Protein 3PPL (pdb70)

Solvent-accessible surface area: 30011 Å² total

Secondary structure (DSSP, 8-state):
----GGGS-HHHHHHHHHHHHHHHHHHHHT---EE----S--HHHHHTTGGGGG-S-TT--B-TTS-BTTSS--SS--HHHHHHHHHHHTS-GGGEEE-SS-TTT--HHHHHHHHH--TT-SS-GGGSS--B--EESS--HHHHHHHHHTT---EE--TTS---HHHHHTTSTTB---B--SS-TTT-----HHHHHHHH---SSTT--EEEE-TTTT-BSSSPPPP---HHHHHHHTT-TTSEEEEEESTTTS-TTSS-EEEE--HHHHHHHHHHHHHH-S---HHHHHHHHHHH-SHHHHHH--HHHHHHHHHHHHHHHHHHHHHGGGT--EE---SBSS-EEEE-STT-HHHHHHHHHHTTEE-PPTTTTSGGG--TTS-EEEE--SSS-HHHHHH--HHHHHHHHHHHHHH-/--GGGS-HHHHHHHHHHHHHHHHHHHHT---EE-------HHHHHTTGGGGG-S-TT--B-TTS-BTTSS--SS--HHHHHHHHHHHTS-GGGEEE-SS-TTT--HHHHHHHHH--TT-SS-GGGSS--B--EESS--HHHHHHHHHTT---EE--TTS---HHHHHTTSTTB---B--SS-TTT-----HHHHHHHH---SSTT--EEEE-TTTT-BSSSPPPP---HHHHHHHTT-TT-EEEEEESTTTS-TTTS-EEEE--HHHHHHHHHHHHHH-S---HHHHHHHHHHH-SHHHHHH--HHHHHHHHHHHHHHHHHHHHHGGGT--EE---SBSS-EEEE-STT-HHHHHHHHHHTTEE-PPTTTTSGGG--TTS-EEEE--SSS-HHHHHH--HHHHHHHHHHHHHH-

Radius of gyration: 30.48 Å; Cα contacts (8 Å, |Δi|>4): 1902; chains: 2; bounding box: 54×56×116 Å

GO terms:
  GO:0004069 L-aspartate:2-oxoglutarate transaminase activity (F, EXP)

Nearest PDB structures (foldseek):
  3ppl-assembly1_A  TM=1.002E+00  e=1.165E-80  Corynebacterium glutamicum ATCC 13032
  3d6k-assembly2_A  TM=9.913E-01  e=3.554E-61  Corynebacterium diphtheriae
  6u7a-assembly3_H  TM=9.908E-01  e=3.780E-56  Mycobacterium tuberculosis
  3ez1-assembly1_A  TM=9.643E-01  e=1.394E-43  Deinococcus geothermalis DSM 11300
  1vp4-assembly1_B  TM=8.020E-01  e=1.362E-18  Thermotoga maritima MSB8

Organism: Corynebacterium glutamicum (strain ATCC 13032 / DSM 20300 / JCM 1318 / BCRC 11384 / CCUG 27702 / LMG 3730 / NBRC 12168 / NCIMB 10025 / NRRL B-2784 / 534) (NCBI:txid196627)

Foldseek 3Di:
DQAFLLRDPPVRLVVLLVVLVVVLVVLQVVVAAAEQADLAFAPLLQVVQVCLVQPPHPPDAAAPVRDRLVDFADAFATPLLLQQVCVLLVHDSVQKGKFFADQLVCLVVLVCQQVANAPQAPGRLVPDPAAAEEAEPLAALSVLVSCVVVVHHYYAYDQQFTDVVVVVVQQDQSYAEEFQAACGVPQLHHHDPVNLLVLLADGNHRRHAYEHEPAFQQFFLDLDGDHNPPSLVSNVVNVNNAHYWYKYWCCSLHNNRGTMIMTGGHPSRVVRSSVVVVVVHRHHNNRSSNSVSSCQVHNVSSNVSNVLSVQQNLLLVLLVVLCCVLPVSNPFKDWHDHRGHFKIKIFGQFPQLQQLQVSLVSSNYHWDHQQSSDNVSDDPRSTITIGGRRYDDSVSSNSSNSSSSSRSSSSSVVSD/DALLPDDPVRLVVLLVVLVVVLVVLLVVVAAAEQADLAFAPLLQVVQPCLVQPPHPPDQAAPVGDRLVDFADAFAGQLLLVQVCVLLVHDSVQKGKFFADPLVCLVVLVCQQVPNAPQAPGRLVPDPAAEEEDEPLAALSVLVSCVVVVHHYYAYDQQFTDVVVVVVQQDQSYAEEFQAACGVPQQHHHDPVNLLVLLADGPHRRHAYEHEPAFQQFFLPLDGDHNDPSLVSNVVNVNNQHYWYKYWCCRLHNPRGTMIMTGGHPSRVVRSSVVVVVVHRHHNNRSSNSVSVCQVHNVSSSVSVVLSVQCNVLLVLLVVLCCVQPPVNPFKDWHDHRGGFKIKMFGHFPQLQQLQVSLVSSNYHWDHQQSSHNVSCDPRSTITIGGRRHDDSVSSNSSNSSSSSRSNSVSVVSD

B-factor: mean 14.53, std 7.53, range [5.89, 56.3]

CATH classification: 3.90.1150.10 (+1 more: 3.40.640.10)

Sequence (830 aa):
SSSVSLLQQDFDAERRIGLFHEDDIKKRRKFDEELKKSSKNLKLDLTRGGKPSSSSEEQLDDFADEELLALPGKGDFKAADGTDVRNYGGLDGIVVDIRQIWADLLGVPVEEQQVLAGDASSLNIFDVISSWSYYIFGNNDSVVQPWSKEEETVKWICPVPGYDRHFSITERRFGFEEISSVPNEEDGPDDDAVEELVKNPQVKGWVVPVFSNPTGFTVTEDDVAKRLSSAEETAAPDFRVVWDNAYAVHTLTDEEFPEVIDIVGLGEEAAGNPNRFWAFTSSTSKITLLAGAGVSFFLTSAENRKWYTGHAGIRGIGPNKVNQLAHARYFGDAEGVRRAVRRKKHAASLAPKFNKVLEEILDSSRLAEYGVAQQWTVPAGGYFISLDDVVPGTASSRVAELAKEEAGIALTTGAGSSSYPLRQQDPEENKNLRRLAPSLLPPVVEELEVADGVATCVLLAAAEHYAVSSLQQDFDAERIGLFHEDIKKRKFDELKKSSKNNLKLDLTRGGKKPSSSEEQLDFADEELLALPGKGDFKAADGTDVRNYGGLDGIVVDIRQIWADLLGVPVEEQVLAGDASSLNIFDVISSWSYYIFGNNDDSVQPWSKEETVKWICPVPGYDRHFSITERRFGFEEISSVPNEEDGPDDAVEELVKNPQVKGWVVPVFSNPTGFTVTEEDVAKRLSAETAAPDFRVVWDNAYAVHTLTDEFPEVIDIVGLGEEAAGNPNRFWAFTSTSKITLAGAGVSFFLTSAENRKWYTGHAGIRGIGPNKVNQQLAHARYFGDAEGVRRAVRRKKHAASLAPKFNKVLEIILDSSRLAEYGVAQWTVPAGGYFISLDVVPGTASSSRVAELAKEEAGIALTTGAGSSSYPLRQDPENKNLRRLAPSLLPPVVEELEEVADDGVATCVLLAAAEHYA

InterPro domains:
  IPR015421 Pyridoxal phosphate-dependent transferase, major domain [G3DSA:3.40.640.10] (68-311)
  IPR015422 Pyridoxal phosphate-dependent transferase, small domain [G3DSA:3.90.1150.10] (25-428)
  IPR015424 Pyridoxal phosphate-dependent transferase [SSF53383] (15-421)
  IPR024551 Aspartate aminotransferase Ic [PF12897] (24-431)

Structure (mmCIF, N/CA/C/O backbone):
data_3PPL
#
_entry.id   3PPL
#
_cell.length_a   97.755
_cell.length_b   54.424
_cell.length_c   176.340
_cell.angle_alpha   90.000
_cell.angle_beta   101.600
_cell.angle_gamma   90.000
#
_symmetry.space_group_name_H-M   'C 1 2 1'
#
loop_
_entity.id
_entity.type
_entity.pdbx_description
1 polymer 'ASPARTATE AMINOTRANSFERASE'
2 non-polymer "PYRIDOXAL-5'-PHOSPHATE"
3 non-polymer 'UNKNOWN LIGAND'
4 non-polymer GLYCEROL
5 water water
#
loop_
_atom_site.group_PDB
_atom_site.id
_atom_site.type_symbol
_atom_site.label_atom_id
_atom_site.label_alt_id
_atom_site.label_comp_id
_atom_site.label_asym_id
_atom_site.label_entity_id
_atom_site.label_seq_id
_atom_site.pdbx_PDB_ins_code
_atom_site.Cartn_x
_atom_site.Cartn_y
_atom_site.Cartn_z
_atom_site.occupancy
_atom_site.B_iso_or_equiv
_atom_site.auth_seq_id
_atom_site.auth_comp_id
_atom_site.auth_asym_id
_atom_site.auth_atom_id
_atom_site.pdbx_PDB_model_num
ATOM 1 N N . SER A 1 3 ? -2.630 10.534 100.196 1.00 32.86 2 SER A N 1
ATOM 2 C CA . SER A 1 3 ? -1.200 10.994 100.258 1.00 31.76 2 SER A CA 1
ATOM 3 C C . SER A 1 3 ? -0.567 11.225 98.900 1.00 29.14 2 SER A C 1
ATOM 4 O O . SER A 1 3 ? -0.006 12.299 98.684 1.00 30.49 2 SER A O 1
ATOM 7 N N A SER A 1 4 ? -0.596 10.235 98.014 0.54 25.70 3 SER A N 1
ATOM 8 N N B SER A 1 4 ? -0.661 10.256 97.981 0.46 27.15 3 SER A N 1
ATOM 9 C CA A SER A 1 4 ? -0.314 10.533 96.620 0.54 23.38 3 SER A CA 1
ATOM 10 C CA B SER A 1 4 ? -0.287 10.489 96.569 0.46 25.75 3 SER A CA 1
ATOM 11 C C A SER A 1 4 ? -1.560 11.227 96.089 0.54 22.13 3 SER A C 1
ATOM 12 C C B SER A 1 4 ? -1.469 11.074 95.779 0.46 23.93 3 SER A C 1
ATOM 13 O O A SER A 1 4 ? -2.695 10.806 96.367 0.54 19.20 3 SER A O 1
ATOM 14 O O B SER A 1 4 ? -2.449 10.381 95.486 0.46 22.90 3 SER A O 1
ATOM 19 N N . VAL A 1 5 ? -1.358 12.346 95.390 1.00 21.87 4 VAL A N 1
ATOM 20 C CA . VAL A 1 5 ? -2.477 13.048 94.735 1.00 20.62 4 VAL A CA 1
ATOM 21 C C . VAL A 1 5 ? -1.996 13.500 93.364 1.00 17.60 4 VAL A C 1
ATOM 22 O O . VAL A 1 5 ? -0.994 14.212 93.265 1.00 18.92 4 VAL A O 1
ATOM 26 N N . SER A 1 6 ? -2.713 13.130 92.315 1.00 17.04 5 SER A N 1
ATOM 27 C CA . SER A 1 6 ? -2.385 13.598 90.993 1.00 16.38 5 SER A CA 1
ATOM 28 C C . SER A 1 6 ? -2.827 15.045 90.793 1.00 13.48 5 SER A C 1
ATOM 29 O O . SER A 1 6 ? -3.705 15.532 91.495 1.00 13.62 5 SER A O 1
ATOM 32 N N A LEU A 1 7 ? -2.349 15.718 89.749 0.51 12.74 6 LEU A N 1
ATOM 33 N N B LEU A 1 7 ? -2.192 15.700 89.848 0.49 13.20 6 LEU A N 1
ATOM 34 C CA A LEU A 1 7 ? -2.770 17.108 89.486 0.51 12.07 6 LEU A CA 1
ATOM 35 C CA B LEU A 1 7 ? -2.442 17.082 89.591 0.49 13.11 6 LEU A CA 1
ATOM 36 C C A LEU A 1 7 ? -4.276 17.274 89.330 0.51 11.22 6 LEU A C 1
ATOM 37 C C B LEU A 1 7 ? -3.951 17.289 89.300 0.49 12.15 6 LEU A C 1
ATOM 38 O O A LEU A 1 7 ? -4.869 18.215 89.859 0.51 11.01 6 LEU A O 1
ATOM 39 O O B LEU A 1 7 ? -4.530 18.279 89.747 0.49 12.19 6 LEU A O 1
ATOM 48 N N A GLN A 1 8 ? -4.895 16.385 88.567 0.51 11.52 7 GLN A N 1
ATOM 49 N N B GLN A 1 8 ? -4.604 16.329 88.635 0.49 12.67 7 GLN A N 1
ATOM 50 C CA A GLN A 1 8 ? -6.327 16.452 88.333 0.51 12.53 7 GLN A CA 1
ATOM 51 C CA B GLN A 1 8 ? -6.051 16.391 88.366 0.49 13.08 7 GLN A CA 1
ATOM 52 C C A GLN A 1 8 ? -7.094 16.355 89.641 0.51 13.17 7 GLN A C 1
ATOM 53 C C B GLN A 1 8 ? -6.901 16.501 89.633 0.49 13.27 7 GLN A C 1
ATOM 54 O O A GLN A 1 8 ? -8.275 16.715 89.682 0.51 14.06 7 GLN A O 1
ATOM 55 O O B GLN A 1 8 ? -7.918 17.187 89.632 0.49 13.75 7 GLN A O 1
ATOM 66 N N . ASP A 1 9 ? -6.454 15.833 90.696 1.00 12.12 8 ASP A N 1
ATOM 67 C CA . ASP A 1 9 ? -7.154 15.736 91.989 1.00 13.31 8 ASP A CA 1
ATOM 68 C C . ASP A 1 9 ? -6.732 16.804 93.001 1.00 12.28 8 ASP A C 1
ATOM 69 O O . ASP A 1 9 ? -7.273 16.835 94.121 1.00 14.04 8 ASP A O 1
ATOM 74 N N . PHE A 1 10 ? -5.826 17.702 92.637 1.00 11.63 9 PHE A N 1
ATOM 75 C CA . PHE A 1 10 ? -5.497 18.833 93.511 1.00 11.17 9 PHE A CA 1
ATOM 76 C C . PHE A 1 10 ? -6.762 19.634 93.744 1.00 10.81 9 PHE A C 1
ATOM 77 O O . PHE A 1 10 ? -7.515 19.943 92.812 1.00 11.91 9 PHE A O 1
ATOM 85 N N . ASP A 1 11 ? -6.970 20.070 94.996 1.00 10.47 10 ASP A N 1
ATOM 86 C CA . ASP A 1 11 ? -8.055 20.958 95.322 1.00 10.98 10 ASP A CA 1
ATOM 87 C C . ASP A 1 11 ? -7.865 22.330 94.644 1.00 10.21 10 ASP A C 1
ATOM 88 O O . ASP A 1 11 ? -6.781 22.657 94.140 1.00 10.51 10 ASP A O 1
ATOM 93 N N . ALA A 1 12 ? -8.921 23.126 94.632 1.00 11.37 11 ALA A N 1
ATOM 94 C CA . ALA A 1 12 ? -8.945 24.355 93.861 1.00 12.03 11 ALA A CA 1
ATOM 95 C C . ALA A 1 12 ? -7.783 25.278 94.258 1.00 11.69 11 ALA A C 1
ATOM 96 O O . ALA A 1 12 ? -7.120 25.861 93.397 1.00 13.41 11 ALA A O 1
ATOM 98 N N . GLU A 1 13 ? -7.528 25.445 95.549 1.00 11.48 12 GLU A N 1
ATOM 99 C CA . GLU A 1 13 ? -6.435 26.307 95.939 1.00 10.53 12 GLU A CA 1
ATOM 100 C C . GLU A 1 13 ? -5.100 25.711 95.574 1.00 9.69 12 GLU A C 1
ATOM 101 O O . GLU A 1 13 ? -4.190 26.429 95.106 1.00 10.71 12 GLU A O 1
ATOM 107 N N . ARG A 1 14 ? -4.921 24.420 95.835 1.00 9.31 13 ARG A N 1
ATOM 108 C CA A ARG A 1 14 ? -3.667 23.746 95.550 0.57 9.34 13 ARG A CA 1
ATOM 109 C CA B ARG A 1 14 ? -3.617 23.782 95.549 0.43 9.80 13 ARG A CA 1
ATOM 110 C C . ARG A 1 14 ? -3.298 23.879 94.062 1.00 8.93 13 ARG A C 1
ATOM 111 O O . ARG A 1 14 ? -2.151 24.117 93.715 1.00 9.69 13 ARG A O 1
ATOM 126 N N . ILE A 1 15 ? -4.264 23.681 93.174 1.00 8.93 14 ILE A N 1
ATOM 127 C CA . ILE A 1 15 ? -3.939 23.802 91.755 1.00 9.27 14 ILE A CA 1
ATOM 128 C C . ILE A 1 15 ? -3.643 25.242 91.349 1.00 9.27 14 ILE A C 1
ATOM 129 O O . ILE A 1 15 ? -2.804 25.487 90.486 1.00 9.65 14 ILE A O 1
ATOM 134 N N . GLY A 1 16 ? -4.301 26.219 91.976 1.00 9.73 15 GLY A N 1
ATOM 135 C CA . GLY A 1 16 ? -3.998 27.613 91.712 1.00 10.22 15 GLY A CA 1
ATOM 136 C C . GLY A 1 16 ? -2.582 27.978 92.132 1.00 9.76 15 GLY A C 1
ATOM 137 O O . GLY A 1 16 ? -1.870 28.675 91.423 1.00 10.38 15 GLY A O 1
ATOM 138 N N . LEU A 1 17 ? -2.173 27.492 93.308 1.00 9.41 16 LEU A N 1
ATOM 139 C CA . LEU A 1 17 ? -0.812 27.730 93.758 1.00 9.57 16 LEU A CA 1
ATOM 140 C C . LEU A 1 17 ? 0.190 27.026 92.840 1.00 9.27 16 LEU A C 1
ATOM 141 O O . LEU A 1 17 ? 1.226 27.578 92.502 1.00 10.18 16 LEU A O 1
ATOM 146 N N . PHE A 1 18 ? -0.115 25.794 92.444 1.00 8.87 17 PHE A N 1
ATOM 147 C CA . PHE A 1 18 ? 0.743 25.098 91.513 1.00 9.13 17 PHE A CA 1
ATOM 148 C C . PHE A 1 18 ? 0.911 25.893 90.214 1.00 9.02 17 PHE A C 1
ATOM 149 O O . PHE A 1 18 ? 1.990 25.995 89.656 1.00 9.19 17 PHE A O 1
ATOM 157 N N . HIS A 1 19 ? -0.197 26.431 89.733 1.00 8.86 18 HIS A N 1
ATOM 158 C CA . HIS A 1 19 ? -0.171 27.249 88.535 1.00 9.15 18 HIS A CA 1
ATOM 159 C C . HIS A 1 19 ? 0.822 28.415 88.698 1.00 8.70 18 HIS A C 1
ATOM 160 O O . HIS A 1 19 ? 1.623 28.680 87.802 1.00 9.46 18 HIS A O 1
ATOM 167 N N . GLU A 1 20 ? 0.765 29.108 89.833 1.00 9.14 19 GLU A N 1
ATOM 168 C CA . GLU A 1 20 ? 1.705 30.202 90.069 1.00 10.38 19 GLU A CA 1
ATOM 169 C C . GLU A 1 20 ? 3.142 29.710 90.099 1.00 10.51 19 GLU A C 1
ATOM 170 O O . GLU A 1 20 ? 4.055 30.359 89.560 1.00 12.03 19 GLU A O 1
ATOM 176 N N A ASP A 1 21 ? 3.386 28.548 90.677 0.51 10.19 20 ASP A N 1
ATOM 177 N N B ASP A 1 21 ? 3.323 28.555 90.738 0.49 11.26 20 ASP A N 1
ATOM 178 C CA A ASP A 1 21 ? 4.741 28.067 90.702 0.51 11.21 20 ASP A CA 1
ATOM 179 C CA B ASP A 1 21 ? 4.602 27.889 90.891 0.49 12.76 20 ASP A CA 1
ATOM 180 C C A ASP A 1 21 ? 5.271 27.687 89.338 0.51 10.41 20 ASP A C 1
ATOM 181 C C B ASP A 1 21 ? 5.231 27.584 89.505 0.49 11.79 20 ASP A C 1
ATOM 182 O O A ASP A 1 21 ? 6.397 28.027 88.933 0.51 11.30 20 ASP A O 1
ATOM 183 O O B ASP A 1 21 ? 6.379 27.949 89.249 0.49 13.38 20 ASP A O 1
ATOM 192 N N . ILE A 1 22 ? 4.468 26.933 88.607 1.00 10.56 21 ILE A N 1
ATOM 193 C CA . ILE A 1 22 ? 4.939 26.495 87.296 1.00 11.11 21 ILE A CA 1
ATOM 194 C C . ILE A 1 22 ? 5.056 27.663 86.321 1.00 11.25 21 ILE A C 1
ATOM 195 O O . ILE A 1 22 ? 5.875 27.630 85.399 1.00 12.80 21 ILE A O 1
ATOM 200 N N . LYS A 1 23 ? 4.267 28.698 86.485 1.00 11.45 22 LYS A N 1
ATOM 201 C CA A LYS A 1 23 ? 4.452 29.915 85.689 0.58 11.48 22 LYS A CA 1
ATOM 202 C CA B LYS A 1 23 ? 4.455 29.886 85.683 0.42 12.40 22 LYS A CA 1
ATOM 203 C C . LYS A 1 23 ? 5.845 30.477 85.881 1.00 11.20 22 LYS A C 1
ATOM 204 O O . LYS A 1 23 ? 6.482 30.910 84.905 1.00 11.84 22 LYS A O 1
ATOM 215 N N . ARG A 1 24 ? 6.342 30.467 87.115 1.00 11.50 23 ARG A N 1
ATOM 216 C CA A ARG A 1 24 ? 7.668 30.990 87.328 0.47 11.05 23 ARG A CA 1
ATOM 217 C CA B ARG A 1 24 ? 7.709 30.942 87.426 0.53 11.49 23 ARG A CA 1
ATOM 218 C C . ARG A 1 24 ? 8.711 30.134 86.585 1.00 10.88 23 ARG A C 1
ATOM 219 O O . ARG A 1 24 ? 9.658 30.655 85.988 1.00 12.23 23 ARG A O 1
ATOM 234 N N . LYS A 1 25 ? 8.531 28.821 86.607 1.00 10.48 24 LYS A N 1
ATOM 235 C CA . LYS A 1 25 ? 9.433 27.922 85.883 1.00 10.03 24 LYS A CA 1
ATOM 236 C C . LYS A 1 25 ? 9.400 28.141 84.379 1.00 9.62 24 LYS A C 1
ATOM 237 O O . LYS A 1 25 ? 10.431 28.142 83.717 1.00 10.36 24 LYS A O 1
ATOM 243 N N . PHE A 1 26 ? 8.211 28.392 83.862 1.00 9.50 25 PHE A N 1
ATOM 244 C CA . PHE A 1 26 ? 8.067 28.713 82.453 1.00 9.65 25 PHE A CA 1
ATOM 245 C C . PHE A 1 26 ? 8.731 30.027 82.071 1.00 10.36 25 PHE A C 1
ATOM 246 O O . PHE A 1 26 ? 9.402 30.161 81.038 1.00 11.55 25 PHE A O 1
ATOM 254 N N . ASP A 1 27 ? 8.616 31.024 82.930 1.00 11.41 26 ASP A N 1
ATOM 255 C CA . ASP A 1 27 ? 9.296 32.290 82.668 1.00 12.16 26 ASP A CA 1
ATOM 256 C C . ASP A 1 27 ? 10.815 32.114 82.687 1.00 12.21 26 ASP A C 1
ATOM 257 O O . ASP A 1 27 ? 11.519 32.698 81.857 1.00 12.77 26 ASP A O 1
ATOM 262 N N . GLU A 1 28 ? 11.333 31.291 83.590 1.00 11.71 27 GLU A N 1
ATOM 263 C CA A GLU A 1 28 ? 12.749 30.958 83.582 0.57 11.47 27 GLU A CA 1
ATOM 264 C CA B GLU A 1 28 ? 12.749 30.960 83.587 0.43 12.64 27 GLU A CA 1
ATOM 265 C C . GLU A 1 28 ? 13.141 30.288 82.267 1.00 11.76 27 GLU A C 1
ATOM 266 O O . GLU A 1 28 ? 14.215 30.540 81.719 1.00 13.01 27 GLU A O 1
ATOM 277 N N . LEU A 1 29 ? 12.292 29.392 81.778 1.00 10.99 28 LEU A N 1
ATOM 278 C CA . LEU A 1 29 ? 12.539 28.707 80.517 1.00 10.80 28 LEU A CA 1
ATOM 279 C C . LEU A 1 29 ? 12.624 29.715 79.373 1.00 10.51 28 LEU A C 1
ATOM 280 O O . LEU A 1 29 ? 13.564 29.664 78.555 1.00 11.14 28 LEU A O 1
ATOM 285 N N A LYS A 1 30 ? 11.634 30.593 79.274 0.52 10.75 29 LYS A N 1
ATOM 286 N N B LYS A 1 30 ? 11.705 30.661 79.311 0.48 11.01 29 LYS A N 1
ATOM 287 C CA A LYS A 1 30 ? 11.600 31.591 78.193 0.52 12.02 29 LYS A CA 1
ATOM 288 C CA B LYS A 1 30 ? 11.790 31.700 78.279 0.48 12.12 29 LYS A CA 1
ATOM 289 C C A LYS A 1 30 ? 12.821 32.494 78.206 0.52 12.32 29 LYS A C 1
ATOM 290 C C B LYS A 1 30 ? 13.093 32.500 78.350 0.48 12.11 29 LYS A C 1
ATOM 291 O O A LYS A 1 30 ? 13.285 32.915 77.146 0.52 12.50 29 LYS A O 1
ATOM 292 O O B LYS A 1 30 ? 13.704 32.825 77.326 0.48 12.42 29 LYS A O 1
ATOM 303 N N A SER A 1 31 ? 13.335 32.767 79.399 0.52 12.64 30 SER A N 1
ATOM 304 N N B SER A 1 31 ? 13.560 32.777 79.551 0.48 12.67 30 SER A N 1
ATOM 305 C CA A SER A 1 31 ? 14.535 33.580 79.587 0.52 14.02 30 SER A CA 1
ATOM 306 C CA B SER A 1 31 ? 14.739 33.619 79.691 0.48 13.75 30 SER A CA 1
ATOM 307 C C A SER A 1 31 ? 15.779 33.003 78.933 0.52 14.61 30 SER A C 1
ATOM 308 C C B SER A 1 31 ? 16.001 32.914 79.189 0.48 14.50 30 SER A C 1
ATOM 309 O O A SER A 1 31 ? 16.649 33.800 78.525 0.52 15.00 30 SER A O 1
ATOM 310 O O B SER A 1 31 ? 17.111 33.478 79.153 0.48 14.43 30 SER A O 1
ATOM 315 N N . LYS A 1 32 ? 15.863 31.658 78.809 1.00 15.02 31 LYS A N 1
ATOM 316 C CA . LYS A 1 32 ? 17.000 30.952 78.207 1.00 15.75 31 LYS A CA 1
ATOM 317 C C . LYS A 1 32 ? 17.131 31.242 76.708 1.00 14.46 31 LYS A C 1
ATOM 318 O O . LYS A 1 32 ? 18.188 30.975 76.134 1.00 16.16 31 LYS A O 1
ATOM 324 N N . ASN A 1 33 ? 16.118 31.804 76.071 1.00 14.15 32 ASN A N 1
ATOM 325 C CA . ASN A 1 33 ? 16.196 32.113 74.627 1.00 14.57 32 ASN A CA 1
ATOM 326 C C . ASN A 1 33 ? 16.668 30.921 73.799 1.00 13.82 32 ASN A C 1
ATOM 327 O O . ASN A 1 33 ? 17.548 31.018 72.948 1.00 15.62 32 ASN A O 1
ATOM 332 N N . LEU A 1 34 ? 16.009 29.772 74.017 1.00 13.34 33 LEU A N 1
ATOM 333 C CA . LEU A 1 34 ? 16.363 28.526 73.340 1.00 13.29 33 LEU A CA 1
ATOM 334 C C . LEU A 1 34 ? 15.982 28.558 71.868 1.00 13.33 33 LEU A C 1
ATOM 335 O O . LEU A 1 34 ? 15.093 29.293 71.443 1.00 14.57 33 LEU A O 1
ATOM 340 N N . LYS A 1 35 ? 16.661 27.710 71.092 1.00 13.72 34 LYS A N 1
ATOM 341 C CA . LYS A 1 35 ? 16.270 27.473 69.705 1.00 14.04 34 LYS A CA 1
ATOM 342 C C . LYS A 1 35 ? 16.550 26.006 69.430 1.00 14.07 34 LYS A C 1
ATOM 343 O O . LYS A 1 35 ? 17.641 25.632 68.978 1.00 16.27 34 LYS A O 1
ATOM 346 N N . LEU A 1 36 ? 15.573 25.181 69.775 1.00 12.16 35 LEU A N 1
ATOM 347 C CA . LEU A 1 36 ? 15.726 23.730 69.744 1.00 11.98 35 LEU A CA 1
ATOM 348 C C . LEU A 1 36 ? 14.563 23.123 68.980 1.00 11.62 35 LEU A C 1
ATOM 349 O O . LEU A 1 36 ? 13.503 23.698 68.877 1.00 12.30 35 LEU A O 1
ATOM 354 N N . ASP A 1 37 ? 14.765 21.907 68.482 1.00 11.78 36 ASP A N 1
ATOM 355 C CA . ASP A 1 37 ? 13.803 21.275 67.560 1.00 12.79 36 ASP A CA 1
ATOM 356 C C . ASP A 1 37 ? 13.726 19.781 67.791 1.00 12.17 36 ASP A C 1
ATOM 357 O O . ASP A 1 37 ? 14.744 19.095 67.628 1.00 12.80 36 ASP A O 1
ATOM 362 N N . LEU A 1 38 ? 12.536 19.307 68.163 1.00 12.03 37 LEU A N 1
ATOM 363 C CA . LEU A 1 38 ? 12.228 17.914 68.448 1.00 12.34 37 LEU A CA 1
ATOM 364 C C . LEU A 1 38 ? 11.316 17.293 67.387 1.00 12.12 37 LEU A C 1
ATOM 365 O O . LEU A 1 38 ? 10.645 16.292 67.673 1.00 13.59 37 LEU A O 1
ATOM 370 N N . THR A 1 39 ? 11.312 17.863 66.190 1.00 12.87 38 THR A N 1
ATOM 371 C CA . THR A 1 39 ? 10.363 17.490 65.156 1.00 13.85 38 THR A CA 1
ATOM 372 C C . THR A 1 39 ? 10.916 16.571 64.093 1.00 13.12 38 THR A C 1
ATOM 373 O O . THR A 1 39 ? 10.142 16.059 63.277 1.00 15.11 38 THR A O 1
ATOM 377 N N . ARG A 1 40 ? 12.225 16.361 64.049 1.00 11.90 39 ARG A N 1
ATOM 378 C CA . ARG A 1 40 ? 12.860 15.812 62.827 1.00 11.91 39 ARG A CA 1
ATOM 379 C C . ARG A 1 40 ? 13.067 14.310 62.957 1.00 11.68 39 ARG A C 1
ATOM 380 O O . ARG A 1 40 ? 13.991 13.833 63.566 1.00 11.14 39 ARG A O 1
ATOM 388 N N A GLY A 1 41 ? 12.172 13.536 62.354 0.50 12.14 40 GLY A N 1
ATOM 389 N N B GLY A 1 41 ? 12.192 13.530 62.333 0.50 12.15 40 GLY A N 1
ATOM 390 C CA A GLY A 1 41 ? 12.275 12.077 62.396 0.50 12.64 40 GLY A CA 1
ATOM 391 C CA B GLY A 1 41 ? 12.278 12.071 62.434 0.50 12.68 40 GLY A CA 1
ATOM 392 C C A GLY A 1 41 ? 13.203 11.568 61.319 0.50 13.11 40 GLY A C 1
ATOM 393 C C B GLY A 1 41 ? 13.236 11.427 61.456 0.50 13.04 40 GLY A C 1
ATOM 394 O O A GLY A 1 41 ? 12.782 10.941 60.329 0.50 15.32 40 GLY A O 1
ATOM 395 O O B GLY A 1 41 ? 12.869 10.505 60.718 0.50 15.95 40 GLY A O 1
ATOM 396 N N . LYS A 1 42 ? 14.475 11.895 61.456 1.00 11.40 41 LYS A N 1
ATOM 397 C CA . LYS A 1 42 ? 15.471 11.500 60.452 1.00 11.51 41 LYS A CA 1
ATOM 398 C C . LYS A 1 42 ? 16.784 11.192 61.130 1.00 9.89 41 LYS A C 1
ATOM 399 O O . LYS A 1 42 ? 17.010 11.620 62.264 1.00 10.02 41 LYS A O 1
ATOM 405 N N . PRO A 1 43 ? 17.652 10.435 60.471 1.00 9.56 42 PRO A N 1
ATOM 406 C CA . PRO A 1 43 ? 18.906 10.095 61.100 1.00 9.91 42 PRO A CA 1
ATOM 407 C C . PRO A 1 43 ? 19.796 11.308 61.332 1.00 9.06 42 PRO A C 1
ATOM 408 O O . PRO A 1 43 ? 19.734 12.279 60.585 1.00 10.20 42 PRO A O 1
ATOM 412 N N . SER A 1 44 ? 20.663 11.204 62.329 1.00 8.69 43 SER A N 1
ATOM 413 C CA . SER A 1 44 ? 21.694 12.220 62.535 1.00 9.70 43 SER A CA 1
ATOM 414 C C . SER A 1 44 ? 22.837 12.053 61.553 1.00 9.36 43 SER A C 1
ATOM 415 O O . SER A 1 44 ? 23.007 11.039 60.904 1.00 9.04 43 SER A O 1
ATOM 418 N N . SER A 1 45 ? 23.681 13.077 61.467 1.00 10.34 44 SER A N 1
ATOM 419 C CA A SER A 1 45 ? 24.914 13.008 60.655 0.38 9.99 44 SER A CA 1
ATOM 420 C CA B SER A 1 45 ? 24.858 12.975 60.611 0.26 11.04 44 SER A CA 1
ATOM 421 C CA C SER A 1 45 ? 24.845 12.972 60.612 0.36 11.24 44 SER A CA 1
ATOM 422 C C . SER A 1 45 ? 25.784 11.855 61.085 1.00 10.11 44 SER A C 1
ATOM 423 O O . SER A 1 45 ? 26.394 11.189 60.259 1.00 10.76 44 SER A O 1
ATOM 430 N N . GLU A 1 46 ? 25.869 11.631 62.387 1.00 10.54 45 GLU A N 1
ATOM 431 C CA A GLU A 1 46 ? 26.720 10.553 62.851 0.50 10.41 45 GLU A CA 1
ATOM 432 C CA B GLU A 1 46 ? 26.639 10.518 62.984 0.50 10.90 45 GLU A CA 1
ATOM 433 C C . GLU A 1 46 ? 26.179 9.198 62.362 1.00 9.61 45 GLU A C 1
ATOM 434 O O . GLU A 1 46 ? 26.970 8.339 61.981 1.00 10.90 45 GLU A O 1
ATOM 445 N N . GLN A 1 47 ? 24.866 9.019 62.300 1.00 8.74 46 GLN A N 1
ATOM 446 C CA . GLN A 1 47 ? 24.311 7.793 61.720 1.00 8.26 46 GLN A CA 1
ATOM 447 C C . GLN A 1 47 ? 24.582 7.710 60.225 1.00 8.05 46 GLN A C 1
ATOM 448 O O . GLN A 1 47 ? 24.890 6.628 59.706 1.00 8.91 46 GLN A O 1
ATOM 454 N N . LEU A 1 48 ? 24.448 8.806 59.504 1.00 7.75 47 LEU A N 1
ATOM 455 C CA . LEU A 1 48 ? 24.674 8.793 58.074 1.00 7.91 47 LEU A CA 1
ATOM 456 C C . LEU A 1 48 ? 26.132 8.499 57.752 1.00 8.42 47 LEU A C 1
ATOM 457 O O . LEU A 1 48 ? 26.433 7.887 56.738 1.00 9.58 47 LEU A O 1
ATOM 462 N N . ASP A 1 49 ? 27.035 8.878 58.649 1.00 9.03 48 ASP A N 1
ATOM 463 C CA A ASP A 1 49 ? 28.492 8.616 58.551 0.51 9.14 48 ASP A CA 1
ATOM 464 C CA B ASP A 1 49 ? 28.427 8.649 58.327 0.49 10.10 48 ASP A CA 1
ATOM 465 C C . ASP A 1 49 ? 28.785 7.134 58.409 1.00 9.27 48 ASP A C 1
ATOM 466 O O . ASP A 1 49 ? 29.775 6.730 57.826 1.00 10.12 48 ASP A O 1
ATOM 475 N N . PHE A 1 50 ? 27.949 6.314 59.021 1.00 9.17 49 PHE A N 1
ATOM 476 C CA . PHE A 1 50 ? 28.212 4.877 58.981 1.00 9.46 49 PHE A CA 1
ATOM 477 C C . PHE A 1 50 ? 28.327 4.351 57.565 1.00 9.39 49 PHE A C 1
ATOM 478 O O . PHE A 1 50 ? 29.128 3.452 57.316 1.00 11.22 49 PHE A O 1
ATOM 486 N N . ALA A 1 51 ? 27.518 4.896 56.658 1.00 8.79 50 ALA A N 1
ATOM 487 C CA . ALA A 1 51 ? 27.435 4.465 55.274 1.00 9.17 50 ALA A CA 1
ATOM 488 C C . ALA A 1 51 ? 28.351 5.274 54.357 1.00 9.63 50 ALA A C 1
ATOM 489 O O . ALA A 1 51 ? 28.152 5.294 53.145 1.00 9.69 50 ALA A O 1
ATOM 491 N N . ASP A 1 52 ? 29.386 5.911 54.881 1.00 9.50 51 ASP A N 1
ATOM 492 C CA . ASP A 1 52 ? 30.290 6.708 54.036 1.00 9.70 51 ASP A CA 1
ATOM 493 C C . ASP A 1 52 ? 30.808 5.893 52.843 1.00 9.91 51 ASP A C 1
ATOM 494 O O . ASP A 1 52 ? 30.902 6.417 51.738 1.00 9.85 51 ASP A O 1
ATOM 499 N N . GLU A 1 53 ? 31.203 4.618 53.050 1.00 10.24 52 GLU A N 1
ATOM 500 C CA A GLU A 1 53 ? 31.704 3.776 51.970 0.55 10.45 52 GLU A CA 1
ATOM 501 C CA B GLU A 1 53 ? 31.738 3.825 51.957 0.45 11.30 52 GLU A CA 1
ATOM 502 C C . GLU A 1 53 ? 30.729 3.636 50.834 1.00 10.19 52 GLU A C 1
ATOM 503 O O . GLU A 1 53 ? 31.120 3.460 49.666 1.00 10.57 52 GLU A O 1
ATOM 514 N N . LEU A 1 54 ? 29.435 3.655 51.144 1.00 10.19 53 LEU A N 1
ATOM 515 C CA . LEU A 1 54 ? 28.441 3.487 50.122 1.00 10.52 53 LEU A CA 1
ATOM 516 C C . LEU A 1 54 ? 28.510 4.585 49.064 1.00 10.04 53 LEU A C 1
ATOM 517 O O . LEU A 1 54 ? 28.150 4.362 47.919 1.00 10.92 53 LEU A O 1
ATOM 522 N N . LEU A 1 55 ? 29.000 5.768 49.429 1.00 9.14 54 LEU A N 1
ATOM 523 C CA . LEU A 1 55 ? 29.173 6.863 48.473 1.00 9.95 54 LEU A CA 1
ATOM 524 C C . LEU A 1 55 ? 30.216 6.540 47.388 1.00 9.58 54 LEU A C 1
ATOM 525 O O . LEU A 1 55 ? 30.274 7.251 46.401 1.00 10.66 54 LEU A O 1
ATOM 530 N N . ALA A 1 56 ? 31.022 5.496 47.598 1.00 9.37 55 ALA A N 1
ATOM 531 C CA . ALA A 1 56 ? 32.038 5.063 46.649 1.00 9.53 55 ALA A CA 1
ATOM 532 C C . ALA A 1 56 ? 31.735 3.683 46.058 1.00 9.30 55 ALA A C 1
ATOM 533 O O . ALA A 1 56 ? 32.582 3.120 45.372 1.00 10.26 55 ALA A O 1
ATOM 535 N N . LEU A 1 57 ? 30.537 3.144 46.283 1.00 9.12 56 LEU A N 1
ATOM 536 C CA . LEU A 1 57 ? 30.178 1.800 45.813 1.00 8.97 56 LEU A CA 1
ATOM 537 C C . LEU A 1 57 ? 29.189 1.909 44.636 1.00 9.12 56 LEU A C 1
ATOM 538 O O . LEU A 1 57 ? 28.430 2.873 44.550 1.00 9.05 56 LEU A O 1
ATOM 543 N N . PRO A 1 58 ? 29.158 0.901 43.735 1.00 9.06 57 PRO A N 1
ATOM 544 C CA . PRO A 1 58 ? 29.886 -0.360 43.804 1.00 10.29 57 PRO A CA 1
ATOM 545 C C . PRO A 1 58 ? 31.348 -0.253 43.441 1.00 11.11 57 PRO A C 1
ATOM 546 O O . PRO A 1 58 ? 32.075 -1.224 43.661 1.00 14.18 57 PRO A O 1
ATOM 550 N N . GLY A 1 59 ? 31.785 0.888 42.914 1.00 11.59 58 GLY A N 1
ATOM 551 C CA . GLY A 1 59 ? 33.185 1.110 42.592 1.00 12.39 58 GLY A CA 1
ATOM 552 C C . GLY A 1 59 ? 33.498 0.866 41.137 1.00 11.75 58 GLY A C 1
ATOM 553 O O . GLY A 1 59 ? 32.806 0.144 40.441 1.00 11.41 58 GLY A O 1
ATOM 554 N N . LYS A 1 60 ? 34.583 1.489 40.697 1.00 12.55 59 LYS A N 1
ATOM 555 C CA . LYS A 1 60 ? 35.045 1.319 39.326 1.00 13.42 59 LYS A CA 1
ATOM 556 C C . LYS A 1 60 ? 35.186 -0.150 38.994 1.00 13.13 59 LYS A C 1
ATOM 557 O O . LYS A 1 60 ? 35.705 -0.941 39.788 1.00 13.93 59 LYS A O 1
ATOM 561 N N . GLY A 1 61 ? 34.702 -0.525 37.826 1.00 13.08 60 GLY A N 1
ATOM 562 C CA . GLY A 1 61 ? 34.871 -1.878 37.349 1.00 13.51 60 GLY A CA 1
ATOM 563 C C . GLY A 1 61 ? 33.999 -2.945 37.959 1.00 12.55 60 GLY A C 1
ATOM 564 O O . GLY A 1 61 ? 34.194 -4.109 37.646 1.00 14.22 60 GLY A O 1
ATOM 565 N N . ASP A 1 62 ? 33.054 -2.574 38.847 1.00 11.79 61 ASP A N 1
ATOM 566 C CA . ASP A 1 62 ? 32.251 -3.555 39.579 1.00 11.48 61 ASP A CA 1
ATOM 567 C C . ASP A 1 62 ? 30.774 -3.335 39.247 1.00 10.52 61 ASP A C 1
ATOM 568 O O . ASP A 1 62 ? 30.092 -2.547 39.896 1.00 11.95 61 ASP A O 1
ATOM 573 N N . PHE A 1 63 ? 30.298 -4.055 38.246 1.00 9.94 62 PHE A N 1
ATOM 574 C CA . PHE A 1 63 ? 28.987 -3.753 37.722 1.00 9.92 62 PHE A CA 1
ATOM 575 C C . PHE A 1 63 ? 28.184 -4.959 37.308 1.00 9.97 62 PHE A C 1
ATOM 576 O O . PHE A 1 63 ? 27.196 -4.821 36.594 1.00 10.92 62 PHE A O 1
ATOM 584 N N . LYS A 1 64 ? 28.564 -6.151 37.778 1.00 10.52 63 LYS A N 1
ATOM 585 C CA . LYS A 1 64 ? 27.798 -7.352 37.504 1.00 11.33 63 LYS A CA 1
ATOM 586 C C . LYS A 1 64 ? 27.039 -7.831 38.732 1.00 11.32 63 LYS A C 1
ATOM 587 O O . LYS A 1 64 ? 27.624 -8.054 39.787 1.00 12.14 63 LYS A O 1
ATOM 593 N N . ALA A 1 65 ? 25.730 -8.006 38.574 1.00 11.05 64 ALA A N 1
ATOM 594 C CA . ALA A 1 65 ? 24.907 -8.670 39.572 1.00 11.79 64 ALA A CA 1
ATOM 595 C C . ALA A 1 65 ? 25.270 -10.163 39.598 1.00 12.25 64 ALA A C 1
ATOM 596 O O . ALA A 1 65 ? 25.977 -10.683 38.719 1.00 13.35 64 ALA A O 1
ATOM 598 N N . ALA A 1 66 ? 24.718 -10.869 40.575 1.00 12.58 65 ALA A N 1
ATOM 599 C CA . ALA A 1 66 ? 25.110 -12.247 40.847 1.00 14.28 65 ALA A CA 1
ATOM 600 C C . ALA A 1 66 ? 24.674 -13.176 39.739 1.00 15.36 65 ALA A C 1
ATOM 601 O O . ALA A 1 66 ? 25.246 -14.262 39.571 1.00 18.44 65 ALA A O 1
ATOM 603 N N . ASP A 1 67 ? 23.662 -12.793 38.977 1.00 14.38 66 ASP A N 1
ATOM 604 C CA . ASP A 1 67 ? 23.178 -13.543 37.828 1.00 15.53 66 ASP A CA 1
ATOM 605 C C . ASP A 1 67 ? 23.825 -13.093 36.508 1.00 15.68 66 ASP A C 1
ATOM 606 O O . ASP A 1 67 ? 23.380 -13.545 35.455 1.00 18.83 66 ASP A O 1
ATOM 611 N N . GLY A 1 68 ? 24.837 -12.221 36.554 1.00 15.57 67 GLY A N 1
ATOM 612 C CA . GLY A 1 68 ? 25.512 -11.742 35.345 1.00 15.21 67 GLY A CA 1
ATOM 613 C C . GLY A 1 68 ? 24.929 -10.455 34.762 1.00 14.97 67 GLY A C 1
ATOM 614 O O . GLY A 1 68 ? 25.467 -9.924 33.780 1.00 16.64 67 GLY A O 1
ATOM 615 N N . THR A 1 69 ? 23.849 -9.911 35.326 1.00 13.39 68 THR A N 1
ATOM 616 C CA . THR A 1 69 ? 23.245 -8.701 34.787 1.00 13.17 68 THR A CA 1
ATOM 617 C C . THR A 1 69 ? 24.247 -7.553 34.865 1.00 11.48 68 THR A C 1
ATOM 618 O O . THR A 1 69 ? 24.801 -7.290 35.932 1.00 11.65 68 THR A O 1
ATOM 622 N N . ASP A 1 70 ? 24.401 -6.821 33.757 1.00 11.02 69 ASP A N 1
ATOM 623 C CA . ASP A 1 70 ? 25.164 -5.558 33.746 1.00 10.45 69 ASP A CA 1
ATOM 624 C C . ASP A 1 70 ? 24.270 -4.482 34.335 1.00 9.20 69 ASP A C 1
ATOM 625 O O . ASP A 1 70 ? 23.303 -4.060 33.709 1.00 9.92 69 ASP A O 1
ATOM 630 N N . VAL A 1 71 ? 24.560 -4.054 35.551 1.00 8.66 70 VAL A N 1
ATOM 631 C CA . VAL A 1 71 ? 23.701 -3.133 36.240 1.00 8.15 70 VAL A CA 1
ATOM 632 C C . VAL A 1 71 ? 23.666 -1.740 35.611 1.00 7.98 70 VAL A C 1
ATOM 633 O O . VAL A 1 71 ? 22.806 -0.936 35.973 1.00 8.53 70 VAL A O 1
ATOM 637 N N . ARG A 1 72 ? 24.611 -1.441 34.708 1.00 8.32 71 ARG A N 1
ATOM 638 C CA . ARG A 1 72 ? 24.735 -0.134 34.103 1.00 7.71 71 ARG A CA 1
ATOM 639 C C . ARG A 1 72 ? 23.779 0.087 32.937 1.00 7.81 71 ARG A C 1
ATOM 640 O O . ARG A 1 72 ? 23.699 1.205 32.439 1.00 7.90 71 ARG A O 1
ATOM 648 N N . ASN A 1 73 ? 23.135 -0.965 32.457 1.00 7.73 72 ASN A N 1
ATOM 649 C CA . ASN A 1 73 ? 22.291 -0.897 31.264 1.00 7.55 72 ASN A CA 1
ATOM 650 C C . ASN A 1 73 ? 20.835 -1.178 31.603 1.00 7.53 72 ASN A C 1
ATOM 651 O O . ASN A 1 73 ? 20.513 -1.650 32.688 1.00 8.55 72 ASN A O 1
ATOM 656 N N . TYR A 1 74 ? 19.975 -0.924 30.636 1.00 7.69 73 TYR A N 1
ATOM 657 C CA . TYR A 1 74 ? 18.548 -0.997 30.832 1.00 8.09 73 TYR A CA 1
ATOM 658 C C . TYR A 1 74 ? 18.063 -2.397 31.082 1.00 8.58 73 TYR A C 1
ATOM 659 O O . TYR A 1 74 ? 18.554 -3.370 30.522 1.00 10.97 73 TYR A O 1
ATOM 668 N N . GLY A 1 75 ? 16.991 -2.474 31.867 1.00 9.73 74 GLY A N 1
ATOM 669 C CA . GLY A 1 75 ? 16.114 -3.632 31.928 1.00 10.83 74 GLY A CA 1
ATOM 670 C C . GLY A 1 75 ? 16.044 -4.254 33.300 1.00 9.56 74 GLY A C 1
ATOM 671 O O . GLY A 1 75 ? 16.947 -4.107 34.117 1.00 10.12 74 GLY A O 1
ATOM 672 N N . GLY A 1 76 ? 14.953 -4.951 33.542 1.00 10.57 75 GLY A N 1
ATOM 673 C CA . GLY A 1 76 ? 14.722 -5.677 34.774 1.00 10.28 75 GLY A CA 1
ATOM 674 C C . GLY A 1 76 ? 13.836 -4.873 35.688 1.00 9.16 75 GLY A C 1
ATOM 675 O O . GLY A 1 76 ? 14.261 -3.853 36.239 1.00 11.44 75 GLY A O 1
ATOM 676 N N . LEU A 1 77 ? 12.598 -5.292 35.850 1.00 8.87 76 LEU A N 1
ATOM 677 C CA . LEU A 1 77 ? 11.623 -4.564 36.654 1.00 8.98 76 LEU A CA 1
ATOM 678 C C . LEU A 1 77 ? 11.628 -4.930 38.124 1.00 9.09 76 LEU A C 1
ATOM 679 O O . LEU A 1 77 ? 11.011 -4.243 38.925 1.00 10.59 76 LEU A O 1
ATOM 684 N N . ASP A 1 78 ? 12.257 -6.046 38.497 1.00 8.95 77 ASP A N 1
ATOM 685 C CA . ASP A 1 78 ? 12.110 -6.644 39.836 1.00 8.77 77 ASP A CA 1
ATOM 686 C C . ASP A 1 78 ? 13.150 -6.190 40.842 1.00 8.28 77 ASP A C 1
ATOM 687 O O . ASP A 1 78 ? 13.008 -6.497 42.039 1.00 9.25 77 ASP A O 1
ATOM 692 N N . GLY A 1 79 ? 14.199 -5.516 40.387 1.00 8.69 78 GLY A N 1
ATOM 693 C CA . GLY A 1 79 ? 15.383 -5.324 41.172 1.00 8.90 78 GLY A CA 1
ATOM 694 C C . GLY A 1 79 ? 16.331 -6.499 41.024 1.00 8.70 78 GLY A C 1
ATOM 695 O O . GLY A 1 79 ? 15.930 -7.568 40.602 1.00 10.95 78 GLY A O 1
ATOM 696 N N . ILE A 1 80 ? 17.607 -6.289 41.344 1.00 8.57 79 ILE A N 1
ATOM 697 C CA . ILE A 1 80 ? 18.602 -7.315 41.151 1.00 8.79 79 ILE A CA 1
ATOM 698 C C . ILE A 1 80 ? 18.579 -8.377 42.237 1.00 8.99 79 ILE A C 1
ATOM 699 O O . ILE A 1 80 ? 18.223 -8.158 43.401 1.00 9.54 79 ILE A O 1
ATOM 704 N N A VAL A 1 81 ? 19.009 -9.588 41.875 0.51 9.76 80 VAL A N 1
ATOM 705 N N B VAL A 1 81 ? 19.033 -9.567 41.837 0.49 10.19 80 VAL A N 1
ATOM 706 C CA A VAL A 1 81 ? 18.938 -10.693 42.813 0.51 10.23 80 VAL A CA 1
ATOM 707 C CA B VAL A 1 81 ? 19.027 -10.714 42.709 0.49 10.94 80 VAL A CA 1
ATOM 708 C C A VAL A 1 81 ? 19.807 -10.453 44.032 0.51 9.80 80 VAL A C 1
ATOM 709 C C B VAL A 1 81 ? 19.795 -10.448 43.985 0.49 10.21 80 VAL A C 1
ATOM 710 O O A VAL A 1 81 ? 19.492 -10.891 45.132 0.51 10.75 80 VAL A O 1
ATOM 711 O O B VAL A 1 81 ? 19.378 -10.844 45.066 0.49 11.51 80 VAL A O 1
ATOM 718 N N . ASP A 1 82 ? 20.926 -9.753 43.883 1.00 10.36 81 ASP A N 1
ATOM 719 C CA . ASP A 1 82 ? 21.839 -9.636 45.038 1.00 10.37 81 ASP A CA 1
ATOM 720 C C . ASP A 1 82 ? 21.128 -9.011 46.239 1.00 9.97 81 ASP A C 1
ATOM 721 O O . ASP A 1 82 ? 21.216 -9.487 47.365 1.00 11.80 81 ASP A O 1
ATOM 726 N N . ILE A 1 83 ? 20.425 -7.900 46.008 1.00 9.33 82 ILE A N 1
ATOM 727 C CA . ILE A 1 83 ? 19.806 -7.171 47.107 1.00 8.58 82 ILE A CA 1
ATOM 728 C C . ILE A 1 83 ? 18.500 -7.848 47.532 1.00 8.87 82 ILE A C 1
ATOM 729 O O . ILE A 1 83 ? 18.154 -7.861 48.716 1.00 9.24 82 ILE A O 1
ATOM 734 N N . ARG A 1 84 ? 17.776 -8.442 46.585 1.00 8.54 83 ARG A N 1
ATOM 735 C CA . ARG A 1 84 ? 16.583 -9.185 46.926 1.00 9.17 83 ARG A CA 1
ATOM 736 C C . ARG A 1 84 ? 16.894 -10.346 47.825 1.00 8.90 83 ARG A C 1
ATOM 737 O O . ARG A 1 84 ? 16.185 -10.595 48.807 1.00 9.75 83 ARG A O 1
ATOM 745 N N . GLN A 1 85 ? 17.978 -11.059 47.550 1.00 9.14 84 GLN A N 1
ATOM 746 C CA . GLN A 1 85 ? 18.340 -12.208 48.372 1.00 9.56 84 GLN A CA 1
ATOM 747 C C . GLN A 1 85 ? 18.788 -11.808 49.759 1.00 9.36 84 GLN A C 1
ATOM 748 O O . GLN A 1 85 ? 18.464 -12.482 50.724 1.00 9.84 84 GLN A O 1
ATOM 754 N N . ILE A 1 86 ? 19.525 -10.710 49.877 1.00 9.03 85 ILE A N 1
ATOM 755 C CA . ILE A 1 86 ? 19.915 -10.252 51.208 1.00 9.63 85 ILE A CA 1
ATOM 756 C C . ILE A 1 86 ? 18.672 -9.960 52.029 1.00 8.72 85 ILE A C 1
ATOM 757 O O . ILE A 1 86 ? 18.580 -10.336 53.191 1.00 9.29 85 ILE A O 1
ATOM 762 N N . TRP A 1 87 ? 17.722 -9.225 51.467 1.00 8.82 86 TRP A N 1
ATOM 763 C CA . TRP A 1 87 ? 16.518 -8.896 52.214 1.00 9.18 86 TRP A CA 1
ATOM 764 C C . TRP A 1 87 ? 15.649 -10.118 52.497 1.00 8.84 86 TRP A C 1
ATOM 765 O O . TRP A 1 87 ? 15.044 -10.209 53.564 1.00 10.04 86 TRP A O 1
ATOM 776 N N . ALA A 1 88 ? 15.585 -11.069 51.564 1.00 9.05 87 ALA A N 1
ATOM 777 C CA . ALA A 1 88 ? 14.871 -12.301 51.815 1.00 10.27 87 ALA A CA 1
ATOM 778 C C . ALA A 1 88 ? 15.473 -13.027 53.021 1.00 10.29 87 ALA A C 1
ATOM 779 O O . ALA A 1 88 ? 14.758 -13.507 53.882 1.00 11.34 87 ALA A O 1
ATOM 781 N N . ASP A 1 89 ? 16.799 -13.107 53.056 1.00 10.14 88 ASP A N 1
ATOM 782 C CA . ASP A 1 89 ? 17.495 -13.753 54.160 1.00 11.78 88 ASP A CA 1
ATOM 783 C C . ASP A 1 89 ? 17.293 -12.988 55.458 1.00 11.67 88 ASP A C 1
ATOM 784 O O . ASP A 1 89 ? 17.067 -13.573 56.510 1.00 13.43 88 ASP A O 1
ATOM 789 N N . LEU A 1 90 ? 17.357 -11.658 55.401 1.00 10.64 89 LEU A N 1
ATOM 790 C CA . LEU A 1 90 ? 17.167 -10.817 56.573 1.00 11.29 89 LEU A CA 1
ATOM 791 C C . LEU A 1 90 ? 15.771 -11.021 57.185 1.00 10.64 89 LEU A C 1
ATOM 792 O O . LEU A 1 90 ? 15.626 -11.100 58.410 1.00 12.92 89 LEU A O 1
ATOM 797 N N . LEU A 1 91 ? 14.755 -11.018 56.337 1.00 10.26 90 LEU A N 1
ATOM 798 C CA . LEU A 1 91 ? 13.376 -11.091 56.764 1.00 10.42 90 LEU A CA 1
ATOM 799 C C . LEU A 1 91 ? 12.860 -12.512 56.942 1.00 11.30 90 LEU A C 1
ATOM 800 O O . LEU A 1 91 ? 11.778 -12.694 57.463 1.00 13.72 90 LEU A O 1
ATOM 805 N N . GLY A 1 92 ? 13.601 -13.506 56.476 1.00 11.04 91 GLY A N 1
ATOM 806 C CA . GLY A 1 92 ? 13.176 -14.882 56.564 1.00 11.90 91 GLY A CA 1
ATOM 807 C C . GLY A 1 92 ? 12.020 -15.251 55.675 1.00 12.27 91 GLY A C 1
ATOM 808 O O . GLY A 1 92 ? 11.160 -16.061 56.060 1.00 14.31 91 GLY A O 1
ATOM 809 N N . VAL A 1 93 ? 11.996 -14.711 54.462 1.00 11.54 92 VAL A N 1
ATOM 810 C CA . VAL A 1 93 ? 10.941 -14.991 53.494 1.00 12.27 92 VAL A CA 1
ATOM 811 C C . VAL A 1 93 ? 11.586 -15.543 52.227 1.00 11.70 92 VAL A C 1
ATOM 812 O O . VAL A 1 93 ? 12.768 -15.310 51.953 1.00 11.83 92 VAL A O 1
ATOM 816 N N . PRO A 1 94 ? 10.804 -16.249 51.389 1.00 12.57 93 PRO A N 1
ATOM 817 C CA . PRO A 1 94 ? 11.346 -16.670 50.103 1.00 12.89 93 PRO A CA 1
ATOM 818 C C . PRO A 1 94 ? 11.713 -15.491 49.206 1.00 11.62 93 PRO A C 1
ATOM 819 O O . PRO A 1 94 ? 10.979 -14.504 49.159 1.00 11.70 93 PRO A O 1
ATOM 823 N N . VAL A 1 95 ? 12.827 -15.586 48.492 1.00 11.32 94 VAL A N 1
ATOM 824 C CA . VAL A 1 95 ? 13.279 -14.484 47.648 1.00 10.73 94 VAL A CA 1
ATOM 825 C C . VAL A 1 95 ? 12.266 -14.105 46.602 1.00 10.57 94 VAL A C 1
ATOM 826 O O . VAL A 1 95 ? 12.179 -12.940 46.211 1.00 10.73 94 VAL A O 1
ATOM 830 N N . GLU A 1 96 ? 11.460 -15.057 46.160 1.00 11.33 95 GLU A N 1
ATOM 831 C CA A GLU A 1 96 ? 10.441 -14.753 45.156 0.53 11.51 95 GLU A CA 1
ATOM 832 C CA B GLU A 1 96 ? 10.441 -14.742 45.143 0.47 11.61 95 GLU A CA 1
ATOM 833 C C . GLU A 1 96 ? 9.427 -13.691 45.622 1.00 11.20 95 GLU A C 1
ATOM 834 O O . GLU A 1 96 ? 8.810 -13.013 44.821 1.00 10.99 95 GLU A O 1
ATOM 845 N N . GLN A 1 97 ? 9.226 -13.564 46.928 1.00 9.97 96 GLN A N 1
ATOM 846 C CA A GLN A 1 97 ? 8.295 -12.615 47.447 0.55 9.71 96 GLN A CA 1
ATOM 847 C CA B GLN A 1 97 ? 8.315 -12.556 47.494 0.45 10.08 96 GLN A CA 1
ATOM 848 C C . GLN A 1 97 ? 8.800 -11.159 47.291 1.00 9.50 96 GLN A C 1
ATOM 849 O O . GLN A 1 97 ? 7.977 -10.243 47.333 1.00 10.18 96 GLN A O 1
ATOM 860 N N . VAL A 1 98 ? 10.112 -10.973 47.119 1.00 8.62 97 VAL A N 1
ATOM 861 C CA . VAL A 1 98 ? 10.740 -9.666 47.236 1.00 8.45 97 VAL A CA 1
ATOM 862 C C . VAL A 1 98 ? 10.969 -8.991 45.902 1.00 8.59 97 VAL A C 1
ATOM 863 O O . VAL A 1 98 ? 11.573 -9.563 44.989 1.00 9.88 97 VAL A O 1
ATOM 867 N N . LEU A 1 99 ? 10.473 -7.764 45.779 1.00 7.77 98 LEU A N 1
ATOM 868 C CA . LEU A 1 99 ? 10.826 -6.821 44.732 1.00 8.00 98 LEU A CA 1
ATOM 869 C C . LEU A 1 99 ? 11.652 -5.705 45.344 1.00 7.44 98 LEU A C 1
ATOM 870 O O . LEU A 1 99 ? 11.337 -5.256 46.453 1.00 9.50 98 LEU A O 1
ATOM 875 N N . ALA A 1 100 ? 12.677 -5.250 44.645 1.00 8.27 99 ALA A N 1
ATOM 876 C CA . ALA A 1 100 ? 13.479 -4.102 45.084 1.00 7.65 99 ALA A CA 1
ATOM 877 C C . ALA A 1 100 ? 13.360 -2.967 44.103 1.00 7.78 99 ALA A C 1
ATOM 878 O O . ALA A 1 100 ? 13.407 -3.185 42.881 1.00 8.20 99 ALA A O 1
ATOM 880 N N . GLY A 1 101 ? 13.124 -1.765 44.629 1.00 8.25 100 GLY A N 1
ATOM 881 C CA . GLY A 1 101 ? 12.843 -0.573 43.856 1.00 8.75 100 GLY A CA 1
ATOM 882 C C . GLY A 1 101 ? 13.913 0.486 43.909 1.00 8.25 100 GLY A C 1
ATOM 883 O O . GLY A 1 101 ? 15.110 0.200 44.013 1.00 9.38 100 GLY A O 1
ATOM 884 N N . ASP A 1 102 ? 13.449 1.719 43.846 1.00 8.40 101 ASP A N 1
ATOM 885 C CA . ASP A 1 102 ? 14.291 2.900 43.959 1.00 8.39 101 ASP A CA 1
ATOM 886 C C . ASP A 1 102 ? 14.402 3.305 45.416 1.00 8.15 101 ASP A C 1
ATOM 887 O O . ASP A 1 102 ? 14.421 2.442 46.278 1.00 10.36 101 ASP A O 1
ATOM 892 N N . ALA A 1 103 ? 14.597 4.577 45.712 1.00 8.50 102 ALA A N 1
ATOM 893 C CA . ALA A 1 103 ? 14.983 5.018 47.053 1.00 9.42 102 ALA A CA 1
ATOM 894 C C . ALA A 1 103 ? 13.820 5.491 47.906 1.00 8.70 102 ALA A C 1
ATOM 895 O O . ALA A 1 103 ? 14.037 6.119 48.954 1.00 10.35 102 ALA A O 1
ATOM 897 N N . SER A 1 104 ? 12.601 5.110 47.579 1.00 8.17 103 SER A N 1
ATOM 898 C CA . SER A 1 104 ? 11.457 5.498 48.356 1.00 8.34 103 SER A CA 1
ATOM 899 C C . SER A 1 104 ? 10.408 4.397 48.403 1.00 7.38 103 SER A C 1
ATOM 900 O O . SER A 1 104 ? 9.785 4.097 47.397 1.00 8.42 103 SER A O 1
ATOM 903 N N . SER A 1 105 ? 10.165 3.832 49.571 1.00 7.71 104 SER A N 1
ATOM 904 C CA . SER A 1 105 ? 9.054 2.914 49.729 1.00 7.42 104 SER A CA 1
ATOM 905 C C . SER A 1 105 ? 7.710 3.649 49.694 1.00 6.94 104 SER A C 1
ATOM 906 O O . SER A 1 105 ? 6.713 3.081 49.194 1.00 7.17 104 SER A O 1
ATOM 909 N N . LEU A 1 106 ? 7.656 4.885 50.194 1.00 6.93 105 LEU A N 1
ATOM 910 C CA . LEU A 1 106 ? 6.421 5.660 50.049 1.00 7.08 105 LEU A CA 1
ATOM 911 C C . LEU A 1 106 ? 5.980 5.768 48.607 1.00 6.48 105 LEU A C 1
ATOM 912 O O . LEU A 1 106 ? 4.787 5.715 48.311 1.00 6.97 105 LEU A O 1
ATOM 917 N N . ASN A 1 107 ? 6.922 5.907 47.680 1.00 6.46 106 ASN A N 1
ATOM 918 C CA . ASN A 1 107 ? 6.568 6.011 46.273 1.00 6.66 106 ASN A CA 1
ATOM 919 C C . ASN A 1 107 ? 5.795 4.782 45.829 1.00 6.70 106 ASN A C 1
ATOM 920 O O . ASN A 1 107 ? 4.867 4.883 45.043 1.00 7.39 106 ASN A O 1
ATOM 925 N N . ILE A 1 108 ? 6.225 3.604 46.258 1.00 6.35 107 ILE A N 1
ATOM 926 C CA . ILE A 1 108 ? 5.577 2.362 45.839 1.00 7.41 107 ILE A CA 1
ATOM 927 C C . ILE A 1 108 ? 4.186 2.230 46.472 1.00 6.64 107 ILE A C 1
ATOM 928 O O . ILE A 1 108 ? 3.232 1.808 45.828 1.00 7.56 107 ILE A O 1
ATOM 941 N N . PHE A 1 110 ? 2.251 4.759 47.342 1.00 7.15 109 PHE A N 1
ATOM 942 C CA . PHE A 1 110 ? 1.439 5.682 46.557 1.00 6.91 109 PHE A CA 1
ATOM 943 C C . PHE A 1 110 ? 1.042 5.054 45.259 1.00 7.40 109 PHE A C 1
ATOM 944 O O . PHE A 1 110 ? -0.124 5.090 44.851 1.00 7.99 109 PHE A O 1
ATOM 952 N N . ASP A 1 111 ? 1.999 4.441 44.566 1.00 6.71 110 ASP A N 1
ATOM 953 C CA . ASP A 1 111 ? 1.714 3.895 43.246 1.00 7.49 110 ASP A CA 1
ATOM 954 C C . ASP A 1 111 ? 0.661 2.788 43.296 1.00 7.65 110 ASP A C 1
ATOM 955 O O . ASP A 1 111 ? -0.232 2.774 42.448 1.00 8.24 110 ASP A O 1
ATOM 960 N N . VAL A 1 112 ? 0.752 1.867 44.240 1.00 7.60 111 VAL A N 1
ATOM 961 C CA . VAL A 1 112 ? -0.213 0.755 44.245 1.00 8.63 111 VAL A CA 1
ATOM 962 C C . VAL A 1 112 ? -1.622 1.257 44.593 1.00 7.34 111 VAL A C 1
ATOM 963 O O . VAL A 1 112 ? -2.612 0.755 44.040 1.00 7.53 111 VAL A O 1
ATOM 967 N N . ILE A 1 113 ? -1.734 2.255 45.455 1.00 6.77 112 ILE A N 1
ATOM 968 C CA . ILE A 1 113 ? -3.018 2.895 45.704 1.00 7.19 112 ILE A CA 1
ATOM 969 C C . ILE A 1 113 ? -3.513 3.630 44.449 1.00 7.32 112 ILE A C 1
ATOM 970 O O . ILE A 1 113 ? -4.669 3.495 44.048 1.00 7.79 112 ILE A O 1
ATOM 975 N N A SER A 1 114 ? -2.629 4.424 43.851 0.51 7.51 113 SER A N 1
ATOM 976 N N B SER A 1 114 ? -2.639 4.427 43.815 0.49 7.58 113 SER A N 1
ATOM 977 C CA A SER A 1 114 ? -2.949 5.158 42.655 0.51 7.21 113 SER A CA 1
ATOM 978 C CA B SER A 1 114 ? -3.025 5.168 42.617 0.49 7.57 113 SER A CA 1
ATOM 979 C C A SER A 1 114 ? -3.466 4.226 41.545 0.51 7.65 113 SER A C 1
ATOM 980 C C B SER A 1 114 ? -3.486 4.219 41.512 0.49 7.82 113 SER A C 1
ATOM 981 O O A SER A 1 114 ? -4.455 4.550 40.861 0.51 8.02 113 SER A O 1
ATOM 982 O O B SER A 1 114 ? -4.453 4.521 40.789 0.49 8.04 113 SER A O 1
ATOM 987 N N . TRP A 1 115 ? -2.780 3.098 41.346 1.00 7.99 114 TRP A N 1
ATOM 988 C CA . TRP A 1 115 ? -3.132 2.191 40.254 1.00 8.66 114 TRP A CA 1
ATOM 989 C C . TRP A 1 115 ? -4.409 1.426 40.573 1.00 8.63 114 TRP A C 1
ATOM 990 O O . TRP A 1 115 ? -5.195 1.100 39.689 1.00 9.64 114 TRP A O 1
ATOM 1001 N N . SER A 1 116 ? -4.636 1.131 41.843 1.00 7.77 115 SER A N 1
ATOM 1002 C CA . SER A 1 116 ? -5.949 0.587 42.225 1.00 7.51 115 SER A CA 1
ATOM 1003 C C . SER A 1 116 ? -7.071 1.555 41.943 1.00 8.47 115 SER A C 1
ATOM 1004 O O . SER A 1 116 ? -8.157 1.168 41.521 1.00 9.22 115 SER A O 1
ATOM 1007 N N A TYR A 1 117 ? -6.791 2.836 42.182 0.57 7.93 116 TYR A N 1
ATOM 1008 N N B TYR A 1 117 ? -6.795 2.826 42.199 0.43 8.31 116 TYR A N 1
ATOM 1009 C CA A TYR A 1 117 ? -7.744 3.898 41.915 0.57 8.21 116 TYR A CA 1
ATOM 1010 C CA B TYR A 1 117 ? -7.735 3.867 41.894 0.43 8.71 116 TYR A CA 1
ATOM 1011 C C A TYR A 1 117 ? -8.029 4.050 40.422 0.57 8.64 116 TYR A C 1
ATOM 1012 C C B TYR A 1 117 ? -8.030 3.945 40.405 0.43 8.77 116 TYR A C 1
ATOM 1013 O O A TYR A 1 117 ? -9.198 4.213 40.031 0.57 9.00 116 TYR A O 1
ATOM 1014 O O B TYR A 1 117 ? -9.197 3.937 40.000 0.43 9.64 116 TYR A O 1
ATOM 1031 N N . ILE A 1 118 ? -6.978 4.030 39.594 1.00 8.90 117 ILE A N 1
ATOM 1032 C CA . ILE A 1 118 ? -7.135 4.210 38.140 1.00 9.17 117 ILE A CA 1
ATOM 1033 C C . ILE A 1 118 ? -7.657 2.986 37.444 1.00 9.83 117 ILE A C 1
ATOM 1034 O O . ILE A 1 118 ? -8.586 3.060 36.631 1.00 11.20 117 ILE A O 1
ATOM 1039 N N . PHE A 1 119 ? -7.015 1.855 37.736 1.00 9.71 118 PHE A N 1
ATOM 1040 C CA . PHE A 1 119 ? -7.163 0.610 36.983 1.00 10.46 118 PHE A CA 1
ATOM 1041 C C . PHE A 1 119 ? -7.894 -0.517 37.705 1.00 10.45 118 PHE A C 1
ATOM 1042 O O . PHE A 1 119 ? -8.310 -1.483 37.057 1.00 12.75 118 PHE A O 1
ATOM 1050 N N . GLY A 1 120 ? -8.029 -0.408 39.023 1.00 9.22 119 GLY A N 1
ATOM 1051 C CA . GLY A 1 120 ? -8.313 -1.519 39.873 1.00 8.95 119 GLY A CA 1
ATOM 1052 C C . GLY A 1 120 ? -7.080 -2.339 40.118 1.00 8.97 119 GLY A C 1
ATOM 1053 O O . GLY A 1 120 ? -6.113 -2.290 39.335 1.00 10.35 119 GLY A O 1
ATOM 1054 N N . ASN A 1 121 ? -7.058 -3.043 41.241 1.00 8.63 120 ASN A N 1
ATOM 1055 C CA . ASN A 1 121 ? -6.030 -4.039 41.439 1.00 8.90 120 ASN A CA 1
ATOM 1056 C C . ASN A 1 121 ? -6.448 -5.379 40.809 1.00 9.35 120 ASN A C 1
ATOM 1057 O O . ASN A 1 121 ? -7.521 -5.449 40.204 1.00 10.03 120 ASN A O 1
ATOM 1062 N N . ASN A 1 122 ? -5.601 -6.384 40.906 1.00 8.96 121 ASN A N 1
ATOM 1063 C CA . ASN A 1 122 ? -5.863 -7.658 40.292 1.00 9.96 121 ASN A CA 1
ATOM 1064 C C . ASN A 1 122 ? -7.105 -8.394 40.776 1.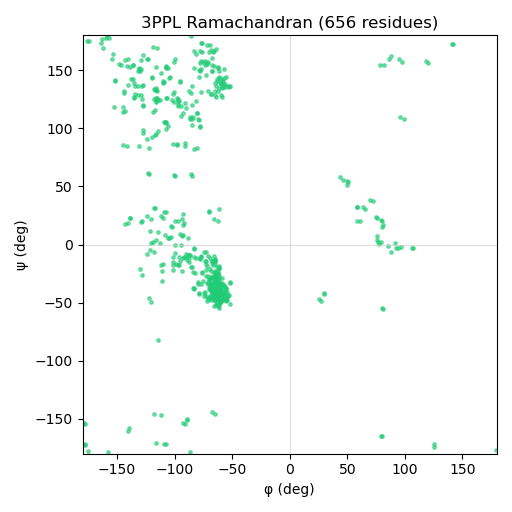00 10.21 121 ASN A C 1
ATOM 1065 O O . ASN A 1 122 ? -7.567 -9.292 40.085 1.00 12.34 121 ASN A O 1
ATOM 1070 N N . ASP A 1 123 ? -7.630 -8.010 41.953 1.00 9.28 122 ASP A N 1
ATOM 1071 C CA . ASP A 1 123 ? -8.841 -8.585 42.475 1.00 10.22 122 ASP A CA 1
ATOM 1072 C C . ASP A 1 123 ? -10.055 -7.670 42.367 1.00 10.28 122 ASP A C 1
ATOM 1073 O O . ASP A 1 123 ? -11.144 -8.019 42.839 1.00 11.67 122 ASP A O 1
ATOM 1078 N N . SER A 1 124 ? -9.914 -6.517 41.728 1.00 9.84 123 SER A N 1
ATOM 1079 C CA . SER A 1 124 ? -10.996 -5.578 41.618 1.00 10.46 123 SER A CA 1
ATOM 1080 C C . SER A 1 124 ? -11.997 -5.993 40.555 1.00 11.11 123 SER A C 1
ATOM 1081 O O . SER A 1 124 ? -11.625 -6.537 39.513 1.00 13.22 123 SER A O 1
ATOM 1084 N N . VAL A 1 125 ? -13.251 -5.622 40.799 1.00 11.79 124 VAL A N 1
ATOM 1085 C CA A VAL A 1 125 ? -14.204 -5.738 39.704 0.51 12.10 124 VAL A CA 1
ATOM 1086 C CA B VAL A 1 125 ? -14.352 -5.637 39.857 0.49 12.42 124 VAL A CA 1
ATOM 1087 C C . VAL A 1 125 ? -14.285 -4.404 38.944 1.00 12.16 124 VAL A C 1
ATOM 1088 O O . VAL A 1 125 ? -14.630 -4.402 37.771 1.00 14.25 124 VAL A O 1
ATOM 1095 N N . GLN A 1 126 ? -13.911 -3.278 39.549 1.00 11.30 125 GLN A N 1
ATOM 1096 C CA . GLN A 1 126 ? -13.812 -2.008 38.848 1.00 11.26 125 GLN A CA 1
ATOM 1097 C C . GLN A 1 126 ? -12.791 -1.142 39.578 1.00 10.65 125 GLN A C 1
ATOM 1098 O O . GLN A 1 126 ? -12.493 -1.382 40.747 1.00 10.78 125 GLN A O 1
ATOM 1104 N N . PRO A 1 127 ? -12.306 -0.078 38.924 1.00 10.70 126 PRO A N 1
ATOM 1105 C CA . PRO A 1 127 ? -11.348 0.824 39.613 1.00 10.41 126 PRO A CA 1
ATOM 1106 C C . PRO A 1 127 ? -11.975 1.473 40.823 1.00 10.25 126 PRO A C 1
ATOM 1107 O O . PRO A 1 127 ? -13.169 1.772 40.853 1.00 10.68 126 PRO A O 1
ATOM 1111 N N . TRP A 1 128 ? -11.137 1.829 41.796 1.00 9.38 127 TRP A N 1
ATOM 1112 C CA . TRP A 1 128 ? -11.666 2.507 42.967 1.00 9.92 127 TRP A CA 1
ATOM 1113 C C . TRP A 1 128 ? -12.234 3.873 42.636 1.00 9.91 127 TRP A C 1
ATOM 1114 O O . TRP A 1 128 ? -13.104 4.367 43.356 1.00 11.22 127 TRP A O 1
ATOM 1125 N N . SER A 1 129 ? -11.782 4.475 41.538 1.00 10.36 128 SER A N 1
ATOM 1126 C CA . SER A 1 129 ? -12.304 5.755 41.120 1.00 11.49 128 SER A CA 1
ATOM 1127 C C . SER A 1 129 ? -13.810 5.719 40.804 1.00 11.92 128 SER A C 1
ATOM 1128 O O . SER A 1 129 ? -14.467 6.754 40.771 1.00 13.53 128 SER A O 1
ATOM 1131 N N . LYS A 1 130 ? -14.347 4.538 40.543 1.00 12.40 129 LYS A N 1
ATOM 1132 C CA . LYS A 1 130 ? -15.753 4.412 40.158 1.00 13.04 129 LYS A CA 1
ATOM 1133 C C . LYS A 1 130 ? -16.674 4.262 41.359 1.00 13.36 129 LYS A C 1
ATOM 1134 O O . LYS A 1 130 ? -17.906 4.289 41.219 1.00 15.06 129 LYS A O 1
ATOM 1140 N N . GLU A 1 131 ? -16.114 4.083 42.549 1.00 12.41 130 GLU A N 1
ATOM 1141 C CA . GLU A 1 131 ? -16.952 3.956 43.735 1.00 12.65 130 GLU A CA 1
ATOM 1142 C C . GLU A 1 131 ? -17.464 5.295 44.212 1.00 13.17 130 GLU A C 1
ATOM 1143 O O . GLU A 1 131 ? -16.783 6.315 44.127 1.00 14.40 130 GLU A O 1
ATOM 1149 N N A GLU A 1 132 ? -18.671 5.293 44.756 0.69 13.78 131 GLU A N 1
ATOM 1150 N N B GLU A 1 132 ? -18.671 5.305 44.762 0.31 13.60 131 GLU A N 1
ATOM 1151 C CA A GLU A 1 132 ? -19.199 6.517 45.321 0.69 14.64 131 GLU A CA 1
ATOM 1152 C CA B GLU A 1 132 ? -19.217 6.544 45.302 0.31 13.96 131 GLU A CA 1
ATOM 1153 C C A GLU A 1 132 ? -18.358 7.010 46.490 0.69 13.95 131 GLU A C 1
ATOM 1154 C C B GLU A 1 132 ? -18.480 7.017 46.562 0.31 13.65 131 GLU A C 1
ATOM 1155 O O A GLU A 1 132 ? -18.064 8.205 46.587 0.69 15.45 131 GLU A O 1
ATOM 1156 O O B GLU A 1 132 ? -18.398 8.218 46.813 0.31 13.98 131 GLU A O 1
ATOM 1161 N N . THR A 1 133 ? -17.980 6.072 47.358 1.00 13.25 132 THR A N 1
ATOM 1162 C CA . THR A 1 133 ? -17.223 6.362 48.562 1.00 14.41 132 THR A CA 1
ATOM 1163 C C . THR A 1 133 ? -16.182 5.263 48.712 1.00 12.41 132 THR A C 1
ATOM 1164 O O . THR A 1 133 ? -16.497 4.089 48.539 1.00 13.10 132 THR A O 1
ATOM 1168 N N . VAL A 1 134 ? -14.957 5.656 49.040 1.00 11.56 133 VAL A N 1
ATOM 1169 C CA . VAL A 1 134 ? -13.901 4.735 49.423 1.00 10.01 133 VAL A CA 1
ATOM 1170 C C . VAL A 1 134 ? -13.519 5.093 50.854 1.00 9.11 133 VAL A C 1
ATOM 1171 O O . VAL A 1 134 ? -13.193 6.240 51.135 1.00 11.02 133 VAL A O 1
ATOM 1175 N N . LYS A 1 135 ? -13.580 4.104 51.728 1.00 9.07 134 LYS A N 1
ATOM 1176 C CA . LYS A 1 135 ? -13.139 4.228 53.109 1.00 8.93 134 LYS A CA 1
ATOM 1177 C C . LYS A 1 135 ? -11.836 3.479 53.333 1.00 8.82 134 LYS A C 1
ATOM 1178 O O . LYS A 1 135 ? -11.530 2.524 52.637 1.00 8.98 134 LYS A O 1
ATOM 1184 N N . TRP A 1 136 ? -11.068 3.951 54.318 1.00 8.24 135 TRP A N 1
ATOM 1185 C CA . TRP A 1 136 ? -9.739 3.416 54.561 1.00 8.01 135 TRP A CA 1
ATOM 1186 C C . TRP A 1 136 ? -9.500 3.421 56.069 1.00 7.57 135 TRP A C 1
ATOM 1187 O O . TRP A 1 136 ? -9.707 4.452 56.703 1.00 9.53 135 TRP A O 1
ATOM 1198 N N . ILE A 1 137 ? -9.059 2.304 56.646 1.00 7.48 136 ILE A N 1
ATOM 1199 C CA . ILE A 1 137 ? -8.881 2.209 58.083 1.00 8.02 136 ILE A CA 1
ATOM 1200 C C . ILE A 1 137 ? -7.494 2.700 58.489 1.00 8.18 136 ILE A C 1
ATOM 1201 O O . ILE A 1 137 ? -6.486 2.320 57.909 1.00 8.21 136 ILE A O 1
ATOM 1206 N N . CYS A 1 138 ? -7.487 3.553 59.502 1.00 7.98 137 CYS A N 1
ATOM 1207 C CA . CYS A 1 138 ? -6.293 4.246 59.952 1.00 8.46 137 CYS A CA 1
ATOM 1208 C C . CYS A 1 138 ? -6.088 4.052 61.449 1.00 7.63 137 CYS A C 1
ATOM 1209 O O . CYS A 1 138 ? -6.672 4.763 62.262 1.00 9.07 137 CYS A O 1
ATOM 1212 N N . PRO A 1 139 ? -5.225 3.117 61.825 1.00 8.23 138 PRO A N 1
ATOM 1213 C CA . PRO A 1 139 ? -4.847 2.997 63.237 1.00 8.74 138 PRO A CA 1
ATOM 1214 C C . PRO A 1 139 ? -4.122 4.255 63.704 1.00 8.30 138 PRO A C 1
ATOM 1215 O O . PRO A 1 139 ? -3.218 4.733 63.023 1.00 8.68 138 PRO A O 1
ATOM 1219 N N . VAL A 1 140 ? -4.480 4.740 64.895 1.00 8.18 139 VAL A N 1
ATOM 1220 C CA . VAL A 1 140 ? -3.932 5.982 65.423 1.00 8.53 139 VAL A CA 1
ATOM 1221 C C . VAL A 1 140 ? -3.455 5.802 66.847 1.00 8.26 139 VAL A C 1
ATOM 1222 O O . VAL A 1 140 ? -4.031 5.001 67.610 1.00 9.04 139 VAL A O 1
ATOM 1226 N N . PRO A 1 141 ? -2.454 6.600 67.258 1.00 8.45 140 PRO A N 1
ATOM 1227 C CA . PRO A 1 141 ? -1.628 7.469 66.418 1.00 8.87 140 PRO A CA 1
ATOM 1228 C C . PRO A 1 141 ? -0.860 6.697 65.359 1.00 7.93 140 PRO A C 1
ATOM 1229 O O . PRO A 1 141 ? -0.432 5.558 65.603 1.00 8.96 140 PRO A O 1
ATOM 1233 N N . GLY A 1 142 ? -0.731 7.319 64.184 1.00 7.81 141 GLY A N 1
ATOM 1234 C CA . GLY A 1 142 ? -0.024 6.751 63.073 1.00 8.35 141 GLY A CA 1
ATOM 1235 C C . GLY A 1 142 ? 0.812 7.737 62.320 1.00 7.74 141 GLY A C 1
ATOM 1236 O O . GLY A 1 142 ? 1.167 8.784 62.854 1.00 8.89 141 GLY A O 1
ATOM 1237 N N . TYR A 1 143 ? 1.111 7.414 61.078 1.00 7.90 142 TYR A N 1
ATOM 1238 C CA . TYR A 1 143 ? 2.090 8.142 60.272 1.00 8.33 142 TYR A CA 1
ATOM 1239 C C . TYR A 1 143 ? 1.439 9.162 59.355 1.00 7.52 142 TYR A C 1
ATOM 1240 O O . TYR A 1 143 ? 0.673 8.793 58.471 1.00 7.67 142 TYR A O 1
ATOM 1249 N N . ASP A 1 144 ? 1.779 10.429 59.520 1.00 7.82 143 ASP A N 1
ATOM 1250 C CA . ASP A 1 144 ? 1.185 11.478 58.744 1.00 8.21 143 ASP A CA 1
ATOM 1251 C C . ASP A 1 144 ? 1.293 11.287 57.231 1.00 6.95 143 ASP A C 1
ATOM 1252 O O . ASP A 1 144 ? 0.363 11.610 56.511 1.00 8.03 143 ASP A O 1
ATOM 1257 N N . ARG A 1 145 ? 2.430 10.778 56.751 1.00 7.37 144 ARG A N 1
ATOM 1258 C CA . ARG A 1 145 ? 2.606 10.642 55.309 1.00 7.58 144 ARG A CA 1
ATOM 1259 C C . ARG A 1 145 ? 1.733 9.539 54.722 1.00 7.70 144 ARG A C 1
ATOM 1260 O O . ARG A 1 145 ? 1.370 9.635 53.557 1.00 8.90 144 ARG A O 1
ATOM 1268 N N . HIS A 1 146 ? 1.386 8.524 55.512 1.00 7.21 145 HIS A N 1
ATOM 1269 C CA . HIS A 1 146 ? 0.348 7.567 55.094 1.00 6.96 145 HIS A CA 1
ATOM 1270 C C . HIS A 1 146 ? -0.969 8.293 54.908 1.00 6.90 145 HIS A C 1
ATOM 1271 O O . HIS A 1 146 ? -1.622 8.226 53.862 1.00 7.37 145 HIS A O 1
ATOM 1278 N N . PHE A 1 147 ? -1.377 8.995 55.955 1.00 7.10 146 PHE A N 1
ATOM 1279 C CA . PHE A 1 147 ? -2.669 9.632 55.942 1.00 6.98 146 PHE A CA 1
ATOM 1280 C C . PHE A 1 147 ? -2.796 10.679 54.839 1.00 7.41 146 PHE A C 1
ATOM 1281 O O . PHE A 1 147 ? -3.866 10.839 54.249 1.00 8.45 146 PHE A O 1
ATOM 1289 N N . SER A 1 148 ? -1.688 11.352 54.532 1.00 7.58 147 SER A N 1
ATOM 1290 C CA . SER A 1 148 ? -1.694 12.335 53.469 1.00 7.80 147 SER A CA 1
ATOM 1291 C C . SER A 1 148 ? -1.968 11.723 52.090 1.00 7.13 147 SER A C 1
ATOM 1292 O O . SER A 1 148 ? -2.580 12.350 51.248 1.00 8.29 147 SER A O 1
ATOM 1295 N N . ILE A 1 149 ? -1.542 10.493 51.849 1.00 7.37 148 ILE A N 1
ATOM 1296 C CA . ILE A 1 149 ? -1.804 9.800 50.592 1.00 6.97 148 ILE A CA 1
ATOM 1297 C C . ILE A 1 149 ? -3.304 9.550 50.464 1.00 7.27 148 ILE A C 1
ATOM 1298 O O . ILE A 1 149 ? -3.932 9.903 49.467 1.00 8.04 148 ILE A O 1
ATOM 1303 N N . THR A 1 150 ? -3.906 8.942 51.472 1.00 7.67 149 THR A N 1
ATOM 1304 C CA . THR A 1 150 ? -5.332 8.620 51.410 1.00 8.09 149 THR A CA 1
ATOM 1305 C C . THR A 1 150 ? -6.208 9.885 51.462 1.00 7.67 149 THR A C 1
ATOM 1306 O O . THR A 1 150 ? -7.246 9.927 50.798 1.00 9.31 149 THR A O 1
ATOM 1310 N N . GLU A 1 151 ? -5.737 10.939 52.115 1.00 7.91 150 GLU A N 1
ATOM 1311 C CA . GLU A 1 151 ? -6.392 12.230 52.068 1.00 8.60 150 GLU A CA 1
ATOM 1312 C C . GLU A 1 151 ? -6.395 12.792 50.661 1.00 8.44 150 GLU A C 1
ATOM 1313 O O . GLU A 1 151 ? -7.426 13.269 50.172 1.00 9.38 150 GLU A O 1
ATOM 1319 N N A ARG A 1 152 ? -5.259 12.764 49.978 0.38 8.58 151 ARG A N 1
ATOM 1320 N N B ARG A 1 152 ? -5.256 12.734 50.004 0.62 8.49 151 ARG A N 1
ATOM 1321 C CA A ARG A 1 152 ? -5.199 13.342 48.624 0.38 8.28 151 ARG A CA 1
ATOM 1322 C CA B ARG A 1 152 ? -5.123 13.272 48.652 0.62 8.25 151 ARG A CA 1
ATOM 1323 C C A ARG A 1 152 ? -6.098 12.596 47.643 0.38 8.75 151 ARG A C 1
ATOM 1324 C C B ARG A 1 152 ? -6.069 12.590 47.665 0.62 8.77 151 ARG A C 1
ATOM 1325 O O A ARG A 1 152 ? -6.657 13.198 46.721 0.38 9.16 151 ARG A O 1
ATOM 1326 O O B ARG A 1 152 ? -6.635 13.237 46.772 0.62 9.64 151 ARG A O 1
ATOM 1341 N N . PHE A 1 153 ? -6.252 11.297 47.851 1.00 8.71 152 PHE A N 1
ATOM 1342 C CA . PHE A 1 153 ? -7.137 10.503 47.014 1.00 9.45 152 PHE A CA 1
ATOM 1343 C C . PHE A 1 153 ? -8.601 10.643 47.403 1.00 10.02 152 PHE A C 1
ATOM 1344 O O . PHE A 1 153 ? -9.449 10.057 46.759 1.00 12.05 152 PHE A O 1
ATOM 1352 N N . GLY A 1 154 ? -8.903 11.405 48.453 1.00 9.88 153 GLY A N 1
ATOM 1353 C CA . GLY A 1 154 ? -10.297 11.646 48.838 1.00 10.51 153 GLY A CA 1
ATOM 1354 C C . GLY A 1 154 ? -10.959 10.486 49.534 1.00 9.57 153 GLY A C 1
ATOM 1355 O O . GLY A 1 154 ? -12.179 10.391 49.584 1.00 11.92 153 GLY A O 1
ATOM 1356 N N . PHE A 1 155 ? -10.180 9.604 50.128 1.00 8.90 154 PHE A N 1
ATOM 1357 C CA . PHE A 1 155 ? -10.755 8.477 50.856 1.00 9.33 154 PHE A CA 1
ATOM 1358 C C . PHE A 1 155 ? -11.217 8.957 52.243 1.00 9.57 154 PHE A C 1
ATOM 1359 O O . PHE A 1 155 ? -10.558 9.774 52.864 1.00 12.00 154 PHE A O 1
ATOM 1367 N N A GLU A 1 156 ? -12.351 8.446 52.688 0.52 8.92 155 GLU A N 1
ATOM 1368 N N B GLU A 1 156 ? -12.339 8.431 52.704 0.48 9.36 155 GLU A N 1
ATOM 1369 C CA A GLU A 1 156 ? -12.822 8.694 54.026 0.52 9.55 155 GLU A CA 1
ATOM 1370 C CA B GLU A 1 156 ? -12.824 8.730 54.030 0.48 10.19 155 GLU A CA 1
ATOM 1371 C C A GLU A 1 156 ? -12.029 7.828 54.982 0.52 9.36 155 GLU A C 1
ATOM 1372 C C B GLU A 1 156 ? -12.126 7.848 55.054 0.48 9.47 155 GLU A C 1
ATOM 1373 O O A GLU A 1 156 ? -12.057 6.598 54.870 0.52 10.04 155 GLU A O 1
ATOM 1374 O O B GLU A 1 156 ? -12.353 6.634 55.092 0.48 9.42 155 GLU A O 1
ATOM 1393 N N . ILE A 1 158 ? -11.191 6.217 58.477 1.00 9.30 157 ILE A N 1
ATOM 1394 C CA . ILE A 1 158 ? -11.890 5.772 59.687 1.00 10.07 157 ILE A CA 1
ATOM 1395 C C . ILE A 1 158 ? -10.825 5.312 60.660 1.00 9.71 157 ILE A C 1
ATOM 1396 O O . ILE A 1 158 ? -10.067 4.395 60.376 1.00 10.11 157 ILE A O 1
ATOM 1401 N N A SER A 1 159 ? -10.757 5.990 61.797 0.72 10.25 158 SER A N 1
ATOM 1402 N N B SER A 1 159 ? -10.728 5.977 61.805 0.28 10.58 158 SER A N 1
ATOM 1403 C CA A SER A 1 159 ? -9.710 5.671 62.774 0.72 10.93 158 SER A CA 1
ATOM 1404 C CA B SER A 1 159 ? -9.654 5.648 62.745 0.28 11.14 158 SER A CA 1
ATOM 1405 C C A SER A 1 159 ? -10.075 4.481 63.657 0.72 9.71 158 SER A C 1
ATOM 1406 C C B SER A 1 159 ? -10.045 4.556 63.725 0.28 10.38 158 SER A C 1
ATOM 1407 O O A SER A 1 159 ? -11.250 4.237 63.954 0.72 11.86 158 SER A O 1
ATOM 1408 O O B SER A 1 159 ? -11.188 4.495 64.183 0.28 10.97 158 SER A O 1
ATOM 1413 N N . VAL A 1 160 ? -9.063 3.732 64.079 1.00 9.96 159 VAL A N 1
ATOM 1414 C CA . VAL A 1 160 ? -9.173 2.744 65.123 1.00 9.88 159 VAL A CA 1
ATOM 1415 C C . VAL A 1 160 ? -7.964 2.909 66.034 1.00 9.32 159 VAL A C 1
ATOM 1416 O O . VAL A 1 160 ? -6.930 3.402 65.586 1.00 9.42 159 VAL A O 1
ATOM 1420 N N . PRO A 1 161 ? -8.054 2.474 67.274 1.00 9.86 160 PRO A N 1
ATOM 1421 C CA . PRO A 1 161 ? -6.863 2.561 68.115 1.00 10.56 160 PRO A CA 1
ATOM 1422 C C . PRO A 1 161 ? -5.731 1.640 67.685 1.00 10.30 160 PRO A C 1
ATOM 1423 O O . PRO A 1 161 ? -5.967 0.496 67.337 1.00 11.43 160 PRO A O 1
ATOM 1435 N N . ASN A 1 163 ? -3.149 -0.344 69.457 1.00 12.38 162 ASN A N 1
ATOM 1436 C CA . ASN A 1 163 ? -2.874 -0.862 70.780 1.00 12.07 162 ASN A CA 1
ATOM 1437 C C . ASN A 1 163 ? -1.513 -1.551 70.831 1.00 10.95 162 ASN A C 1
ATOM 1438 O O . ASN A 1 163 ? -0.849 -1.698 69.803 1.00 11.36 162 ASN A O 1
ATOM 1443 N N . GLU A 1 164 ? -1.096 -1.978 72.022 1.00 11.71 163 GLU A N 1
ATOM 1444 C CA A GLU A 1 164 ? 0.229 -2.541 72.239 0.51 12.73 163 GLU A CA 1
ATOM 1445 C CA B GLU A 1 164 ? 0.249 -2.495 72.193 0.49 12.91 163 GLU A CA 1
ATOM 1446 C C . GLU A 1 164 ? 0.540 -3.738 71.351 1.00 12.82 163 GLU A C 1
ATOM 1447 O O . GLU A 1 164 ? 1.692 -3.974 71.017 1.00 14.37 163 GLU A O 1
ATOM 1458 N N . ASP A 1 165 ? -0.501 -4.489 70.991 1.00 11.65 164 ASP A N 1
ATOM 1459 C CA . ASP A 1 165 ? -0.364 -5.684 70.175 1.00 11.89 164 ASP A CA 1
ATOM 1460 C C . ASP A 1 165 ? -0.778 -5.465 68.717 1.00 10.80 164 ASP A C 1
ATOM 1461 O O . ASP A 1 165 ? -0.826 -6.405 67.941 1.00 11.12 164 ASP A O 1
ATOM 1466 N N . GLY A 1 166 ? -1.073 -4.226 68.331 1.00 10.86 165 GLY A N 1
ATOM 1467 C CA . GLY A 1 166 ? -1.509 -3.938 66.991 1.00 11.86 165 GLY A CA 1
ATOM 1468 C C . GLY A 1 166 ? -2.837 -3.202 66.973 1.00 10.77 165 GLY A C 1
ATOM 1469 O O . GLY A 1 166 ? -3.384 -2.821 68.008 1.00 11.47 165 GLY A O 1
ATOM 1470 N N . PRO A 1 167 ? -3.396 -2.995 65.789 1.00 10.49 166 PRO A N 1
ATOM 1471 C CA . PRO A 1 167 ? -4.703 -2.327 65.685 1.00 11.32 166 PRO A CA 1
ATOM 1472 C C . PRO A 1 167 ? -5.768 -3.090 66.472 1.00 11.19 166 PRO A C 1
ATOM 1473 O O . PRO A 1 167 ? -5.693 -4.299 66.605 1.00 11.78 166 PRO A O 1
ATOM 1477 N N A ASP A 1 168 ? -6.781 -2.359 66.941 0.70 11.10 167 ASP A N 1
ATOM 1478 N N B ASP A 1 168 ? -6.771 -2.365 66.931 0.30 11.54 167 ASP A N 1
ATOM 1479 C CA A ASP A 1 168 ? -7.953 -2.940 67.622 0.70 11.25 167 ASP A CA 1
ATOM 1480 C CA B ASP A 1 168 ? -7.881 -2.976 67.615 0.30 11.82 167 ASP A CA 1
ATOM 1481 C C A ASP A 1 168 ? -8.701 -3.849 66.638 0.70 11.22 167 ASP A C 1
ATOM 1482 C C B ASP A 1 168 ? -8.681 -3.845 66.647 0.30 11.57 167 ASP A C 1
ATOM 1483 O O A ASP A 1 168 ? -9.415 -3.357 65.776 0.70 11.14 167 ASP A O 1
ATOM 1484 O O B ASP A 1 168 ? -9.405 -3.327 65.800 0.30 11.47 167 ASP A O 1
ATOM 1501 N N . ASP A 1 170 ? -11.155 -6.086 67.068 1.00 12.15 169 ASP A N 1
ATOM 1502 C CA . ASP A 1 170 ? -12.631 -6.103 67.138 1.00 13.28 169 ASP A CA 1
ATOM 1503 C C . ASP A 1 170 ? -13.168 -4.970 66.259 1.00 12.62 169 ASP A C 1
ATOM 1504 O O . ASP A 1 170 ? -14.137 -5.156 65.490 1.00 13.66 169 ASP A O 1
ATOM 1509 N N . ALA A 1 171 ? -12.560 -3.771 66.345 1.00 12.21 170 ALA A N 1
ATOM 1510 C CA . ALA A 1 171 ? -13.019 -2.660 65.565 1.00 11.80 170 ALA A CA 1
ATOM 1511 C C . ALA A 1 171 ? -12.759 -2.895 64.069 1.00 11.38 170 ALA A C 1
ATOM 1512 O O . ALA A 1 171 ? -13.637 -2.634 63.249 1.00 12.37 170 ALA A O 1
ATOM 1514 N N . VAL A 1 172 ? -11.566 -3.351 63.718 1.00 10.79 171 VAL A N 1
ATOM 1515 C CA . VAL A 1 172 ? -11.224 -3.559 62.311 1.00 10.09 171 VAL A CA 1
ATOM 1516 C C . VAL A 1 172 ? -12.161 -4.596 61.696 1.00 11.04 171 VAL A C 1
ATOM 1517 O O . VAL A 1 172 ? -12.660 -4.388 60.590 1.00 11.38 171 VAL A O 1
ATOM 1521 N N . GLU A 1 173 ? -12.365 -5.724 62.382 1.00 10.49 172 GLU A N 1
ATOM 1522 C CA . GLU A 1 173 ? -13.199 -6.813 61.843 1.00 10.77 172 GLU A CA 1
ATOM 1523 C C . GLU A 1 173 ? -14.609 -6.321 61.592 1.00 11.00 172 GLU A C 1
ATOM 1524 O O . GLU A 1 173 ? -15.269 -6.789 60.659 1.00 12.56 172 GLU A O 1
ATOM 1530 N N . GLU A 1 174 ? -15.119 -5.419 62.413 1.00 11.64 173 GLU A N 1
ATOM 1531 C CA . GLU A 1 174 ? -16.441 -4.857 62.177 1.00 11.76 173 GLU A CA 1
ATOM 1532 C C . GLU A 1 174 ? -16.430 -3.915 60.971 1.00 10.99 173 GLU A C 1
ATOM 1533 O O . GLU A 1 174 ? -17.305 -3.972 60.105 1.00 12.18 173 GLU A O 1
ATOM 1539 N N . LEU A 1 175 ? -15.429 -3.031 60.917 1.00 10.87 174 LEU A N 1
ATOM 1540 C CA . LEU A 1 175 ? -15.402 -2.054 59.851 1.00 10.91 174 LEU A CA 1
ATOM 1541 C C . LEU A 1 175 ? -15.328 -2.664 58.460 1.00 10.85 174 LEU A C 1
ATOM 1542 O O . LEU A 1 175 ? -15.921 -2.133 57.513 1.00 11.18 174 LEU A O 1
ATOM 1547 N N . VAL A 1 176 ? -14.567 -3.726 58.302 1.00 10.50 175 VAL A N 1
ATOM 1548 C CA . VAL A 1 176 ? -14.334 -4.291 56.980 1.00 10.94 175 VAL A CA 1
ATOM 1549 C C . VAL A 1 176 ? -15.570 -5.006 56.434 1.00 10.85 175 VAL A C 1
ATOM 1550 O O . VAL A 1 176 ? -15.564 -5.404 55.273 1.00 11.17 175 VAL A O 1
ATOM 1554 N N . LYS A 1 177 ? -16.613 -5.148 57.230 1.00 10.89 176 LYS A N 1
ATOM 1555 C CA . LYS A 1 177 ? -17.894 -5.704 56.774 1.00 11.38 176 LYS A CA 1
ATOM 1556 C C . LYS A 1 177 ? -18.622 -4.780 55.808 1.00 10.91 176 LYS A C 1
ATOM 1557 O O . LYS A 1 177 ? -19.610 -5.187 55.189 1.00 11.21 176 LYS A O 1
ATOM 1563 N N . ASN A 1 178 ? -18.168 -3.553 55.693 1.00 10.59 177 ASN A N 1
ATOM 1564 C CA . ASN A 1 178 ? -18.722 -2.553 54.803 1.00 10.18 177 ASN A CA 1
ATOM 1565 C C . ASN A 1 178 ? -17.923 -2.573 53.502 1.00 10.24 177 ASN A C 1
ATOM 1566 O O . ASN A 1 178 ? -16.718 -2.308 53.509 1.00 10.60 177 ASN A O 1
ATOM 1571 N N . PRO A 1 179 ? -18.564 -2.866 52.338 1.00 10.31 178 PRO A N 1
ATOM 1572 C CA . PRO A 1 179 ? -17.807 -2.942 51.090 1.00 11.10 178 PRO A CA 1
ATOM 1573 C C . PRO A 1 179 ? -17.178 -1.619 50.645 1.00 10.71 178 PRO A C 1
ATOM 1574 O O . PRO A 1 179 ? -16.327 -1.630 49.763 1.00 11.52 178 PRO A O 1
ATOM 1578 N N . GLN A 1 180 ? -17.549 -0.480 51.241 1.00 10.55 179 GLN A N 1
ATOM 1579 C CA . GLN A 1 180 ? -16.851 0.763 50.955 1.00 10.48 179 GLN A CA 1
ATOM 1580 C C . GLN A 1 180 ? -15.401 0.736 51.421 1.00 9.15 179 GLN A C 1
ATOM 1581 O O . GLN A 1 180 ? -14.600 1.506 50.916 1.00 9.61 179 GLN A O 1
ATOM 1587 N N . VAL A 1 181 ? -15.091 -0.083 52.409 1.00 9.17 180 VAL A N 1
ATOM 1588 C CA . VAL A 1 181 ? -13.757 -0.090 52.996 1.00 8.91 180 VAL A CA 1
ATOM 1589 C C . VAL A 1 181 ? -12.795 -0.892 52.122 1.00 9.40 180 VAL A C 1
ATOM 1590 O O . VAL A 1 181 ? -12.941 -2.111 51.986 1.00 9.72 180 VAL A O 1
ATOM 1594 N N . LYS A 1 182 ? -11.807 -0.213 51.519 1.00 8.20 181 LYS A N 1
ATOM 1595 C CA . LYS A 1 182 ? -10.896 -0.811 50.566 1.00 7.96 181 LYS A CA 1
ATOM 1596 C C . LYS A 1 182 ? -9.566 -1.211 51.119 1.00 8.28 181 LYS A C 1
ATOM 1597 O O . LYS A 1 182 ? -8.837 -1.949 50.482 1.00 8.97 181 LYS A O 1
ATOM 1603 N N . GLY A 1 183 ? -9.203 -0.700 52.277 1.00 8.17 182 GLY A N 1
ATOM 1604 C CA . GLY A 1 183 ? -7.884 -1.007 52.778 1.00 8.41 182 GLY A CA 1
ATOM 1605 C C . GLY A 1 183 ? -7.607 -0.397 54.117 1.00 7.77 182 GLY A C 1
ATOM 1606 O O . GLY A 1 183 ? -8.491 0.190 54.767 1.00 8.12 182 GLY A O 1
ATOM 1623 N N . TRP A 1 185 ? -3.933 1.057 56.638 1.00 7.54 184 TRP A N 1
ATOM 1624 C CA . TRP A 1 185 ? -2.514 1.259 56.919 1.00 7.09 184 TRP A CA 1
ATOM 1625 C C . TRP A 1 185 ? -2.133 0.535 58.210 1.00 7.92 184 TRP A C 1
ATOM 1626 O O . TRP A 1 185 ? -2.905 0.539 59.169 1.00 10.39 184 TRP A O 1
ATOM 1637 N N . VAL A 1 186 ? -0.942 -0.032 58.254 1.00 7.36 185 VAL A N 1
ATOM 1638 C CA . VAL A 1 186 ? -0.363 -0.428 59.538 1.00 7.97 185 VAL A CA 1
ATOM 1639 C C . VAL A 1 186 ? 1.163 -0.381 59.440 1.00 8.91 185 VAL A C 1
ATOM 1640 O O . VAL A 1 186 ? 1.738 -0.741 58.415 1.00 8.88 185 VAL A O 1
ATOM 1644 N N . VAL A 1 187 ? 1.799 0.085 60.518 1.00 7.98 186 VAL A N 1
ATOM 1645 C CA . VAL A 1 187 ? 3.246 -0.009 60.693 1.00 7.94 186 VAL A CA 1
ATOM 1646 C C . VAL A 1 187 ? 3.398 -1.082 61.782 1.00 8.34 186 VAL A C 1
ATOM 1647 O O . VAL A 1 187 ? 3.093 -0.803 62.960 1.00 9.23 186 VAL A O 1
ATOM 1651 N N . PRO A 1 188 ? 3.817 -2.305 61.413 1.00 7.67 187 PRO A N 1
ATOM 1652 C CA . PRO A 1 188 ? 3.617 -3.453 62.290 1.00 7.99 187 PRO A CA 1
ATOM 1653 C C . PRO A 1 188 ? 4.694 -3.718 63.317 1.00 7.84 187 PRO A C 1
ATOM 1654 O O . PRO A 1 188 ? 4.499 -4.627 64.150 1.00 8.49 187 PRO A O 1
ATOM 1658 N N . VAL A 1 189 ? 5.796 -3.016 63.230 1.00 7.81 188 VAL A N 1
ATOM 1659 C CA . VAL A 1 189 ? 6.916 -3.224 64.167 1.00 8.05 188 VAL A CA 1
ATOM 1660 C C . VAL A 1 189 ? 7.406 -1.870 64.592 1.00 7.71 188 VAL A C 1
ATOM 1661 O O . VAL A 1 189 ? 7.697 -1.029 63.735 1.00 8.01 188 VAL A O 1
ATOM 1665 N N . PHE A 1 190 ? 7.500 -1.618 65.886 1.00 8.07 189 PHE A N 1
ATOM 1666 C CA . PHE A 1 190 ? 7.974 -0.315 66.387 1.00 8.35 189 PHE A CA 1
ATOM 1667 C C . PHE A 1 190 ? 7.212 0.810 65.710 1.00 8.75 189 PHE A C 1
ATOM 1668 O O . PHE A 1 190 ? 7.776 1.742 65.127 1.00 9.08 189 PHE A O 1
ATOM 1676 N N . SER A 1 191 ? 5.893 0.732 65.777 1.00 8.62 190 SER A N 1
ATOM 1677 C CA . SER A 1 191 ? 5.033 1.516 64.947 1.00 9.82 190 SER A CA 1
ATOM 1678 C C . SER A 1 191 ? 5.286 3.001 65.097 1.00 8.75 190 SER A C 1
ATOM 1679 O O . SER A 1 191 ? 5.586 3.511 66.167 1.00 9.52 190 SER A O 1
ATOM 1682 N N . ASN A 1 192 ? 5.180 3.720 63.990 1.00 9.65 191 ASN A N 1
ATOM 1683 C CA . ASN A 1 192 ? 5.349 5.163 64.002 1.00 9.15 191 ASN A CA 1
ATOM 1684 C C . ASN A 1 192 ? 4.019 5.805 64.400 1.00 9.64 191 ASN A C 1
ATOM 1685 O O . ASN A 1 192 ? 3.084 5.778 63.600 1.00 10.84 191 ASN A O 1
ATOM 1690 N N . PRO A 1 193 ? 3.895 6.414 65.609 1.00 8.94 192 PRO A N 1
ATOM 1691 C CA . PRO A 1 193 ? 4.921 6.727 66.596 1.00 9.12 192 PRO A CA 1
ATOM 1692 C C . PRO A 1 193 ? 4.851 5.967 67.918 1.00 8.84 192 PRO A C 1
ATOM 1693 O O . PRO A 1 193 ? 5.643 6.276 68.814 1.00 9.98 192 PRO A O 1
ATOM 1697 N N . THR A 1 194 ? 3.887 5.063 68.085 1.00 8.66 193 THR A N 1
ATOM 1698 C CA . THR A 1 194 ? 3.675 4.400 69.369 1.00 9.31 193 THR A CA 1
ATOM 1699 C C . THR A 1 194 ? 4.751 3.427 69.796 1.00 8.86 193 THR A C 1
ATOM 1700 O O . THR A 1 194 ? 4.816 3.098 70.975 1.00 10.08 193 THR A O 1
ATOM 1704 N N . GLY A 1 195 ? 5.543 2.922 68.864 1.00 8.58 194 GLY A N 1
ATOM 1705 C CA . GLY A 1 195 ? 6.505 1.892 69.149 1.00 8.53 194 GLY A CA 1
ATOM 1706 C C . GLY A 1 195 ? 5.918 0.505 69.278 1.00 7.93 194 GLY A C 1
ATOM 1707 O O . GLY A 1 195 ? 6.632 -0.442 69.545 1.00 9.55 194 GLY A O 1
ATOM 1708 N N . PHE A 1 196 ? 4.611 0.379 69.112 1.00 8.15 195 PHE A N 1
ATOM 1709 C CA . PHE A 1 196 ? 3.926 -0.893 69.302 1.00 8.51 195 PHE A CA 1
ATOM 1710 C C . PHE A 1 196 ? 4.190 -1.871 68.164 1.00 8.83 195 PHE A C 1
ATOM 1711 O O . PHE A 1 196 ? 4.510 -1.462 67.039 1.00 9.52 195 PHE A O 1
ATOM 1719 N N . THR A 1 197 ? 4.010 -3.158 68.432 1.00 9.68 196 THR A N 1
ATOM 1720 C CA . THR A 1 197 ? 4.339 -4.191 67.490 1.00 9.53 196 THR A CA 1
ATOM 1721 C C . THR A 1 197 ? 3.218 -5.210 67.402 1.00 9.97 196 THR A C 1
ATOM 1722 O O . THR A 1 197 ? 2.735 -5.710 68.431 1.00 11.44 196 THR A O 1
ATOM 1726 N N . VAL A 1 198 ? 2.795 -5.498 66.181 1.00 9.33 197 VAL A N 1
ATOM 1727 C CA . VAL A 1 198 ? 1.738 -6.482 65.931 1.00 9.77 197 VAL A CA 1
ATOM 1728 C C . VAL A 1 198 ? 2.197 -7.865 66.350 1.00 9.13 197 VAL A C 1
ATOM 1729 O O . VAL A 1 198 ? 3.276 -8.344 65.968 1.00 10.22 197 VAL A O 1
ATOM 1733 N N . THR A 1 199 ? 1.371 -8.519 67.153 1.00 10.68 198 THR A N 1
ATOM 1734 C CA . THR A 1 199 ? 1.674 -9.868 67.610 1.00 10.66 198 THR A CA 1
ATOM 1735 C C . THR A 1 199 ? 1.251 -10.879 66.542 1.00 11.00 198 THR A C 1
ATOM 1736 O O . THR A 1 199 ? 0.458 -10.598 65.636 1.00 11.45 198 THR A O 1
ATOM 1740 N N . GLU A 1 200 ? 1.716 -12.113 66.709 1.00 11.93 199 GLU A N 1
ATOM 1741 C CA . GLU A 1 200 ? 1.287 -13.218 65.832 1.00 12.67 199 GLU A CA 1
ATOM 1742 C C . GLU A 1 200 ? -0.219 -13.368 65.866 1.00 12.86 199 GLU A C 1
ATOM 1743 O O . GLU A 1 200 ? -0.807 -13.560 64.812 1.00 13.29 199 GLU A O 1
ATOM 1746 N N . ASP A 1 201 ? -0.849 -13.269 67.025 1.00 13.10 200 ASP A N 1
ATOM 1747 C CA A ASP A 1 201 ? -2.290 -13.441 67.097 0.50 13.54 200 ASP A CA 1
ATOM 1748 C CA B ASP A 1 201 ? -2.292 -13.430 67.101 0.50 14.70 200 ASP A CA 1
ATOM 1749 C C . ASP A 1 201 ? -3.012 -12.370 66.279 1.00 12.88 200 ASP A C 1
ATOM 1750 O O . ASP A 1 201 ? -3.972 -12.673 65.542 1.00 13.25 200 ASP A O 1
ATOM 1759 N N . VAL A 1 202 ? -2.580 -11.110 66.392 1.00 12.44 201 VAL A N 1
ATOM 1760 C CA . VAL A 1 202 ? -3.220 -10.040 65.616 1.00 11.11 201 VAL A CA 1
ATOM 1761 C C . VAL A 1 202 ? -2.959 -10.220 64.109 1.00 10.36 201 VAL A C 1
ATOM 1762 O O . VAL A 1 202 ? -3.872 -10.058 63.301 1.00 10.99 201 VAL A O 1
ATOM 1766 N N . ALA A 1 203 ? -1.741 -10.606 63.739 1.00 10.00 202 ALA A N 1
ATOM 1767 C CA . ALA A 1 203 ? -1.406 -10.879 62.349 1.00 10.17 202 ALA A CA 1
ATOM 1768 C C . ALA A 1 203 ? -2.310 -11.961 61.777 1.00 10.22 202 ALA A C 1
ATOM 1769 O O . ALA A 1 203 ? -2.778 -11.863 60.647 1.00 10.51 202 ALA A O 1
ATOM 1771 N N . LYS A 1 204 ? -2.537 -13.009 62.564 1.00 11.34 203 LYS A N 1
ATOM 1772 C CA . LYS A 1 204 ? -3.407 -14.093 62.105 1.00 11.78 203 LYS A CA 1
ATOM 1773 C C . LYS A 1 204 ? -4.831 -13.598 61.950 1.00 11.03 203 LYS A C 1
ATOM 1774 O O . LYS A 1 204 ? -5.516 -13.998 61.001 1.00 12.44 203 LYS A O 1
ATOM 1780 N N . ARG A 1 205 ? -5.303 -12.734 62.848 1.00 11.57 204 ARG A N 1
ATOM 1781 C CA . ARG A 1 205 ? -6.647 -12.156 62.651 1.00 11.25 204 ARG A CA 1
ATOM 1782 C C . ARG A 1 205 ? -6.755 -11.316 61.378 1.00 10.47 204 ARG A C 1
ATOM 1783 O O . ARG A 1 205 ? -7.716 -11.420 60.619 1.00 11.61 204 ARG A O 1
ATOM 1791 N N . LEU A 1 206 ? -5.722 -10.512 61.106 1.00 11.13 205 LEU A N 1
ATOM 1792 C CA . LEU A 1 206 ? -5.699 -9.697 59.886 1.00 11.19 205 LEU A CA 1
ATOM 1793 C C . LEU A 1 206 ? -5.701 -10.578 58.653 1.00 10.91 205 LEU A C 1
ATOM 1794 O O . LEU A 1 206 ? -6.305 -10.221 57.634 1.00 11.52 205 LEU A O 1
ATOM 1799 N N A SER A 1 207 ? -5.015 -11.723 58.740 0.71 10.46 206 SER A N 1
ATOM 1800 N N B SER A 1 207 ? -5.013 -11.719 58.740 0.29 11.63 206 SER A N 1
ATOM 1801 C CA A SER A 1 207 ? -4.882 -12.632 57.613 0.71 11.39 206 SER A CA 1
ATOM 1802 C CA B SER A 1 207 ? -4.863 -12.624 57.607 0.29 12.37 206 SER A CA 1
ATOM 1803 C C A SER A 1 207 ? -6.168 -13.397 57.334 0.71 11.68 206 SER A C 1
ATOM 1804 C C B SER A 1 207 ? -6.071 -13.537 57.381 0.29 12.29 206 SER A C 1
ATOM 1805 O O A SER A 1 207 ? -6.458 -13.690 56.169 0.71 12.64 206 SER A O 1
ATOM 1806 O O B SER A 1 207 ? -6.195 -14.103 56.292 0.29 11.95 206 SER A O 1
ATOM 1811 N N . ALA A 1 208 ? -6.929 -13.702 58.399 1.00 12.08 207 ALA A N 1
ATOM 1812 C CA . ALA A 1 208 ? -8.078 -14.620 58.322 1.00 13.25 207 ALA A CA 1
ATOM 1813 C C . ALA A 1 208 ? -9.392 -13.895 58.237 1.00 13.04 207 ALA A C 1
ATOM 1814 O O . ALA A 1 208 ? -10.413 -14.512 57.886 1.00 14.90 207 ALA A O 1
ATOM 1824 N N A GLU A 1 210 ? -12.685 -11.893 57.116 0.50 11.88 209 GLU A N 1
ATOM 1825 N N B GLU A 1 210 ? -12.699 -11.900 57.163 0.50 12.37 209 GLU A N 1
ATOM 1826 C CA A GLU A 1 210 ? -13.339 -11.817 55.833 0.50 11.75 209 GLU A CA 1
ATOM 1827 C CA B GLU A 1 210 ? -13.504 -11.75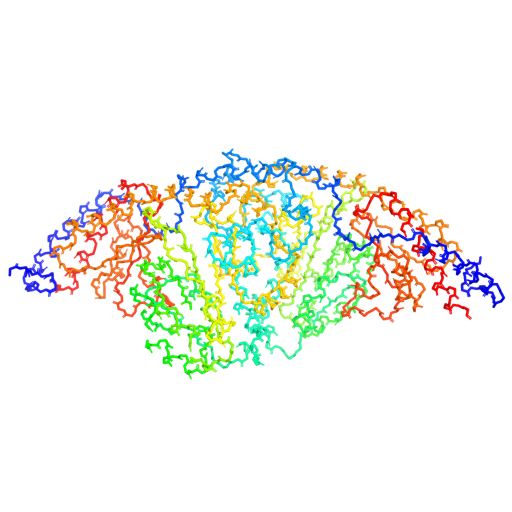0 55.958 0.50 12.50 209 GLU A CA 1
ATOM 1828 C C A GLU A 1 210 ? -13.796 -10.368 55.636 0.50 11.94 209 GLU A C 1
ATOM 1829 C C B GLU A 1 210 ? -13.665 -10.278 55.710 0.50 12.19 209 GLU A C 1
ATOM 1830 O O A GLU A 1 210 ? -14.335 -9.724 56.539 0.50 13.55 209 GLU A O 1
ATOM 1831 O O B GLU A 1 210 ? -13.910 -9.536 56.672 0.50 12.28 209 GLU A O 1
ATOM 1842 N N . THR A 1 211 ? -13.507 -9.833 54.458 1.00 11.34 210 THR A N 1
ATOM 1843 C CA . THR A 1 211 ? -13.743 -8.441 54.117 1.00 11.51 210 THR A CA 1
ATOM 1844 C C . THR A 1 211 ? -14.831 -8.359 53.070 1.00 11.11 210 THR A C 1
ATOM 1845 O O . THR A 1 211 ? -14.913 -9.206 52.167 1.00 13.59 210 THR A O 1
ATOM 1849 N N . ALA A 1 212 ? -15.638 -7.317 53.146 1.00 10.15 211 ALA A N 1
ATOM 1850 C CA . ALA A 1 212 ? -16.698 -7.064 52.176 1.00 9.83 211 ALA A CA 1
ATOM 1851 C C . ALA A 1 212 ? -16.157 -6.691 50.803 1.00 10.39 211 ALA A C 1
ATOM 1852 O O . ALA A 1 212 ? -16.710 -7.121 49.778 1.00 10.78 211 ALA A O 1
ATOM 1854 N N . ALA A 1 213 ? -15.092 -5.890 50.745 1.00 9.43 212 ALA A N 1
ATOM 1855 C CA . ALA A 1 213 ? -14.516 -5.540 49.456 1.00 9.08 212 ALA A CA 1
ATOM 1856 C C . ALA A 1 213 ? -13.715 -6.745 48.995 1.00 9.61 212 ALA A C 1
ATOM 1857 O O . ALA A 1 213 ? -12.822 -7.218 49.692 1.00 11.49 212 ALA A O 1
ATOM 1859 N N . PRO A 1 214 ? -13.903 -7.176 47.738 1.00 9.87 213 PRO A N 1
ATOM 1860 C CA . PRO A 1 214 ? -13.171 -8.341 47.224 1.00 10.57 213 PRO A CA 1
ATOM 1861 C C . PRO A 1 214 ? -11.693 -8.046 46.944 1.00 9.89 213 PRO A C 1
ATOM 1862 O O . PRO A 1 214 ? -10.915 -8.987 46.776 1.00 11.51 213 PRO A O 1
ATOM 1866 N N . ASP A 1 215 ? -11.354 -6.765 46.915 1.00 8.35 214 ASP A N 1
ATOM 1867 C CA . ASP A 1 215 ? -10.062 -6.283 46.511 1.00 8.29 214 ASP A CA 1
ATOM 1868 C C . ASP A 1 215 ? -9.386 -5.498 47.649 1.00 8.64 214 ASP A C 1
ATOM 1869 O O . ASP A 1 215 ? -8.470 -4.706 47.399 1.00 9.13 214 ASP A O 1
ATOM 1874 N N . PHE A 1 216 ? -9.812 -5.759 48.881 1.00 8.39 215 PHE A N 1
ATOM 1875 C CA . PHE A 1 216 ? -9.248 -5.131 50.073 1.00 8.19 215 PHE A CA 1
ATOM 1876 C C . PHE A 1 216 ? -7.755 -5.383 50.182 1.00 8.05 215 PHE A C 1
ATOM 1877 O O . PHE A 1 216 ? -7.303 -6.479 49.919 1.00 8.88 215 PHE A O 1
ATOM 1885 N N . ARG A 1 217 ? -7.019 -4.355 50.618 1.00 8.07 216 ARG A N 1
ATOM 1886 C CA . ARG A 1 217 ? -5.583 -4.494 50.812 1.00 8.41 216 ARG A CA 1
ATOM 1887 C C . ARG A 1 217 ? -5.162 -3.900 52.143 1.00 8.13 216 ARG A C 1
ATOM 1888 O O . ARG A 1 217 ? -5.558 -2.810 52.519 1.00 9.02 216 ARG A O 1
ATOM 1896 N N . VAL A 1 218 ? -4.301 -4.641 52.821 1.00 8.37 217 VAL A N 1
ATOM 1897 C CA . VAL A 1 218 ? -3.577 -4.121 53.979 1.00 8.14 217 VAL A CA 1
ATOM 1898 C C . VAL A 1 218 ? -2.206 -3.658 53.513 1.00 7.82 217 VAL A C 1
ATOM 1899 O O . VAL A 1 218 ? -1.439 -4.447 52.948 1.00 8.77 217 VAL A O 1
ATOM 1903 N N . VAL A 1 219 ? -1.890 -2.389 53.766 1.00 7.74 218 VAL A N 1
ATOM 1904 C CA . VAL A 1 219 ? -0.522 -1.908 53.595 1.00 7.96 218 VAL A CA 1
ATOM 1905 C C . VAL A 1 219 ? 0.219 -2.188 54.913 1.00 7.13 218 VAL A C 1
ATOM 1906 O O . VAL A 1 219 ? -0.061 -1.594 55.951 1.00 9.29 218 VAL A O 1
ATOM 1910 N N . TRP A 1 220 ? 1.142 -3.146 54.850 1.00 7.30 219 TRP A N 1
ATOM 1911 C CA . TRP A 1 220 ? 1.961 -3.584 55.978 1.00 6.87 219 TRP A CA 1
ATOM 1912 C C . TRP A 1 220 ? 3.323 -2.917 55.786 1.00 7.05 219 TRP A C 1
ATOM 1913 O O . TRP A 1 220 ? 4.223 -3.470 55.125 1.00 7.62 219 TRP A O 1
ATOM 1924 N N . ASP A 1 221 ? 3.438 -1.693 56.290 1.00 6.83 220 ASP A N 1
ATOM 1925 C CA . ASP A 1 221 ? 4.626 -0.873 56.063 1.00 7.14 220 ASP A CA 1
ATOM 1926 C C . ASP A 1 221 ? 5.602 -1.116 57.179 1.00 6.80 220 ASP A C 1
ATOM 1927 O O . ASP A 1 221 ? 5.594 -0.414 58.190 1.00 7.07 220 ASP A O 1
ATOM 1932 N N . ASN A 1 222 ? 6.428 -2.127 56.990 1.00 7.47 221 ASN A N 1
ATOM 1933 C CA . ASN A 1 222 ? 7.399 -2.541 58.011 1.00 6.98 221 ASN A CA 1
ATOM 1934 C C . ASN A 1 222 ? 8.683 -1.741 57.904 1.00 7.53 221 ASN A C 1
ATOM 1935 O O . ASN A 1 222 ? 9.764 -2.266 57.720 1.00 7.77 221 ASN A O 1
ATOM 1940 N N . ALA A 1 223 ? 8.527 -0.429 58.078 1.00 7.72 222 ALA A N 1
ATOM 1941 C CA . ALA A 1 223 ? 9.592 0.544 57.951 1.00 7.81 222 ALA A CA 1
ATOM 1942 C C . ALA A 1 223 ? 10.653 0.355 59.006 1.00 7.45 222 ALA A C 1
ATOM 1943 O O . ALA A 1 223 ? 11.811 0.754 58.805 1.00 9.77 222 ALA A O 1
ATOM 1945 N N . TYR A 1 224 ? 10.328 -0.275 60.127 1.00 7.35 223 TYR A N 1
ATOM 1946 C CA . TYR A 1 224 ? 11.252 -0.406 61.254 1.00 7.45 223 TYR A CA 1
ATOM 1947 C C . TYR A 1 224 ? 11.566 -1.887 61.549 1.00 7.82 223 TYR A C 1
ATOM 1948 O O . TYR A 1 224 ? 11.885 -2.253 62.671 1.00 8.33 223 TYR A O 1
ATOM 1957 N N . ALA A 1 225 ? 11.555 -2.720 60.490 1.00 7.46 224 ALA A N 1
ATOM 1958 C CA . ALA A 1 225 ? 11.673 -4.157 60.566 1.00 8.29 224 ALA A CA 1
ATOM 1959 C C . ALA A 1 225 ? 12.837 -4.685 61.360 1.00 7.97 224 ALA A C 1
ATOM 1960 O O . ALA A 1 225 ? 12.736 -5.781 61.888 1.00 9.60 224 ALA A O 1
ATOM 1962 N N . VAL A 1 226 ? 13.968 -3.980 61.354 1.00 8.36 225 VAL A N 1
ATOM 1963 C CA . VAL A 1 226 ? 15.183 -4.405 62.051 1.00 8.22 225 VAL A CA 1
ATOM 1964 C C . VAL A 1 226 ? 15.742 -3.296 62.955 1.00 8.35 225 VAL A C 1
ATOM 1965 O O . VAL A 1 226 ? 16.909 -3.338 63.348 1.00 9.00 225 VAL A O 1
ATOM 1969 N N . HIS A 1 227 ? 14.886 -2.339 63.306 1.00 7.86 226 HIS A N 1
ATOM 1970 C CA . HIS A 1 227 ? 15.376 -1.039 63.797 1.00 7.58 226 HIS A CA 1
ATOM 1971 C C . HIS A 1 227 ? 15.295 -0.974 65.317 1.00 7.63 226 HIS A C 1
ATOM 1972 O O . HIS A 1 227 ? 14.665 -0.122 65.943 1.00 8.31 226 HIS A O 1
ATOM 1979 N N . THR A 1 228 ? 15.998 -1.906 65.929 1.00 8.36 227 THR A N 1
ATOM 1980 C CA . THR A 1 228 ? 16.026 -2.089 67.365 1.00 8.77 227 THR A CA 1
ATOM 1981 C C . THR A 1 228 ? 16.901 -1.057 68.062 1.00 8.58 227 THR A C 1
ATOM 1982 O O . THR A 1 228 ? 17.896 -0.600 67.525 1.00 9.64 227 THR A O 1
ATOM 1986 N N . LEU A 1 229 ? 16.545 -0.756 69.305 1.00 8.59 228 LEU A N 1
ATOM 1987 C CA . LEU A 1 229 ? 17.409 -0.003 70.203 1.00 8.74 228 LEU A CA 1
ATOM 1988 C C . LEU A 1 229 ? 18.306 -0.891 71.058 1.00 9.40 228 LEU A C 1
ATOM 1989 O O . LEU A 1 229 ? 19.186 -0.389 71.759 1.00 10.20 228 LEU A O 1
ATOM 1994 N N . THR A 1 230 ? 18.040 -2.185 71.053 1.00 9.57 229 THR A N 1
ATOM 1995 C CA . THR A 1 230 ? 18.691 -3.150 71.933 1.00 10.35 229 THR A CA 1
ATOM 1996 C C . THR A 1 230 ? 19.511 -4.149 71.109 1.00 11.11 229 THR A C 1
ATOM 1997 O O . THR A 1 230 ? 19.708 -3.967 69.926 1.00 13.86 229 THR A O 1
ATOM 2001 N N . ASP A 1 231 ? 20.004 -5.202 71.741 1.00 10.61 230 ASP A N 1
ATOM 2002 C CA . ASP A 1 231 ? 20.678 -6.271 71.021 1.00 12.48 230 ASP A CA 1
ATOM 2003 C C . ASP A 1 231 ? 19.722 -7.247 70.394 1.00 13.13 230 ASP A C 1
ATOM 2004 O O . ASP A 1 231 ? 20.162 -8.124 69.620 1.00 16.03 230 ASP A O 1
ATOM 2009 N N A GLU A 1 232 ? 18.445 -7.174 70.708 0.50 12.84 231 GLU A N 1
ATOM 2010 N N B GLU A 1 232 ? 18.448 -7.181 70.767 0.50 13.00 231 GLU A N 1
ATOM 2011 C CA A GLU A 1 232 ? 17.498 -8.142 70.196 0.50 13.44 231 GLU A CA 1
ATOM 2012 C CA B GLU A 1 232 ? 17.396 -8.075 70.287 0.50 13.58 231 GLU A CA 1
ATOM 2013 C C A GLU A 1 232 ? 16.675 -7.577 69.045 0.50 12.61 231 GLU A C 1
ATOM 2014 C C B GLU A 1 232 ? 16.826 -7.505 68.981 0.50 12.56 231 GLU A C 1
ATOM 2015 O O A GLU A 1 232 ? 16.038 -6.495 69.148 0.50 12.57 231 GLU A O 1
ATOM 2016 O O B GLU A 1 232 ? 16.555 -6.296 68.894 0.50 13.00 231 GLU A O 1
ATOM 2021 N N . PHE A 1 233 ? 16.648 -8.353 67.975 1.00 12.14 232 PHE A N 1
ATOM 2022 C CA . PHE A 1 233 ? 15.909 -7.975 66.765 1.00 11.81 232 PHE A CA 1
ATOM 2023 C C . PHE A 1 233 ? 14.497 -8.491 66.873 1.00 12.29 232 PHE A C 1
ATOM 2024 O O . PHE A 1 233 ? 14.263 -9.612 67.359 1.00 14.44 232 PHE A O 1
ATOM 2032 N N . PRO A 1 234 ? 13.527 -7.696 66.432 1.00 11.80 233 PRO A N 1
ATOM 2033 C CA . PRO A 1 234 ? 12.136 -8.120 66.577 1.00 12.42 233 PRO A CA 1
ATOM 2034 C C . PRO A 1 234 ? 11.810 -9.250 65.609 1.00 12.49 233 PRO A C 1
ATOM 2035 O O . PRO A 1 234 ? 12.411 -9.399 64.558 1.00 12.05 233 PRO A O 1
ATOM 2039 N N . GLU A 1 235 ? 10.808 -10.035 65.938 1.00 13.77 234 GLU A N 1
ATOM 2040 C CA . GLU A 1 235 ? 10.308 -11.036 65.031 1.00 13.60 234 GLU A CA 1
ATOM 2041 C C . GLU A 1 235 ? 9.843 -10.388 63.719 1.00 13.02 234 GLU A C 1
ATOM 2042 O O . GLU A 1 235 ? 9.280 -9.285 63.695 1.00 13.88 234 GLU A O 1
ATOM 2044 N N . VAL A 1 236 ? 10.118 -11.091 62.634 1.00 11.59 235 VAL A N 1
ATOM 2045 C CA . VAL A 1 236 ? 9.617 -10.729 61.331 1.00 11.23 235 VAL A CA 1
ATOM 2046 C C . VAL A 1 236 ? 8.529 -11.739 60.978 1.00 10.72 235 VAL A C 1
ATOM 2047 O O . VAL A 1 236 ? 8.807 -12.861 60.544 1.00 12.53 235 VAL A O 1
ATOM 2051 N N . ILE A 1 237 ? 7.281 -11.361 61.177 1.00 10.41 236 ILE A N 1
ATOM 2052 C CA . ILE A 1 237 ? 6.148 -12.207 60.776 1.00 10.87 236 ILE A CA 1
ATOM 2053 C C . ILE A 1 237 ? 6.138 -12.238 59.255 1.00 10.61 236 ILE A C 1
ATOM 2054 O O . ILE A 1 237 ? 6.192 -11.174 58.619 1.00 10.70 236 ILE A O 1
ATOM 2059 N N . ASP A 1 238 ? 6.075 -13.426 58.653 1.00 11.24 237 ASP A N 1
ATOM 2060 C CA . ASP A 1 238 ? 5.944 -13.545 57.199 1.00 11.14 237 ASP A CA 1
ATOM 2061 C C . ASP A 1 238 ? 4.474 -13.335 56.880 1.00 10.39 237 ASP A C 1
ATOM 2062 O O . ASP A 1 238 ? 3.693 -14.283 56.744 1.00 10.59 237 ASP A O 1
ATOM 2067 N N . ILE A 1 239 ? 4.072 -12.063 56.779 1.00 10.37 238 ILE A N 1
ATOM 2068 C CA . ILE A 1 239 ? 2.674 -11.742 56.675 1.00 10.02 238 ILE A CA 1
ATOM 2069 C C . ILE A 1 239 ? 2.081 -12.201 55.335 1.00 9.54 238 ILE A C 1
ATOM 2070 O O . ILE A 1 239 ? 0.927 -12.624 55.272 1.00 10.41 238 ILE A O 1
ATOM 2075 N N . VAL A 1 240 ? 2.872 -12.110 54.270 1.00 9.49 239 VAL A N 1
ATOM 2076 C CA . VAL A 1 240 ? 2.404 -12.567 52.956 1.00 10.37 239 VAL A CA 1
ATOM 2077 C C . VAL A 1 240 ? 2.106 -14.064 53.033 1.00 10.82 239 VAL A C 1
ATOM 2078 O O . VAL A 1 240 ? 1.052 -14.535 52.575 1.00 12.27 239 VAL A O 1
ATOM 2082 N N . GLY A 1 241 ? 3.001 -14.808 53.681 1.00 11.13 240 GLY A N 1
ATOM 2083 C CA . GLY A 1 241 ? 2.795 -16.244 53.914 1.00 11.77 240 GLY A CA 1
ATOM 2084 C C . GLY A 1 241 ? 1.588 -16.541 54.783 1.00 11.91 240 GLY A C 1
ATOM 2085 O O . GLY A 1 241 ? 0.876 -17.516 54.518 1.00 12.92 240 GLY A O 1
ATOM 2086 N N . LEU A 1 242 ? 1.315 -15.722 55.800 1.00 11.60 241 LEU A N 1
ATOM 2087 C CA . LEU A 1 242 ? 0.128 -15.910 56.628 1.00 11.78 241 LEU A CA 1
ATOM 2088 C C . LEU A 1 242 ? -1.150 -15.662 55.832 1.00 11.70 241 LEU A C 1
ATOM 2089 O O . LEU A 1 242 ? -2.147 -16.394 55.965 1.00 12.91 241 LEU A O 1
ATOM 2094 N N . GLY A 1 243 ? -1.134 -14.673 54.941 1.00 11.87 242 GLY A N 1
ATOM 2095 C CA . GLY A 1 243 ? -2.287 -14.476 54.072 1.00 11.05 242 GLY A CA 1
ATOM 2096 C C . GLY A 1 243 ? -2.549 -15.683 53.190 1.00 11.93 242 GLY A C 1
ATOM 2097 O O . GLY A 1 243 ? -3.681 -16.132 53.020 1.00 12.84 242 GLY A O 1
ATOM 2098 N N . GLU A 1 244 ? -1.480 -16.183 52.589 1.00 12.33 243 GLU A N 1
ATOM 2099 C CA A GLU A 1 244 ? -1.565 -17.360 51.719 0.53 13.94 243 GLU A CA 1
ATOM 2100 C CA B GLU A 1 244 ? -1.576 -17.370 51.748 0.47 14.91 243 GLU A CA 1
ATOM 2101 C C . GLU A 1 244 ? -2.137 -18.547 52.532 1.00 15.30 243 GLU A C 1
ATOM 2102 O O . GLU A 1 244 ? -3.081 -19.237 52.079 1.00 17.41 243 GLU A O 1
ATOM 2113 N N . ALA A 1 245 ? -1.619 -18.782 53.737 1.00 15.17 244 ALA A N 1
ATOM 2114 C CA . ALA A 1 245 ? -2.069 -19.929 54.559 1.00 16.10 244 ALA A CA 1
ATOM 2115 C C . ALA A 1 245 ? -3.557 -19.802 54.905 1.00 16.88 244 ALA A C 1
ATOM 2116 O O . ALA A 1 245 ? -4.249 -20.809 55.049 1.00 20.20 244 ALA A O 1
ATOM 2118 N N . ALA A 1 246 ? -4.044 -18.578 55.084 1.00 16.60 245 ALA A N 1
ATOM 2119 C CA . ALA A 1 246 ? -5.429 -18.331 55.440 1.00 16.72 245 ALA A CA 1
ATOM 2120 C C . ALA A 1 246 ? -6.388 -18.329 54.247 1.00 16.75 245 ALA A C 1
ATOM 2121 O O . ALA A 1 246 ? -7.617 -18.175 54.413 1.00 19.71 245 ALA A O 1
ATOM 2123 N N . GLY A 1 247 ? -5.866 -18.490 53.036 1.00 16.37 246 GLY A N 1
ATOM 2124 C CA . GLY A 1 247 ? -6.684 -18.404 51.853 1.00 16.08 246 GLY A CA 1
ATOM 2125 C C . GLY A 1 247 ? -7.011 -17.018 51.351 1.00 14.88 246 GLY A C 1
ATOM 2126 O O . GLY A 1 247 ? -7.941 -16.842 50.535 1.00 15.55 246 GLY A O 1
ATOM 2127 N N . ASN A 1 248 ? -6.255 -16.023 51.852 1.00 13.64 247 ASN A N 1
ATOM 2128 C CA . ASN A 1 248 ? -6.332 -14.624 51.394 1.00 12.35 247 ASN A CA 1
ATOM 2129 C C . ASN A 1 248 ? -4.947 -14.183 50.906 1.00 12.12 247 ASN A C 1
ATOM 2130 O O . ASN A 1 248 ? -4.348 -13.254 51.440 1.00 11.86 247 ASN A O 1
ATOM 2135 N N . PRO A 1 249 ? -4.433 -14.876 49.873 1.00 11.86 248 PRO A N 1
ATOM 2136 C CA . PRO A 1 249 ? -3.052 -14.658 49.491 1.00 11.57 248 PRO A CA 1
ATOM 2137 C C . PRO A 1 249 ? -2.718 -13.265 49.041 1.00 10.21 248 PRO A C 1
ATOM 2138 O O . PRO A 1 249 ? -1.567 -12.840 49.199 1.00 11.08 248 PRO A O 1
ATOM 2142 N N . ASN A 1 250 ? -3.669 -12.559 48.469 1.00 9.36 249 ASN A N 1
ATOM 2143 C CA . ASN A 1 250 ? -3.370 -11.249 47.906 1.00 9.87 249 ASN A CA 1
ATOM 2144 C C . ASN A 1 250 ? -3.651 -10.093 48.840 1.00 9.52 249 ASN A C 1
ATOM 2145 O O . ASN A 1 250 ? -3.559 -8.934 48.455 1.00 9.82 249 ASN A O 1
ATOM 2150 N N . ARG A 1 251 ? -3.952 -10.373 50.104 1.00 9.51 250 ARG A N 1
ATOM 2151 C CA . ARG A 1 251 ? -4.392 -9.326 51.016 1.00 10.45 250 ARG A CA 1
ATOM 2152 C C . ARG A 1 251 ? -3.315 -8.291 51.329 1.00 9.76 250 ARG A C 1
ATOM 2153 O O . ARG A 1 251 ? -3.641 -7.121 51.502 1.00 10.82 250 ARG A O 1
ATOM 2161 N N . PHE A 1 252 ? -2.076 -8.732 51.495 1.00 8.65 251 PHE A N 1
ATOM 2162 C CA . PHE A 1 252 ? -1.033 -7.858 52.020 1.00 8.47 251 PHE A CA 1
ATOM 2163 C C . PHE A 1 252 ? -0.117 -7.292 50.944 1.00 8.46 251 PHE A C 1
ATOM 2164 O O . PHE A 1 252 ? 0.442 -8.042 50.127 1.00 9.30 251 PHE A O 1
ATOM 2172 N N . TRP A 1 253 ? 0.069 -5.980 51.013 1.00 7.47 252 TRP A N 1
ATOM 2173 C CA . TRP A 1 253 ? 1.110 -5.270 50.313 1.00 6.77 252 TRP A CA 1
ATOM 2174 C C . TRP A 1 253 ? 2.111 -4.853 51.399 1.00 6.63 252 TRP A C 1
ATOM 2175 O O . TRP A 1 253 ? 1.808 -3.974 52.189 1.00 7.59 252 TRP A O 1
ATOM 2186 N N . ALA A 1 254 ? 3.249 -5.532 51.463 1.00 7.07 253 ALA A N 1
ATOM 2187 C CA . ALA A 1 254 ? 4.229 -5.297 52.526 1.00 6.77 253 ALA A CA 1
ATOM 2188 C C . ALA A 1 254 ? 5.409 -4.502 51.972 1.00 7.48 253 ALA A C 1
ATOM 2189 O O . ALA A 1 254 ? 5.812 -4.664 50.815 1.00 7.38 253 ALA A O 1
ATOM 2191 N N . PHE A 1 255 ? 5.937 -3.614 52.794 1.00 6.64 254 PHE A N 1
ATOM 2192 C CA . PHE A 1 255 ? 7.009 -2.733 52.358 1.00 7.02 254 PHE A CA 1
ATOM 2193 C C . PHE A 1 255 ? 8.093 -2.641 53.427 1.00 6.81 254 PHE A C 1
ATOM 2194 O O . PHE A 1 255 ? 7.829 -2.824 54.628 1.00 7.81 254 PHE A O 1
ATOM 2202 N N . THR A 1 256 ? 9.293 -2.331 52.984 1.00 7.19 255 THR A N 1
ATOM 2203 C CA . THR A 1 256 ? 10.332 -1.843 53.877 1.00 7.86 255 THR A CA 1
ATOM 2204 C C . THR A 1 256 ? 11.356 -1.069 53.070 1.00 6.97 255 THR A C 1
ATOM 2205 O O . THR A 1 256 ? 11.200 -0.914 51.863 1.00 7.71 255 THR A O 1
ATOM 2209 N N . SER A 1 257 ? 12.406 -0.574 53.698 1.00 7.47 256 SER A N 1
ATOM 2210 C CA A SER A 1 257 ? 13.424 0.166 52.973 0.53 7.85 256 SER A CA 1
ATOM 2211 C CA B SER A 1 257 ? 13.307 0.348 53.086 0.47 7.74 256 SER A CA 1
ATOM 2212 C C . SER A 1 257 ? 14.659 0.322 53.797 1.00 7.46 256 SER A C 1
ATOM 2213 O O . SER A 1 257 ? 14.722 -0.055 54.988 1.00 8.82 256 SER A O 1
ATOM 2218 N N . THR A 1 258 ? 15.685 0.839 53.143 1.00 7.30 257 THR A N 1
ATOM 2219 C CA . THR A 1 258 ? 16.949 1.111 53.836 1.00 7.57 257 THR A CA 1
ATOM 2220 C C . THR A 1 258 ? 17.141 2.596 54.162 1.00 7.41 257 THR A C 1
ATOM 2221 O O . THR A 1 258 ? 18.240 3.014 54.519 1.00 7.31 257 THR A O 1
ATOM 2225 N N . SER A 1 259 ? 16.081 3.410 54.093 1.00 7.30 258 SER A N 1
ATOM 2226 C CA . SER A 1 259 ? 16.265 4.839 54.333 1.00 8.12 258 SER A CA 1
ATOM 2227 C C . SER A 1 259 ? 16.835 5.162 55.716 1.00 7.83 258 SER A C 1
ATOM 2228 O O . SER A 1 259 ? 17.569 6.150 55.847 1.00 10.18 258 SER A O 1
ATOM 2231 N N . LYS A 1 260 ? 16.507 4.372 56.719 1.00 7.53 259 LYS A N 1
ATOM 2232 C CA . LYS A 1 260 ? 16.998 4.568 58.086 1.00 8.09 259 LYS A CA 1
ATOM 2233 C C . LYS A 1 260 ? 17.993 3.449 58.419 1.00 8.61 259 LYS A C 1
ATOM 2234 O O . LYS A 1 260 ? 18.195 3.089 59.578 1.00 11.23 259 LYS A O 1
ATOM 2240 N N . ILE A 1 261 ? 18.630 2.938 57.396 1.00 7.86 260 ILE A N 1
ATOM 2241 C CA . ILE A 1 261 ? 19.724 1.976 57.499 1.00 8.11 260 ILE A CA 1
ATOM 2242 C C . ILE A 1 261 ? 20.993 2.510 56.865 1.00 7.56 260 ILE A C 1
ATOM 2243 O O . ILE A 1 261 ? 22.061 2.398 57.438 1.00 8.65 260 ILE A O 1
ATOM 2248 N N . THR A 1 262 ? 20.873 3.020 55.638 1.00 8.04 261 THR A N 1
ATOM 2249 C CA . THR A 1 262 ? 21.990 3.598 54.871 1.00 7.67 261 THR A CA 1
ATOM 2250 C C . THR A 1 262 ? 21.870 5.112 54.780 1.00 8.05 261 THR A C 1
ATOM 2251 O O . THR A 1 262 ? 22.404 5.817 55.615 1.00 9.93 261 THR A O 1
ATOM 2255 N N A LEU A 1 263 ? 21.136 5.572 53.784 0.66 7.19 262 LEU A N 1
ATOM 2256 N N B LEU A 1 263 ? 21.222 5.615 53.738 0.34 7.80 262 LEU A N 1
ATOM 2257 C CA A LEU A 1 263 ? 21.045 6.972 53.384 0.66 7.89 262 LEU A CA 1
ATOM 2258 C CA B LEU A 1 263 ? 21.106 7.058 53.523 0.34 7.96 262 LEU A CA 1
ATOM 2259 C C A LEU A 1 263 ? 19.555 7.292 53.272 0.66 7.51 262 LEU A C 1
ATOM 2260 C C B LEU A 1 263 ? 19.649 7.397 53.185 0.34 7.50 262 LEU A C 1
ATOM 2261 O O A LEU A 1 263 ? 18.798 6.518 52.639 0.66 8.18 262 LEU A O 1
ATOM 2262 O O B LEU A 1 263 ? 19.052 6.815 52.271 0.34 8.12 262 LEU A O 1
ATOM 2271 N N . ALA A 1 264 ? 19.098 8.347 53.927 1.00 7.34 263 ALA A N 1
ATOM 2272 C CA . ALA A 1 264 ? 17.668 8.678 53.952 1.00 6.91 263 ALA A CA 1
ATOM 2273 C C . ALA A 1 264 ? 17.337 9.480 52.699 1.00 7.26 263 ALA A C 1
ATOM 2274 O O . ALA A 1 264 ? 17.681 10.676 52.575 1.00 8.21 263 ALA A O 1
ATOM 2276 N N . GLY A 1 265 ? 16.720 8.807 51.722 1.00 7.27 264 GLY A N 1
ATOM 2277 C CA . GLY A 1 265 ? 16.412 9.345 50.420 1.00 7.87 264 GLY A CA 1
ATOM 2278 C C . GLY A 1 265 ? 17.273 8.829 49.288 1.00 6.88 264 GLY A C 1
ATOM 2279 O O . GLY A 1 265 ? 17.062 9.221 48.119 1.00 8.05 264 GLY A O 1
ATOM 2280 N N . ALA A 1 266 ? 18.254 7.981 49.608 1.00 6.94 265 ALA A N 1
ATOM 2281 C CA . ALA A 1 266 ? 19.169 7.448 48.594 1.00 7.65 265 ALA A CA 1
ATOM 2282 C C . ALA A 1 266 ? 19.441 5.973 48.845 1.00 6.95 265 ALA A C 1
ATOM 2283 O O . ALA A 1 266 ? 20.456 5.419 48.404 1.00 8.21 265 ALA A O 1
ATOM 2285 N N . GLY A 1 267 ? 18.529 5.320 49.554 1.00 7.19 266 GLY A N 1
ATOM 2286 C CA . GLY A 1 267 ? 18.581 3.890 49.856 1.00 7.44 266 GLY A CA 1
ATOM 2287 C C . GLY A 1 267 ? 17.873 3.052 48.811 1.00 7.09 266 GLY A C 1
ATOM 2288 O O . GLY A 1 267 ? 17.747 3.459 47.669 1.00 7.41 266 GLY A O 1
ATOM 2289 N N . VAL A 1 268 ? 17.425 1.887 49.246 1.00 7.31 267 VAL A N 1
ATOM 2290 C CA . VAL A 1 268 ? 16.688 0.937 48.390 1.00 6.75 267 VAL A CA 1
ATOM 2291 C C . VAL A 1 268 ? 15.386 0.578 49.109 1.00 6.28 267 VAL A C 1
ATOM 2292 O O . VAL A 1 268 ? 15.380 0.342 50.329 1.00 7.68 267 VAL A O 1
ATOM 2296 N N . SER A 1 269 ? 14.298 0.537 48.352 1.00 7.09 268 SER A N 1
ATOM 2297 C CA . SER A 1 269 ? 12.992 0.134 48.820 1.00 6.78 268 SER A CA 1
ATOM 2298 C C . SER A 1 269 ? 12.685 -1.291 48.437 1.00 7.54 268 SER A C 1
ATOM 2299 O O . SER A 1 269 ? 13.219 -1.832 47.462 1.00 7.58 268 SER A O 1
ATOM 2302 N N . PHE A 1 270 ? 11.725 -1.881 49.172 1.00 6.60 269 PHE A N 1
ATOM 2303 C CA . PHE A 1 270 ? 11.294 -3.240 48.930 1.00 7.10 269 PHE A CA 1
ATOM 2304 C C . PHE A 1 270 ? 9.783 -3.316 49.025 1.00 6.67 269 PHE A C 1
ATOM 2305 O O . PHE A 1 270 ? 9.143 -2.711 49.869 1.00 8.06 269 PHE A O 1
ATOM 2313 N N . PHE A 1 271 ? 9.220 -4.131 48.150 1.00 7.34 270 PHE A N 1
ATOM 2314 C CA . PHE A 1 271 ? 7.796 -4.453 48.096 1.00 6.94 270 PHE A CA 1
ATOM 2315 C C . PHE A 1 271 ? 7.720 -5.977 48.113 1.00 7.60 270 PHE A C 1
ATOM 2316 O O . PHE A 1 271 ? 8.281 -6.641 47.238 1.00 7.98 270 PHE A O 1
ATOM 2324 N N . LEU A 1 272 ? 7.044 -6.517 49.127 1.00 7.37 271 LEU A N 1
ATOM 2325 C CA . LEU A 1 272 ? 6.873 -7.954 49.319 1.00 7.83 271 LEU A CA 1
ATOM 2326 C C . LEU A 1 272 ? 5.381 -8.253 49.201 1.00 7.44 271 LEU A C 1
ATOM 2327 O O . LEU A 1 272 ? 4.555 -7.659 49.896 1.00 8.38 271 LEU A O 1
ATOM 2332 N N . THR A 1 273 ? 5.009 -9.144 48.282 1.00 7.76 272 THR A N 1
ATOM 2333 C CA . THR A 1 273 ? 3.596 -9.428 48.112 1.00 8.33 272 THR A CA 1
ATOM 2334 C C . THR A 1 273 ? 3.449 -10.742 47.333 1.00 8.10 272 THR A C 1
ATOM 2335 O O . THR A 1 273 ? 4.459 -11.339 46.927 1.00 9.31 272 THR A O 1
ATOM 2339 N N . SER A 1 274 ? 2.221 -11.182 47.156 1.00 8.49 273 SER A N 1
ATOM 2340 C CA . SER A 1 274 ? 1.952 -12.480 46.528 1.00 8.92 273 SER A CA 1
ATOM 2341 C C . SER A 1 274 ? 2.273 -12.487 45.046 1.00 9.05 273 SER A C 1
ATOM 2342 O O . SER A 1 274 ? 2.455 -11.437 44.416 1.00 8.86 273 SER A O 1
ATOM 2345 N N . ALA A 1 275 ? 2.347 -13.682 44.477 1.00 9.55 274 ALA A N 1
ATOM 2346 C CA . ALA A 1 275 ? 2.659 -13.803 43.062 1.00 10.23 274 ALA A CA 1
ATOM 2347 C C . ALA A 1 275 ? 1.688 -13.029 42.164 1.00 9.64 274 ALA A C 1
ATOM 2348 O O . ALA A 1 275 ? 2.111 -12.329 41.217 1.00 10.05 274 ALA A O 1
ATOM 2350 N N . GLU A 1 276 ? 0.391 -13.145 42.423 1.00 9.67 275 GLU A N 1
ATOM 2351 C CA . GLU A 1 276 ? -0.544 -12.426 41.587 1.00 10.00 275 GLU A CA 1
ATOM 2352 C C . GLU A 1 276 ? -0.416 -10.921 41.741 1.00 9.30 275 GLU A C 1
ATOM 2353 O O . GLU A 1 276 ? -0.519 -10.173 40.771 1.00 9.85 275 GLU A O 1
ATOM 2359 N N . ASN A 1 277 ? -0.152 -10.446 42.964 1.00 8.83 276 ASN A N 1
ATOM 2360 C CA . ASN A 1 277 ? 0.026 -9.030 43.170 1.00 8.36 276 ASN A CA 1
ATOM 2361 C C . ASN A 1 277 ? 1.327 -8.540 42.507 1.00 8.54 276 ASN A C 1
ATOM 2362 O O . ASN A 1 277 ? 1.360 -7.418 42.013 1.00 8.52 276 ASN A O 1
ATOM 2367 N N . ARG A 1 278 ? 2.380 -9.346 42.562 1.00 8.42 277 ARG A N 1
ATOM 2368 C CA . ARG A 1 278 ? 3.651 -8.966 41.933 1.00 8.93 277 ARG A CA 1
ATOM 2369 C C . ARG A 1 278 ? 3.487 -8.821 40.431 1.00 9.23 277 ARG A C 1
ATOM 2370 O O . ARG A 1 278 ? 4.024 -7.905 39.818 1.00 9.85 277 ARG A O 1
ATOM 2378 N N . LYS A 1 279 ? 2.748 -9.745 39.812 1.00 9.71 278 LYS A N 1
ATOM 2379 C CA . LYS A 1 279 ? 2.531 -9.697 38.395 1.00 9.83 278 LYS A CA 1
ATOM 2380 C C . LYS A 1 279 ? 1.739 -8.444 37.996 1.00 9.37 278 LYS A C 1
ATOM 2381 O O . LYS A 1 279 ? 2.035 -7.767 37.021 1.00 9.60 278 LYS A O 1
ATOM 2385 N N . TRP A 1 280 ? 0.719 -8.132 38.788 1.00 8.92 279 TRP A N 1
ATOM 2386 C CA . TRP A 1 280 ? -0.059 -6.928 38.572 1.00 8.30 279 TRP A CA 1
ATOM 2387 C C . TRP A 1 280 ? 0.830 -5.674 38.672 1.00 8.21 279 TRP A C 1
ATOM 2388 O O . TRP A 1 280 ? 0.788 -4.786 37.823 1.00 8.38 279 TRP A O 1
ATOM 2399 N N . TYR A 1 281 ? 1.637 -5.614 39.746 1.00 7.84 280 TYR A N 1
ATOM 2400 C CA . TYR A 1 281 ? 2.491 -4.461 39.965 1.00 8.39 280 TYR A CA 1
ATOM 2401 C C . TYR A 1 281 ? 3.485 -4.305 38.817 1.00 7.94 280 TYR A C 1
ATOM 2402 O O . TYR A 1 281 ? 3.638 -3.202 38.290 1.00 8.79 280 TYR A O 1
ATOM 2411 N N . THR A 1 282 ? 4.221 -5.365 38.479 1.00 9.06 281 THR A N 1
ATOM 2412 C CA . THR A 1 282 ? 5.242 -5.224 37.449 1.00 10.36 281 THR A CA 1
ATOM 2413 C C . THR A 1 282 ? 4.631 -4.960 36.066 1.00 9.75 281 THR A C 1
ATOM 2414 O O . THR A 1 282 ? 5.245 -4.285 35.252 1.00 10.72 281 THR A O 1
ATOM 2418 N N . GLY A 1 283 ? 3.425 -5.437 35.828 1.00 9.85 282 GLY A N 1
ATOM 2419 C CA . GLY A 1 283 ? 2.768 -5.126 34.572 1.00 10.20 282 GLY A CA 1
ATOM 2420 C C . GLY A 1 283 ? 2.548 -3.626 34.425 1.00 9.56 282 GLY A C 1
ATOM 2421 O O . GLY A 1 283 ? 2.774 -3.028 33.388 1.00 13.31 282 GLY A O 1
ATOM 2422 N N . HIS A 1 284 ? 2.115 -2.953 35.487 1.00 8.97 283 HIS A N 1
ATOM 2423 C CA . HIS A 1 284 ? 1.952 -1.509 35.475 1.00 9.05 283 HIS A CA 1
ATOM 2424 C C . HIS A 1 284 ? 3.270 -0.782 35.549 1.00 8.40 283 HIS A C 1
ATOM 2425 O O . HIS A 1 284 ? 3.464 0.225 34.854 1.00 9.20 283 HIS A O 1
ATOM 2432 N N . ALA A 1 285 ? 4.179 -1.261 36.378 1.00 8.38 284 ALA A N 1
ATOM 2433 C CA . ALA A 1 285 ? 5.468 -0.601 36.546 1.00 8.77 284 ALA A CA 1
ATOM 2434 C C . ALA A 1 285 ? 6.249 -0.576 35.227 1.00 8.31 284 ALA A C 1
ATOM 2435 O O . ALA A 1 285 ? 7.006 0.354 34.958 1.00 9.09 284 ALA A O 1
ATOM 2437 N N . GLY A 1 286 ? 6.080 -1.602 34.403 1.00 9.04 285 GLY A N 1
ATOM 2438 C CA . GLY A 1 286 ? 6.741 -1.692 33.110 1.00 8.52 285 GLY A CA 1
ATOM 2439 C C . GLY A 1 286 ? 6.198 -0.764 32.062 1.00 9.24 285 GLY A C 1
ATOM 2440 O O . GLY A 1 286 ? 6.853 -0.538 31.058 1.00 10.74 285 GLY A O 1
ATOM 2441 N N . ILE A 1 287 ? 5.012 -0.231 32.282 1.00 8.82 286 ILE A N 1
ATOM 2442 C CA . ILE A 1 287 ? 4.500 0.870 31.464 1.00 9.63 286 ILE A CA 1
ATOM 2443 C C . ILE A 1 287 ? 5.034 2.201 31.971 1.00 8.04 286 ILE A C 1
ATOM 2444 O O . ILE A 1 287 ? 5.356 3.103 31.205 1.00 9.08 286 ILE A O 1
ATOM 2449 N N . ARG A 1 288 ? 5.159 2.342 33.300 1.00 7.56 287 ARG A N 1
ATOM 2450 C CA . ARG A 1 288 ? 5.673 3.562 33.905 1.00 7.38 287 ARG A CA 1
ATOM 2451 C C . ARG A 1 288 ? 7.176 3.799 33.595 1.00 7.04 287 ARG A C 1
ATOM 2452 O O . ARG A 1 288 ? 7.601 4.944 33.533 1.00 8.12 287 ARG A O 1
ATOM 2460 N N . GLY A 1 289 ? 7.930 2.726 33.372 1.00 7.92 288 GLY A N 1
ATOM 2461 C CA . GLY A 1 289 ? 9.321 2.903 32.952 1.00 8.44 288 GLY A CA 1
ATOM 2462 C C . GLY A 1 289 ? 10.009 1.592 32.697 1.00 8.11 288 GLY A C 1
ATOM 2463 O O . GLY A 1 289 ? 9.379 0.541 32.678 1.00 9.94 288 GLY A O 1
ATOM 2464 N N . ILE A 1 290 ? 11.316 1.686 32.471 1.00 8.29 289 ILE A N 1
ATOM 2465 C CA . ILE A 1 290 ? 12.114 0.565 32.079 1.00 9.06 289 ILE A CA 1
ATOM 2466 C C . ILE A 1 290 ? 12.597 -0.265 33.273 1.00 9.22 289 ILE A C 1
ATOM 2467 O O . ILE A 1 290 ? 12.961 -1.414 33.109 1.00 10.71 289 ILE A O 1
ATOM 2472 N N . GLY A 1 291 ? 12.587 0.301 34.474 1.00 8.12 290 GLY A N 1
ATOM 2473 C CA . GLY A 1 291 ? 12.886 -0.410 35.697 1.00 8.15 290 GLY A CA 1
ATOM 2474 C C . GLY A 1 291 ? 13.702 0.456 36.649 1.00 8.41 290 GLY A C 1
ATOM 2475 O O . GLY A 1 291 ? 14.139 1.554 36.323 1.00 8.45 290 GLY A O 1
ATOM 2476 N N . PRO A 1 292 ? 13.904 -0.047 37.871 1.00 8.11 291 PRO A N 1
ATOM 2477 C CA . PRO A 1 292 ? 14.575 0.697 38.937 1.00 8.25 291 PRO A CA 1
ATOM 2478 C C . PRO A 1 292 ? 16.095 0.765 38.760 1.00 7.59 291 PRO A C 1
ATOM 2479 O O . PRO A 1 292 ? 16.671 0.120 37.871 1.00 8.54 291 PRO A O 1
ATOM 2483 N N . ASN A 1 293 ? 16.719 1.544 39.625 1.00 7.42 292 ASN A N 1
ATOM 2484 C CA . ASN A 1 293 ? 18.149 1.792 39.588 1.00 7.24 292 ASN A CA 1
ATOM 2485 C C . ASN A 1 293 ? 18.937 0.613 40.162 1.00 7.29 292 ASN A C 1
ATOM 2486 O O . ASN A 1 293 ? 19.004 0.390 41.379 1.00 8.20 292 ASN A O 1
ATOM 2491 N N . LYS A 1 294 ? 19.501 -0.193 39.269 1.00 7.12 293 LYS A N 1
ATOM 2492 C CA . LYS A 1 294 ? 20.214 -1.411 39.654 1.00 7.37 293 LYS A CA 1
ATOM 2493 C C . LYS A 1 294 ? 21.607 -1.120 40.230 1.00 7.24 293 LYS A C 1
ATOM 2494 O O . LYS A 1 294 ? 22.157 -1.932 40.949 1.00 7.69 293 LYS A O 1
ATOM 2500 N N . VAL A 1 295 ? 22.178 0.027 39.859 1.00 7.12 294 VAL A N 1
ATOM 2501 C CA . VAL A 1 295 ? 23.509 0.401 40.343 1.00 7.68 294 VAL A CA 1
ATOM 2502 C C . VAL A 1 295 ? 23.463 0.648 41.843 1.00 7.81 294 VAL A C 1
ATOM 2503 O O . VAL A 1 295 ? 24.313 0.125 42.585 1.00 7.87 294 VAL A O 1
ATOM 2507 N N . ASN A 1 296 ? 22.459 1.393 42.314 1.00 7.42 295 ASN A N 1
ATOM 2508 C CA . ASN A 1 296 ? 22.364 1.635 43.744 1.00 7.36 295 ASN A CA 1
ATOM 2509 C C . ASN A 1 296 ? 22.040 0.348 44.491 1.00 7.22 295 ASN A C 1
ATOM 2510 O O . ASN A 1 296 ? 22.448 0.165 45.641 1.00 7.63 295 ASN A O 1
ATOM 2515 N N . GLN A 1 297 ? 21.268 -0.536 43.876 1.00 7.22 296 GLN A N 1
ATOM 2516 C CA . GLN A 1 297 ? 21.029 -1.839 44.487 1.00 6.81 296 GLN A CA 1
ATOM 2517 C C . GLN A 1 297 ? 22.306 -2.636 44.636 1.00 7.14 296 GLN A C 1
ATOM 2518 O O . GLN A 1 297 ? 22.533 -3.232 45.677 1.00 7.80 296 GLN A O 1
ATOM 2524 N N . LEU A 1 298 ? 23.155 -2.628 43.613 1.00 7.21 297 LEU A N 1
ATOM 2525 C CA . LEU A 1 298 ? 24.433 -3.334 43.712 1.00 7.99 297 LEU A CA 1
ATOM 2526 C C . LEU A 1 298 ? 25.336 -2.679 44.756 1.00 7.59 297 LEU A C 1
ATOM 2527 O O . LEU A 1 298 ? 26.014 -3.366 45.516 1.00 8.04 297 LEU A O 1
ATOM 2532 N N . ALA A 1 299 ? 25.338 -1.365 44.807 1.00 7.87 298 ALA A N 1
ATOM 2533 C CA . ALA A 1 299 ? 26.112 -0.650 45.819 1.00 7.92 298 ALA A CA 1
ATOM 2534 C C . ALA A 1 299 ? 25.721 -1.117 47.227 1.00 7.42 298 ALA A C 1
ATOM 2535 O O . ALA A 1 299 ? 26.570 -1.374 48.062 1.00 8.20 298 ALA A O 1
ATOM 2537 N N . HIS A 1 300 ? 24.414 -1.197 47.466 1.00 7.44 299 HIS A N 1
ATOM 2538 C CA . HIS A 1 300 ? 23.914 -1.649 48.751 1.00 7.07 299 HIS A CA 1
ATOM 2539 C C . HIS A 1 300 ? 24.285 -3.088 49.046 1.00 7.50 299 HIS A C 1
ATOM 2540 O O . HIS A 1 300 ? 24.670 -3.429 50.166 1.00 8.70 299 HIS A O 1
ATOM 2547 N N . ALA A 1 301 ? 24.180 -3.963 48.045 1.00 7.84 300 ALA A N 1
ATOM 2548 C CA . ALA A 1 301 ? 24.570 -5.358 48.243 1.00 8.59 300 ALA A CA 1
ATOM 2549 C C . ALA A 1 301 ? 26.037 -5.454 48.605 1.00 8.95 300 ALA A C 1
ATOM 2550 O O . ALA A 1 301 ? 26.404 -6.242 49.490 1.00 10.31 300 ALA A O 1
ATOM 2552 N N . ARG A 1 302 ? 26.885 -4.665 47.950 1.00 8.74 301 ARG A N 1
ATOM 2553 C CA . ARG A 1 302 ? 28.322 -4.664 48.282 1.00 9.33 301 ARG A CA 1
ATOM 2554 C C . ARG A 1 302 ? 28.589 -4.117 49.671 1.00 9.66 301 ARG A C 1
ATOM 2555 O O . ARG A 1 302 ? 29.440 -4.634 50.407 1.00 11.44 301 ARG A O 1
ATOM 2563 N N . TYR A 1 303 ? 27.862 -3.084 50.052 1.00 8.76 302 TYR A N 1
ATOM 2564 C CA . TYR A 1 303 ? 28.029 -2.488 51.372 1.00 8.83 302 TYR A CA 1
ATOM 2565 C C . TYR A 1 303 ? 27.702 -3.453 52.473 1.00 9.71 302 TYR A C 1
ATOM 2566 O O . TYR A 1 303 ? 28.450 -3.585 53.436 1.00 11.25 302 TYR A O 1
ATOM 2575 N N . PHE A 1 304 ? 26.569 -4.138 52.367 1.00 9.46 303 PHE A N 1
ATOM 2576 C CA . PHE A 1 304 ? 26.145 -5.074 53.413 1.00 10.14 303 PHE A CA 1
ATOM 2577 C C . PHE A 1 304 ? 26.846 -6.415 53.358 1.00 11.23 303 PHE A C 1
ATOM 2578 O O . PHE A 1 304 ? 27.093 -7.002 54.413 1.00 11.43 303 PHE A O 1
ATOM 2586 N N . GLY A 1 305 ? 27.011 -6.945 52.154 1.00 11.23 304 GLY A N 1
ATOM 2587 C CA . GLY A 1 305 ? 27.521 -8.301 51.965 1.00 12.28 304 GLY A CA 1
ATOM 2588 C C . GLY A 1 305 ? 26.479 -9.374 52.137 1.00 12.26 304 GLY A C 1
ATOM 2589 O O . GLY A 1 305 ? 26.270 -10.192 51.255 1.00 15.04 304 GLY A O 1
ATOM 2590 N N . ASP A 1 306 ? 25.812 -9.379 53.276 1.00 12.22 305 ASP A N 1
ATOM 2591 C CA . ASP A 1 306 ? 24.841 -10.398 53.636 1.00 11.88 305 ASP A CA 1
ATOM 2592 C C . ASP A 1 306 ? 23.932 -9.843 54.727 1.00 11.08 305 ASP A C 1
ATOM 2593 O O . ASP A 1 306 ? 24.098 -8.712 55.198 1.00 11.15 305 ASP A O 1
ATOM 2598 N N . ALA A 1 307 ? 22.958 -10.630 55.133 1.00 11.35 306 ALA A N 1
ATOM 2599 C CA . ALA A 1 307 ? 22.024 -10.212 56.151 1.00 11.49 306 ALA A CA 1
ATOM 2600 C C . ALA A 1 307 ? 22.699 -9.896 57.502 1.00 11.67 306 ALA A C 1
ATOM 2601 O O . ALA A 1 307 ? 22.310 -8.931 58.167 1.00 11.92 306 ALA A O 1
ATOM 2603 N N . GLU A 1 308 ? 23.712 -10.670 57.887 1.00 12.22 307 GLU A N 1
ATOM 2604 C CA . GLU A 1 308 ? 24.448 -10.316 59.096 1.00 12.90 307 GLU A CA 1
ATOM 2605 C C . GLU A 1 308 ? 25.071 -8.932 58.998 1.00 12.17 307 GLU A C 1
ATOM 2606 O O . GLU A 1 308 ? 25.142 -8.225 59.990 1.00 11.89 307 GLU A O 1
ATOM 2612 N N . GLY A 1 309 ? 25.511 -8.555 57.808 1.00 11.22 308 GLY A N 1
ATOM 2613 C CA . GLY A 1 309 ? 26.049 -7.221 57.600 1.00 11.37 308 GLY A CA 1
ATOM 2614 C C . GLY A 1 309 ? 25.021 -6.137 57.836 1.00 10.57 308 GLY A C 1
ATOM 2615 O O . GLY A 1 309 ? 25.352 -5.071 58.345 1.00 11.01 308 GLY A O 1
ATOM 2616 N N . VAL A 1 310 ? 23.767 -6.406 57.471 1.00 9.40 309 VAL A N 1
ATOM 2617 C CA . VAL A 1 310 ? 22.706 -5.469 57.785 1.00 8.62 309 VAL A CA 1
ATOM 2618 C C . VAL A 1 310 ? 22.540 -5.359 59.311 1.00 8.99 309 VAL A C 1
ATOM 2619 O O . VAL A 1 310 ? 22.432 -4.270 59.856 1.00 8.91 309 VAL A O 1
ATOM 2623 N N A ARG A 1 311 ? 22.470 -6.496 60.000 0.50 9.58 310 ARG A N 1
ATOM 2624 N N B ARG A 1 311 ? 22.487 -6.505 59.991 0.50 9.57 310 ARG A N 1
ATOM 2625 C CA A ARG A 1 311 ? 22.289 -6.446 61.441 0.50 9.84 310 ARG A CA 1
ATOM 2626 C CA B ARG A 1 311 ? 22.344 -6.507 61.439 0.50 9.73 310 ARG A CA 1
ATOM 2627 C C A ARG A 1 311 ? 23.471 -5.751 62.145 0.50 9.77 310 ARG A C 1
ATOM 2628 C C B ARG A 1 311 ? 23.469 -5.730 62.118 0.50 9.74 310 ARG A C 1
ATOM 2629 O O A ARG A 1 311 ? 23.263 -5.053 63.138 0.50 10.15 310 ARG A O 1
ATOM 2630 O O B ARG A 1 311 ? 23.227 -4.971 63.059 0.50 10.33 310 ARG A O 1
ATOM 2645 N N . ALA A 1 312 ? 24.698 -5.909 61.634 1.00 10.05 311 ALA A N 1
ATOM 2646 C CA . ALA A 1 312 ? 25.846 -5.178 62.183 1.00 10.53 311 ALA A CA 1
ATOM 2647 C C . ALA A 1 312 ? 25.658 -3.656 62.054 1.00 10.06 311 ALA A C 1
ATOM 2648 O O . ALA A 1 312 ? 25.931 -2.898 62.996 1.00 10.45 311 ALA A O 1
ATOM 2650 N N . VAL A 1 313 ? 25.143 -3.194 60.918 1.00 9.54 312 VAL A N 1
ATOM 2651 C CA . VAL A 1 313 ? 24.794 -1.792 60.757 1.00 8.69 312 VAL A CA 1
ATOM 2652 C C . VAL A 1 313 ? 23.726 -1.382 61.761 1.00 8.50 312 VAL A C 1
ATOM 2653 O O . VAL A 1 313 ? 23.821 -0.308 62.370 1.00 8.99 312 VAL A O 1
ATOM 2665 N N . ARG A 1 315 ? 23.172 -2.490 64.699 1.00 8.83 314 ARG A N 1
ATOM 2666 C CA A ARG A 1 315 ? 23.800 -2.367 66.014 0.51 9.58 314 ARG A CA 1
ATOM 2667 C CA B ARG A 1 315 ? 23.707 -2.335 66.038 0.49 9.79 314 ARG A CA 1
ATOM 2668 C C . ARG A 1 315 ? 24.456 -1.006 66.181 1.00 9.24 314 ARG A C 1
ATOM 2669 O O . ARG A 1 315 ? 24.446 -0.427 67.254 1.00 9.84 314 ARG A O 1
ATOM 2684 N N A LYS A 1 316 ? 25.025 -0.484 65.117 0.47 9.35 315 LYS A N 1
ATOM 2685 N N B LYS A 1 316 ? 25.056 -0.519 65.108 0.53 9.13 315 LYS A N 1
ATOM 2686 C CA A LYS A 1 316 ? 25.623 0.843 65.176 0.47 9.58 315 LYS A CA 1
ATOM 2687 C CA B LYS A 1 316 ? 25.635 0.831 65.102 0.53 9.02 315 LYS A CA 1
ATOM 2688 C C A LYS A 1 316 ? 24.578 1.946 65.329 0.47 8.72 315 LYS A C 1
ATOM 2689 C C B LYS A 1 316 ? 24.576 1.913 65.338 0.53 8.50 315 LYS A C 1
ATOM 2690 O O A LYS A 1 316 ? 24.743 2.872 66.107 0.47 8.70 315 LYS A O 1
ATOM 2691 O O B LYS A 1 316 ? 24.728 2.782 66.178 0.53 8.63 315 LYS A O 1
ATOM 2702 N N . HIS A 1 317 ? 23.469 1.816 64.611 1.00 7.99 316 HIS A N 1
ATOM 2703 C CA . HIS A 1 317 ? 22.373 2.757 64.817 1.00 7.95 316 HIS A CA 1
ATOM 2704 C C . HIS A 1 317 ? 21.814 2.686 66.241 1.00 7.47 316 HIS A C 1
ATOM 2705 O O . HIS A 1 317 ? 21.529 3.711 66.836 1.00 8.41 316 HIS A O 1
ATOM 2712 N N . ALA A 1 318 ? 21.647 1.477 66.767 1.00 8.12 317 ALA A N 1
ATOM 2713 C CA . ALA A 1 318 ? 21.141 1.315 68.117 1.00 8.42 317 ALA A CA 1
ATOM 2714 C C . ALA A 1 318 ? 22.039 2.039 69.102 1.00 8.71 317 ALA A C 1
ATOM 2715 O O . ALA A 1 318 ? 21.549 2.716 70.015 1.00 9.81 317 ALA A O 1
ATOM 2717 N N . ALA A 1 319 ? 23.361 1.894 68.971 1.00 9.03 318 ALA A N 1
ATOM 2718 C CA . ALA A 1 319 ? 24.296 2.526 69.904 1.00 9.71 318 ALA A CA 1
ATOM 2719 C C . ALA A 1 319 ? 24.219 4.040 69.794 1.00 9.51 318 ALA A C 1
ATOM 2720 O O . ALA A 1 319 ? 24.408 4.743 70.804 1.00 10.30 318 ALA A O 1
ATOM 2722 N N . SER A 1 320 ? 23.946 4.573 68.611 1.00 8.67 319 SER A N 1
ATOM 2723 C CA . SER A 1 320 ? 23.813 6.000 68.435 1.00 8.71 319 SER A CA 1
ATOM 2724 C C . SER A 1 320 ? 22.507 6.525 69.037 1.00 8.43 319 SER A C 1
ATOM 2725 O O . SER A 1 320 ? 22.471 7.590 69.678 1.00 9.70 319 SER A O 1
ATOM 2728 N N . LEU A 1 321 ? 21.419 5.826 68.791 1.00 8.11 320 LEU A N 1
ATOM 2729 C CA . LEU A 1 321 ? 20.098 6.281 69.184 1.00 8.34 320 LEU A CA 1
ATOM 2730 C C . LEU A 1 321 ? 19.770 6.036 70.653 1.00 8.32 320 LEU A C 1
ATOM 2731 O O . LEU A 1 321 ? 19.055 6.830 71.268 1.00 8.84 320 LEU A O 1
ATOM 2736 N N . ALA A 1 322 ? 20.290 4.959 71.230 1.00 8.63 321 ALA A N 1
ATOM 2737 C CA . ALA A 1 322 ? 19.914 4.562 72.578 1.00 9.43 321 ALA A CA 1
ATOM 2738 C C . ALA A 1 322 ? 20.048 5.707 73.602 1.00 9.35 321 ALA A C 1
ATOM 2739 O O . ALA A 1 322 ? 19.113 5.948 74.352 1.00 8.95 321 ALA A O 1
ATOM 2741 N N . PRO A 1 323 ? 21.205 6.379 73.662 1.00 9.57 322 PRO A N 1
ATOM 2742 C CA . PRO A 1 323 ? 21.348 7.407 74.675 1.00 10.02 322 PRO A CA 1
ATOM 2743 C C . PRO A 1 323 ? 20.385 8.584 74.499 1.00 9.23 322 PRO A C 1
ATOM 2744 O O . PRO A 1 323 ? 20.053 9.280 75.466 1.00 9.38 322 PRO A O 1
ATOM 2748 N N . LYS A 1 324 ? 19.954 8.822 73.272 1.00 9.10 323 LYS A N 1
ATOM 2749 C CA . LYS A 1 324 ? 19.018 9.882 72.995 1.00 8.45 323 LYS A CA 1
ATOM 2750 C C . LYS A 1 324 ? 17.620 9.537 73.522 1.00 8.31 323 LYS A C 1
ATOM 2751 O O . LYS A 1 324 ? 16.984 10.357 74.197 1.00 8.65 323 LYS A O 1
ATOM 2757 N N . PHE A 1 325 ? 17.152 8.331 73.200 1.00 7.95 324 PHE A N 1
ATOM 2758 C CA . PHE A 1 325 ? 15.891 7.868 73.781 1.00 8.15 324 PHE A CA 1
ATOM 2759 C C . PHE A 1 325 ? 15.988 7.862 75.297 1.00 8.47 324 PHE A C 1
ATOM 2760 O O . PHE A 1 325 ? 15.046 8.273 75.988 1.00 8.34 324 PHE A O 1
ATOM 2768 N N . ASN A 1 326 ? 17.108 7.402 75.831 1.00 8.36 325 ASN A N 1
ATOM 2769 C CA . ASN A 1 326 ? 17.225 7.299 77.259 1.00 8.36 325 ASN A CA 1
ATOM 2770 C C . ASN A 1 326 ? 17.099 8.655 77.911 1.00 8.61 325 ASN A C 1
ATOM 2771 O O . ASN A 1 326 ? 16.464 8.788 78.958 1.00 9.39 325 ASN A O 1
ATOM 2776 N N . LYS A 1 327 ? 17.706 9.688 77.333 1.00 8.80 326 LYS A N 1
ATOM 2777 C CA . LYS A 1 327 ? 17.655 10.995 77.934 1.00 9.11 326 LYS A CA 1
ATOM 2778 C C . LYS A 1 327 ? 16.224 11.519 77.954 1.00 9.14 326 LYS A C 1
ATOM 2779 O O . LYS A 1 327 ? 15.769 12.070 78.963 1.00 10.10 326 LYS A O 1
ATOM 2785 N N . VAL A 1 328 ? 15.514 11.355 76.857 1.00 8.65 327 VAL A N 1
ATOM 2786 C CA . VAL A 1 328 ? 14.132 11.835 76.788 1.00 9.19 327 VAL A CA 1
ATOM 2787 C C . VAL A 1 328 ? 13.303 11.144 77.880 1.00 8.60 327 VAL A C 1
ATOM 2788 O O . VAL A 1 328 ? 12.544 11.779 78.601 1.00 8.86 327 VAL A O 1
ATOM 2792 N N . LEU A 1 329 ? 13.423 9.818 77.953 1.00 8.25 328 LEU A N 1
ATOM 2793 C CA . LEU A 1 329 ? 12.665 9.053 78.927 1.00 8.71 328 LEU A CA 1
ATOM 2794 C C . LEU A 1 329 ? 13.006 9.420 80.357 1.00 9.36 328 LEU A C 1
ATOM 2795 O O . LEU A 1 329 ? 12.114 9.520 81.213 1.00 10.38 328 LEU A O 1
ATOM 2800 N N A GLU A 1 330 ? 14.262 9.688 80.622 0.52 9.27 329 GLU A N 1
ATOM 2801 N N B GLU A 1 330 ? 14.309 9.636 80.609 0.48 9.90 329 GLU A N 1
ATOM 2802 C CA A GLU A 1 330 ? 14.632 9.979 81.969 0.52 9.59 329 GLU A CA 1
ATOM 2803 C CA B GLU A 1 330 ? 14.828 10.083 81.914 0.48 10.69 329 GLU A CA 1
ATOM 2804 C C A GLU A 1 330 ? 14.167 11.373 82.416 0.52 9.76 329 GLU A C 1
ATOM 2805 C C B GLU A 1 330 ? 14.115 11.336 82.373 0.48 10.23 329 GLU A C 1
ATOM 2806 O O A GLU A 1 330 ? 13.855 11.589 83.592 0.52 9.74 329 GLU A O 1
ATOM 2807 O O B GLU A 1 330 ? 13.583 11.410 83.488 0.48 10.05 329 GLU A O 1
ATOM 2818 N N . ILE A 1 331 ? 14.122 12.335 81.501 1.00 9.88 330 ILE A N 1
ATOM 2819 C CA . ILE A 1 331 ? 13.611 13.655 81.847 1.00 10.06 330 ILE A CA 1
ATOM 2820 C C . ILE A 1 331 ? 12.085 13.625 82.005 1.00 10.00 330 ILE A C 1
ATOM 2821 O O . ILE A 1 331 ? 11.536 14.247 82.915 1.00 10.90 330 ILE A O 1
ATOM 2826 N N . LEU A 1 332 ? 11.384 12.911 81.129 1.00 9.43 331 LEU A N 1
ATOM 2827 C CA . LEU A 1 332 ? 9.935 12.761 81.301 1.00 9.92 331 LEU A CA 1
ATOM 2828 C C . LEU A 1 332 ? 9.631 12.189 82.691 1.00 10.35 331 LEU A C 1
ATOM 2829 O O . LEU A 1 332 ? 8.776 12.671 83.419 1.00 11.09 331 LEU A O 1
ATOM 2834 N N . ASP A 1 333 ? 10.332 11.128 83.055 1.00 9.92 332 ASP A N 1
ATOM 2835 C CA . ASP A 1 333 ? 10.105 10.523 84.349 1.00 10.28 332 ASP A CA 1
ATOM 2836 C C . ASP A 1 333 ? 10.433 11.509 85.491 1.00 10.87 332 ASP A C 1
ATOM 2837 O O . ASP A 1 333 ? 9.639 11.710 86.395 1.00 12.10 332 ASP A O 1
ATOM 2842 N N A SER A 1 334 ? 11.624 12.078 85.455 0.49 10.71 333 SER A N 1
ATOM 2843 N N B SER A 1 334 ? 11.596 12.127 85.452 0.51 10.99 333 SER A N 1
ATOM 2844 C CA A SER A 1 334 ? 12.082 12.979 86.506 0.49 10.92 333 SER A CA 1
ATOM 2845 C CA B SER A 1 334 ? 12.016 12.937 86.589 0.51 11.36 333 SER A CA 1
ATOM 2846 C C A SER A 1 334 ? 11.062 14.091 86.739 0.49 10.43 333 SER A C 1
ATOM 2847 C C B SER A 1 334 ? 11.209 14.217 86.743 0.51 11.11 333 SER A C 1
ATOM 2848 O O A SER A 1 334 ? 10.637 14.360 87.876 0.49 10.74 333 SER A O 1
ATOM 2849 O O B SER A 1 334 ? 11.121 14.762 87.849 0.51 11.90 333 SER A O 1
ATOM 2854 N N . ARG A 1 335 ? 10.633 14.737 85.665 1.00 9.99 334 ARG A N 1
ATOM 2855 C CA . ARG A 1 335 ? 9.836 15.943 85.781 1.00 9.94 334 ARG A CA 1
ATOM 2856 C C . ARG A 1 335 ? 8.345 15.680 85.940 1.00 10.24 334 ARG A C 1
ATOM 2857 O O . ARG A 1 335 ? 7.634 16.482 86.556 1.00 12.16 334 ARG A O 1
ATOM 2865 N N . LEU A 1 336 ? 7.833 14.617 85.315 1.00 10.01 335 LEU A N 1
ATOM 2866 C CA . LEU A 1 336 ? 6.385 14.429 85.224 1.00 10.08 335 LEU A CA 1
ATOM 2867 C C . LEU A 1 336 ? 5.792 13.284 86.021 1.00 11.22 335 LEU A C 1
ATOM 2868 O O . LEU A 1 336 ? 4.588 13.326 86.312 1.00 11.47 335 LEU A O 1
ATOM 2873 N N . ALA A 1 337 ? 6.562 12.266 86.364 1.00 12.24 336 ALA A N 1
ATOM 2874 C CA . ALA A 1 337 ? 5.964 11.047 86.895 1.00 13.55 336 ALA A CA 1
ATOM 2875 C C . ALA A 1 337 ? 5.103 11.322 88.121 1.00 14.06 336 ALA A C 1
ATOM 2876 O O . ALA A 1 337 ? 4.020 10.747 88.253 1.00 17.23 336 ALA A O 1
ATOM 2878 N N . GLU A 1 338 ? 5.575 12.176 89.006 1.00 14.46 337 GLU A N 1
ATOM 2879 C CA . GLU A 1 338 ? 4.899 12.425 90.271 1.00 16.68 337 GLU A CA 1
ATOM 2880 C C . GLU A 1 338 ? 3.499 13.042 90.146 1.00 15.18 337 GLU A C 1
ATOM 2881 O O . GLU A 1 338 ? 2.702 13.008 91.095 1.00 16.59 337 GLU A O 1
ATOM 2887 N N . TYR A 1 339 ? 3.208 13.638 88.990 1.00 13.61 338 TYR A N 1
ATOM 2888 C CA . TYR A 1 339 ? 2.011 14.448 88.802 1.00 12.77 338 TYR A CA 1
ATOM 2889 C C . TYR A 1 339 ? 0.834 13.727 88.164 1.00 12.85 338 TYR A C 1
ATOM 2890 O O . TYR A 1 339 ? -0.297 14.223 88.185 1.00 13.13 338 TYR A O 1
ATOM 2899 N N . GLY A 1 340 ? 1.072 12.596 87.516 1.00 13.70 339 GLY A N 1
ATOM 2900 C CA . GLY A 1 340 ? -0.027 11.895 86.883 1.00 14.25 339 GLY A CA 1
ATOM 2901 C C . GLY A 1 340 ? -0.709 12.632 85.767 1.00 15.06 339 GLY A C 1
ATOM 2902 O O . GLY A 1 340 ? -1.920 12.503 85.593 1.00 19.17 339 GLY A O 1
ATOM 2903 N N . VAL A 1 341 ? 0.037 13.439 85.039 1.00 12.87 340 VAL A N 1
ATOM 2904 C CA . VAL A 1 341 ? -0.494 14.289 83.968 1.00 13.68 340 VAL A CA 1
ATOM 2905 C C . VAL A 1 341 ? -0.252 13.731 82.587 1.00 11.59 340 VAL A C 1
ATOM 2906 O O . VAL A 1 341 ? -0.891 14.172 81.652 1.00 13.85 340 VAL A O 1
ATOM 2910 N N . ALA A 1 342 ? 0.729 12.849 82.429 1.00 9.58 341 ALA A N 1
ATOM 2911 C CA . ALA A 1 342 ? 1.125 12.394 81.130 1.00 10.43 341 ALA A CA 1
ATOM 2912 C C . ALA A 1 342 ? 1.450 10.944 81.128 1.00 10.08 341 ALA A C 1
ATOM 2913 O O . ALA A 1 342 ? 1.789 10.352 82.152 1.00 11.46 341 ALA A O 1
ATOM 2915 N N . GLN A 1 343 ? 1.287 10.351 79.964 1.00 9.47 342 GLN A N 1
ATOM 2916 C CA A GLN A 1 343 ? 1.675 8.953 79.740 0.59 9.88 342 GLN A CA 1
ATOM 2917 C CA B GLN A 1 343 ? 1.702 8.960 79.746 0.41 10.88 342 GLN A CA 1
ATOM 2918 C C . GLN A 1 343 ? 2.541 8.941 78.481 1.00 10.10 342 GLN A C 1
ATOM 2919 O O . GLN A 1 343 ? 2.237 9.634 77.521 1.00 13.97 342 GLN A O 1
ATOM 2930 N N . TRP A 1 344 ? 3.600 8.158 78.459 1.00 9.38 343 TRP A N 1
ATOM 2931 C CA . TRP A 1 344 ? 4.450 8.080 77.300 1.00 9.36 343 TRP A CA 1
ATOM 2932 C C . TRP A 1 344 ? 4.853 6.644 77.055 1.00 9.26 343 TRP A C 1
ATOM 2933 O O . TRP A 1 344 ? 4.916 5.836 77.987 1.00 10.34 343 TRP A O 1
ATOM 2944 N N . THR A 1 345 ? 5.126 6.347 75.794 1.00 8.54 344 THR A N 1
ATOM 2945 C CA . THR A 1 345 ? 5.629 5.025 75.402 1.00 8.61 344 THR A CA 1
ATOM 2946 C C . THR A 1 345 ? 7.093 4.871 75.817 1.00 8.68 344 THR A C 1
ATOM 2947 O O . THR A 1 345 ? 7.831 5.856 75.971 1.00 9.57 344 THR A O 1
ATOM 2951 N N . VAL A 1 346 ? 7.479 3.608 76.009 1.00 8.38 345 VAL A N 1
ATOM 2952 C CA . VAL A 1 346 ? 8.866 3.218 76.266 1.00 8.10 345 VAL A CA 1
ATOM 2953 C C . VAL A 1 346 ? 9.178 2.238 75.138 1.00 8.34 345 VAL A C 1
ATOM 2954 O O . VAL A 1 346 ? 9.013 1.027 75.283 1.00 9.95 345 VAL A O 1
ATOM 2958 N N . PRO A 1 347 ? 9.540 2.740 73.955 1.00 8.91 346 PRO A N 1
ATOM 2959 C CA . PRO A 1 347 ? 9.729 1.888 72.813 1.00 8.92 346 PRO A CA 1
ATOM 2960 C C . PRO A 1 347 ? 11.035 1.114 72.895 1.00 9.16 346 PRO A C 1
ATOM 2961 O O . PRO A 1 347 ? 11.989 1.566 73.519 1.00 11.28 346 PRO A O 1
ATOM 2965 N N . ALA A 1 348 ? 11.099 -0.004 72.182 1.00 9.93 347 ALA A N 1
ATOM 2966 C CA . ALA A 1 348 ? 12.287 -0.825 72.101 1.00 10.81 347 ALA A CA 1
ATOM 2967 C C . ALA A 1 348 ? 12.970 -0.743 70.741 1.00 9.45 347 ALA A C 1
ATOM 2968 O O . ALA A 1 348 ? 13.924 -1.476 70.496 1.00 9.24 347 ALA A O 1
ATOM 2970 N N . GLY A 1 349 ? 12.512 0.162 69.901 1.00 8.24 348 GLY A N 1
ATOM 2971 C CA . GLY A 1 349 ? 12.986 0.319 68.566 1.00 7.52 348 GLY A CA 1
ATOM 2972 C C . GLY A 1 349 ? 12.203 1.438 67.909 1.00 7.66 348 GLY A C 1
ATOM 2973 O O . GLY A 1 349 ? 11.339 2.056 68.536 1.00 8.36 348 GLY A O 1
ATOM 2974 N N . GLY A 1 350 ? 12.473 1.679 66.643 1.00 7.93 349 GLY A N 1
ATOM 2975 C CA . GLY A 1 350 ? 11.843 2.758 65.931 1.00 7.69 349 GLY A CA 1
ATOM 2976 C C . GLY A 1 350 ? 12.467 4.106 66.228 1.00 7.71 349 GLY A C 1
ATOM 2977 O O . GLY A 1 350 ? 13.574 4.211 66.721 1.00 8.64 349 GLY A O 1
ATOM 2978 N N . TYR A 1 351 ? 11.735 5.151 65.857 1.00 7.75 350 TYR A N 1
ATOM 2979 C CA . TYR A 1 351 ? 12.284 6.491 65.797 1.00 7.66 350 TYR A CA 1
ATOM 2980 C C . TYR A 1 351 ? 11.584 7.511 66.703 1.00 7.36 350 TYR A C 1
ATOM 2981 O O . TYR A 1 351 ? 11.979 8.685 66.699 1.00 8.60 350 TYR A O 1
ATOM 2990 N N . PHE A 1 352 ? 10.569 7.102 67.472 1.00 7.30 351 PHE A N 1
ATOM 2991 C CA . PHE A 1 352 ? 9.735 8.082 68.183 1.00 7.73 351 PHE A CA 1
ATOM 2992 C C . PHE A 1 352 ? 9.362 7.634 69.572 1.00 7.80 351 PHE A C 1
ATOM 2993 O O . PHE A 1 352 ? 9.364 6.439 69.888 1.00 7.78 351 PHE A O 1
ATOM 3001 N N . ILE A 1 353 ? 8.995 8.623 70.383 1.00 8.25 352 ILE A N 1
ATOM 3002 C CA . ILE A 1 353 ? 8.265 8.428 71.647 1.00 8.52 352 ILE A CA 1
ATOM 3003 C C . ILE A 1 353 ? 6.937 9.140 71.499 1.00 9.15 352 ILE A C 1
ATOM 3004 O O . ILE A 1 353 ? 6.903 10.263 70.997 1.00 10.74 352 ILE A O 1
ATOM 3009 N N . SER A 1 354 ? 5.857 8.474 71.885 1.00 8.50 353 SER A N 1
ATOM 3010 C CA . SER A 1 354 ? 4.526 9.041 71.831 1.00 8.42 353 SER A CA 1
ATOM 3011 C C . SER A 1 354 ? 4.098 9.474 73.223 1.00 8.60 353 SER A C 1
ATOM 3012 O O . SER A 1 354 ? 4.147 8.694 74.152 1.00 10.04 353 SER A O 1
ATOM 3015 N N . LEU A 1 355 ? 3.739 10.747 73.350 1.00 9.14 354 LEU A N 1
ATOM 3016 C CA . LEU A 1 355 ? 3.432 11.383 74.608 1.00 9.14 354 LEU A CA 1
ATOM 3017 C C . LEU A 1 355 ? 1.970 11.815 74.627 1.00 9.56 354 LEU A C 1
ATOM 3018 O O . LEU A 1 355 ? 1.549 12.593 73.784 1.00 11.27 354 LEU A O 1
ATOM 3023 N N . ASP A 1 356 ? 1.213 11.335 75.600 1.00 9.01 355 ASP A N 1
ATOM 3024 C CA A ASP A 1 356 ? -0.172 11.777 75.825 0.51 9.38 355 ASP A CA 1
ATOM 3025 C CA B ASP A 1 356 ? -0.151 11.802 75.809 0.49 9.40 355 ASP A CA 1
ATOM 3026 C C . ASP A 1 356 ? -0.183 12.688 77.046 1.00 8.93 355 ASP A C 1
ATOM 3027 O O . ASP A 1 356 ? 0.278 12.293 78.133 1.00 10.88 355 ASP A O 1
ATOM 3036 N N . VAL A 1 357 ? -0.711 13.894 76.880 1.00 8.99 356 VAL A N 1
ATOM 3037 C CA . VAL A 1 357 ? -0.789 14.874 77.943 1.00 9.21 356 VAL A CA 1
ATOM 3038 C C . VAL A 1 357 ? -2.252 15.014 78.362 1.00 8.87 356 VAL A C 1
ATOM 3039 O O . VAL A 1 357 ? -3.109 14.229 77.968 1.00 10.14 356 VAL A O 1
ATOM 3043 N N . VAL A 1 358 ? -2.561 15.991 79.205 1.00 9.31 357 VAL A N 1
ATOM 3044 C CA . VAL A 1 358 ? -3.970 16.135 79.641 1.00 9.67 357 VAL A CA 1
ATOM 3045 C C . VAL A 1 358 ? -4.842 16.364 78.410 1.00 9.30 357 VAL A C 1
ATOM 3046 O O . VAL A 1 358 ? -4.561 17.249 77.611 1.00 9.25 357 VAL A O 1
ATOM 3050 N N . PRO A 1 359 ? -5.930 15.577 78.259 1.00 9.99 358 PRO A N 1
ATOM 3051 C CA . PRO A 1 359 ? -6.778 15.818 77.099 1.00 10.08 358 PRO A CA 1
ATOM 3052 C C . PRO A 1 359 ? -7.319 17.214 77.072 1.00 10.82 358 PRO A C 1
ATOM 3053 O O . PRO A 1 359 ? -7.757 17.754 78.101 1.00 12.10 358 PRO A O 1
ATOM 3057 N N . GLY A 1 360 ? -7.258 17.828 75.905 1.00 10.03 359 GLY A N 1
ATOM 3058 C CA . GLY A 1 360 ? -7.640 19.216 75.734 1.00 10.61 359 GLY A CA 1
ATOM 3059 C C . GLY A 1 360 ? -6.467 20.171 75.781 1.00 11.09 359 GLY A C 1
ATOM 3060 O O . GLY A 1 360 ? -6.669 21.368 75.589 1.00 13.06 359 GLY A O 1
ATOM 3061 N N . THR A 1 361 ? -5.242 19.671 76.008 1.00 9.69 360 THR A N 1
ATOM 3062 C CA . THR A 1 361 ? -4.094 20.543 76.202 1.00 9.67 360 THR A CA 1
ATOM 3063 C C . THR A 1 361 ? -2.948 20.350 75.219 1.00 8.61 360 THR A C 1
ATOM 3064 O O . THR A 1 361 ? -2.008 21.119 75.284 1.00 9.68 360 THR A O 1
ATOM 3068 N N . ALA A 1 362 ? -2.986 19.363 74.304 1.00 9.48 361 ALA A N 1
ATOM 3069 C CA . ALA A 1 362 ? -1.803 19.120 73.470 1.00 8.62 361 ALA A CA 1
ATOM 3070 C C . ALA A 1 362 ? -1.438 20.329 72.619 1.00 8.71 361 ALA A C 1
ATOM 3071 O O . ALA A 1 362 ? -0.265 20.696 72.520 1.00 9.52 361 ALA A O 1
ATOM 3073 N N A SER A 1 363 ? -2.440 20.941 71.995 0.47 9.93 362 SER A N 1
ATOM 3074 N N B SER A 1 363 ? -2.421 20.969 71.993 0.53 9.42 362 SER A N 1
ATOM 3075 C CA A SER A 1 363 ? -2.227 22.142 71.215 0.47 10.60 362 SER A CA 1
ATOM 3076 C CA B SER A 1 363 ? -2.117 22.138 71.188 0.53 9.71 362 SER A CA 1
ATOM 3077 C C A SER A 1 363 ? -1.555 23.233 72.054 0.47 10.13 362 SER A C 1
ATOM 3078 C C B SER A 1 363 ? -1.552 23.273 72.047 0.53 9.63 362 SER A C 1
ATOM 3079 O O A SER A 1 363 ? -0.603 23.893 71.615 0.47 11.05 362 SER A O 1
ATOM 3080 O O B SER A 1 363 ? -0.676 24.027 71.605 0.53 10.54 362 SER A O 1
ATOM 3085 N N . ARG A 1 364 ? -2.019 23.395 73.290 1.00 9.80 363 ARG A N 1
ATOM 3086 C CA . ARG A 1 364 ? -1.482 24.414 74.184 1.00 9.32 363 ARG A CA 1
ATOM 3087 C C . ARG A 1 364 ? -0.037 24.109 74.567 1.00 9.26 363 ARG A C 1
ATOM 3088 O O . ARG A 1 364 ? 0.814 24.992 74.622 1.00 10.00 363 ARG A O 1
ATOM 3096 N N . VAL A 1 365 ? 0.271 22.831 74.820 1.00 8.90 364 VAL A N 1
ATOM 3097 C CA . VAL A 1 365 ? 1.658 22.468 75.118 1.00 8.77 364 VAL A CA 1
ATOM 3098 C C . VAL A 1 365 ? 2.571 22.849 73.951 1.00 8.85 364 VAL A C 1
ATOM 3099 O O . VAL A 1 365 ? 3.635 23.413 74.154 1.00 9.71 364 VAL A O 1
ATOM 3103 N N . ALA A 1 366 ? 2.167 22.528 72.715 1.00 9.41 365 ALA A N 1
ATOM 3104 C CA . ALA A 1 366 ? 2.962 22.867 71.542 1.00 10.23 365 ALA A CA 1
ATOM 3105 C C . ALA A 1 366 ? 3.146 24.376 71.383 1.00 10.72 365 ALA A C 1
ATOM 3106 O O . ALA A 1 366 ? 4.216 24.859 71.021 1.00 10.97 365 ALA A O 1
ATOM 3108 N N . GLU A 1 367 ? 2.093 25.126 71.692 1.00 10.38 366 GLU A N 1
ATOM 3109 C CA . GLU A 1 367 ? 2.145 26.595 71.616 1.00 10.84 366 GLU A CA 1
ATOM 3110 C C . GLU A 1 367 ? 3.084 27.175 72.664 1.00 9.82 366 GLU A C 1
ATOM 3111 O O . GLU A 1 367 ? 3.903 28.068 72.371 1.00 11.14 366 GLU A O 1
ATOM 3117 N N . LEU A 1 368 ? 3.004 26.685 73.901 1.00 9.67 367 LEU A N 1
ATOM 3118 C CA . LEU A 1 368 ? 3.916 27.113 74.958 1.00 10.00 367 LEU A CA 1
ATOM 3119 C C . LEU A 1 368 ? 5.363 26.779 74.612 1.00 9.90 367 LEU A C 1
ATOM 3120 O O . LEU A 1 368 ? 6.279 27.584 74.790 1.00 10.53 367 LEU A O 1
ATOM 3125 N N . ALA A 1 369 ? 5.590 25.574 74.087 1.00 9.95 368 ALA A N 1
ATOM 3126 C CA . ALA A 1 369 ? 6.944 25.167 73.721 1.00 9.89 368 ALA A CA 1
ATOM 3127 C C . ALA A 1 369 ? 7.497 26.121 72.656 1.00 10.78 368 ALA A C 1
ATOM 3128 O O . ALA A 1 369 ? 8.633 26.579 72.756 1.00 10.90 368 ALA A O 1
ATOM 3130 N N . LYS A 1 370 ? 6.670 26.475 71.671 1.00 10.57 369 LYS A N 1
ATOM 3131 C CA . LYS A 1 370 ? 7.085 27.430 70.631 1.00 12.10 369 LYS A CA 1
ATOM 3132 C C . LYS A 1 370 ? 7.469 28.774 71.212 1.00 12.59 369 LYS A C 1
ATOM 3133 O O . LYS A 1 370 ? 8.492 29.376 70.840 1.00 13.09 369 LYS A O 1
ATOM 3139 N N A GLU A 1 371 ? 6.669 29.244 72.157 0.48 12.62 370 GLU A N 1
ATOM 3140 N N B GLU A 1 371 ? 6.665 29.254 72.150 0.52 12.49 370 GLU A N 1
ATOM 3141 C CA A GLU A 1 371 ? 6.948 30.521 72.839 0.48 13.54 370 GLU A CA 1
ATOM 3142 C CA B GLU A 1 371 ? 6.988 30.529 72.822 0.52 13.37 370 GLU A CA 1
ATOM 3143 C C A GLU A 1 371 ? 8.269 30.488 73.604 0.48 13.30 370 GLU A C 1
ATOM 3144 C C B GLU A 1 371 ? 8.354 30.456 73.463 0.52 13.13 370 GLU A C 1
ATOM 3145 O O A GLU A 1 371 ? 8.886 31.539 73.849 0.48 14.42 370 GLU A O 1
ATOM 3146 O O B GLU A 1 371 ? 9.114 31.432 73.423 0.52 14.44 370 GLU A O 1
ATOM 3157 N N . ALA A 1 372 ? 8.684 29.287 74.012 1.00 12.42 371 ALA A N 1
ATOM 3158 C CA . ALA A 1 372 ? 9.974 29.041 74.664 1.00 12.95 371 ALA A CA 1
ATOM 3159 C C . ALA A 1 372 ? 11.090 28.576 73.732 1.00 12.18 371 ALA A C 1
ATOM 3160 O O . ALA A 1 372 ? 12.159 28.216 74.201 1.00 13.08 371 ALA A O 1
ATOM 3162 N N . GLY A 1 373 ? 10.867 28.622 72.424 1.00 11.41 372 GLY A N 1
ATOM 3163 C CA . GLY A 1 373 ? 11.915 28.334 71.456 1.00 11.32 372 GLY A CA 1
ATOM 3164 C C . GLY A 1 373 ? 12.177 26.864 71.210 1.00 11.14 372 GLY A C 1
ATOM 3165 O O . GLY A 1 373 ? 13.226 26.521 70.694 1.00 13.01 372 GLY A O 1
ATOM 3166 N N . ILE A 1 374 ? 11.193 26.026 71.542 1.00 10.40 373 ILE A N 1
ATOM 3167 C CA . ILE A 1 374 ? 11.285 24.584 71.348 1.00 10.55 373 ILE A CA 1
ATOM 3168 C C . ILE A 1 374 ? 10.211 24.139 70.361 1.00 10.47 373 ILE A C 1
ATOM 3169 O O . ILE A 1 374 ? 9.030 24.277 70.629 1.00 11.49 373 ILE A O 1
ATOM 3174 N N . ALA A 1 375 ? 10.636 23.622 69.212 1.00 10.89 374 ALA A N 1
ATOM 3175 C CA . ALA A 1 375 ? 9.721 23.178 68.177 1.00 11.37 374 ALA A CA 1
ATOM 3176 C C . ALA A 1 375 ? 9.270 21.750 68.462 1.00 11.23 374 ALA A C 1
ATOM 3177 O O . ALA A 1 375 ? 10.102 20.831 68.547 1.00 12.12 374 ALA A O 1
ATOM 3179 N N . LEU A 1 376 ? 7.964 21.577 68.629 1.00 11.65 375 LEU A N 1
ATOM 3180 C CA . LEU A 1 376 ? 7.278 20.306 68.743 1.00 12.64 375 LEU A CA 1
ATOM 3181 C C . LEU A 1 376 ? 6.426 20.117 67.523 1.00 14.14 375 LEU A C 1
ATOM 3182 O O . LEU A 1 376 ? 5.863 21.055 66.966 1.00 15.47 375 LEU A O 1
ATOM 3187 N N . THR A 1 377 ? 6.289 18.867 67.140 1.00 15.60 376 THR A N 1
ATOM 3188 C CA A THR A 1 377 ? 5.372 18.509 66.074 0.50 16.22 376 THR A CA 1
ATOM 3189 C CA B THR A 1 377 ? 5.350 18.481 66.085 0.50 17.60 376 THR A CA 1
ATOM 3190 C C . THR A 1 377 ? 3.960 18.920 66.529 1.00 17.22 376 THR A C 1
ATOM 3191 O O . THR A 1 377 ? 3.615 18.823 67.691 1.00 18.28 376 THR A O 1
ATOM 3198 N N . GLY A 1 378 ? 3.169 19.447 65.617 1.00 19.25 377 GLY A N 1
ATOM 3199 C CA . GLY A 1 378 ? 1.854 19.958 66.012 1.00 19.81 377 GLY A CA 1
ATOM 3200 C C . GLY A 1 378 ? 0.912 18.895 66.577 1.00 18.30 377 GLY A C 1
ATOM 3201 O O . GLY A 1 378 ? 0.981 17.726 66.173 1.00 17.32 377 GLY A O 1
ATOM 3202 N N . ALA A 1 379 ? -0.001 19.305 67.443 1.00 17.56 378 ALA A N 1
ATOM 3203 C CA . ALA A 1 379 ? -1.069 18.455 67.944 1.00 17.27 378 ALA A CA 1
ATOM 3204 C C . ALA A 1 379 ? -1.896 18.000 66.738 1.00 15.22 378 ALA A C 1
ATOM 3205 O O . ALA A 1 379 ? -2.122 18.735 65.813 1.00 17.01 378 ALA A O 1
ATOM 3207 N N . GLY A 1 380 ? -2.263 16.735 66.746 1.00 15.34 379 GLY A N 1
ATOM 3208 C CA . GLY A 1 380 ? -3.015 16.129 65.692 1.00 13.77 379 GLY A CA 1
ATOM 3209 C C . GLY A 1 380 ? -2.192 15.567 64.568 1.00 10.69 379 GLY A C 1
ATOM 3210 O O . GLY A 1 380 ? -2.728 14.886 63.720 1.00 11.75 379 GLY A O 1
ATOM 3211 N N . SER A 1 381 ? -0.883 15.792 64.571 1.00 10.77 380 SER A N 1
ATOM 3212 C CA A SER A 1 381 ? -0.077 15.388 63.427 0.70 12.34 380 SER A CA 1
ATOM 3213 C CA B SER A 1 381 ? -0.044 15.384 63.442 0.30 12.30 380 SER A CA 1
ATOM 3214 C C . SER A 1 381 ? -0.084 13.883 63.149 1.00 11.69 380 SER A C 1
ATOM 3215 O O . SER A 1 381 ? 0.137 13.465 62.003 1.00 13.20 380 SER A O 1
ATOM 3220 N N . SER A 1 382 ? -0.316 13.063 64.158 1.00 9.56 381 SER A N 1
ATOM 3221 C CA . SER A 1 382 ? -0.355 11.620 63.995 1.00 10.06 381 SER A CA 1
ATOM 3222 C C . SER A 1 382 ? -1.749 11.058 63.700 1.00 9.05 381 SER A C 1
ATOM 3223 O O . SER A 1 382 ? -1.989 9.863 63.866 1.00 10.02 381 SER A O 1
ATOM 3226 N N . TYR A 1 383 ? -2.676 11.909 63.246 1.00 8.64 382 TYR A N 1
ATOM 3227 C CA . TYR A 1 383 ? -4.065 11.525 63.042 1.00 8.75 382 TYR A CA 1
ATOM 3228 C C . TYR A 1 383 ? -4.538 11.961 61.665 1.00 8.97 382 TYR A C 1
ATOM 3229 O O . TYR A 1 383 ? -4.093 12.970 61.127 1.00 9.16 382 TYR A O 1
ATOM 3238 N N . PRO A 1 384 ? -5.495 11.219 61.092 1.00 8.99 383 PRO A N 1
ATOM 3239 C CA . PRO A 1 384 ? -6.064 11.640 59.826 1.00 9.44 383 PRO A CA 1
ATOM 3240 C C . PRO A 1 384 ? -6.591 13.066 59.877 1.00 9.98 383 PRO A C 1
ATOM 3241 O O . PRO A 1 384 ? -7.264 13.446 60.833 1.00 10.27 383 PRO A O 1
ATOM 3245 N N . LEU A 1 385 ? -6.289 13.815 58.828 1.00 9.43 384 LEU A N 1
ATOM 3246 C CA . LEU A 1 385 ? -6.693 15.212 58.702 1.00 10.48 384 LEU A CA 1
ATOM 3247 C C . LEU A 1 385 ? -6.187 16.072 59.825 1.00 10.83 384 LEU A C 1
ATOM 3248 O O . LEU A 1 385 ? -6.674 17.169 60.058 1.00 12.46 384 LEU A O 1
ATOM 3253 N N . ARG A 1 386 ? -5.154 15.594 60.492 1.00 11.00 385 ARG A N 1
ATOM 3254 C CA . ARG A 1 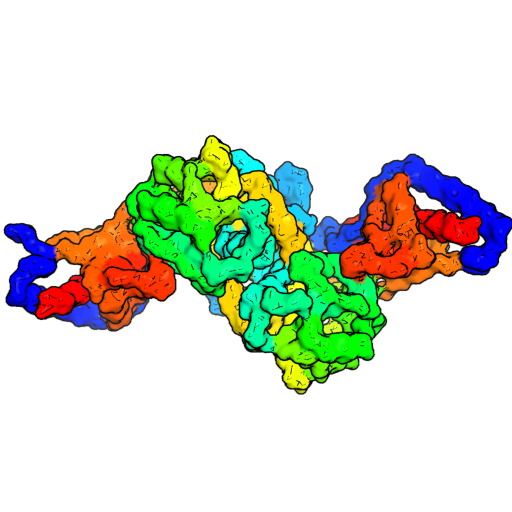386 ? -4.527 16.301 61.608 1.00 12.35 385 ARG A CA 1
ATOM 3255 C C . ARG A 1 386 ? -5.512 16.581 62.743 1.00 12.46 385 ARG A C 1
ATOM 3256 O O . ARG A 1 386 ? -5.367 17.600 63.464 1.00 14.04 385 ARG A O 1
ATOM 3264 N N . GLN A 1 387 ? -6.467 15.683 62.929 1.00 12.34 386 GLN A N 1
ATOM 3265 C CA A GLN A 1 387 ? -7.561 15.809 63.914 0.50 13.46 386 GLN A CA 1
ATOM 3266 C CA B GLN A 1 387 ? -7.476 15.853 63.960 0.50 13.34 386 GLN A CA 1
ATOM 3267 C C . GLN A 1 387 ? -7.436 14.745 64.998 1.00 12.81 386 GLN A C 1
ATOM 3268 O O . GLN A 1 387 ? -7.855 13.637 64.790 1.00 12.96 386 GLN A O 1
ATOM 3279 N N . ASP A 1 388 ? -6.877 15.090 66.148 1.00 12.02 387 ASP A N 1
ATOM 3280 C CA . ASP A 1 388 ? -6.900 14.190 67.319 1.00 11.28 387 ASP A CA 1
ATOM 3281 C C . ASP A 1 388 ? -8.136 14.602 68.109 1.00 11.45 387 ASP A C 1
ATOM 3282 O O . ASP A 1 388 ? -8.152 15.692 68.700 1.00 11.84 387 ASP A O 1
ATOM 3287 N N . PRO A 1 389 ? -9.141 13.740 68.201 1.00 12.23 388 PRO A N 1
ATOM 3288 C CA . PRO A 1 389 ? -10.399 14.175 68.839 1.00 14.13 388 PRO A CA 1
ATOM 3289 C C . PRO A 1 389 ? -10.266 14.433 70.323 1.00 13.60 388 PRO A C 1
ATOM 3290 O O . PRO A 1 389 ? -11.152 15.049 70.913 1.00 16.42 388 PRO A O 1
ATOM 3294 N N . GLU A 1 390 ? -9.204 13.963 70.961 1.00 12.46 389 GLU A N 1
ATOM 3295 C CA A GLU A 1 390 ? -8.966 14.194 72.392 0.51 12.27 389 GLU A CA 1
ATOM 3296 C CA B GLU A 1 390 ? -8.975 14.198 72.394 0.49 12.71 389 GLU A CA 1
ATOM 3297 C C . GLU A 1 390 ? -7.949 15.317 72.651 1.00 12.13 389 GLU A C 1
ATOM 3298 O O . GLU A 1 390 ? -7.727 15.687 73.797 1.00 12.41 389 GLU A O 1
ATOM 3309 N N . ASN A 1 391 ? -7.295 15.833 71.604 1.00 11.25 390 ASN A N 1
ATOM 3310 C CA . ASN A 1 391 ? -6.261 16.884 71.735 1.00 10.53 390 ASN A CA 1
ATOM 3311 C C . ASN A 1 391 ? -5.337 16.552 72.901 1.00 9.56 390 ASN A C 1
ATOM 3312 O O . ASN A 1 391 ? -5.162 17.340 73.838 1.00 9.68 390 ASN A O 1
ATOM 3317 N N . LYS A 1 392 ? -4.731 15.372 72.797 1.00 9.40 391 LYS A N 1
ATOM 3318 C CA . LYS A 1 392 ? -3.886 14.851 73.856 1.00 9.61 391 LYS A CA 1
ATOM 3319 C C . LYS A 1 392 ? -2.497 14.410 73.390 1.00 9.21 391 LYS A C 1
ATOM 3320 O O . LYS A 1 392 ? -1.594 14.314 74.213 1.00 10.07 391 LYS A O 1
ATOM 3326 N N . ASN A 1 393 ? -2.329 14.033 72.138 1.00 9.00 392 ASN A N 1
ATOM 3327 C CA . ASN A 1 393 ? -1.130 13.348 71.713 1.00 9.50 392 ASN A CA 1
ATOM 3328 C C . ASN A 1 393 ? -0.088 14.274 71.122 1.00 9.25 392 ASN A C 1
ATOM 3329 O O . ASN A 1 393 ? -0.405 15.178 70.349 1.00 10.22 392 ASN A O 1
ATOM 3334 N N . LEU A 1 394 ? 1.175 14.015 71.442 1.00 8.92 393 LEU A N 1
ATOM 3335 C CA . LEU A 1 394 ? 2.341 14.670 70.879 1.00 9.63 393 LEU A CA 1
ATOM 3336 C C . LEU A 1 394 ? 3.418 13.636 70.540 1.00 10.17 393 LEU A C 1
ATOM 3337 O O . LEU A 1 394 ? 3.558 12.650 71.184 1.00 14.27 393 LEU A O 1
ATOM 3342 N N . ARG A 1 395 ? 4.056 13.821 69.409 1.00 11.94 394 ARG A N 1
ATOM 3343 C CA A ARG A 1 395 ? 5.141 12.967 68.936 0.55 12.07 394 ARG A CA 1
ATOM 3344 C CA B ARG A 1 395 ? 5.135 12.970 68.924 0.45 12.19 394 ARG A CA 1
ATOM 3345 C C . ARG A 1 395 ? 6.477 13.603 69.290 1.00 11.92 394 ARG A C 1
ATOM 3346 O O . ARG A 1 395 ? 6.659 14.820 69.118 1.00 15.72 394 ARG A O 1
ATOM 3361 N N . LEU A 1 396 ? 7.410 12.811 69.805 1.00 10.07 395 LEU A N 1
ATOM 3362 C CA . LEU A 1 396 ? 8.767 13.248 70.102 1.00 10.47 395 LEU A CA 1
ATOM 3363 C C . LEU A 1 396 ? 9.747 12.469 69.230 1.00 9.43 395 LEU A C 1
ATOM 3364 O O . LEU A 1 396 ? 9.652 11.250 69.164 1.00 10.66 395 LEU A O 1
ATOM 3369 N N . ALA A 1 397 ? 10.689 13.191 68.618 1.00 9.24 396 ALA A N 1
ATOM 3370 C CA . ALA A 1 397 ? 11.658 12.606 67.671 1.00 9.40 396 ALA A CA 1
ATOM 3371 C C . ALA A 1 397 ? 13.081 12.760 68.258 1.00 9.88 396 ALA A C 1
ATOM 3372 O O . ALA A 1 397 ? 13.665 13.822 68.123 1.00 10.60 396 ALA A O 1
ATOM 3374 N N . PRO A 1 398 ? 13.620 11.744 68.956 1.00 9.11 397 PRO A N 1
ATOM 3375 C CA . PRO A 1 398 ? 14.936 11.904 69.616 1.00 10.07 397 PRO A CA 1
ATOM 3376 C C . PRO A 1 398 ? 16.152 11.809 68.707 1.00 9.47 397 PRO A C 1
ATOM 3377 O O . PRO A 1 398 ? 17.256 12.070 69.153 1.00 10.15 397 PRO A O 1
ATOM 3381 N N . SER A 1 399 ? 15.989 11.351 67.453 1.00 8.84 398 SER A N 1
ATOM 3382 C CA . SER A 1 399 ? 17.141 10.862 66.703 1.00 9.53 398 SER A CA 1
ATOM 3383 C C . SER A 1 399 ? 18.179 11.857 66.302 1.00 9.84 398 SER A C 1
ATOM 3384 O O . SER A 1 399 ? 19.359 11.492 66.256 1.00 10.82 398 SER A O 1
ATOM 3387 N N A LEU A 1 400 ? 17.806 13.080 65.987 0.57 9.90 399 LEU A N 1
ATOM 3388 N N B LEU A 1 400 ? 17.758 13.076 65.977 0.43 10.70 399 LEU A N 1
ATOM 3389 C CA A LEU A 1 400 ? 18.788 13.945 65.355 0.57 10.63 399 LEU A CA 1
ATOM 3390 C CA B LEU A 1 400 ? 18.631 14.028 65.287 0.43 11.63 399 LEU A CA 1
ATOM 3391 C C A LEU A 1 400 ? 19.661 14.703 66.368 0.57 10.60 399 LEU A C 1
ATOM 3392 C C B LEU A 1 400 ? 19.576 14.806 66.240 0.43 11.39 399 LEU A C 1
ATOM 3393 O O A LEU A 1 400 ? 20.903 14.610 66.288 0.57 10.79 399 LEU A O 1
ATOM 3394 O O B LEU A 1 400 ? 20.787 14.819 65.983 0.43 12.24 399 LEU A O 1
ATOM 3403 N N . PRO A 1 401 ? 19.071 15.451 67.333 1.00 10.99 400 PRO A N 1
ATOM 3404 C CA . PRO A 1 401 ? 19.903 16.319 68.152 1.00 11.66 400 PRO A CA 1
ATOM 3405 C C . PRO A 1 401 ? 20.864 15.573 69.035 1.00 11.74 400 PRO A C 1
ATOM 3406 O O . PRO A 1 401 ? 20.669 14.411 69.349 1.00 12.32 400 PRO A O 1
ATOM 3410 N N . PRO A 1 402 ? 21.921 16.259 69.489 1.00 12.99 401 PRO A N 1
ATOM 3411 C CA . PRO A 1 402 ? 22.764 15.687 70.526 1.00 12.70 401 PRO A CA 1
ATOM 3412 C C . PRO A 1 402 ? 22.053 15.582 71.878 1.00 11.77 401 PRO A C 1
ATOM 3413 O O . PRO A 1 402 ? 21.082 16.303 72.143 1.00 12.81 401 PRO A O 1
ATOM 3417 N N A VAL A 1 403 ? 22.527 14.676 72.714 0.51 12.25 402 VAL A N 1
ATOM 3418 N N B VAL A 1 403 ? 22.548 14.694 72.726 0.49 12.41 402 VAL A N 1
ATOM 3419 C CA A VAL A 1 403 ? 21.914 14.409 74.004 0.51 12.74 402 VAL A CA 1
ATOM 3420 C CA B VAL A 1 403 ? 21.939 14.411 74.016 0.49 12.89 402 VAL A CA 1
ATOM 3421 C C A VAL A 1 403 ? 21.766 15.684 74.834 0.51 12.94 402 VAL A C 1
ATOM 3422 C C B VAL A 1 403 ? 21.811 15.648 74.904 0.49 13.26 402 VAL A C 1
ATOM 3423 O O A VAL A 1 403 ? 20.727 15.900 75.449 0.51 12.90 402 VAL A O 1
ATOM 3424 O O B VAL A 1 403 ? 20.857 15.784 75.671 0.49 13.80 402 VAL A O 1
ATOM 3431 N N . GLU A 1 404 ? 22.752 16.579 74.789 1.00 13.42 403 GLU A N 1
ATOM 3432 C CA . GLU A 1 404 ? 22.681 17.802 75.599 1.00 14.75 403 GLU A CA 1
ATOM 3433 C C . GLU A 1 404 ? 21.504 18.670 75.178 1.00 13.05 403 GLU A C 1
ATOM 3434 O O . GLU A 1 404 ? 20.848 19.294 76.032 1.00 15.33 403 GLU A O 1
ATOM 3440 N N . GLU A 1 405 ? 21.236 18.759 73.879 1.00 12.45 404 GLU A N 1
ATOM 3441 C CA . GLU A 1 405 ? 20.059 19.509 73.399 1.00 12.32 404 GLU A CA 1
ATOM 3442 C C . GLU A 1 405 ? 18.783 18.821 73.817 1.00 11.46 404 GLU A C 1
ATOM 3443 O O . GLU A 1 405 ? 17.821 19.487 74.189 1.00 12.09 404 GLU A O 1
ATOM 3449 N N . LEU A 1 406 ? 18.743 17.492 73.744 1.00 10.73 405 LEU A N 1
ATOM 3450 C CA . LEU A 1 406 ? 17.545 16.772 74.140 1.00 10.56 405 LEU A CA 1
ATOM 3451 C C . LEU A 1 406 ? 17.236 17.016 75.608 1.00 10.13 405 LEU A C 1
ATOM 3452 O O . LEU A 1 406 ? 16.072 17.140 75.993 1.00 11.36 405 LEU A O 1
ATOM 3457 N N . GLU A 1 407 ? 18.265 17.063 76.442 1.00 10.86 406 GLU A N 1
ATOM 3458 C CA . GLU A 1 407 ? 18.023 17.309 77.853 1.00 11.49 406 GLU A CA 1
ATOM 3459 C C . GLU A 1 407 ? 17.348 18.657 78.100 1.00 11.13 406 GLU A C 1
ATOM 3460 O O . GLU A 1 407 ? 16.330 18.758 78.803 1.00 12.31 406 GLU A O 1
ATOM 3466 N N . VAL A 1 408 ? 17.922 19.702 77.518 1.00 11.24 407 VAL A N 1
ATOM 3467 C CA . VAL A 1 408 ? 17.372 21.029 77.699 1.00 11.75 407 VAL A CA 1
ATOM 3468 C C . VAL A 1 408 ? 15.973 21.152 77.098 1.00 10.64 407 VAL A C 1
ATOM 3469 O O . VAL A 1 408 ? 15.054 21.717 77.712 1.00 10.93 407 VAL A O 1
ATOM 3473 N N . ALA A 1 409 ? 15.808 20.600 75.907 1.00 10.44 408 ALA A N 1
ATOM 3474 C CA . ALA A 1 409 ? 14.517 20.696 75.234 1.00 10.15 408 ALA A CA 1
ATOM 3475 C C . ALA A 1 409 ? 13.436 19.936 76.002 1.00 10.12 408 ALA A C 1
ATOM 3476 O O . ALA A 1 409 ? 12.316 20.419 76.167 1.00 10.55 408 ALA A O 1
ATOM 3491 N N . ASP A 1 411 ? 13.373 19.069 79.181 1.00 10.24 410 ASP A N 1
ATOM 3492 C CA . ASP A 1 411 ? 13.084 19.747 80.429 1.00 10.61 410 ASP A CA 1
ATOM 3493 C C . ASP A 1 411 ? 12.072 20.877 80.174 1.00 10.30 410 ASP A C 1
ATOM 3494 O O . ASP A 1 411 ? 11.128 21.068 80.934 1.00 10.65 410 ASP A O 1
ATOM 3499 N N . GLY A 1 412 ? 12.282 21.605 79.081 1.00 10.69 411 GLY A N 1
ATOM 3500 C CA . GLY A 1 412 ? 11.362 22.655 78.705 1.00 10.00 411 GLY A CA 1
ATOM 3501 C C . GLY A 1 412 ? 9.991 22.127 78.379 1.00 9.80 411 GLY A C 1
ATOM 3502 O O . GLY A 1 412 ? 8.981 22.667 78.808 1.00 10.48 411 GLY A O 1
ATOM 3503 N N . VAL A 1 413 ? 9.935 21.070 77.573 1.00 9.69 412 VAL A N 1
ATOM 3504 C CA . VAL A 1 413 ? 8.649 20.457 77.225 1.00 10.04 412 VAL A CA 1
ATOM 3505 C C . VAL A 1 413 ? 7.900 20.028 78.484 1.00 9.22 412 VAL A C 1
ATOM 3506 O O . VAL A 1 413 ? 6.690 20.240 78.592 1.00 9.15 412 VAL A O 1
ATOM 3510 N N . ALA A 1 414 ? 8.597 19.436 79.439 1.00 8.86 413 ALA A N 1
ATOM 3511 C CA . ALA A 1 414 ? 7.969 19.003 80.675 1.00 8.94 413 ALA A CA 1
ATOM 3512 C C . ALA A 1 414 ? 7.321 20.186 81.406 1.00 8.47 413 ALA A C 1
ATOM 3513 O O . ALA A 1 414 ? 6.181 20.092 81.892 1.00 8.89 413 ALA A O 1
ATOM 3515 N N . THR A 1 415 ? 8.019 21.328 81.447 1.00 8.90 414 THR A N 1
ATOM 3516 C CA . THR A 1 415 ? 7.448 22.522 82.067 1.00 9.12 414 THR A CA 1
ATOM 3517 C C . THR A 1 415 ? 6.184 22.954 81.314 1.00 8.97 414 THR A C 1
ATOM 3518 O O . THR A 1 415 ? 5.196 23.332 81.937 1.00 9.76 414 THR A O 1
ATOM 3522 N N . CYS A 1 416 ? 6.200 22.885 79.980 1.00 8.86 415 CYS A N 1
ATOM 3523 C CA . CYS A 1 416 ? 5.038 23.259 79.187 1.00 8.98 415 CYS A CA 1
ATOM 3524 C C . CYS A 1 416 ? 3.851 22.325 79.439 1.00 8.45 415 CYS A C 1
ATOM 3525 O O . CYS A 1 416 ? 2.705 22.757 79.484 1.00 9.17 415 CYS A O 1
ATOM 3528 N N . VAL A 1 417 ? 4.137 21.027 79.571 1.00 8.35 416 VAL A N 1
ATOM 3529 C CA . VAL A 1 417 ? 3.076 20.071 79.888 1.00 7.69 416 VAL A CA 1
ATOM 3530 C C . VAL A 1 417 ? 2.403 20.433 81.199 1.00 8.06 416 VAL A C 1
ATOM 3531 O O . VAL A 1 417 ? 1.166 20.422 81.307 1.00 8.65 416 VAL A O 1
ATOM 3535 N N . LEU A 1 418 ? 3.217 20.721 82.221 1.00 8.10 417 LEU A N 1
ATOM 3536 C CA . LEU A 1 418 ? 2.695 21.039 83.527 1.00 8.65 417 LEU A CA 1
ATOM 3537 C C . LEU A 1 418 ? 1.960 22.387 83.556 1.00 8.27 417 LEU A C 1
ATOM 3538 O O . LEU A 1 418 ? 0.920 22.506 84.220 1.00 8.84 417 LEU A O 1
ATOM 3543 N N . LEU A 1 419 ? 2.437 23.379 82.822 1.00 8.34 418 LEU A N 1
ATOM 3544 C CA . LEU A 1 419 ? 1.751 24.664 82.798 1.00 8.81 418 LEU A CA 1
ATOM 3545 C C . LEU A 1 419 ? 0.417 24.524 82.083 1.00 8.63 418 LEU A C 1
ATOM 3546 O O . LEU A 1 419 ? -0.606 25.029 82.558 1.00 9.33 418 LEU A O 1
ATOM 3551 N N . ALA A 1 420 ? 0.412 23.828 80.948 1.00 8.62 419 ALA A N 1
ATOM 3552 C CA . ALA A 1 420 ? -0.857 23.621 80.268 1.00 8.77 419 ALA A CA 1
ATOM 3553 C C . ALA A 1 420 ? -1.845 22.859 81.122 1.00 8.63 419 ALA A C 1
ATOM 3554 O O . ALA A 1 420 ? -3.059 23.138 81.104 1.00 8.99 419 ALA A O 1
ATOM 3556 N N . ALA A 1 421 ? -1.372 21.834 81.821 1.00 8.13 420 ALA A N 1
ATOM 3557 C CA . ALA A 1 421 ? -2.233 21.107 82.730 1.00 8.99 420 ALA A CA 1
ATOM 3558 C C . ALA A 1 421 ? -2.783 21.984 83.853 1.00 8.91 420 ALA A C 1
ATOM 3559 O O . ALA A 1 421 ? -3.972 21.903 84.183 1.00 9.51 420 ALA A O 1
ATOM 3561 N N . ALA A 1 422 ? -1.939 22.844 84.436 1.00 9.23 421 ALA A N 1
ATOM 3562 C CA . ALA A 1 422 ? -2.358 23.742 85.510 1.00 9.94 421 ALA A CA 1
ATOM 3563 C C . ALA A 1 422 ? -3.402 24.704 85.012 1.00 10.75 421 ALA A C 1
ATOM 3564 O O . ALA A 1 422 ? -4.415 24.920 85.683 1.00 11.08 421 ALA A O 1
ATOM 3566 N N . GLU A 1 423 ? -3.223 25.244 83.816 1.00 10.02 422 GLU A N 1
ATOM 3567 C CA . GLU A 1 423 ? -4.232 26.124 83.227 1.00 10.60 422 GLU A CA 1
ATOM 3568 C C . GLU A 1 423 ? -5.565 25.419 83.073 1.00 10.71 422 GLU A C 1
ATOM 3569 O O . GLU A 1 423 ? -6.622 25.952 83.343 1.00 12.84 422 GLU A O 1
ATOM 3575 N N . HIS A 1 424 ? -5.496 24.188 82.595 1.00 10.76 423 HIS A N 1
ATOM 3576 C CA . HIS A 1 424 ? -6.685 23.382 82.348 1.00 10.56 423 HIS A CA 1
ATOM 3577 C C . HIS A 1 424 ? -7.468 23.122 83.632 1.00 10.95 423 HIS A C 1
ATOM 3578 O O . HIS A 1 424 ? -8.682 23.263 83.664 1.00 12.46 423 HIS A O 1
ATOM 3585 N N . TYR A 1 425 ? -6.769 22.724 84.683 1.00 10.04 424 TYR A N 1
ATOM 3586 C CA . TYR A 1 425 ? -7.410 22.342 85.926 1.00 11.19 424 TYR A CA 1
ATOM 3587 C C . TYR A 1 425 ? -7.770 23.522 86.843 1.00 11.69 424 TYR A C 1
ATOM 3588 O O . TYR A 1 425 ? -8.640 23.386 87.683 1.00 14.08 424 TYR A O 1
ATOM 3597 N N . ALA A 1 426 ? -7.080 24.637 86.709 1.00 13.01 425 ALA A N 1
ATOM 3598 C CA . ALA A 1 426 ? -7.334 25.791 87.532 1.00 15.13 425 ALA A CA 1
ATOM 3599 C C . ALA A 1 426 ? -8.461 26.586 86.912 1.00 18.87 425 ALA A C 1
ATOM 3600 O O . ALA A 1 426 ? -9.069 27.366 87.678 1.00 24.60 425 ALA A O 1
ATOM 3602 N N . VAL B 1 5 ? 17.397 -0.808 -13.341 1.00 30.28 4 VAL B N 1
ATOM 3603 C CA . VAL B 1 5 ? 15.919 -1.015 -13.324 1.00 28.63 4 VAL B CA 1
ATOM 3604 C C . VAL B 1 5 ? 15.521 -1.396 -11.890 1.00 26.10 4 VAL B C 1
ATOM 3605 O O . VAL B 1 5 ? 16.184 -2.206 -11.230 1.00 26.50 4 VAL B O 1
ATOM 3609 N N A SER B 1 6 ? 14.436 -0.800 -11.398 0.50 24.25 5 SER B N 1
ATOM 3610 N N B SER B 1 6 ? 14.444 -0.798 -11.386 0.50 24.37 5 SER B N 1
ATOM 3611 C CA A SER B 1 6 ? 13.964 -1.138 -10.067 0.50 22.32 5 SER B CA 1
ATOM 3612 C CA B SER B 1 6 ? 14.002 -1.145 -10.045 0.50 22.54 5 SER B CA 1
ATOM 3613 C C A SER B 1 6 ? 13.360 -2.530 -10.074 0.50 20.51 5 SER B C 1
ATOM 3614 C C B SER B 1 6 ? 13.331 -2.506 -10.058 0.50 20.63 5 SER B C 1
ATOM 3615 O O A SER B 1 6 ? 12.869 -3.003 -11.100 0.50 18.99 5 SER B O 1
ATOM 3616 O O B SER B 1 6 ? 12.771 -2.935 -11.070 0.50 19.21 5 SER B O 1
ATOM 3621 N N . LEU B 1 7 ? 13.383 -3.194 -8.929 1.00 18.77 6 LEU B N 1
ATOM 3622 C CA . LEU B 1 7 ? 12.787 -4.507 -8.822 1.00 17.88 6 LEU B CA 1
ATOM 3623 C C . LEU B 1 7 ? 11.306 -4.545 -9.225 1.00 18.01 6 LEU B C 1
ATOM 3624 O O . LEU B 1 7 ? 10.840 -5.476 -9.885 1.00 17.79 6 LEU B O 1
ATOM 3629 N N A GLN B 1 8 ? 10.552 -3.522 -8.840 0.52 17.20 7 GLN B N 1
ATOM 3630 N N B GLN B 1 8 ? 10.580 -3.498 -8.838 0.48 17.63 7 GLN B N 1
ATOM 3631 C CA A GLN B 1 8 ? 9.137 -3.442 -9.174 0.52 17.96 7 GLN B CA 1
ATOM 3632 C CA B GLN B 1 8 ? 9.177 -3.360 -9.164 0.48 18.51 7 GLN B CA 1
ATOM 3633 C C A GLN B 1 8 ? 8.884 -3.320 -10.684 0.52 18.26 7 GLN B C 1
ATOM 3634 C C B GLN B 1 8 ? 8.945 -3.480 -10.673 0.48 18.48 7 GLN B C 1
ATOM 3635 O O A GLN B 1 8 ? 7.741 -3.423 -11.124 0.52 19.31 7 GLN B O 1
ATOM 3636 O O B GLN B 1 8 ? 7.916 -4.013 -11.101 0.48 19.65 7 GLN B O 1
ATOM 3647 N N . ASP B 1 9 ? 9.923 -3.024 -11.455 1.00 17.91 8 ASP B N 1
ATOM 3648 C CA . ASP B 1 9 ? 9.783 -2.931 -12.914 1.00 19.24 8 ASP B CA 1
ATOM 3649 C C . ASP B 1 9 ? 10.343 -4.151 -13.629 1.00 19.06 8 ASP B C 1
ATOM 3650 O O . ASP B 1 9 ? 10.249 -4.225 -14.850 1.00 20.13 8 ASP B O 1
ATOM 3655 N N . PHE B 1 10 ? 10.875 -5.138 -12.909 1.00 18.13 9 PHE B N 1
ATOM 3656 C CA . PHE B 1 10 ? 11.302 -6.393 -13.545 1.00 18.56 9 PHE B CA 1
ATOM 3657 C C . PHE B 1 10 ? 10.064 -7.094 -14.119 1.00 19.46 9 PHE B C 1
ATOM 3658 O O . PHE B 1 10 ? 9.002 -7.165 -13.494 1.00 20.69 9 PHE B O 1
ATOM 3666 N N . ASP B 1 11 ? 10.194 -7.662 -15.325 1.00 20.64 10 ASP B N 1
ATOM 3667 C CA . ASP B 1 11 ? 9.086 -8.507 -15.838 1.00 20.79 10 ASP B CA 1
ATOM 3668 C C . ASP B 1 11 ? 8.946 -9.863 -15.131 1.00 20.28 10 ASP B C 1
ATOM 3669 O O . ASP B 1 11 ? 9.777 -10.194 -14.285 1.00 19.05 10 ASP B O 1
ATOM 3674 N N . ALA B 1 12 ? 7.877 -10.599 -15.410 1.00 19.95 11 ALA B N 1
ATOM 3675 C CA . ALA B 1 12 ? 7.574 -11.826 -14.700 1.00 19.78 11 ALA B CA 1
ATOM 3676 C C . ALA B 1 12 ? 8.756 -12.779 -14.741 1.00 19.55 11 ALA B C 1
ATOM 3677 O O . ALA B 1 12 ? 9.095 -13.406 -13.737 1.00 18.82 11 ALA B O 1
ATOM 3679 N N . GLU B 1 13 ? 9.368 -12.919 -15.908 1.00 19.11 12 GLU B N 1
ATOM 3680 C CA . GLU B 1 13 ? 10.467 -13.870 -16.022 1.00 17.90 12 GLU B CA 1
ATOM 3681 C C . GLU B 1 13 ? 11.660 -13.447 -15.163 1.00 16.49 12 GLU B C 1
ATOM 3682 O O . GLU B 1 13 ? 12.212 -14.264 -14.427 1.00 15.96 12 GLU B O 1
ATOM 3688 N N . ARG B 1 14 ? 12.032 -12.181 -15.255 1.00 15.39 13 ARG B N 1
ATOM 3689 C CA . ARG B 1 14 ? 13.175 -11.650 -14.538 1.00 15.06 13 ARG B CA 1
ATOM 3690 C C . ARG B 1 14 ? 12.962 -11.647 -13.032 1.00 13.64 13 ARG B C 1
ATOM 3691 O O . ARG B 1 14 ? 13.870 -12.006 -12.272 1.00 13.29 13 ARG B O 1
ATOM 3699 N N . ILE B 1 15 ? 11.766 -11.288 -12.563 1.00 13.53 14 ILE B N 1
ATOM 3700 C CA . ILE B 1 15 ? 11.502 -11.371 -11.144 1.00 13.39 14 ILE B CA 1
ATOM 3701 C C . ILE B 1 15 ? 11.518 -12.803 -10.647 1.00 12.75 14 ILE B C 1
ATOM 3702 O O . ILE B 1 15 ? 11.949 -13.053 -9.543 1.00 13.12 14 ILE B O 1
ATOM 3707 N N . GLY B 1 16 ? 11.090 -13.763 -11.477 1.00 12.69 15 GLY B N 1
ATOM 3708 C CA . GLY B 1 16 ? 11.142 -15.155 -11.092 1.00 13.40 15 GLY B CA 1
ATOM 3709 C C . GLY B 1 16 ? 12.568 -15.602 -10.874 1.00 12.37 15 GLY B C 1
ATOM 3710 O O . GLY B 1 16 ? 12.898 -16.293 -9.901 1.00 12.67 15 GLY B O 1
ATOM 3711 N N . LEU B 1 17 ? 13.449 -15.233 -11.809 1.00 11.64 16 LEU B N 1
ATOM 3712 C CA . LEU B 1 17 ? 14.865 -15.606 -11.657 1.00 11.28 16 LEU B CA 1
ATOM 3713 C C . LEU B 1 17 ? 15.437 -15.000 -10.385 1.00 10.99 16 LEU B C 1
ATOM 3714 O O . LEU B 1 17 ? 16.161 -15.656 -9.641 1.00 10.86 16 LEU B O 1
ATOM 3719 N N . PHE B 1 18 ? 15.123 -13.727 -10.162 1.00 10.46 17 PHE B N 1
ATOM 3720 C CA . PHE B 1 18 ? 15.600 -13.000 -8.998 1.00 10.49 17 PHE B CA 1
ATOM 3721 C C . PHE B 1 18 ? 15.119 -13.707 -7.726 1.00 10.12 17 PHE B C 1
ATOM 3722 O O . PHE B 1 18 ? 15.873 -13.904 -6.759 1.00 10.93 17 PHE B O 1
ATOM 3730 N N . HIS B 1 19 ? 13.839 -14.068 -7.712 1.00 10.62 18 HIS B N 1
ATOM 3731 C CA . HIS B 1 19 ? 13.235 -14.757 -6.574 1.00 11.24 18 HIS B CA 1
ATOM 3732 C C . HIS B 1 19 ? 13.945 -16.059 -6.257 1.00 11.51 18 HIS B C 1
ATOM 3733 O O . HIS B 1 19 ? 14.254 -16.324 -5.117 1.00 11.74 18 HIS B O 1
ATOM 3740 N N . GLU B 1 20 ? 14.218 -16.866 -7.278 1.00 11.44 19 GLU B N 1
ATOM 3741 C CA . GLU B 1 20 ? 14.935 -18.108 -7.038 1.00 12.04 19 GLU B CA 1
ATOM 3742 C C . GLU B 1 20 ? 16.321 -17.881 -6.428 1.00 11.38 19 GLU B C 1
ATOM 3743 O O . GLU B 1 20 ? 16.726 -18.600 -5.504 1.00 12.25 19 GLU B O 1
ATOM 3749 N N . ASP B 1 21 ? 17.047 -16.903 -6.953 1.00 10.67 20 ASP B N 1
ATOM 3750 C CA . ASP B 1 21 ? 18.374 -16.637 -6.468 1.00 10.90 20 ASP B CA 1
ATOM 3751 C C . ASP B 1 21 ? 18.379 -16.122 -5.026 1.00 10.85 20 ASP B C 1
ATOM 3752 O O . ASP B 1 21 ? 19.147 -16.591 -4.187 1.00 11.18 20 ASP B O 1
ATOM 3757 N N . ILE B 1 22 ? 17.495 -15.174 -4.726 1.00 9.67 21 ILE B N 1
ATOM 3758 C CA . ILE B 1 22 ? 17.453 -14.599 -3.391 1.00 10.56 21 ILE B CA 1
ATOM 3759 C C . ILE B 1 22 ? 16.917 -15.595 -2.374 1.00 10.14 21 ILE B C 1
ATOM 3760 O O . ILE B 1 22 ? 17.330 -15.572 -1.215 1.00 10.96 21 ILE B O 1
ATOM 3765 N N . LYS B 1 23 ? 16.033 -16.487 -2.794 1.00 11.15 22 LYS B N 1
ATOM 3766 C CA A LYS B 1 23 ? 15.598 -17.519 -1.903 0.53 10.96 22 LYS B CA 1
ATOM 3767 C CA B LYS B 1 23 ? 15.573 -17.607 -1.951 0.47 11.46 22 LYS B CA 1
ATOM 3768 C C . LYS B 1 23 ? 16.748 -18.465 -1.519 1.00 10.45 22 LYS B C 1
ATOM 3769 O O . LYS B 1 23 ? 16.889 -18.834 -0.342 1.00 11.41 22 LYS B O 1
ATOM 3780 N N . ARG B 1 24 ? 17.604 -18.794 -2.473 1.00 10.83 23 ARG B N 1
ATOM 3781 C CA . ARG B 1 24 ? 18.767 -19.596 -2.153 1.00 10.63 23 ARG B CA 1
ATOM 3782 C C . ARG B 1 24 ? 19.674 -18.855 -1.178 1.00 10.02 23 ARG B C 1
ATOM 3783 O O . ARG B 1 24 ? 20.176 -19.439 -0.210 1.00 11.03 23 ARG B O 1
ATOM 3791 N N . LYS B 1 25 ? 19.884 -17.567 -1.404 1.00 10.51 24 LYS B N 1
ATOM 3792 C CA . LYS B 1 25 ? 20.689 -16.787 -0.483 1.00 10.80 24 LYS B CA 1
ATOM 3793 C C . LYS B 1 25 ? 20.092 -16.707 0.919 1.00 10.74 24 LYS B C 1
ATOM 3794 O O . LYS B 1 25 ? 20.827 -16.754 1.912 1.00 11.37 24 LYS B O 1
ATOM 3800 N N . PHE B 1 26 ? 18.771 -16.644 1.017 1.00 10.61 25 PHE B N 1
ATOM 3801 C CA . PHE B 1 26 ? 18.130 -16.685 2.315 1.00 10.66 25 PHE B CA 1
ATOM 3802 C C . PHE B 1 26 ? 18.342 -18.022 3.001 1.00 10.45 25 PHE B C 1
ATOM 3803 O O . PHE B 1 26 ? 18.619 -18.080 4.197 1.00 11.15 25 PHE B O 1
ATOM 3811 N N . ASP B 1 27 ? 18.218 -19.112 2.258 1.00 11.38 26 ASP B N 1
ATOM 3812 C CA . ASP B 1 27 ? 18.496 -20.413 2.836 1.00 11.73 26 ASP B CA 1
ATOM 3813 C C . ASP B 1 27 ? 19.920 -20.514 3.342 1.00 11.43 26 ASP B C 1
ATOM 3814 O O . ASP B 1 27 ? 20.197 -21.074 4.415 1.00 12.57 26 ASP B O 1
ATOM 3819 N N . GLU B 1 28 ? 20.868 -19.968 2.599 1.00 11.46 27 GLU B N 1
ATOM 3820 C CA . GLU B 1 28 ? 22.271 -19.943 3.017 1.00 11.82 27 GLU B CA 1
ATOM 3821 C C . GLU B 1 28 ? 22.443 -19.100 4.283 1.00 12.17 27 GLU B C 1
ATOM 3822 O O . GLU B 1 28 ? 23.182 -19.473 5.200 1.00 13.61 27 GLU B O 1
ATOM 3828 N N . LEU B 1 29 ? 21.732 -17.982 4.366 1.00 11.31 28 LEU B N 1
ATOM 3829 C CA . LEU B 1 29 ? 21.733 -17.158 5.570 1.00 11.42 28 LEU B CA 1
ATOM 3830 C C . LEU B 1 29 ? 21.227 -17.945 6.786 1.00 11.85 28 LEU B C 1
ATOM 3831 O O . LEU B 1 29 ? 21.846 -17.927 7.845 1.00 12.57 28 LEU B O 1
ATOM 3836 N N A LYS B 1 30 ? 20.059 -18.562 6.620 0.51 11.85 29 LYS B N 1
ATOM 3837 N N B LYS B 1 30 ? 20.142 -18.692 6.643 0.49 11.32 29 LYS B N 1
ATOM 3838 C CA A LYS B 1 30 ? 19.392 -19.339 7.684 0.51 12.95 29 LYS B CA 1
ATOM 3839 C CA B LYS B 1 30 ? 19.677 -19.548 7.765 0.49 11.54 29 LYS B CA 1
ATOM 3840 C C A LYS B 1 30 ? 20.278 -20.477 8.163 0.51 13.24 29 LYS B C 1
ATOM 3841 C C B LYS B 1 30 ? 20.755 -20.544 8.201 0.49 12.59 29 LYS B C 1
ATOM 3842 O O A LYS B 1 30 ? 20.216 -20.823 9.345 0.51 13.25 29 LYS B O 1
ATOM 3843 O O B LYS B 1 30 ? 20.966 -20.785 9.403 0.49 12.23 29 LYS B O 1
ATOM 3854 N N A SER B 1 31 ? 21.100 -21.050 7.270 0.51 13.99 30 SER B N 1
ATOM 3855 N N B SER B 1 31 ? 21.454 -21.129 7.227 0.49 13.22 30 SER B N 1
ATOM 3856 C CA A SER B 1 31 ? 22.091 -22.085 7.654 0.51 15.33 30 SER B CA 1
ATOM 3857 C CA B SER B 1 31 ? 22.438 -22.176 7.532 0.49 14.87 30 SER B CA 1
ATOM 3858 C C A SER B 1 31 ? 23.267 -21.657 8.532 0.51 16.35 30 SER B C 1
ATOM 3859 C C B SER B 1 31 ? 23.567 -21.662 8.366 0.49 16.10 30 SER B C 1
ATOM 3860 O O A SER B 1 31 ? 23.831 -22.537 9.216 0.51 16.15 30 SER B O 1
ATOM 3861 O O B SER B 1 31 ? 24.420 -22.431 8.827 0.49 16.60 30 SER B O 1
ATOM 3866 N N . LYS B 1 32 ? 23.628 -20.357 8.525 1.00 16.96 31 LYS B N 1
ATOM 3867 C CA . LYS B 1 32 ? 24.690 -19.779 9.354 1.00 18.39 31 LYS B CA 1
ATOM 3868 C C . LYS B 1 32 ? 24.354 -19.849 10.852 1.00 18.29 31 LYS B C 1
ATOM 3869 O O . LYS B 1 32 ? 25.236 -19.592 11.660 1.00 20.57 31 LYS B O 1
ATOM 3875 N N . ASN B 1 33 ? 23.106 -20.153 11.204 1.00 17.23 32 ASN B N 1
ATOM 3876 C CA A ASN B 1 33 ? 22.678 -20.247 12.608 0.53 17.91 32 ASN B CA 1
ATOM 3877 C CA B ASN B 1 33 ? 22.680 -20.260 12.619 0.47 18.35 32 ASN B CA 1
ATOM 3878 C C . ASN B 1 33 ? 23.066 -19.025 13.438 1.00 17.88 32 ASN B C 1
ATOM 3879 O O . ASN B 1 33 ? 23.623 -19.109 14.540 1.00 19.05 32 ASN B O 1
ATOM 3888 N N . LEU B 1 34 ? 22.754 -17.861 12.892 1.00 16.23 33 LEU B N 1
ATOM 3889 C CA . LEU B 1 34 ? 23.023 -16.600 13.560 1.00 15.52 33 LEU B CA 1
ATOM 3890 C C . LEU B 1 34 ? 22.175 -16.399 14.804 1.00 15.69 33 LEU B C 1
ATOM 3891 O O . LEU B 1 34 ? 21.080 -16.953 14.951 1.00 15.19 33 LEU B O 1
ATOM 3896 N N . LYS B 1 35 ? 22.708 -15.583 15.712 1.00 15.96 34 LYS B N 1
ATOM 3897 C CA . LYS B 1 35 ? 21.937 -15.114 16.871 1.00 16.52 34 LYS B CA 1
ATOM 3898 C C . LYS B 1 35 ? 22.319 -13.664 17.111 1.00 16.40 34 LYS B C 1
ATOM 3899 O O . LYS B 1 35 ? 23.215 -13.349 17.911 1.00 18.81 34 LYS B O 1
ATOM 3902 N N . LEU B 1 36 ? 21.637 -12.787 16.380 1.00 14.26 35 LEU B N 1
ATOM 3903 C CA . LEU B 1 36 ? 21.948 -11.377 16.366 1.00 13.90 35 LEU B CA 1
ATOM 3904 C C . LEU B 1 36 ? 20.682 -10.600 16.657 1.00 14.05 35 LEU B C 1
ATOM 3905 O O . LEU B 1 36 ? 19.590 -11.093 16.501 1.00 14.19 35 LEU B O 1
ATOM 3910 N N . ASP B 1 37 ? 20.849 -9.325 17.017 1.00 14.57 36 ASP B N 1
ATOM 3911 C CA . ASP B 1 37 ? 19.734 -8.529 17.555 1.00 15.76 36 ASP B CA 1
ATOM 3912 C C . ASP B 1 37 ? 19.971 -7.060 17.243 1.00 15.51 36 ASP B C 1
ATOM 3913 O O . ASP B 1 37 ? 20.976 -6.472 17.644 1.00 15.90 36 ASP B O 1
ATOM 3918 N N . LEU B 1 38 ? 19.056 -6.496 16.470 1.00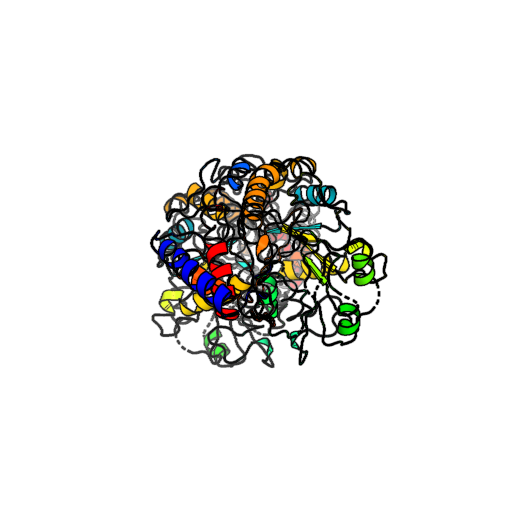 14.78 37 LEU B N 1
ATOM 3919 C CA . LEU B 1 38 ? 19.063 -5.083 16.052 1.00 14.89 37 LEU B CA 1
ATOM 3920 C C . LEU B 1 38 ? 17.921 -4.305 16.688 1.00 16.12 37 LEU B C 1
ATOM 3921 O O . LEU B 1 38 ? 17.485 -3.287 16.144 1.00 16.62 37 LEU B O 1
ATOM 3926 N N . THR B 1 39 ? 17.421 -4.766 17.831 1.00 15.89 38 THR B N 1
ATOM 3927 C CA . THR B 1 39 ? 16.239 -4.189 18.435 1.00 17.75 38 THR B CA 1
ATOM 3928 C C . THR B 1 39 ? 16.514 -3.265 19.573 1.00 17.67 38 THR B C 1
ATOM 3929 O O . THR B 1 39 ? 15.631 -2.543 19.951 1.00 19.51 38 THR B O 1
ATOM 3933 N N . ARG B 1 40 ? 17.717 -3.337 20.138 1.00 16.38 39 ARG B N 1
ATOM 3934 C CA . ARG B 1 40 ? 17.988 -2.738 21.466 1.00 17.29 39 ARG B CA 1
ATOM 3935 C C . ARG B 1 40 ? 18.487 -1.295 21.372 1.00 14.31 39 ARG B C 1
ATOM 3936 O O . ARG B 1 40 ? 19.624 -1.108 21.087 1.00 15.71 39 ARG B O 1
ATOM 3944 N N A GLY B 1 41 ? 17.645 -0.321 21.694 0.50 15.63 40 GLY B N 1
ATOM 3945 N N B GLY B 1 41 ? 17.687 -0.272 21.656 0.50 15.61 40 GLY B N 1
ATOM 3946 C CA A GLY B 1 41 ? 18.080 1.057 21.828 0.50 14.93 40 GLY B CA 1
ATOM 3947 C CA B GLY B 1 41 ? 18.179 1.113 21.528 0.50 14.94 40 GLY B CA 1
ATOM 3948 C C A GLY B 1 41 ? 18.705 1.248 23.200 0.50 13.85 40 GLY B C 1
ATOM 3949 C C B GLY B 1 41 ? 18.898 1.600 22.778 0.50 13.95 40 GLY B C 1
ATOM 3950 O O A GLY B 1 41 ? 18.129 1.920 24.079 0.50 15.30 40 GLY B O 1
ATOM 3951 O O B GLY B 1 41 ? 18.546 2.607 23.364 0.50 16.12 40 GLY B O 1
ATOM 3952 N N A LYS B 1 42 ? 19.868 0.620 23.358 0.50 11.97 41 LYS B N 1
ATOM 3953 N N B LYS B 1 42 ? 19.882 0.848 23.209 0.50 12.42 41 LYS B N 1
ATOM 3954 C CA A LYS B 1 42 ? 20.688 0.638 24.576 0.50 10.97 41 LYS B CA 1
ATOM 3955 C CA B LYS B 1 42 ? 20.547 1.153 24.460 0.50 11.64 41 LYS B CA 1
ATOM 3956 C C A LYS B 1 42 ? 22.099 1.112 24.216 0.50 9.63 41 LYS B C 1
ATOM 3957 C C B LYS B 1 42 ? 22.037 1.207 24.209 0.50 9.97 41 LYS B C 1
ATOM 3958 O O A LYS B 1 42 ? 22.621 0.734 23.160 0.50 9.80 41 LYS B O 1
ATOM 3959 O O B LYS B 1 42 ? 22.540 0.654 23.217 0.50 10.30 41 LYS B O 1
ATOM 3970 N N . PRO B 1 43 ? 22.759 1.880 25.104 1.00 9.51 42 PRO B N 1
ATOM 3971 C CA . PRO B 1 43 ? 24.184 2.063 24.890 1.00 9.73 42 PRO B CA 1
ATOM 3972 C C . PRO B 1 43 ? 24.945 0.736 24.919 1.00 9.89 42 PRO B C 1
ATOM 3973 O O . PRO B 1 43 ? 24.544 -0.202 25.604 1.00 10.27 42 PRO B O 1
ATOM 3977 N N . SER B 1 44 ? 26.074 0.679 24.217 1.00 9.92 43 SER B N 1
ATOM 3978 C CA . SER B 1 44 ? 26.935 -0.474 24.290 1.00 10.09 43 SER B CA 1
ATOM 3979 C C . SER B 1 44 ? 27.742 -0.483 25.599 1.00 9.77 43 SER B C 1
ATOM 3980 O O . SER B 1 44 ? 27.878 0.536 26.288 1.00 9.87 43 SER B O 1
ATOM 3983 N N . SER B 1 45 ? 28.333 -1.625 25.908 1.00 11.42 44 SER B N 1
ATOM 3984 C CA A SER B 1 45 ? 29.244 -1.713 27.043 0.55 11.28 44 SER B CA 1
ATOM 3985 C CA B SER B 1 45 ? 29.216 -1.707 27.046 0.45 12.09 44 SER B CA 1
ATOM 3986 C C . SER B 1 45 ? 30.409 -0.741 26.921 1.00 10.97 44 SER B C 1
ATOM 3987 O O . SER B 1 45 ? 30.837 -0.147 27.890 1.00 11.27 44 SER B O 1
ATOM 3992 N N . GLU B 1 46 ? 30.908 -0.560 25.706 1.00 11.16 45 GLU B N 1
ATOM 3993 C CA A GLU B 1 46 ? 32.001 0.351 25.532 0.50 11.63 45 GLU B CA 1
ATOM 3994 C CA B GLU B 1 46 ? 31.979 0.412 25.388 0.50 11.80 45 GLU B CA 1
ATOM 3995 C C . GLU B 1 46 ? 31.562 1.807 25.854 1.00 10.96 45 GLU B C 1
ATOM 3996 O O . GLU B 1 46 ? 32.331 2.588 26.444 1.00 11.30 45 GLU B O 1
ATOM 4007 N N . GLN B 1 47 ? 30.336 2.183 25.530 1.00 9.61 46 GLN B N 1
ATOM 4008 C CA . GLN B 1 47 ? 29.819 3.493 25.935 1.00 9.09 46 GLN B CA 1
ATOM 4009 C C . GLN B 1 47 ? 29.664 3.578 27.450 1.00 8.54 46 GLN B C 1
ATOM 4010 O O . GLN B 1 47 ? 29.951 4.589 28.056 1.00 9.16 46 GLN B O 1
ATOM 4016 N N . LEU B 1 48 ? 29.126 2.538 28.068 1.00 8.66 47 LEU B N 1
ATOM 4017 C CA . LEU B 1 48 ? 28.943 2.525 29.511 1.00 8.92 47 LEU B CA 1
ATOM 4018 C C . LEU B 1 48 ? 30.263 2.602 30.259 1.00 8.75 47 LEU B C 1
ATOM 4019 O O . LEU B 1 48 ? 30.343 3.190 31.344 1.00 9.58 47 LEU B O 1
ATOM 4024 N N . ASP B 1 49 ? 31.330 2.081 29.657 1.00 9.55 48 ASP B N 1
ATOM 4025 C CA . ASP B 1 49 ? 32.674 2.153 30.269 1.00 9.97 48 ASP B CA 1
ATOM 4026 C C . ASP B 1 49 ? 33.126 3.594 30.436 1.00 9.28 48 ASP B C 1
ATOM 4027 O O . ASP B 1 49 ? 33.951 3.869 31.312 1.00 10.98 48 ASP B O 1
ATOM 4032 N N . PHE B 1 50 ? 32.629 4.525 29.604 1.00 9.39 49 PHE B N 1
ATOM 4033 C CA . PHE B 1 50 ? 33.054 5.906 29.735 1.00 10.29 49 PHE B CA 1
ATOM 4034 C C . PHE B 1 50 ? 32.794 6.417 31.152 1.00 10.24 49 PHE B C 1
ATOM 4035 O O . PHE B 1 50 ? 33.577 7.215 31.648 1.00 11.52 49 PHE B O 1
ATOM 4043 N N . ALA B 1 51 ? 31.670 6.016 31.750 1.00 9.75 50 ALA B N 1
ATOM 4044 C CA . ALA B 1 51 ? 31.245 6.456 33.052 1.00 10.44 50 ALA B CA 1
ATOM 4045 C C . ALA B 1 51 ? 31.693 5.570 34.181 1.00 10.35 50 ALA B C 1
ATOM 4046 O O . ALA B 1 51 ? 31.111 5.620 35.275 1.00 11.28 50 ALA B O 1
ATOM 4048 N N . ASP B 1 52 ? 32.797 4.847 34.021 1.00 11.04 51 ASP B N 1
ATOM 4049 C CA . ASP B 1 52 ? 33.263 3.966 35.082 1.00 12.11 51 ASP B CA 1
ATOM 4050 C C . ASP B 1 52 ? 33.474 4.717 36.406 1.00 11.49 51 ASP B C 1
ATOM 4051 O O . ASP B 1 52 ? 33.163 4.224 37.478 1.00 12.02 51 ASP B O 1
ATOM 4056 N N . GLU B 1 53 ? 34.034 5.918 36.341 1.00 12.11 52 GLU B N 1
ATOM 4057 C CA A GLU B 1 53 ? 34.276 6.746 37.532 0.55 12.33 52 GLU B CA 1
ATOM 4058 C CA B GLU B 1 53 ? 34.305 6.635 37.584 0.45 12.87 52 GLU B CA 1
ATOM 4059 C C . GLU B 1 53 ? 33.018 6.975 38.343 1.00 11.48 52 GLU B C 1
ATOM 4060 O O . GLU B 1 53 ? 33.047 7.122 39.570 1.00 11.53 52 GLU B O 1
ATOM 4071 N N . LEU B 1 54 ? 31.890 7.096 37.647 1.00 11.14 53 LEU B N 1
ATOM 4072 C CA . LEU B 1 54 ? 30.635 7.401 38.282 1.00 11.58 53 LEU B CA 1
ATOM 4073 C C . LEU B 1 54 ? 30.208 6.329 39.271 1.00 10.91 53 LEU B C 1
ATOM 4074 O O . LEU B 1 54 ? 29.509 6.626 40.249 1.00 11.85 53 LEU B O 1
ATOM 4079 N N . LEU B 1 55 ? 30.669 5.089 39.077 1.00 9.82 54 LEU B N 1
ATOM 4080 C CA . LEU B 1 55 ? 30.415 4.017 40.006 1.00 10.17 54 LEU B CA 1
ATOM 4081 C C . LEU B 1 55 ? 31.074 4.204 41.369 1.00 9.59 54 LEU B C 1
ATOM 4082 O O . LEU B 1 55 ? 30.723 3.506 42.323 1.00 11.39 54 LEU B O 1
ATOM 4087 N N . ALA B 1 56 ? 31.952 5.198 41.490 1.00 9.43 55 ALA B N 1
ATOM 4088 C CA . ALA B 1 56 ? 32.638 5.508 42.734 1.00 9.77 55 ALA B CA 1
ATOM 4089 C C . ALA B 1 56 ? 32.382 6.920 43.211 1.00 9.86 55 ALA B C 1
ATOM 4090 O O . ALA B 1 56 ? 33.036 7.389 44.139 1.00 11.10 55 ALA B O 1
ATOM 4092 N N . LEU B 1 57 ? 31.415 7.615 42.611 1.00 9.47 56 LEU B N 1
ATOM 4093 C CA . LEU B 1 57 ? 31.108 8.980 42.971 1.00 8.98 56 LEU B CA 1
ATOM 4094 C C . LEU B 1 57 ? 29.778 9.032 43.747 1.00 9.15 56 LEU B C 1
ATOM 4095 O O . LEU B 1 57 ? 28.896 8.192 43.558 1.00 9.73 56 LEU B O 1
ATOM 4100 N N . PRO B 1 58 ? 29.627 10.040 44.623 1.00 9.38 57 PRO B N 1
ATOM 4101 C CA . PRO B 1 58 ? 30.554 11.143 44.838 1.00 10.19 57 PRO B CA 1
ATOM 4102 C C . PRO B 1 58 ? 31.796 10.828 45.656 1.00 11.26 57 PRO B C 1
ATOM 4103 O O . PRO B 1 58 ? 32.728 11.645 45.717 1.00 13.37 57 PRO B O 1
ATOM 4107 N N . GLY B 1 59 ? 31.815 9.674 46.266 1.00 10.59 58 GLY B N 1
ATOM 4108 C CA . GLY B 1 59 ? 32.953 9.241 47.030 1.00 11.48 58 GLY B CA 1
ATOM 4109 C C . GLY B 1 59 ? 32.837 9.544 48.506 1.00 9.35 58 GLY B C 1
ATOM 4110 O O . GLY B 1 59 ? 32.082 10.430 48.925 1.00 9.67 58 GLY B O 1
ATOM 4111 N N . LYS B 1 60 ? 33.626 8.824 49.321 1.00 9.58 59 LYS B N 1
ATOM 4112 C CA . LYS B 1 60 ? 33.653 9.051 50.740 1.00 10.09 59 LYS B CA 1
ATOM 4113 C C . LYS B 1 60 ? 33.887 10.499 51.051 1.00 9.92 59 LYS B C 1
ATOM 4114 O O . LYS B 1 60 ? 34.749 11.160 50.453 1.00 10.60 59 LYS B O 1
ATOM 4120 N N . GLY B 1 61 ? 33.136 11.023 51.999 1.00 9.73 60 GLY B N 1
ATOM 4121 C CA . GLY B 1 61 ? 33.344 12.363 52.485 1.00 9.77 60 GLY B CA 1
ATOM 4122 C C . GLY B 1 61 ? 32.870 13.487 51.597 1.00 9.02 60 GLY B C 1
ATOM 4123 O O . GLY B 1 61 ? 33.096 14.642 51.955 1.00 10.77 60 GLY B O 1
ATOM 4124 N N . ASP B 1 62 ? 32.164 13.198 50.501 1.00 8.70 61 ASP B N 1
ATOM 4125 C CA . ASP B 1 62 ? 31.751 14.239 49.543 1.00 8.76 61 ASP B CA 1
ATOM 4126 C C . ASP B 1 62 ? 30.230 14.168 49.401 1.00 8.62 61 ASP B C 1
ATOM 4127 O O . ASP B 1 62 ? 29.716 13.430 48.578 1.00 10.46 61 ASP B O 1
ATOM 4132 N N . PHE B 1 63 ? 29.527 14.932 50.237 1.00 8.01 62 PHE B N 1
ATOM 4133 C CA . PHE B 1 63 ? 28.094 14.807 50.365 1.00 7.98 62 PHE B CA 1
ATOM 4134 C C . PHE B 1 63 ? 27.362 16.135 50.504 1.00 8.08 62 PHE B C 1
ATOM 4135 O O . PHE B 1 63 ? 26.194 16.150 50.899 1.00 9.09 62 PHE B O 1
ATOM 4143 N N . LYS B 1 64 ? 28.006 17.242 50.117 1.00 8.31 63 LYS B N 1
ATOM 4144 C CA . LYS B 1 64 ? 27.334 18.538 50.167 1.00 8.10 63 LYS B CA 1
ATOM 4145 C C . LYS B 1 64 ? 27.083 19.118 48.799 1.00 7.86 63 LYS B C 1
ATOM 4146 O O . LYS B 1 64 ? 27.985 19.277 48.003 1.00 9.28 63 LYS B O 1
ATOM 4152 N N . ALA B 1 65 ? 25.822 19.420 48.530 1.00 8.67 64 ALA B N 1
ATOM 4153 C CA . ALA B 1 65 ? 25.448 20.192 47.363 1.00 9.05 64 ALA B CA 1
ATOM 4154 C C . ALA B 1 65 ? 25.966 21.636 47.550 1.00 9.43 64 ALA B C 1
ATOM 4155 O O . ALA B 1 65 ? 26.376 22.047 48.647 1.00 9.99 64 ALA B O 1
ATOM 4157 N N . ALA B 1 66 ? 25.938 22.401 46.468 1.00 10.29 65 ALA B N 1
ATOM 4158 C CA . ALA B 1 66 ? 26.595 23.683 46.414 1.00 10.81 65 ALA B CA 1
ATOM 4159 C C . ALA B 1 66 ? 26.005 24.681 47.399 1.00 11.00 65 ALA B C 1
ATOM 4160 O O . ALA B 1 66 ? 26.703 25.594 47.848 1.00 13.17 65 ALA B O 1
ATOM 4162 N N . ASP B 1 67 ? 24.725 24.512 47.722 1.00 10.50 66 ASP B N 1
ATOM 4163 C CA . ASP B 1 67 ? 24.013 25.323 48.676 1.00 11.33 66 ASP B CA 1
ATOM 4164 C C . ASP B 1 67 ? 24.108 24.846 50.106 1.00 11.81 66 ASP B C 1
ATOM 4165 O O . ASP B 1 67 ? 23.479 25.422 50.996 1.00 14.30 66 ASP B O 1
ATOM 4170 N N . GLY B 1 68 ? 24.904 23.823 50.349 1.00 10.61 67 GLY B N 1
ATOM 4171 C CA . GLY B 1 68 ? 25.048 23.261 51.665 1.00 10.66 67 GLY B CA 1
ATOM 4172 C C . GLY B 1 68 ? 24.134 22.123 52.019 1.00 10.64 67 GLY B C 1
ATOM 4173 O O . GLY B 1 68 ? 24.254 21.574 53.109 1.00 11.25 67 GLY B O 1
ATOM 4174 N N . THR B 1 69 ? 23.272 21.686 51.110 1.00 9.89 68 THR B N 1
ATOM 4175 C CA . THR B 1 69 ? 22.393 20.556 51.415 1.00 9.40 68 THR B CA 1
ATOM 4176 C C . THR B 1 69 ? 23.217 19.286 51.620 1.00 8.40 68 THR B C 1
ATOM 4177 O O . THR B 1 69 ? 24.040 18.920 50.789 1.00 9.27 68 THR B O 1
ATOM 4181 N N . ASP B 1 70 ? 22.923 18.576 52.701 1.00 8.74 69 ASP B N 1
ATOM 4182 C CA . ASP B 1 70 ? 23.482 17.255 52.946 1.00 8.22 69 ASP B CA 1
ATOM 4183 C C . ASP B 1 70 ? 22.689 16.264 52.115 1.00 7.46 69 ASP B C 1
ATOM 4184 O O . ASP B 1 70 ? 21.518 15.961 52.397 1.00 8.12 69 ASP B O 1
ATOM 4189 N N . VAL B 1 71 ? 23.300 15.746 51.060 1.00 7.16 70 VAL B N 1
ATOM 4190 C CA . VAL B 1 71 ? 22.583 14.897 50.135 1.00 6.79 70 VAL B CA 1
ATOM 4191 C C . VAL B 1 71 ? 22.228 13.534 50.705 1.00 7.26 70 VAL B C 1
ATOM 4192 O O . VAL B 1 71 ? 21.432 12.822 50.087 1.00 7.86 70 VAL B O 1
ATOM 4196 N N . ARG B 1 72 ? 22.763 13.183 51.860 1.00 7.12 71 ARG B N 1
ATOM 4197 C CA . ARG B 1 72 ? 22.544 11.893 52.461 1.00 6.86 71 ARG B CA 1
ATOM 4198 C C . ARG B 1 72 ? 21.240 11.799 53.248 1.00 6.77 71 ARG B C 1
ATOM 4199 O O . ARG B 1 72 ? 20.895 10.687 53.689 1.00 7.54 71 ARG B O 1
ATOM 4207 N N . ASN B 1 73 ? 20.577 12.929 53.482 1.00 7.07 72 ASN B N 1
ATOM 4208 C CA . ASN B 1 73 ? 19.419 12.971 54.359 1.00 7.00 72 ASN B CA 1
ATOM 4209 C C . ASN B 1 73 ? 18.195 13.410 53.614 1.00 7.04 72 ASN B C 1
ATOM 4210 O O . ASN B 1 73 ? 18.278 13.864 52.471 1.00 7.79 72 ASN B O 1
ATOM 4215 N N . TYR B 1 74 ? 17.038 13.284 54.257 1.00 7.04 73 TYR B N 1
ATOM 4216 C CA . TYR B 1 74 ? 15.762 13.514 53.629 1.00 7.86 73 TYR B CA 1
ATOM 4217 C C . TYR B 1 74 ? 15.524 14.933 53.261 1.00 9.13 73 TYR B C 1
ATOM 4218 O O . TYR B 1 74 ? 15.943 15.874 53.963 1.00 11.01 73 TYR B O 1
ATOM 4227 N N . GLY B 1 75 ? 14.756 15.099 52.180 1.00 8.79 74 GLY B N 1
ATOM 4228 C CA . GLY B 1 75 ? 14.095 16.338 51.870 1.00 10.55 74 GLY B CA 1
ATOM 4229 C C . GLY B 1 75 ? 14.545 16.945 50.557 1.00 8.77 74 GLY B C 1
ATOM 4230 O O . GLY B 1 75 ? 15.668 16.729 50.091 1.00 10.10 74 GLY B O 1
ATOM 4231 N N . GLY B 1 76 ? 13.693 17.796 50.007 1.00 9.25 75 GLY B N 1
ATOM 4232 C CA . GLY B 1 76 ? 13.917 18.517 48.772 1.00 10.14 75 GLY B CA 1
ATOM 4233 C C . GLY B 1 76 ? 13.295 17.795 47.610 1.00 8.79 75 GLY B C 1
ATOM 4234 O O . GLY B 1 76 ? 13.747 16.724 47.220 1.00 10.87 75 GLY B O 1
ATOM 4235 N N . LEU B 1 77 ? 12.250 18.361 47.073 1.00 8.43 76 LEU B N 1
ATOM 4236 C CA . LEU B 1 77 ? 11.498 17.769 45.985 1.00 8.99 76 LEU B CA 1
ATOM 4237 C C . LEU B 1 77 ? 11.988 18.119 44.600 1.00 9.20 76 LEU B C 1
ATOM 4238 O O . LEU B 1 77 ? 11.581 17.472 43.659 1.00 10.28 76 LEU B O 1
ATOM 4243 N N . ASP B 1 78 ? 12.866 19.122 44.469 1.00 8.37 77 ASP B N 1
ATOM 4244 C CA . ASP B 1 78 ? 13.217 19.697 43.185 1.00 9.11 77 ASP B CA 1
ATOM 4245 C C . ASP B 1 78 ? 14.485 19.151 42.556 1.00 8.17 77 ASP B C 1
ATOM 4246 O O . ASP B 1 78 ? 14.736 19.419 41.396 1.00 9.06 77 ASP B O 1
ATOM 4251 N N . GLY B 1 79 ? 15.241 18.377 43.331 1.00 8.59 78 GLY B N 1
ATOM 4252 C CA . GLY B 1 79 ? 16.590 18.014 42.948 1.00 8.86 78 GLY B CA 1
ATOM 4253 C C . GLY B 1 79 ? 17.579 19.062 43.421 1.00 8.91 78 GLY B C 1
ATOM 4254 O O . GLY B 1 79 ? 17.202 20.206 43.733 1.00 10.54 78 GLY B O 1
ATOM 4255 N N . ILE B 1 80 ? 18.852 18.697 43.461 1.00 7.77 79 ILE B N 1
ATOM 4256 C CA . ILE B 1 80 ? 19.857 19.603 43.997 1.00 8.29 79 ILE B CA 1
ATOM 4257 C C . ILE B 1 80 ? 20.267 20.632 42.970 1.00 8.24 79 ILE B C 1
ATOM 4258 O O . ILE B 1 80 ? 20.235 20.442 41.751 1.00 8.85 79 ILE B O 1
ATOM 4263 N N A VAL B 1 81 ? 20.714 21.760 43.512 0.47 9.20 80 VAL B N 1
ATOM 4264 N N B VAL B 1 81 ? 20.711 21.778 43.481 0.53 8.95 80 VAL B N 1
ATOM 4265 C CA A VAL B 1 81 ? 21.119 22.899 42.711 0.47 9.75 80 VAL B CA 1
ATOM 4266 C CA B VAL B 1 81 ? 21.060 22.900 42.608 0.53 9.22 80 VAL B CA 1
ATOM 4267 C C A VAL B 1 81 ? 22.190 22.516 41.697 0.47 9.78 80 VAL B C 1
ATOM 4268 C C B VAL B 1 81 ? 22.225 22.542 41.678 0.53 9.52 80 VAL B C 1
ATOM 4269 O O A VAL B 1 81 ? 22.123 22.929 40.543 0.47 10.58 80 VAL B O 1
ATOM 4270 O O B VAL B 1 81 ? 22.277 23.011 40.551 0.53 10.24 80 VAL B O 1
ATOM 4277 N N . ASP B 1 82 ? 23.147 21.684 42.098 1.00 9.40 81 ASP B N 1
ATOM 4278 C CA . ASP B 1 82 ? 24.322 21.470 41.264 1.00 10.35 81 ASP B CA 1
ATOM 4279 C C . ASP B 1 82 ? 23.929 20.880 39.918 1.00 9.96 81 ASP B C 1
ATOM 4280 O O . ASP B 1 82 ? 24.381 21.344 38.846 1.00 11.58 81 ASP B O 1
ATOM 4285 N N . ILE B 1 83 ? 23.087 19.848 39.927 1.00 8.69 82 ILE B N 1
ATOM 4286 C CA . ILE B 1 83 ? 22.750 19.177 38.681 1.00 8.37 82 ILE B CA 1
ATOM 4287 C C . ILE B 1 83 ? 21.734 19.999 37.884 1.00 7.93 82 ILE B C 1
ATOM 4288 O O . ILE B 1 83 ? 21.767 20.011 36.664 1.00 9.03 82 ILE B O 1
ATOM 4293 N N . ARG B 1 84 ? 20.849 20.687 38.588 1.00 8.61 83 ARG B N 1
ATOM 4294 C CA . ARG B 1 84 ? 19.887 21.552 37.906 1.00 8.63 83 ARG B CA 1
ATOM 4295 C C . ARG B 1 84 ? 20.601 22.659 37.130 1.00 9.39 83 ARG B C 1
ATOM 4296 O O . ARG B 1 84 ? 20.236 22.965 36.000 1.00 9.44 83 ARG B O 1
ATOM 4304 N N . GLN B 1 85 ? 21.603 23.259 37.759 1.00 9.06 84 GLN B N 1
ATOM 4305 C CA . GLN B 1 85 ? 22.355 24.332 37.139 1.00 9.36 84 GLN B CA 1
ATOM 4306 C C . GLN B 1 85 ? 23.168 23.851 35.930 1.00 9.47 84 GLN B C 1
ATOM 4307 O O . GLN B 1 85 ? 23.225 24.551 34.915 1.00 9.89 84 GLN B O 1
ATOM 4313 N N . ILE B 1 86 ? 23.776 22.675 36.014 1.00 9.21 85 ILE B N 1
ATOM 4314 C CA . ILE B 1 86 ? 24.494 22.149 34.867 1.00 9.13 85 ILE B CA 1
ATOM 4315 C C . ILE B 1 86 ? 23.525 21.976 33.687 1.00 8.86 85 ILE B C 1
ATOM 4316 O O . ILE B 1 86 ? 23.848 22.368 32.569 1.00 9.84 85 ILE B O 1
ATOM 4321 N N . TRP B 1 87 ? 22.340 21.396 33.932 1.00 9.07 86 TRP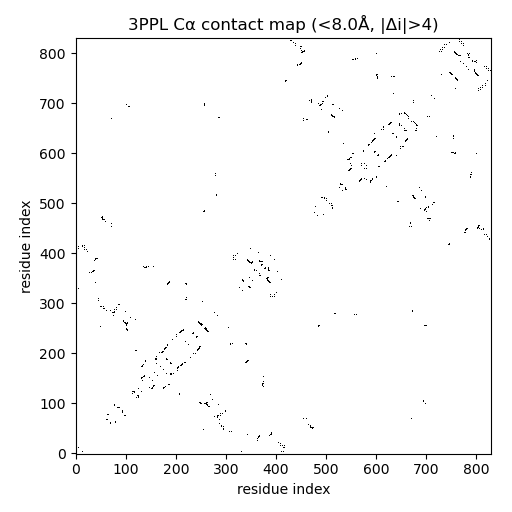 B N 1
ATOM 4322 C CA . TRP B 1 87 ? 21.410 21.162 32.817 1.00 9.21 86 TRP B CA 1
ATOM 4323 C C . TRP B 1 87 ? 20.840 22.473 32.298 1.00 9.24 86 TRP B C 1
ATOM 4324 O O . TRP B 1 87 ? 20.632 22.598 31.094 1.00 10.10 86 TRP B O 1
ATOM 4335 N N . ALA B 1 88 ? 20.601 23.432 33.181 1.00 9.70 87 ALA B N 1
ATOM 4336 C CA . ALA B 1 88 ? 20.146 24.756 32.736 1.00 10.58 87 ALA B CA 1
ATOM 4337 C C . ALA B 1 88 ? 21.171 25.381 31.800 1.00 10.96 87 ALA B C 1
ATOM 4338 O O . ALA B 1 88 ? 20.836 25.936 30.733 1.00 11.97 87 ALA B O 1
ATOM 4340 N N . ASP B 1 89 ? 22.425 25.295 32.181 1.00 10.98 88 ASP B N 1
ATOM 4341 C CA . ASP B 1 89 ? 23.512 25.825 31.348 1.00 12.17 88 ASP B CA 1
ATOM 4342 C C . ASP B 1 89 ? 23.616 25.076 30.035 1.00 12.13 88 ASP B C 1
ATOM 4343 O O . ASP B 1 89 ? 23.773 25.685 28.970 1.00 13.84 88 ASP B O 1
ATOM 4348 N N . LEU B 1 90 ? 23.509 23.758 30.084 1.00 10.78 89 LEU B N 1
ATOM 4349 C CA . LEU B 1 90 ? 23.628 22.907 28.887 1.00 10.94 89 LEU B CA 1
ATOM 4350 C C . LEU B 1 90 ? 22.533 23.232 27.893 1.00 11.37 89 LEU B C 1
ATOM 4351 O O . LEU B 1 90 ? 22.764 23.303 26.675 1.00 13.33 89 LEU B O 1
ATOM 4356 N N . LEU B 1 91 ? 21.305 23.399 28.388 1.00 10.94 90 LEU B N 1
ATOM 4357 C CA . LEU B 1 91 ? 20.140 23.621 27.545 1.00 11.57 90 LEU B CA 1
ATOM 4358 C C . LEU B 1 91 ? 19.866 25.096 27.254 1.00 12.77 90 LEU B C 1
ATOM 4359 O O . LEU B 1 91 ? 18.993 25.390 26.428 1.00 14.60 90 LEU B O 1
ATOM 4364 N N . GLY B 1 92 ? 20.550 26.011 27.939 1.00 12.41 91 GLY B N 1
ATOM 4365 C CA . GLY B 1 92 ? 20.341 27.420 27.702 1.00 12.54 91 GLY B CA 1
ATOM 4366 C C . GLY B 1 92 ? 19.019 27.944 28.235 1.00 12.85 91 GLY B C 1
ATOM 4367 O O . GLY B 1 92 ? 18.426 28.836 27.624 1.00 14.98 91 GLY B O 1
ATOM 4368 N N . VAL B 1 93 ? 18.583 27.446 29.394 1.00 12.65 92 VAL B N 1
ATOM 4369 C CA . VAL B 1 93 ? 17.334 27.878 30.008 1.00 12.90 92 VAL B CA 1
ATOM 4370 C C . VAL B 1 93 ? 17.595 28.371 31.416 1.00 11.95 92 VAL B C 1
ATOM 4371 O O . VAL B 1 93 ? 18.598 27.996 32.038 1.00 12.16 92 VAL B O 1
ATOM 4375 N N . PRO B 1 94 ? 16.678 29.180 31.976 1.00 12.57 93 PRO B N 1
ATOM 4376 C CA . PRO B 1 94 ? 16.855 29.559 33.358 1.00 12.62 93 PRO B CA 1
ATOM 4377 C C . PRO B 1 94 ? 16.792 28.349 34.290 1.00 11.23 93 PRO B C 1
ATOM 4378 O O . PRO B 1 94 ? 15.937 27.474 34.122 1.00 12.18 93 PRO B O 1
ATOM 4382 N N . VAL B 1 95 ? 17.611 28.344 35.329 1.00 11.65 94 VAL B N 1
ATOM 4383 C CA . VAL B 1 95 ? 17.671 27.214 36.234 1.00 11.19 94 VAL B CA 1
ATOM 4384 C C . VAL B 1 95 ? 16.326 26.964 36.934 1.00 10.70 94 VAL B C 1
ATOM 4385 O O . VAL B 1 95 ? 15.982 25.822 37.259 1.00 10.71 94 VAL B O 1
ATOM 4389 N N A GLU B 1 96 ? 15.574 28.037 37.142 0.51 11.10 95 GLU B N 1
ATOM 4390 N N B GLU B 1 96 ? 15.551 28.014 37.202 0.49 10.91 95 GLU B N 1
ATOM 4391 C CA A GLU B 1 96 ? 14.252 27.945 37.742 0.51 11.44 95 GLU B CA 1
ATOM 4392 C CA B GLU B 1 96 ? 14.242 27.788 37.831 0.49 11.10 95 GLU B CA 1
ATOM 4393 C C A GLU B 1 96 ? 13.306 26.980 36.986 0.51 10.73 95 GLU B C 1
ATOM 4394 C C B GLU B 1 96 ? 13.318 26.873 36.998 0.49 10.53 95 GLU B C 1
ATOM 4395 O O A GLU B 1 96 ? 12.388 26.434 37.573 0.51 10.97 95 GLU B O 1
ATOM 4396 O O B GLU B 1 96 ? 12.424 26.239 37.544 0.49 10.45 95 GLU B O 1
ATOM 4407 N N . GLN B 1 97 ? 13.515 26.798 35.687 1.00 10.34 96 GLN B N 1
ATOM 4408 C CA . GLN B 1 97 ? 12.715 25.903 34.868 1.00 10.94 96 GLN B CA 1
ATOM 4409 C C . GLN B 1 97 ? 12.915 24.427 35.172 1.00 9.82 96 GLN B C 1
ATOM 4410 O O . GLN B 1 97 ? 12.052 23.616 34.866 1.00 10.67 96 GLN B O 1
ATOM 4416 N N . VAL B 1 98 ? 14.088 24.094 35.732 1.00 8.51 97 VAL B N 1
ATOM 4417 C CA . VAL B 1 98 ? 14.579 22.728 35.802 1.00 8.59 97 VAL B CA 1
ATOM 4418 C C . VAL B 1 98 ? 14.296 22.054 37.130 1.00 8.35 97 VAL B C 1
ATOM 4419 O O . VAL B 1 98 ? 14.631 22.596 38.180 1.00 9.65 97 VAL B O 1
ATOM 4423 N N . LEU B 1 99 ? 13.642 20.906 37.069 1.00 7.94 98 LEU B N 1
ATOM 4424 C CA . LEU B 1 99 ? 13.517 19.947 38.168 1.00 8.28 98 LEU B CA 1
ATOM 4425 C C . LEU B 1 99 ? 14.350 18.712 37.800 1.00 8.41 98 LEU B C 1
ATOM 4426 O O . LEU B 1 99 ? 14.361 18.311 36.637 1.00 9.24 98 LEU B O 1
ATOM 4431 N N . ALA B 1 100 ? 15.067 18.141 38.780 1.00 7.76 99 ALA B N 1
ATOM 4432 C CA . ALA B 1 100 ? 15.837 16.926 38.580 1.00 7.37 99 ALA B CA 1
ATOM 4433 C C . ALA B 1 100 ? 15.256 15.844 39.464 1.00 8.00 99 ALA B C 1
ATOM 4434 O O . ALA B 1 100 ? 15.001 16.069 40.644 1.00 7.99 99 ALA B O 1
ATOM 4436 N N . GLY B 1 101 ? 15.084 14.653 38.892 1.00 8.07 100 GLY B N 1
ATOM 4437 C CA . GLY B 1 101 ? 14.427 13.540 39.540 1.00 8.26 100 GLY B CA 1
ATOM 4438 C C . GLY B 1 101 ? 15.308 12.348 39.741 1.00 7.72 100 GLY B C 1
ATOM 4439 O O . GLY B 1 101 ? 16.504 12.493 40.026 1.00 8.67 100 GLY B O 1
ATOM 4440 N N . ASP B 1 102 ? 14.704 11.171 39.639 1.00 8.05 101 ASP B N 1
ATOM 4441 C CA . ASP B 1 102 ? 15.403 9.891 39.761 1.00 7.79 101 ASP B CA 1
ATOM 4442 C C . ASP B 1 102 ? 15.919 9.438 38.421 1.00 8.83 101 ASP B C 1
ATOM 4443 O O . ASP B 1 102 ? 16.322 10.307 37.637 1.00 10.72 101 ASP B O 1
ATOM 4448 N N . ALA B 1 103 ? 16.038 8.141 38.138 1.00 8.18 102 ALA B N 1
ATOM 4449 C CA . ALA B 1 103 ? 16.789 7.672 36.970 1.00 8.46 102 ALA B CA 1
ATOM 4450 C C . ALA B 1 103 ? 15.906 7.333 35.811 1.00 8.55 102 ALA B C 1
ATOM 4451 O O . ALA B 1 103 ? 16.345 6.639 34.891 1.00 10.44 102 ALA B O 1
ATOM 4453 N N . SER B 1 104 ? 14.675 7.835 35.767 1.00 8.10 103 SER B N 1
ATOM 4454 C CA . SER B 1 104 ? 13.770 7.620 34.649 1.00 7.99 103 SER B CA 1
ATOM 4455 C C . SER B 1 104 ? 12.901 8.809 34.319 1.00 8.43 103 SER B C 1
ATOM 4456 O O . SER B 1 104 ? 12.033 9.205 35.097 1.00 8.76 103 SER B O 1
ATOM 4459 N N . SER B 1 105 ? 13.110 9.367 33.143 1.00 8.00 104 SER B N 1
ATOM 4460 C CA . SER B 1 105 ? 12.196 10.397 32.657 1.00 8.23 104 SER B CA 1
ATOM 4461 C C . SER B 1 105 ? 10.854 9.827 32.267 1.00 7.51 104 SER B C 1
ATOM 4462 O O . SER B 1 105 ? 9.822 10.502 32.425 1.00 7.39 104 SER B O 1
ATOM 4465 N N . LEU B 1 106 ? 10.806 8.600 31.756 1.00 7.35 105 LEU B N 1
ATOM 4466 C CA . LEU B 1 106 ? 9.511 7.965 31.479 1.00 7.41 105 LEU B CA 1
ATOM 4467 C C . LEU B 1 106 ? 8.634 7.966 32.720 1.00 7.00 105 LEU B C 1
ATOM 4468 O O . LEU B 1 106 ? 7.411 8.157 32.629 1.00 7.32 105 LEU B O 1
ATOM 4473 N N . ASN B 1 107 ? 9.225 7.699 33.875 1.00 6.65 106 ASN B N 1
ATOM 4474 C CA . ASN B 1 107 ? 8.442 7.643 35.095 1.00 7.24 106 ASN B CA 1
ATOM 4475 C C . ASN B 1 107 ? 7.718 8.994 35.323 1.00 6.73 106 ASN B C 1
ATOM 4476 O O . ASN B 1 107 ? 6.589 9.005 35.785 1.00 7.19 106 ASN B O 1
ATOM 4481 N N . ILE B 1 108 ? 8.404 10.107 35.058 1.00 6.98 107 ILE B N 1
ATOM 4482 C CA . ILE B 1 108 ? 7.802 11.410 35.274 1.00 7.15 107 ILE B CA 1
ATOM 4483 C C . ILE B 1 108 ? 6.700 11.677 34.268 1.00 7.43 107 ILE B C 1
ATOM 4484 O O . ILE B 1 108 ? 5.653 12.211 34.623 1.00 8.12 107 ILE B O 1
ATOM 4497 N N . PHE B 1 110 ? 4.840 9.398 32.762 1.00 7.16 109 PHE B N 1
ATOM 4498 C CA . PHE B 1 110 ? 3.740 8.584 33.242 1.00 7.22 109 PHE B CA 1
ATOM 4499 C C . PHE B 1 110 ? 3.022 9.293 34.384 1.00 7.51 109 PHE B C 1
ATOM 4500 O O . PHE B 1 110 ? 1.795 9.381 34.410 1.00 8.29 109 PHE B O 1
ATOM 4508 N N . ASP B 1 111 ? 3.784 9.776 35.355 1.00 7.27 110 ASP B N 1
ATOM 4509 C CA . ASP B 1 111 ? 3.179 10.386 36.522 1.00 7.93 110 ASP B CA 1
ATOM 4510 C C . ASP B 1 111 ? 2.332 11.585 36.201 1.00 7.76 110 ASP B C 1
ATOM 4511 O O . ASP B 1 111 ? 1.218 11.709 36.713 1.00 8.33 110 ASP B O 1
ATOM 4516 N N . VAL B 1 112 ? 2.824 12.484 35.360 1.00 7.96 111 VAL B N 1
ATOM 4517 C CA . VAL B 1 112 ? 2.035 13.687 35.091 1.00 8.25 111 VAL B CA 1
ATOM 4518 C C . VAL B 1 112 ? 0.753 13.357 34.306 1.00 7.71 111 VAL B C 1
ATOM 4519 O O . VAL B 1 112 ? -0.282 14.006 34.527 1.00 8.14 111 VAL B O 1
ATOM 4523 N N . ILE B 1 113 ? 0.808 12.384 33.404 1.00 7.01 112 ILE B N 1
ATOM 4524 C CA . ILE B 1 113 ? -0.385 11.913 32.747 1.00 7.60 112 ILE B CA 1
ATOM 4525 C C . ILE B 1 113 ? -1.345 11.271 33.768 1.00 7.52 112 ILE B C 1
ATOM 4526 O O . ILE B 1 113 ? -2.544 11.566 33.784 1.00 8.17 112 ILE B O 1
ATOM 4531 N N A SER B 1 114 ? -0.794 10.408 34.595 0.48 7.97 113 SER B N 1
ATOM 4532 N N B SER B 1 114 ? -0.826 10.406 34.627 0.52 7.52 113 SER B N 1
ATOM 4533 C CA A SER B 1 114 ? -1.549 9.730 35.626 0.48 8.10 113 SER B CA 1
ATOM 4534 C CA B SER B 1 114 ? -1.669 9.723 35.624 0.52 7.21 113 SER B CA 1
ATOM 4535 C C A SER B 1 114 ? -2.296 10.725 36.516 0.48 7.69 113 SER B C 1
ATOM 4536 C C B SER B 1 114 ? -2.332 10.731 36.557 0.52 7.16 113 SER B C 1
ATOM 4537 O O A SER B 1 114 ? -3.477 10.549 36.826 0.48 8.56 113 SER B O 1
ATOM 4538 O O B SER B 1 114 ? -3.483 10.555 36.972 0.52 7.85 113 SER B O 1
ATOM 4543 N N . TRP B 1 115 ? -1.596 11.773 36.930 1.00 7.52 114 TRP B N 1
ATOM 4544 C CA . TRP B 1 115 ? -2.152 12.740 37.858 1.00 8.06 114 TRP B CA 1
ATOM 4545 C C . TRP B 1 115 ? -3.150 13.656 37.175 1.00 8.00 114 TRP B C 1
ATOM 4546 O O . TRP B 1 115 ? -4.149 14.058 37.783 1.00 9.83 114 TRP B O 1
ATOM 4557 N N . SER B 1 116 ? -2.942 13.945 35.902 1.00 8.42 115 SER B N 1
ATOM 4558 C CA . SER B 1 116 ? -3.984 14.622 35.148 1.00 8.53 115 SER B CA 1
ATOM 4559 C C . SER B 1 116 ? -5.248 13.788 35.037 1.00 8.66 115 SER B C 1
ATOM 4560 O O . SER B 1 116 ? -6.368 14.308 35.095 1.00 9.43 115 SER B O 1
ATOM 4563 N N A TYR B 1 117 ? -5.075 12.472 34.902 0.57 8.65 116 TYR B N 1
ATOM 4564 N N B TYR B 1 117 ? -5.065 12.473 34.879 0.43 8.92 116 TYR B N 1
ATOM 4565 C CA A TYR B 1 117 ? -6.210 11.563 34.821 0.57 8.58 116 TYR B CA 1
ATOM 4566 C CA B TYR B 1 117 ? -6.185 11.545 34.836 0.43 9.06 116 TYR B CA 1
ATOM 4567 C C A TYR B 1 117 ? -6.948 11.461 36.160 0.57 8.81 116 TYR B C 1
ATOM 4568 C C B TYR B 1 117 ? -6.937 11.513 36.162 0.43 9.00 116 TYR B C 1
ATOM 4569 O O A TYR B 1 117 ? -8.188 11.470 36.187 0.57 9.64 116 TYR B O 1
ATOM 4570 O O B TYR B 1 117 ? -8.167 11.621 36.181 0.43 9.71 116 TYR B O 1
ATOM 4587 N N . ILE B 1 118 ? -6.201 11.367 37.263 1.00 8.63 117 ILE B N 1
ATOM 4588 C CA . ILE B 1 118 ? -6.815 11.209 38.590 1.00 9.29 117 ILE B CA 1
ATOM 4589 C C . ILE B 1 118 ? -7.378 12.525 39.137 1.00 9.75 117 ILE B C 1
ATOM 4590 O O . ILE B 1 118 ? -8.524 12.583 39.613 1.00 10.92 117 ILE B O 1
ATOM 4595 N N . PHE B 1 119 ? -6.560 13.573 39.065 1.00 9.68 118 PHE B N 1
ATOM 4596 C CA . PHE B 1 119 ? -6.806 14.828 39.781 1.00 10.59 118 PHE B CA 1
ATOM 4597 C C . PHE B 1 119 ? -7.136 15.995 38.882 1.00 10.19 118 PHE B C 1
ATOM 4598 O O . PHE B 1 119 ? -7.628 17.018 39.375 1.00 12.98 118 PHE B O 1
ATOM 4606 N N . GLY B 1 120 ? -6.836 15.891 37.597 1.00 9.50 119 GLY B N 1
ATOM 4607 C CA . GLY B 1 120 ? -6.717 17.049 36.724 1.00 9.39 119 GLY B CA 1
ATOM 4608 C C . GLY B 1 120 ? -5.356 17.682 36.883 1.00 8.83 119 GLY B C 1
ATOM 4609 O O . GLY B 1 120 ? -4.700 17.514 37.926 1.00 10.18 119 GLY B O 1
ATOM 4610 N N . ASN B 1 121 ? -4.895 18.379 35.840 1.00 8.99 120 ASN B N 1
ATOM 4611 C CA . ASN B 1 121 ? -3.739 19.225 36.003 1.00 9.22 120 ASN B CA 1
ATOM 4612 C C . ASN B 1 121 ? -4.170 20.599 36.506 1.00 9.66 120 ASN B C 1
ATOM 4613 O O . ASN B 1 121 ? -5.358 20.849 36.749 1.00 10.20 120 ASN B O 1
ATOM 4618 N N . ASN B 1 122 ? -3.234 21.506 36.684 1.00 9.61 121 ASN B N 1
ATOM 4619 C CA . ASN B 1 122 ? -3.520 22.803 37.260 1.00 9.98 121 ASN B CA 1
ATOM 4620 C C . ASN B 1 122 ? -4.432 23.667 36.394 1.00 11.04 121 ASN B C 1
ATOM 4621 O O . ASN B 1 122 ? -4.945 24.663 36.903 1.00 12.75 121 ASN B O 1
ATOM 4626 N N . ASP B 1 123 ? -4.639 23.316 35.124 1.00 10.15 122 ASP B N 1
ATOM 4627 C CA A ASP B 1 123 ? -5.586 24.059 34.289 0.52 10.81 122 ASP B CA 1
ATOM 4628 C CA B ASP B 1 123 ? -5.553 24.030 34.217 0.48 11.40 122 ASP B CA 1
ATOM 4629 C C . ASP B 1 123 ? -6.853 23.277 33.969 1.00 11.15 122 ASP B C 1
ATOM 4630 O O . ASP B 1 123 ? -7.679 23.735 33.206 1.00 12.52 122 ASP B O 1
ATOM 4639 N N . SER B 1 124 ? -7.064 22.115 34.587 1.00 10.73 123 SER B N 1
ATOM 4640 C CA . SER B 1 124 ? -8.250 21.312 34.345 1.00 10.81 123 SER B CA 1
ATOM 4641 C C . SER B 1 124 ? -9.446 21.847 35.097 1.00 11.70 123 SER B C 1
ATOM 4642 O O . SER B 1 124 ? -9.330 22.354 36.202 1.00 13.42 123 SER B O 1
ATOM 4645 N N . VAL B 1 125 ? -10.615 21.624 34.514 1.00 12.16 124 VAL B N 1
ATOM 4646 C CA . VAL B 1 125 ? -11.903 21.800 35.220 1.00 13.23 124 VAL B CA 1
ATOM 4647 C C . VAL B 1 125 ? -12.392 20.506 35.824 1.00 12.82 124 VAL B C 1
ATOM 4648 O O . VAL B 1 125 ? -13.181 20.517 36.783 1.00 15.34 124 VAL B O 1
ATOM 4652 N N . GLN B 1 126 ? -11.936 19.370 35.309 1.00 11.77 125 GLN B N 1
ATOM 4653 C CA . GLN B 1 126 ? -12.246 18.080 35.927 1.00 11.65 125 GLN B CA 1
ATOM 4654 C C . GLN B 1 126 ? -11.127 17.116 35.531 1.00 11.40 125 GLN B C 1
ATOM 4655 O O . GLN B 1 126 ? -10.454 17.309 34.520 1.00 11.15 125 GLN B O 1
ATOM 4661 N N . PRO B 1 127 ? -10.978 16.042 36.295 1.00 10.77 126 PRO B N 1
ATOM 4662 C CA . PRO B 1 127 ? -9.971 15.026 35.947 1.00 10.55 126 PRO B CA 1
ATOM 4663 C C . PRO B 1 127 ? -10.239 14.391 34.607 1.00 10.11 126 PRO B C 1
ATOM 4664 O O . PRO B 1 127 ? -11.396 14.260 34.202 1.00 11.05 126 PRO B O 1
ATOM 4668 N N . TRP B 1 128 ? -9.177 13.991 33.925 1.00 9.67 127 TRP B N 1
ATOM 4669 C CA . TRP B 1 128 ? -9.383 13.348 32.636 1.00 9.95 127 TRP B CA 1
ATOM 4670 C C . TRP B 1 128 ? -10.171 12.032 32.760 1.00 10.82 127 TRP B C 1
ATOM 4671 O O . TRP B 1 128 ? -10.806 11.599 31.788 1.00 11.61 127 TRP B O 1
ATOM 4682 N N . SER B 1 129 ? -10.167 11.406 33.934 1.00 10.93 128 SER B N 1
ATOM 4683 C CA . SER B 1 129 ? -10.950 10.191 34.157 1.00 11.91 128 SER B CA 1
ATOM 4684 C C . SER B 1 129 ? -12.446 10.427 33.989 1.00 12.76 128 SER B C 1
ATOM 4685 O O . SER B 1 129 ? -13.192 9.489 33.794 1.00 14.30 128 SER B O 1
ATOM 4688 N N . LYS B 1 130 ? -12.876 11.690 34.079 1.00 12.33 129 LYS B N 1
ATOM 4689 C CA . LYS B 1 130 ? -14.313 12.002 33.994 1.00 13.66 129 LYS B CA 1
ATOM 4690 C C . LYS B 1 130 ? -14.763 12.175 32.565 1.00 14.20 129 LYS B C 1
ATOM 4691 O O . LYS B 1 130 ? -15.965 12.276 32.318 1.00 16.92 129 LYS B O 1
ATOM 4695 N N . GLU B 1 131 ? -13.849 12.224 31.613 1.00 13.46 130 GLU B N 1
ATOM 4696 C CA . GLU B 1 131 ? -14.211 12.384 30.210 1.00 14.61 130 GLU B CA 1
ATOM 4697 C C . GLU B 1 131 ? -14.680 11.073 29.620 1.00 15.38 130 GLU B C 1
ATOM 4698 O O . GLU B 1 131 ? -14.141 10.001 29.918 1.00 17.16 130 GLU B O 1
ATOM 4704 N N . GLU B 1 132 ? -15.668 11.151 28.727 1.00 17.03 131 GLU B N 1
ATOM 4705 C CA . GLU B 1 132 ? -16.124 9.948 28.055 1.00 17.80 131 GLU B CA 1
ATOM 4706 C C . GLU B 1 132 ? -15.016 9.388 27.167 1.00 16.80 131 GLU B C 1
ATOM 4707 O O . GLU B 1 132 ? -14.812 8.180 27.124 1.00 18.43 131 GLU B O 1
ATOM 4710 N N . THR B 1 133 ? -14.311 10.283 26.489 1.00 16.26 132 THR B N 1
ATOM 4711 C CA . THR B 1 133 ? -13.208 9.894 25.610 1.00 16.59 132 THR B CA 1
ATOM 4712 C C . THR B 1 133 ? -12.085 10.914 25.784 1.00 14.40 132 THR B C 1
ATOM 4713 O O . THR B 1 133 ? -12.332 12.132 25.829 1.00 14.68 132 THR B O 1
ATOM 4717 N N . VAL B 1 134 ? -10.847 10.417 25.865 1.00 12.84 133 VAL B N 1
ATOM 4718 C CA . VAL B 1 134 ? -9.657 11.261 25.819 1.00 11.74 133 VAL B CA 1
ATOM 4719 C C . VAL B 1 134 ? -8.895 10.881 24.562 1.00 11.46 133 VAL B C 1
ATOM 4720 O O . VAL B 1 134 ? -8.622 9.697 24.347 1.00 12.79 133 VAL B O 1
ATOM 4724 N N . LYS B 1 135 ? -8.594 11.863 23.724 1.00 10.80 134 LYS B N 1
ATOM 4725 C CA . LYS B 1 135 ? -7.783 11.674 22.535 1.00 11.33 134 LYS B CA 1
ATOM 4726 C C . LYS B 1 135 ? -6.390 12.270 22.748 1.00 10.37 134 LYS B C 1
ATOM 4727 O O . LYS B 1 135 ? -6.192 13.197 23.522 1.00 11.45 134 LYS B O 1
ATOM 4733 N N . TRP B 1 136 ? -5.416 11.698 22.048 1.00 10.76 135 TRP B N 1
ATOM 4734 C CA . TRP B 1 136 ? -4.042 12.081 22.183 1.00 9.90 135 TRP B CA 1
ATOM 4735 C C . TRP B 1 136 ? -3.363 11.999 20.828 1.00 10.00 135 TRP B C 1
ATOM 4736 O O . TRP B 1 136 ? -3.472 10.983 20.136 1.00 11.84 135 TRP B O 1
ATOM 4747 N N . ILE B 1 137 ? -2.631 13.027 20.461 1.00 9.61 136 ILE B N 1
ATOM 4748 C CA . ILE B 1 137 ? -1.960 13.118 19.168 1.00 10.31 136 ILE B CA 1
ATOM 4749 C C . ILE B 1 137 ? -0.596 12.430 19.213 1.00 10.61 136 ILE B C 1
ATOM 4750 O O . ILE B 1 137 ? 0.223 12.710 20.075 1.00 10.61 136 ILE B O 1
ATOM 4755 N N . CYS B 1 138 ? -0.388 11.571 18.215 1.00 10.21 137 CYS B N 1
ATOM 4756 C CA . CYS B 1 138 ? 0.788 10.713 18.141 1.00 10.58 137 CYS B CA 1
ATOM 4757 C C . CYS B 1 138 ? 1.486 10.861 16.776 1.00 10.62 137 CYS B C 1
ATOM 4758 O O . CYS B 1 138 ? 1.104 10.206 15.789 1.00 11.72 137 CYS B O 1
ATOM 4761 N N . PRO B 1 139 ? 2.517 11.703 16.698 1.00 10.40 138 PRO B N 1
ATOM 4762 C CA . PRO B 1 139 ? 3.343 11.747 15.486 1.00 10.57 138 PRO B CA 1
ATOM 4763 C C . PRO B 1 139 ? 4.024 10.395 15.230 1.00 10.05 138 PRO B C 1
ATOM 4764 O O . PRO B 1 139 ? 4.550 9.811 16.151 1.00 10.62 138 PRO B O 1
ATOM 4768 N N . VAL B 1 140 ? 3.983 9.924 13.978 1.00 10.30 139 VAL B N 1
ATOM 4769 C CA . VAL B 1 140 ? 4.500 8.616 13.609 1.00 11.28 139 VAL B CA 1
ATOM 4770 C C . VAL B 1 140 ? 5.427 8.705 12.406 1.00 11.75 139 VAL B C 1
ATOM 4771 O O . VAL B 1 140 ? 5.245 9.584 11.543 1.00 12.19 139 VAL B O 1
ATOM 4775 N N . PRO B 1 141 ? 6.423 7.812 12.327 1.00 11.93 140 PRO B N 1
ATOM 4776 C CA . PRO B 1 141 ? 6.833 6.825 13.329 1.00 12.12 140 PRO B CA 1
ATOM 4777 C C . PRO B 1 141 ? 7.284 7.523 14.615 1.00 10.91 140 PRO B C 1
ATOM 4778 O O . PRO B 1 141 ? 7.905 8.579 14.561 1.00 11.03 140 PRO B O 1
ATOM 4782 N N . GLY B 1 142 ? 6.983 6.907 15.743 1.00 10.49 141 GLY B N 1
ATOM 4783 C CA . GLY B 1 142 ? 7.328 7.412 17.052 1.00 9.79 141 GLY B CA 1
ATOM 4784 C C . GLY B 1 142 ? 7.776 6.318 17.985 1.00 9.07 141 GLY B C 1
ATOM 4785 O O . GLY B 1 142 ? 8.187 5.256 17.560 1.00 10.79 141 GLY B O 1
ATOM 4786 N N . TYR B 1 143 ? 7.710 6.628 19.277 1.00 9.93 142 TYR B N 1
ATOM 4787 C CA . TYR B 1 143 ? 8.281 5.785 20.327 1.00 9.74 142 TYR B CA 1
ATOM 4788 C C . TYR B 1 143 ? 7.254 4.880 20.976 1.00 9.39 142 TYR B C 1
ATOM 4789 O O . TYR B 1 143 ? 6.280 5.362 21.585 1.00 9.01 142 TYR B O 1
ATOM 4798 N N . ASP B 1 144 ? 7.488 3.570 20.896 1.00 9.69 143 ASP B N 1
ATOM 4799 C CA . ASP B 1 144 ? 6.552 2.622 21.433 1.00 9.51 143 ASP B CA 1
ATOM 4800 C C . ASP B 1 144 ? 6.235 2.798 22.919 1.00 8.98 143 ASP B C 1
ATOM 4801 O O . ASP B 1 144 ? 5.088 2.616 23.316 1.00 9.88 143 ASP B O 1
ATOM 4806 N N . ARG B 1 145 ? 7.208 3.191 23.734 1.00 8.89 144 ARG B N 1
ATOM 4807 C CA . ARG B 1 145 ? 6.931 3.348 25.146 1.00 8.68 144 ARG B CA 1
ATOM 4808 C C . ARG B 1 145 ? 6.082 4.566 25.465 1.00 8.63 144 ARG B C 1
ATOM 4809 O O . ARG B 1 145 ? 5.360 4.548 26.457 1.00 9.95 144 ARG B O 1
ATOM 4817 N N . HIS B 1 146 ? 6.129 5.607 24.629 1.00 8.23 145 HIS B N 1
ATOM 4818 C CA . HIS B 1 146 ? 5.139 6.644 24.747 1.00 8.19 145 HIS B CA 1
ATOM 4819 C C . HIS B 1 146 ? 3.740 6.102 24.484 1.00 8.47 145 HIS B C 1
ATOM 4820 O O . HIS B 1 146 ? 2.801 6.296 25.260 1.00 8.59 145 HIS B O 1
ATOM 4827 N N . PHE B 1 147 ? 3.596 5.439 23.348 1.00 8.57 146 PHE B N 1
ATOM 4828 C CA . PHE B 1 147 ? 2.284 4.987 22.962 1.00 9.15 146 PHE B CA 1
ATOM 4829 C C . PHE B 1 147 ? 1.718 3.962 23.943 1.00 8.95 146 PHE B C 1
ATOM 4830 O O . PHE B 1 147 ? 0.490 3.943 24.161 1.00 10.17 146 PHE B O 1
ATOM 4838 N N . SER B 1 148 ? 2.577 3.169 24.565 1.00 8.68 147 SER B N 1
ATOM 4839 C CA . SER B 1 148 ? 2.133 2.219 25.540 1.00 9.48 147 SER B CA 1
ATOM 4840 C C . SER B 1 148 ? 1.502 2.888 26.768 1.00 8.89 147 SER B C 1
ATOM 4841 O O . SER B 1 148 ? 0.612 2.331 27.396 1.00 9.34 147 SER B O 1
ATOM 4844 N N . ILE B 1 149 ? 2.005 4.042 27.166 1.00 8.13 148 ILE B N 1
ATOM 4845 C CA . ILE B 1 149 ? 1.443 4.791 28.277 1.00 8.27 148 ILE B CA 1
ATOM 4846 C C . ILE B 1 149 ? 0.023 5.252 27.952 1.00 8.82 148 ILE B C 1
ATOM 4847 O O . ILE B 1 149 ? -0.914 4.990 28.709 1.00 9.69 148 ILE B O 1
ATOM 4852 N N . THR B 1 150 ? -0.149 5.910 26.819 1.00 9.30 149 THR B N 1
ATOM 4853 C CA . THR B 1 150 ? -1.482 6.406 26.479 1.00 9.70 149 THR B CA 1
ATOM 4854 C C . THR B 1 150 ? -2.428 5.254 26.141 1.00 9.63 149 THR B C 1
ATOM 4855 O O . THR B 1 150 ? -3.623 5.355 26.440 1.00 11.36 149 THR B O 1
ATOM 4859 N N . GLU B 1 151 ? -1.921 4.142 25.601 1.00 9.46 150 GLU B N 1
ATOM 4860 C CA . GLU B 1 151 ? -2.728 2.928 25.411 1.00 10.30 150 GLU B CA 1
ATOM 4861 C C . GLU B 1 151 ? -3.247 2.383 26.760 1.00 10.17 150 GLU B C 1
ATOM 4862 O O . GLU B 1 151 ? -4.410 2.040 26.908 1.00 10.59 150 GLU B O 1
ATOM 4868 N N A ARG B 1 152 ? -2.356 2.325 27.740 0.54 9.91 151 ARG B N 1
ATOM 4869 N N B ARG B 1 152 ? -2.377 2.292 27.760 0.46 10.32 151 ARG B N 1
ATOM 4870 C CA A ARG B 1 152 ? -2.689 1.808 29.061 0.54 9.96 151 ARG B CA 1
ATOM 4871 C CA B ARG B 1 152 ? -2.802 1.737 29.047 0.46 10.59 151 ARG B CA 1
ATOM 4872 C C A ARG B 1 152 ? -3.804 2.610 29.723 0.54 9.60 151 ARG B C 1
ATOM 4873 C C B ARG B 1 152 ? -3.849 2.610 29.728 0.46 10.05 151 ARG B C 1
ATOM 4874 O O A ARG B 1 152 ? -4.675 2.045 30.373 0.54 10.89 151 ARG B O 1
ATOM 4875 O O B ARG B 1 152 ? -4.726 2.093 30.409 0.46 11.16 151 ARG B O 1
ATOM 4890 N N . PHE B 1 153 ? -3.774 3.927 29.528 1.00 9.75 152 PHE B N 1
ATOM 4891 C CA . PHE B 1 153 ? -4.796 4.821 30.059 1.00 10.35 152 PHE B CA 1
ATOM 4892 C C . PHE B 1 153 ? -6.069 4.847 29.219 1.00 11.42 152 PHE B C 1
ATOM 4893 O O . PHE B 1 153 ? -7.010 5.559 29.583 1.00 13.52 152 PHE B O 1
ATOM 4901 N N . GLY B 1 154 ? -6.107 4.107 28.114 1.00 11.07 153 GLY B N 1
ATOM 4902 C CA . GLY B 1 154 ? -7.307 4.010 27.302 1.00 11.92 153 GLY B CA 1
ATOM 4903 C C . GLY B 1 154 ? -7.577 5.229 26.472 1.00 11.20 153 GLY B C 1
ATOM 4904 O O . GLY B 1 154 ? -8.713 5.472 26.065 1.00 14.33 153 GLY B O 1
ATOM 4905 N N . PHE B 1 155 ? -6.554 6.004 26.169 1.00 10.71 154 PHE B N 1
ATOM 4906 C CA . PHE B 1 155 ? -6.745 7.168 25.313 1.00 11.41 154 PHE B CA 1
ATOM 4907 C C . PHE B 1 155 ? -6.794 6.734 23.859 1.00 12.03 154 PHE B C 1
ATOM 4908 O O . PHE B 1 155 ? -6.081 5.814 23.437 1.00 14.21 154 PHE B O 1
ATOM 4916 N N A GLU B 1 156 ? -7.659 7.387 23.097 0.52 11.34 155 GLU B N 1
ATOM 4917 N N B GLU B 1 156 ? -7.647 7.396 23.085 0.48 11.68 155 GLU B N 1
ATOM 4918 C CA A GLU B 1 156 ? -7.730 7.155 21.660 0.52 11.90 155 GLU B CA 1
ATOM 4919 C CA B GLU B 1 156 ? -7.738 7.133 21.647 0.48 12.27 155 GLU B CA 1
ATOM 4920 C C A GLU B 1 156 ? -6.580 7.926 21.033 0.52 11.45 155 GLU B C 1
ATOM 4921 C C B GLU B 1 156 ? -6.656 7.924 20.925 0.48 11.55 155 GLU B C 1
ATOM 4922 O O A GLU B 1 156 ? -6.469 9.143 21.166 0.52 12.35 155 GLU B O 1
ATOM 4923 O O B GLU B 1 156 ? -6.708 9.152 20.830 0.48 11.30 155 GLU B O 1
ATOM 4942 N N . ILE B 1 158 ? -4.501 9.382 17.965 1.00 11.79 157 ILE B N 1
ATOM 4943 C CA . ILE B 1 158 ? -4.715 9.873 16.602 1.00 13.06 157 ILE B CA 1
ATOM 4944 C C . ILE B 1 158 ? -3.353 10.156 16.019 1.00 13.31 157 ILE B C 1
ATOM 4945 O O . ILE B 1 158 ? -2.625 11.007 16.518 1.00 13.17 157 ILE B O 1
ATOM 4950 N N A SER B 1 159 ? -2.998 9.447 14.962 0.53 12.99 158 SER B N 1
ATOM 4951 N N B SER B 1 159 ? -2.980 9.435 14.968 0.47 13.56 158 SER B N 1
ATOM 4952 C CA A SER B 1 159 ? -1.708 9.619 14.346 0.53 13.28 158 SER B CA 1
ATOM 4953 C CA B SER B 1 159 ? -1.670 9.604 14.366 0.47 14.26 158 SER B CA 1
ATOM 4954 C C A SER B 1 159 ? -1.652 10.853 13.443 0.53 12.99 158 SER B C 1
ATOM 4955 C C B SER B 1 159 ? -1.615 10.767 13.390 0.47 13.58 158 SER B C 1
ATOM 4956 O O A SER B 1 159 ? -2.658 11.268 12.835 0.53 14.41 158 SER B O 1
ATOM 4957 O O B SER B 1 159 ? -2.578 11.011 12.639 0.47 14.51 158 SER B O 1
ATOM 4962 N N . VAL B 1 160 ? -0.466 11.444 13.384 1.00 12.97 159 VAL B N 1
ATOM 4963 C CA . VAL B 1 160 ? -0.132 12.450 12.384 1.00 13.47 159 VAL B CA 1
ATOM 4964 C C . VAL B 1 160 ? 1.275 12.148 11.889 1.00 13.09 159 VAL B C 1
ATOM 4965 O O . VAL B 1 160 ? 2.060 11.548 12.605 1.00 13.00 159 VAL B O 1
ATOM 4969 N N . PRO B 1 161 ? 1.623 12.558 10.664 1.00 13.55 160 PRO B N 1
ATOM 4970 C CA . PRO B 1 161 ? 3.001 12.345 10.223 1.00 14.17 160 PRO B CA 1
ATOM 4971 C C . PRO B 1 161 ? 4.023 13.123 11.024 1.00 14.14 160 PRO B C 1
ATOM 4972 O O . PRO B 1 161 ? 3.795 14.290 11.332 1.00 15.23 160 PRO B O 1
ATOM 4984 N N . ASN B 1 163 ? 7.216 14.739 10.210 1.00 15.49 162 ASN B N 1
ATOM 4985 C CA . ASN B 1 163 ? 7.982 15.200 9.048 1.00 15.40 162 ASN B CA 1
ATOM 4986 C C . ASN B 1 163 ? 9.368 15.684 9.429 1.00 15.01 162 ASN B C 1
ATOM 4987 O O . ASN B 1 163 ? 9.679 15.771 10.620 1.00 14.66 162 ASN B O 1
ATOM 4992 N N . GLU B 1 164 ? 10.190 16.040 8.427 1.00 14.92 163 GLU B N 1
ATOM 4993 C CA A GLU B 1 164 ? 11.570 16.398 8.668 0.50 15.83 163 GLU B CA 1
ATOM 4994 C CA B GLU B 1 164 ? 11.581 16.416 8.656 0.50 15.84 163 GLU B CA 1
ATOM 4995 C C . GLU B 1 164 ? 11.705 17.617 9.589 1.00 15.99 163 GLU B C 1
ATOM 4996 O O . GLU B 1 164 ? 12.713 17.784 10.248 1.00 17.59 163 GLU B O 1
ATOM 5007 N N . ASP B 1 165 ? 10.680 18.467 9.624 1.00 14.29 164 ASP B N 1
ATOM 5008 C CA . ASP B 1 165 ? 10.715 19.674 10.457 1.00 14.76 164 ASP B CA 1
ATOM 5009 C C . ASP B 1 165 ? 9.840 19.550 11.717 1.00 13.97 164 ASP B C 1
ATOM 5010 O O . ASP B 1 165 ? 9.681 20.530 12.446 1.00 13.99 164 ASP B O 1
ATOM 5015 N N . GLY B 1 166 ? 9.279 18.368 11.943 1.00 14.00 165 GLY B N 1
ATOM 5016 C CA . GLY B 1 166 ? 8.414 18.111 13.104 1.00 14.16 165 GLY B CA 1
ATOM 5017 C C . GLY B 1 166 ? 7.064 17.555 12.686 1.00 14.13 165 GLY B C 1
ATOM 5018 O O . GLY B 1 166 ? 6.836 17.239 11.515 1.00 14.51 165 GLY B O 1
ATOM 5019 N N . PRO B 1 167 ? 6.135 17.442 13.638 1.00 13.88 166 PRO B N 1
ATOM 5020 C CA . PRO B 1 167 ? 4.782 16.963 13.325 1.00 14.18 166 PRO B CA 1
ATOM 5021 C C . PRO B 1 167 ? 4.118 17.824 12.260 1.00 14.97 166 PRO B C 1
ATOM 5022 O O . PRO B 1 167 ? 4.420 19.014 12.161 1.00 15.89 166 PRO B O 1
ATOM 5026 N N . ASP B 1 168 ? 3.229 17.217 11.489 1.00 14.75 167 ASP B N 1
ATOM 5027 C CA . ASP B 1 168 ? 2.414 17.931 10.484 1.00 16.01 167 ASP B CA 1
ATOM 5028 C C . ASP B 1 168 ? 1.498 18.926 11.203 1.00 15.33 167 ASP B C 1
ATOM 5029 O O . ASP B 1 168 ? 0.509 18.534 11.835 1.00 16.16 167 ASP B O 1
ATOM 5042 N N . ASP B 1 170 ? -0.419 21.454 10.115 1.00 16.92 169 ASP B N 1
ATOM 5043 C CA . ASP B 1 170 ? -1.770 21.649 9.616 1.00 17.81 169 ASP B CA 1
ATOM 5044 C C . ASP B 1 170 ? -2.701 20.615 10.236 1.00 18.16 169 ASP B C 1
ATOM 5045 O O . ASP B 1 170 ? -3.826 20.937 10.653 1.00 18.72 169 ASP B O 1
ATOM 5050 N N . ALA B 1 171 ? -2.240 19.375 10.336 1.00 16.67 170 ALA B N 1
ATOM 5051 C CA . ALA B 1 171 ? -3.046 18.303 10.909 1.00 16.91 170 ALA B CA 1
ATOM 5052 C C . ALA B 1 171 ? -3.226 18.516 12.417 1.00 16.67 170 ALA B C 1
ATOM 5053 O O . ALA B 1 171 ? -4.336 18.407 12.928 1.00 16.95 170 ALA B O 1
ATOM 5055 N N . VAL B 1 172 ? -2.139 18.837 13.117 1.00 15.30 171 VAL B N 1
ATOM 5056 C CA . VAL B 1 172 ? -2.214 19.078 14.555 1.00 14.80 171 VAL B CA 1
ATOM 5057 C C . VAL B 1 172 ? -3.155 20.231 14.893 1.00 14.90 171 VAL B C 1
ATOM 5058 O O . VAL B 1 172 ? -3.994 20.119 15.788 1.00 15.25 171 VAL B O 1
ATOM 5062 N N . GLU B 1 173 ? -3.024 21.341 14.185 1.00 14.92 172 GLU B N 1
ATOM 5063 C CA . GLU B 1 173 ? -3.834 22.511 14.503 1.00 15.60 172 GLU B CA 1
ATOM 5064 C C . GLU B 1 173 ? -5.320 22.257 14.272 1.00 16.03 172 GLU B C 1
ATOM 5065 O O . GLU B 1 173 ? -6.166 22.811 14.989 1.00 16.71 172 GLU B O 1
ATOM 5071 N N . GLU B 1 174 ? -5.658 21.390 13.326 1.00 16.61 173 GLU B N 1
ATOM 5072 C CA . GLU B 1 174 ? -7.027 20.979 13.163 1.00 17.51 173 GLU B CA 1
ATOM 5073 C C . GLU B 1 174 ? -7.502 20.066 14.294 1.00 17.29 173 GLU B C 1
ATOM 5074 O O . GLU B 1 174 ? -8.591 20.245 14.828 1.00 17.09 173 GLU B O 1
ATOM 5080 N N . LEU B 1 175 ? -6.708 19.070 14.633 1.00 16.24 174 LEU B N 1
ATOM 5081 C CA . LEU B 1 175 ? -7.100 18.113 15.663 1.00 15.60 174 LEU B CA 1
ATOM 5082 C C . LEU B 1 175 ? -7.362 18.727 17.030 1.00 15.06 174 LEU B C 1
ATOM 5083 O O . LEU B 1 175 ? -8.313 18.319 17.717 1.00 16.13 174 LEU B O 1
ATOM 5088 N N . VAL B 1 176 ? -6.560 19.718 17.405 1.00 14.09 175 VAL B N 1
ATOM 5089 C CA . VAL B 1 176 ? -6.679 20.295 18.749 1.00 14.84 175 VAL B CA 1
ATOM 5090 C C . VAL B 1 176 ? -7.913 21.186 18.889 1.00 15.03 175 VAL B C 1
ATOM 5091 O O . VAL B 1 176 ? -8.248 21.579 20.005 1.00 15.69 175 VAL B O 1
ATOM 5095 N N . LYS B 1 177 ? -8.632 21.434 17.780 1.00 15.89 176 LYS B N 1
ATOM 5096 C CA . LYS B 1 177 ? -9.950 22.082 17.877 1.00 16.21 176 LYS B CA 1
ATOM 5097 C C . LYS B 1 177 ? -11.005 21.225 18.555 1.00 16.49 176 LYS B C 1
ATOM 5098 O O . LYS B 1 177 ? -12.095 21.713 18.887 1.00 17.51 176 LYS B O 1
ATOM 5104 N N . ASN B 1 178 ? -10.727 19.936 18.705 1.00 16.29 177 ASN B N 1
ATOM 5105 C CA . ASN B 1 178 ? -11.612 19.002 19.380 1.00 16.13 177 ASN B CA 1
ATOM 5106 C C . ASN B 1 178 ? -11.235 18.992 20.873 1.00 15.69 177 ASN B C 1
ATOM 5107 O O . ASN B 1 178 ? -10.113 18.608 21.210 1.00 14.32 177 ASN B O 1
ATOM 5112 N N . PRO B 1 179 ? -12.142 19.396 21.780 1.00 15.52 178 PRO B N 1
ATOM 5113 C CA . PRO B 1 179 ? -11.815 19.419 23.200 1.00 15.54 178 PRO B CA 1
ATOM 5114 C C . PRO B 1 179 ? -11.549 18.058 23.805 1.00 14.76 178 PRO B C 1
ATOM 5115 O O . PRO B 1 179 ? -11.005 18.008 24.918 1.00 15.19 178 PRO B O 1
ATOM 5119 N N . GLN B 1 180 ? -11.882 16.965 23.125 1.00 14.28 179 GLN B N 1
ATOM 5120 C CA . GLN B 1 180 ? -11.494 15.642 23.590 1.00 14.07 179 GLN B CA 1
ATOM 5121 C C . GLN B 1 180 ? -9.985 15.455 23.563 1.00 11.65 179 GLN B C 1
ATOM 5122 O O . GLN B 1 180 ? -9.492 14.570 24.263 1.00 12.14 179 GLN B O 1
ATOM 5128 N N . VAL B 1 181 ? -9.289 16.207 22.724 1.00 11.85 180 VAL B N 1
ATOM 5129 C CA . VAL B 1 181 ? -7.851 16.041 22.557 1.00 11.32 180 VAL B CA 1
ATOM 5130 C C . VAL B 1 181 ? -7.137 16.755 23.709 1.00 11.31 180 VAL B C 1
ATOM 5131 O O . VAL B 1 181 ? -7.174 17.986 23.817 1.00 12.21 180 VAL B O 1
ATOM 5135 N N . LYS B 1 182 ? -6.480 15.960 24.564 1.00 10.27 181 LYS B N 1
ATOM 5136 C CA . LYS B 1 182 ? -5.868 16.476 25.776 1.00 9.95 181 LYS B CA 1
ATOM 5137 C C . LYS B 1 182 ? -4.367 16.668 25.680 1.00 9.62 181 LYS B C 1
ATOM 5138 O O . LYS B 1 182 ? -3.760 17.313 26.542 1.00 10.46 181 LYS B O 1
ATOM 5144 N N . GLY B 1 183 ? -3.714 16.095 24.672 1.00 9.93 182 GLY B N 1
ATOM 5145 C CA . GLY B 1 183 ? -2.270 16.204 24.605 1.00 10.29 182 GLY B CA 1
ATOM 5146 C C . GLY B 1 183 ? -1.680 15.558 23.410 1.00 9.22 182 GLY B C 1
ATOM 5147 O O . GLY B 1 183 ? -2.386 15.110 22.501 1.00 10.16 182 GLY B O 1
ATOM 5164 N N . TRP B 1 185 ? 2.361 13.638 22.098 1.00 9.05 184 TRP B N 1
ATOM 5165 C CA . TRP B 1 185 ? 3.773 13.256 22.263 1.00 9.06 184 TRP B CA 1
ATOM 5166 C C . TRP B 1 185 ? 4.611 13.905 21.189 1.00 9.46 184 TRP B C 1
ATOM 5167 O O . TRP B 1 185 ? 4.190 13.952 20.038 1.00 12.68 184 TRP B O 1
ATOM 5178 N N . VAL B 1 186 ? 5.829 14.308 21.509 1.00 9.72 185 VAL B N 1
ATOM 5179 C CA . VAL B 1 186 ? 6.847 14.615 20.497 1.00 10.68 185 VAL B CA 1
ATOM 5180 C C . VAL B 1 186 ? 8.222 14.376 21.044 1.00 9.66 185 VAL B C 1
ATOM 5181 O O . VAL B 1 186 ? 8.489 14.672 22.218 1.00 10.94 185 VAL B O 1
ATOM 5185 N N . VAL B 1 187 ? 9.079 13.848 20.200 1.00 9.66 186 VAL B N 1
ATOM 5186 C CA . VAL B 1 187 ? 10.525 13.756 20.483 1.00 9.08 186 VAL B CA 1
ATOM 5187 C C . VAL B 1 187 ? 11.132 14.776 19.523 1.00 9.37 186 VAL B C 1
ATOM 5188 O O . VAL B 1 187 ? 11.178 14.533 18.327 1.00 10.56 186 VAL B O 1
ATOM 5192 N N . PRO B 1 188 ? 11.563 15.943 20.035 1.00 9.08 187 PRO B N 1
ATOM 5193 C CA . PRO B 1 188 ? 11.758 17.104 19.156 1.00 9.99 187 PRO B CA 1
ATOM 5194 C C . PRO B 1 188 ? 13.133 17.264 18.535 1.00 9.56 187 PRO B C 1
ATOM 5195 O O . PRO B 1 188 ? 13.322 18.164 17.713 1.00 10.02 187 PRO B O 1
ATOM 5199 N N . VAL B 1 189 ? 14.103 16.465 18.932 1.00 9.37 188 VAL B N 1
ATOM 5200 C CA . VAL B 1 189 ? 15.462 16.538 18.409 1.00 9.51 188 VAL B CA 1
ATOM 5201 C C . VAL B 1 189 ? 15.888 15.096 18.128 1.00 9.09 188 VAL B C 1
ATOM 5202 O O . VAL B 1 189 ? 15.786 14.241 19.006 1.00 9.77 188 VAL B O 1
ATOM 5206 N N . PHE B 1 190 ? 16.339 14.810 16.915 1.00 9.62 189 PHE B N 1
ATOM 5207 C CA . PHE B 1 190 ? 16.772 13.474 16.540 1.00 9.71 189 PHE B CA 1
ATOM 5208 C C . PHE B 1 190 ? 15.728 12.420 16.932 1.00 9.71 189 PHE B C 1
ATOM 5209 O O . PHE B 1 190 ? 16.010 11.440 17.653 1.00 11.04 189 PHE B O 1
ATOM 5217 N N . SER B 1 191 ? 14.512 12.649 16.457 1.00 10.09 190 SER B N 1
ATOM 5218 C CA . SER B 1 191 ? 13.345 11.995 16.949 1.00 10.22 190 SER B CA 1
ATOM 5219 C C . SER B 1 191 ? 13.461 10.452 16.887 1.00 10.40 190 SER B C 1
ATOM 5220 O O . SER B 1 191 ? 14.030 9.884 15.978 1.00 11.09 190 SER B O 1
ATOM 5223 N N . ASN B 1 192 ? 12.888 9.785 17.874 1.00 10.59 191 ASN B N 1
ATOM 5224 C CA . ASN B 1 192 ? 12.871 8.344 17.914 1.00 10.08 191 ASN B CA 1
ATOM 5225 C C . ASN B 1 192 ? 11.662 7.839 17.086 1.00 11.07 191 ASN B C 1
ATOM 5226 O O . ASN B 1 192 ? 10.528 7.997 17.519 1.00 12.00 191 ASN B O 1
ATOM 5231 N N . PRO B 1 193 ? 11.861 7.254 15.890 1.00 10.10 192 PRO B N 1
ATOM 5232 C CA . PRO B 1 193 ? 13.109 6.778 15.296 1.00 10.34 192 PRO B CA 1
ATOM 5233 C C . PRO B 1 193 ? 13.546 7.487 14.029 1.00 10.59 192 PRO B C 1
ATOM 5234 O O . PRO B 1 193 ? 14.545 7.089 13.442 1.00 11.25 192 PRO B O 1
ATOM 5238 N N . THR B 1 194 ? 12.820 8.524 13.598 1.00 10.61 193 THR B N 1
ATOM 5239 C CA . THR B 1 194 ? 13.092 9.152 12.305 1.00 11.20 193 THR B CA 1
ATOM 5240 C C . THR B 1 194 ? 14.373 9.994 12.251 1.00 9.81 193 THR B C 1
ATOM 5241 O O . THR B 1 194 ? 14.868 10.295 11.166 1.00 11.46 193 THR B O 1
ATOM 5245 N N . GLY B 1 195 ? 14.856 10.436 13.402 1.00 9.62 194 GLY B N 1
ATOM 5246 C CA . GLY B 1 195 ? 16.007 11.327 13.446 1.00 9.63 194 GLY B CA 1
ATOM 5247 C C . GLY B 1 195 ? 15.654 12.779 13.145 1.00 9.85 194 GLY B C 1
ATOM 5248 O O . GLY B 1 195 ? 16.527 13.666 13.151 1.00 11.69 194 GLY B O 1
ATOM 5249 N N . PHE B 1 196 ? 14.372 13.055 12.937 1.00 10.16 195 PHE B N 1
ATOM 5250 C CA . PHE B 1 196 ? 13.941 14.397 12.533 1.00 10.79 195 PHE B CA 1
ATOM 5251 C C . PHE B 1 196 ? 13.926 15.348 13.746 1.00 10.59 195 PHE B C 1
ATOM 5252 O O . PHE B 1 196 ? 13.824 14.942 14.891 1.00 11.54 195 PHE B O 1
ATOM 5260 N N . THR B 1 197 ? 14.048 16.633 13.452 1.00 11.62 196 THR B N 1
ATOM 5261 C CA . THR B 1 197 ? 14.178 17.682 14.461 1.00 11.91 196 THR B CA 1
ATOM 5262 C C . THR B 1 197 ? 13.170 18.807 14.204 1.00 12.20 196 THR B C 1
ATOM 5263 O O . THR B 1 197 ? 13.096 19.339 13.098 1.00 13.74 196 THR B O 1
ATOM 5267 N N . VAL B 1 198 ? 12.407 19.167 15.238 1.00 11.54 197 VAL B N 1
ATOM 5268 C CA . VAL B 1 198 ? 11.453 20.264 15.185 1.00 12.00 197 VAL B CA 1
ATOM 5269 C C . VAL B 1 198 ? 12.191 21.585 14.957 1.00 11.74 197 VAL B C 1
ATOM 5270 O O . VAL B 1 198 ? 13.113 21.935 15.672 1.00 12.03 197 VAL B O 1
ATOM 5274 N N . THR B 1 199 ? 11.766 22.326 13.928 1.00 12.32 198 THR B N 1
ATOM 5275 C CA . THR B 1 199 ? 12.321 23.639 13.635 1.00 13.05 198 THR B CA 1
ATOM 5276 C C . THR B 1 199 ? 11.703 24.717 14.519 1.00 13.18 198 THR B C 1
ATOM 5277 O O . THR B 1 199 ? 10.646 24.513 15.134 1.00 12.92 198 THR B O 1
ATOM 5281 N N . GLU B 1 200 ? 12.362 25.873 14.569 1.00 13.94 199 GLU B N 1
ATOM 5282 C CA A GLU B 1 200 ? 11.849 27.025 15.289 0.53 15.07 199 GLU B CA 1
ATOM 5283 C CA B GLU B 1 200 ? 11.836 26.959 15.363 0.47 15.89 199 GLU B CA 1
ATOM 5284 C C . GLU B 1 200 ? 10.447 27.356 14.827 1.00 15.27 199 GLU B C 1
ATOM 5285 O O . GLU B 1 200 ? 9.557 27.658 15.624 1.00 15.17 199 GLU B O 1
ATOM 5296 N N . ASP B 1 201 ? 10.236 27.335 13.521 1.00 15.79 200 ASP B N 1
ATOM 5297 C CA . ASP B 1 201 ? 8.899 27.673 13.006 1.00 16.52 200 ASP B CA 1
ATOM 5298 C C . ASP B 1 201 ? 7.811 26.713 13.503 1.00 15.02 200 ASP B C 1
ATOM 5299 O O . ASP B 1 201 ? 6.721 27.141 13.898 1.00 15.66 200 ASP B O 1
ATOM 5304 N N . VAL B 1 202 ? 8.096 25.410 13.508 1.00 13.54 201 VAL B N 1
ATOM 5305 C CA . VAL B 1 202 ? 7.106 24.458 13.997 1.00 13.27 201 VAL B CA 1
ATOM 5306 C C . VAL B 1 202 ? 6.907 24.610 15.520 1.00 13.23 201 VAL B C 1
ATOM 5307 O O . VAL B 1 202 ? 5.795 24.542 16.002 1.00 13.73 201 VAL B O 1
ATOM 5311 N N . ALA B 1 203 ? 7.980 24.889 16.240 1.00 12.67 202 ALA B N 1
ATOM 5312 C CA . ALA B 1 203 ? 7.882 25.107 17.695 1.00 12.82 202 ALA B CA 1
ATOM 5313 C C . ALA B 1 203 ? 7.015 26.329 17.992 1.00 13.03 202 ALA B C 1
ATOM 5314 O O . ALA B 1 203 ? 6.219 26.311 18.933 1.00 13.61 202 ALA B O 1
ATOM 5316 N N . LYS B 1 204 ? 7.174 27.377 17.200 1.00 14.15 203 LYS B N 1
ATOM 5317 C CA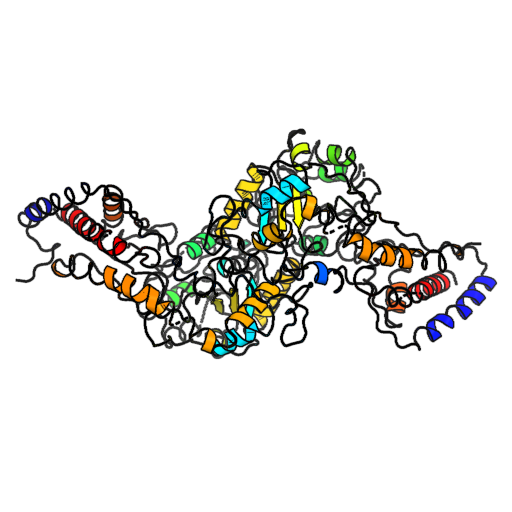 . LYS B 1 204 ? 6.336 28.559 17.394 1.00 14.63 203 LYS B CA 1
ATOM 5318 C C . LYS B 1 204 ? 4.865 28.253 17.090 1.00 14.45 203 LYS B C 1
ATOM 5319 O O . LYS B 1 204 ? 3.978 28.749 17.782 1.00 14.93 203 LYS B O 1
ATOM 5325 N N . ARG B 1 205 ? 4.578 27.452 16.069 1.00 14.13 204 ARG B N 1
ATOM 5326 C CA . ARG B 1 205 ? 3.206 27.048 15.809 1.00 14.29 204 ARG B CA 1
ATOM 5327 C C . ARG B 1 205 ? 2.619 26.233 16.958 1.00 14.32 204 ARG B C 1
ATOM 5328 O O . ARG B 1 205 ? 1.466 26.445 17.339 1.00 14.67 204 ARG B O 1
ATOM 5336 N N . LEU B 1 206 ? 3.387 25.295 17.498 1.00 13.92 205 LEU B N 1
ATOM 5337 C CA . LEU B 1 206 ? 2.938 24.522 18.652 1.00 13.76 205 LEU B CA 1
ATOM 5338 C C . LEU B 1 206 ? 2.639 25.413 19.837 1.00 13.18 205 LEU B C 1
ATOM 5339 O O . LEU B 1 206 ? 1.719 25.134 20.617 1.00 14.03 205 LEU B O 1
ATOM 5344 N N . SER B 1 207 ? 3.445 26.462 19.987 1.00 13.04 206 SER B N 1
ATOM 5345 C CA . SER B 1 207 ? 3.322 27.373 21.125 1.00 13.57 206 SER B CA 1
ATOM 5346 C C . SER B 1 207 ? 2.139 28.313 21.008 1.00 13.94 206 SER B C 1
ATOM 5347 O O . SER B 1 207 ? 1.578 28.720 22.017 1.00 15.46 206 SER B O 1
ATOM 5350 N N . ALA B 1 208 ? 1.793 28.672 19.773 1.00 14.86 207 ALA B N 1
ATOM 5351 C CA . ALA B 1 208 ? 0.765 29.709 19.505 1.00 15.37 207 ALA B CA 1
ATOM 5352 C C . ALA B 1 208 ? -0.598 29.119 19.195 1.00 15.74 207 ALA B C 1
ATOM 5353 O O . ALA B 1 208 ? -1.618 29.848 19.253 1.00 18.19 207 ALA B O 1
ATOM 5363 N N . GLU B 1 210 ? -4.240 27.582 19.068 1.00 17.61 209 GLU B N 1
ATOM 5364 C CA . GLU B 1 210 ? -5.363 27.560 19.969 1.00 18.40 209 GLU B CA 1
ATOM 5365 C C . GLU B 1 210 ? -5.870 26.140 20.167 1.00 18.10 209 GLU B C 1
ATOM 5366 O O . GLU B 1 210 ? -6.176 25.439 19.233 1.00 19.94 209 GLU B O 1
ATOM 5369 N N . THR B 1 211 ? -5.952 25.693 21.411 1.00 17.17 210 THR B N 1
ATOM 5370 C CA . THR B 1 211 ? -6.507 24.375 21.696 1.00 17.15 210 THR B CA 1
ATOM 5371 C C . THR B 1 211 ? -7.867 24.481 22.392 1.00 16.78 210 THR B C 1
ATOM 5372 O O . THR B 1 211 ? -8.069 25.353 23.269 1.00 19.09 210 THR B O 1
ATOM 5376 N N . ALA B 1 212 ? -8.791 23.617 22.020 1.00 15.35 211 ALA B N 1
ATOM 5377 C CA . ALA B 1 212 ? -10.115 23.618 22.637 1.00 15.64 211 ALA B CA 1
ATOM 5378 C C . ALA B 1 212 ? -10.065 23.205 24.119 1.00 14.94 211 ALA B C 1
ATOM 5379 O O . ALA B 1 212 ? -10.786 23.757 24.958 1.00 16.38 211 ALA B O 1
ATOM 5381 N N . ALA B 1 213 ? -9.246 22.202 24.450 1.00 13.79 212 ALA B N 1
ATOM 5382 C CA . ALA B 1 213 ? -9.096 21.779 25.836 1.00 13.21 212 ALA B CA 1
ATOM 5383 C C . ALA B 1 213 ? -8.323 22.850 26.582 1.00 13.69 212 ALA B C 1
ATOM 5384 O O . ALA B 1 213 ? -7.224 23.229 26.166 1.00 15.23 212 ALA B O 1
ATOM 5386 N N . PRO B 1 214 ? -8.813 23.269 27.766 1.00 13.98 213 PRO B N 1
ATOM 5387 C CA . PRO B 1 214 ? -8.137 24.293 28.524 1.00 14.09 213 PRO B CA 1
ATOM 5388 C C . PRO B 1 214 ? -6.851 23.819 29.188 1.00 12.99 213 PRO B C 1
ATOM 5389 O O . PRO B 1 214 ? -6.034 24.640 29.612 1.00 14.91 213 PRO B O 1
ATOM 5393 N N . ASP B 1 215 ? -6.694 22.502 29.229 1.00 11.48 214 ASP B N 1
ATOM 5394 C CA . ASP B 1 215 ? -5.632 21.828 29.984 1.00 10.77 214 ASP B CA 1
ATOM 5395 C C . ASP B 1 215 ? -4.780 20.923 29.096 1.00 10.20 214 ASP B C 1
ATOM 5396 O O . ASP B 1 215 ? -4.093 20.043 29.587 1.00 10.28 214 ASP B O 1
ATOM 5401 N N . PHE B 1 216 ? -4.748 21.220 27.799 1.00 10.28 215 PHE B N 1
ATOM 5402 C CA . PHE B 1 216 ? -3.938 20.510 26.821 1.00 10.44 215 PHE B CA 1
ATOM 5403 C C . PHE B 1 216 ? -2.458 20.626 27.187 1.00 9.63 215 PHE B C 1
ATOM 5404 O O . PHE B 1 216 ? -1.962 21.685 27.598 1.00 10.12 215 PHE B O 1
ATOM 5412 N N . ARG B 1 217 ? -1.759 19.497 27.001 1.00 8.98 216 ARG B N 1
ATOM 5413 C CA . ARG B 1 217 ? -0.329 19.451 27.249 1.00 9.07 216 ARG B CA 1
ATOM 5414 C C . ARG B 1 217 ? 0.421 18.808 26.096 1.00 9.41 216 ARG B C 1
ATOM 5415 O O . ARG B 1 217 ? 0.033 17.754 25.616 1.00 10.33 216 ARG B O 1
ATOM 5423 N N . VAL B 1 218 ? 1.531 19.420 25.729 1.00 9.79 217 VAL B N 1
ATOM 5424 C CA . VAL B 1 218 ? 2.507 18.788 24.865 1.00 9.68 217 VAL B CA 1
ATOM 5425 C C . VAL B 1 218 ? 3.605 18.177 25.696 1.00 8.56 217 VAL B C 1
ATOM 5426 O O . VAL B 1 218 ? 4.234 18.877 26.492 1.00 10.04 217 VAL B O 1
ATOM 5430 N N . VAL B 1 219 ? 3.841 16.865 25.530 1.00 9.02 218 VAL B N 1
ATOM 5431 C CA . VAL B 1 219 ? 5.013 16.223 26.097 1.00 8.66 218 VAL B CA 1
ATOM 5432 C C . VAL B 1 219 ? 6.150 16.384 25.096 1.00 8.64 218 VAL B C 1
ATOM 5433 O O . VAL B 1 219 ? 6.137 15.783 24.026 1.00 10.68 218 VAL B O 1
ATOM 5437 N N . TRP B 1 220 ? 7.091 17.254 25.460 1.00 8.12 219 TRP B N 1
ATOM 5438 C CA . TRP B 1 220 ? 8.292 17.555 24.672 1.00 8.40 219 TRP B CA 1
ATOM 5439 C C . TRP B 1 220 ? 9.438 16.730 25.251 1.00 8.01 219 TRP B C 1
ATOM 5440 O O . TRP B 1 220 ? 10.144 17.164 26.155 1.00 8.33 219 TRP B O 1
ATOM 5451 N N . ASP B 1 221 ? 9.535 15.489 24.776 1.00 8.39 220 ASP B N 1
ATOM 5452 C CA . ASP B 1 221 ? 10.454 14.513 25.339 1.00 8.00 220 ASP B CA 1
ATOM 5453 C C . ASP B 1 221 ? 11.775 14.607 24.599 1.00 8.13 220 ASP B C 1
ATOM 5454 O O . ASP B 1 221 ? 12.001 13.921 23.605 1.00 8.19 220 ASP B O 1
ATOM 5459 N N . ASN B 1 222 ? 12.624 15.547 25.058 1.00 8.31 221 ASN B N 1
ATOM 5460 C CA . ASN B 1 222 ? 13.888 15.851 24.398 1.00 8.42 221 ASN B CA 1
ATOM 5461 C C . ASN B 1 222 ? 14.987 14.899 24.856 1.00 7.74 221 ASN B C 1
ATOM 5462 O O . ASN B 1 222 ? 16.031 15.284 25.385 1.00 8.70 221 ASN B O 1
ATOM 5467 N N . ALA B 1 223 ? 14.718 13.615 24.628 1.00 8.15 222 ALA B N 1
ATOM 5468 C CA . ALA B 1 223 ? 15.587 12.516 25.038 1.00 8.62 222 ALA B CA 1
ATOM 5469 C C . ALA B 1 223 ? 16.956 12.558 24.373 1.00 8.90 222 ALA B C 1
ATOM 5470 O O . ALA B 1 223 ? 17.918 12.008 24.905 1.00 10.47 222 ALA B O 1
ATOM 5472 N N . TYR B 1 224 ? 17.047 13.194 23.210 1.00 8.05 223 TYR B N 1
ATOM 5473 C CA . TYR B 1 224 ? 18.293 13.217 22.414 1.00 8.34 223 TYR B CA 1
ATOM 5474 C C . TYR B 1 224 ? 18.827 14.625 22.266 1.00 8.94 223 TYR B C 1
ATOM 5475 O O . TYR B 1 224 ? 19.516 14.954 21.309 1.00 9.16 223 TYR B O 1
ATOM 5484 N N . ALA B 1 225 ? 18.580 15.464 23.287 1.00 8.69 224 ALA B N 1
ATOM 5485 C CA . ALA B 1 225 ? 18.881 16.881 23.250 1.00 8.91 224 ALA B CA 1
ATOM 5486 C C . ALA B 1 225 ? 20.297 17.257 22.858 1.00 9.18 224 ALA B C 1
ATOM 5487 O O . ALA B 1 225 ? 20.499 18.357 22.320 1.00 10.53 224 ALA B O 1
ATOM 5489 N N . VAL B 1 226 ? 21.254 16.414 23.204 1.00 8.93 225 VAL B N 1
ATOM 5490 C CA . VAL B 1 226 ? 22.687 16.690 22.959 1.00 9.15 225 VAL B CA 1
ATOM 5491 C C . VAL B 1 226 ? 23.363 15.512 22.261 1.00 9.23 225 VAL B C 1
ATOM 5492 O O . VAL B 1 226 ? 24.588 15.390 22.247 1.00 9.91 225 VAL B O 1
ATOM 5496 N N . HIS B 1 227 ? 22.568 14.650 21.630 1.00 8.84 226 HIS B N 1
ATOM 5497 C CA . HIS B 1 227 ? 23.014 13.295 21.275 1.00 8.82 226 HIS B CA 1
ATOM 5498 C C . HIS B 1 227 ? 23.428 13.243 19.798 1.00 9.28 226 HIS B C 1
ATOM 5499 O O . HIS B 1 227 ? 22.938 12.456 18.972 1.00 9.19 226 HIS B O 1
ATOM 5506 N N . THR B 1 228 ? 24.403 14.082 19.493 1.00 9.57 227 THR B N 1
ATOM 5507 C CA . THR B 1 228 ? 24.935 14.235 18.148 1.00 9.90 227 THR B CA 1
ATOM 5508 C C . THR B 1 228 ? 25.785 13.043 17.720 1.00 9.32 227 THR B C 1
ATOM 5509 O O . THR B 1 228 ? 26.485 12.423 18.508 1.00 10.22 227 THR B O 1
ATOM 5513 N N . LEU B 1 229 ? 25.708 12.750 16.419 1.00 9.05 228 LEU B N 1
ATOM 5514 C CA . LEU B 1 229 ? 26.609 11.769 15.792 1.00 9.34 228 LEU B CA 1
ATOM 5515 C C . LEU B 1 229 ? 27.754 12.415 15.058 1.00 9.46 228 LEU B C 1
ATOM 5516 O O . LEU B 1 229 ? 28.602 11.717 14.493 1.00 11.26 228 LEU B O 1
ATOM 5521 N N . THR B 1 230 ? 27.817 13.742 15.056 1.00 10.20 229 THR B N 1
ATOM 5522 C CA . THR B 1 230 ? 28.784 14.456 14.239 1.00 11.24 229 THR B CA 1
ATOM 5523 C C . THR B 1 230 ? 29.698 15.407 15.013 1.00 11.63 229 THR B C 1
ATOM 5524 O O . THR B 1 230 ? 30.617 15.991 14.440 1.00 14.09 229 THR B O 1
ATOM 5528 N N . ASP B 1 231 ? 29.408 15.604 16.292 1.00 11.22 230 ASP B N 1
ATOM 5529 C CA . ASP B 1 231 ? 30.025 16.628 17.160 1.00 12.44 230 ASP B CA 1
ATOM 5530 C C . ASP B 1 231 ? 29.522 18.045 16.939 1.00 13.31 230 ASP B C 1
ATOM 5531 O O . ASP B 1 231 ? 30.012 18.975 17.595 1.00 15.76 230 ASP B O 1
ATOM 5536 N N . GLU B 1 232 ? 28.568 18.236 16.037 1.00 13.23 231 GLU B N 1
ATOM 5537 C CA . GLU B 1 232 ? 27.811 19.482 15.973 1.00 13.62 231 GLU B CA 1
ATOM 5538 C C . GLU B 1 232 ? 26.588 19.279 16.857 1.00 13.39 231 GLU B C 1
ATOM 5539 O O . GLU B 1 232 ? 25.802 18.346 16.633 1.00 15.25 231 GLU B O 1
ATOM 5545 N N . PHE B 1 233 ? 26.429 20.119 17.850 1.00 12.96 232 PHE B N 1
ATOM 5546 C CA . PHE B 1 233 ? 25.312 20.009 18.769 1.00 13.01 232 PHE B CA 1
ATOM 5547 C C . PHE B 1 233 ? 24.098 20.714 18.191 1.00 13.58 232 PHE B C 1
ATOM 5548 O O . PHE B 1 233 ? 24.220 21.843 17.698 1.00 15.82 232 PHE B O 1
ATOM 5556 N N . PRO B 1 234 ? 22.924 20.078 18.291 1.00 13.17 233 PRO B N 1
ATOM 5557 C CA . PRO B 1 234 ? 21.715 20.677 17.768 1.00 14.24 233 PRO B CA 1
ATOM 5558 C C . PRO B 1 234 ? 21.245 21.868 18.623 1.00 14.28 233 PRO B C 1
ATOM 5559 O O . PRO B 1 234 ? 21.516 21.973 19.811 1.00 14.00 233 PRO B O 1
ATOM 5563 N N . GLU B 1 235 ? 20.501 22.764 18.004 1.00 15.13 234 GLU B N 1
ATOM 5564 C CA . GLU B 1 235 ? 19.841 23.837 18.726 1.00 16.14 234 GLU B CA 1
ATOM 5565 C C . GLU B 1 235 ? 18.915 23.304 19.797 1.00 15.17 234 GLU B C 1
ATOM 5566 O O . GLU B 1 235 ? 18.255 22.258 19.613 1.00 16.36 234 GLU B O 1
ATOM 5568 N N . VAL B 1 236 ? 18.944 23.941 20.966 1.00 13.56 235 VAL B N 1
ATOM 5569 C CA . VAL B 1 236 ? 17.996 23.637 22.016 1.00 13.23 235 VAL B CA 1
ATOM 5570 C C . VAL B 1 236 ? 17.007 24.781 22.049 1.00 13.15 235 VAL B C 1
ATOM 5571 O O . VAL B 1 236 ? 17.281 25.846 22.583 1.00 15.02 235 VAL B O 1
ATOM 5575 N N . ILE B 1 237 ? 15.850 24.543 21.474 1.00 11.90 236 ILE B N 1
ATOM 5576 C CA . ILE B 1 237 ? 14.763 25.491 21.539 1.00 11.94 236 ILE B CA 1
ATOM 5577 C C . ILE B 1 237 ? 14.258 25.559 22.998 1.00 11.95 236 ILE B C 1
ATOM 5578 O O . ILE B 1 237 ? 14.008 24.527 23.614 1.00 12.26 236 ILE B O 1
ATOM 5583 N N . ASP B 1 238 ? 14.130 26.761 23.558 1.00 12.34 237 ASP B N 1
ATOM 5584 C CA . ASP B 1 238 ? 13.595 26.943 24.915 1.00 11.85 237 ASP B CA 1
ATOM 5585 C C . ASP B 1 238 ? 12.078 26.926 24.771 1.00 11.05 237 ASP B C 1
ATOM 5586 O O . ASP B 1 238 ? 11.412 27.959 24.665 1.00 11.81 237 ASP B O 1
ATOM 5591 N N . ILE B 1 239 ? 11.540 25.706 24.714 1.00 10.85 238 ILE B N 1
ATOM 5592 C CA . ILE B 1 239 ? 10.148 25.541 24.361 1.00 11.11 238 ILE B CA 1
ATOM 5593 C C . ILE B 1 239 ? 9.229 26.096 25.455 1.00 10.17 238 ILE B C 1
ATOM 5594 O O . ILE B 1 239 ? 8.164 26.641 25.171 1.00 11.34 238 ILE B O 1
ATOM 5599 N N . VAL B 1 240 ? 9.622 25.924 26.713 1.00 10.83 239 VAL B N 1
ATOM 5600 C CA . VAL B 1 240 ? 8.822 26.457 27.809 1.00 11.26 239 VAL B CA 1
ATOM 5601 C C . VAL B 1 240 ? 8.736 27.998 27.679 1.00 11.21 239 VAL B C 1
ATOM 5602 O O . VAL B 1 240 ? 7.666 28.591 27.826 1.00 12.73 239 VAL B O 1
ATOM 5606 N N . GLY B 1 241 ? 9.868 28.629 27.370 1.00 12.39 240 GLY B N 1
ATOM 5607 C CA . GLY B 1 241 ? 9.911 30.063 27.126 1.00 12.94 240 GLY B CA 1
ATOM 5608 C C . GLY B 1 241 ? 9.052 30.485 25.938 1.00 13.43 240 GLY B C 1
ATOM 5609 O O . GLY B 1 241 ? 8.409 31.539 25.984 1.00 14.45 240 GLY B O 1
ATOM 5610 N N . LEU B 1 242 ? 9.062 29.702 24.861 1.00 13.02 241 LEU B N 1
ATOM 5611 C CA . LEU B 1 242 ? 8.213 30.008 23.706 1.00 13.36 241 LEU B CA 1
ATOM 5612 C C . LEU B 1 242 ? 6.738 29.932 24.075 1.00 12.35 241 LEU B C 1
ATOM 5613 O O . LEU B 1 242 ? 5.930 30.774 23.620 1.00 14.25 241 LEU B O 1
ATOM 5618 N N . GLY B 1 243 ? 6.336 28.944 24.874 1.00 12.29 242 GLY B N 1
ATOM 5619 C CA . GLY B 1 243 ? 4.956 28.884 25.322 1.00 12.71 242 GLY B CA 1
ATOM 5620 C C . GLY B 1 243 ? 4.559 30.087 26.147 1.00 13.07 242 GLY B C 1
ATOM 5621 O O . GLY B 1 243 ? 3.483 30.687 25.940 1.00 14.65 242 GLY B O 1
ATOM 5622 N N . GLU B 1 244 ? 5.470 30.502 27.024 1.00 13.79 243 GLU B N 1
ATOM 5623 C CA A GLU B 1 244 ? 5.271 31.703 27.834 0.50 15.50 243 GLU B CA 1
ATOM 5624 C CA B GLU B 1 244 ? 5.232 31.745 27.796 0.50 15.96 243 GLU B CA 1
ATOM 5625 C C . GLU B 1 244 ? 5.081 32.938 26.890 1.00 16.62 243 GLU B C 1
ATOM 5626 O O . GLU B 1 244 ? 4.139 33.746 27.055 1.00 18.94 243 GLU B O 1
ATOM 5637 N N . ALA B 1 245 ? 5.967 33.096 25.918 1.00 16.89 244 ALA B N 1
ATOM 5638 C CA . ALA B 1 245 ? 5.931 34.266 25.018 1.00 18.82 244 ALA B CA 1
ATOM 5639 C C . ALA B 1 245 ? 4.639 34.309 24.217 1.00 19.41 244 ALA B C 1
ATOM 5640 O O . ALA B 1 245 ? 4.136 35.402 23.859 1.00 22.47 244 ALA B O 1
ATOM 5642 N N . ALA B 1 246 ? 4.073 33.150 23.902 1.00 18.67 245 ALA B N 1
ATOM 5643 C CA . ALA B 1 246 ? 2.847 33.034 23.130 1.00 18.39 245 ALA B CA 1
ATOM 5644 C C . ALA B 1 246 ? 1.557 33.180 23.940 1.00 18.40 245 ALA B C 1
ATOM 5645 O O . ALA B 1 246 ? 0.445 33.107 23.377 1.00 20.71 245 ALA B O 1
ATOM 5647 N N . GLY B 1 247 ? 1.694 33.311 25.248 1.00 17.93 246 GLY B N 1
ATOM 5648 C CA . GLY B 1 247 ? 0.546 33.388 26.123 1.00 17.95 246 GLY B CA 1
ATOM 5649 C C . GLY B 1 247 ? -0.072 32.040 26.469 1.00 17.09 246 GLY B C 1
ATOM 5650 O O . GLY B 1 247 ? -1.200 31.994 26.976 1.00 18.59 246 GLY B O 1
ATOM 5651 N N . ASN B 1 248 ? 0.686 30.943 26.234 1.00 15.25 247 ASN B N 1
ATOM 5652 C CA . ASN B 1 248 ? 0.282 29.594 26.646 1.00 13.70 247 ASN B CA 1
ATOM 5653 C C . ASN B 1 248 ? 1.374 29.010 27.540 1.00 13.10 247 ASN B C 1
ATOM 5654 O O . ASN B 1 248 ? 2.014 28.003 27.198 1.00 12.66 247 ASN B O 1
ATOM 5659 N N . PRO B 1 249 ? 1.634 29.655 28.683 1.00 12.69 248 PRO B N 1
ATOM 5660 C CA . PRO B 1 249 ? 2.815 29.293 29.443 1.00 12.65 248 PRO B CA 1
ATOM 5661 C C . PRO B 1 249 ? 2.837 27.855 29.972 1.00 11.22 248 PRO B C 1
ATOM 5662 O O . PRO B 1 249 ? 3.920 27.292 30.154 1.00 11.99 248 PRO B O 1
ATOM 5666 N N . ASN B 1 250 ? 1.666 27.273 30.206 1.00 10.79 249 ASN B N 1
ATOM 5667 C CA . ASN B 1 250 ? 1.596 25.961 30.812 1.00 9.74 249 ASN B CA 1
ATOM 5668 C C . ASN B 1 250 ? 1.513 24.821 29.821 1.00 9.78 249 ASN B C 1
ATOM 5669 O O . ASN B 1 250 ? 1.363 23.687 30.208 1.00 10.36 249 ASN B O 1
ATOM 5674 N N . ARG B 1 251 ? 1.659 25.123 28.542 1.00 10.26 250 ARG B N 1
ATOM 5675 C CA . ARG B 1 251 ? 1.425 24.114 27.522 1.00 10.40 250 ARG B CA 1
ATOM 5676 C C . ARG B 1 251 ? 2.422 22.960 27.546 1.00 9.83 250 ARG B C 1
ATOM 5677 O O . ARG B 1 251 ? 2.038 21.830 27.277 1.00 10.59 250 ARG B O 1
ATOM 5685 N N . PHE B 1 252 ? 3.695 23.249 27.788 1.00 9.41 251 PHE B N 1
ATOM 5686 C CA . PHE B 1 252 ? 4.743 22.265 27.573 1.00 9.24 251 PHE B CA 1
ATOM 5687 C C . PHE B 1 252 ? 5.208 21.616 28.849 1.00 8.83 251 PHE B C 1
ATOM 5688 O O . PHE B 1 252 ? 5.553 22.275 29.808 1.00 9.23 251 PHE B O 1
ATOM 5696 N N . TRP B 1 253 ? 5.241 20.293 28.806 1.00 8.16 252 TRP B N 1
ATOM 5697 C CA . TRP B 1 253 ? 5.925 19.447 29.780 1.00 7.87 252 TRP B CA 1
ATOM 5698 C C . TRP B 1 253 ? 7.151 18.899 29.065 1.00 7.78 252 TRP B C 1
ATOM 5699 O O . TRP B 1 253 ? 7.012 18.040 28.178 1.00 8.22 252 TRP B O 1
ATOM 5710 N N . ALA B 1 254 ? 8.341 19.431 29.374 1.00 7.42 253 ALA B N 1
ATOM 5711 C CA . ALA B 1 254 ? 9.572 19.072 28.666 1.00 7.53 253 ALA B CA 1
ATOM 5712 C C . ALA B 1 254 ? 10.410 18.135 29.547 1.00 7.44 253 ALA B C 1
ATOM 5713 O O . ALA B 1 254 ? 10.459 18.283 30.769 1.00 8.02 253 ALA B O 1
ATOM 5715 N N . PHE B 1 255 ? 11.067 17.187 28.901 1.00 7.13 254 PHE B N 1
ATOM 5716 C CA . PHE B 1 255 ? 11.837 16.174 29.604 1.00 7.31 254 PHE B CA 1
ATOM 5717 C C . PHE B 1 255 ? 13.170 15.942 28.953 1.00 7.13 254 PHE B C 1
ATOM 5718 O O . PHE B 1 255 ? 13.313 16.090 27.735 1.00 8.61 254 PHE B O 1
ATOM 5726 N N . THR B 1 256 ? 14.135 15.478 29.732 1.00 7.54 255 THR B N 1
ATOM 5727 C 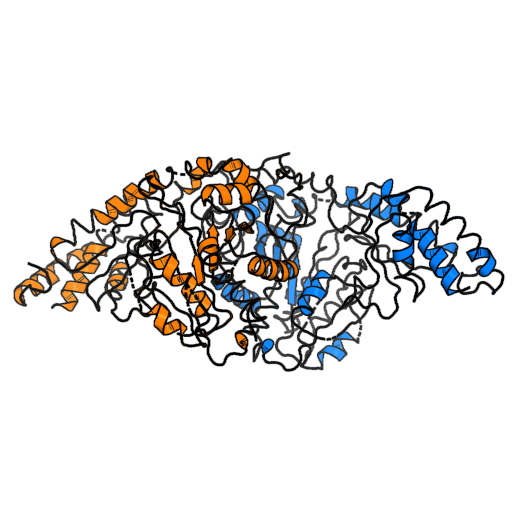CA . THR B 1 256 ? 15.349 14.879 29.207 1.00 8.22 255 THR B CA 1
ATOM 5728 C C . THR B 1 256 ? 15.948 14.007 30.291 1.00 7.28 255 THR B C 1
ATOM 5729 O O . THR B 1 256 ? 15.401 13.901 31.379 1.00 7.87 255 THR B O 1
ATOM 5733 N N . SER B 1 257 ? 17.066 13.364 29.998 1.00 7.97 256 SER B N 1
ATOM 5734 C CA . SER B 1 257 ? 17.710 12.461 30.942 1.00 8.64 256 SER B CA 1
ATOM 5735 C C . SER B 1 257 ? 19.146 12.208 30.565 1.00 8.15 256 SER B C 1
ATOM 5736 O O . SER B 1 257 ? 19.604 12.565 29.468 1.00 9.27 256 SER B O 1
ATOM 5739 N N . THR B 1 258 ? 19.844 11.585 31.508 1.00 7.78 257 THR B N 1
ATOM 5740 C CA . THR B 1 258 ? 21.186 11.139 31.238 1.00 7.64 257 THR B CA 1
ATOM 5741 C C . THR B 1 258 ? 21.295 9.630 30.975 1.00 7.78 257 THR B C 1
ATOM 5742 O O . THR B 1 258 ? 22.388 9.095 30.947 1.00 7.81 257 THR B O 1
ATOM 5746 N N . SER B 1 259 ? 20.191 8.947 30.703 1.00 8.10 258 SER B N 1
ATOM 5747 C CA . SER B 1 259 ? 20.261 7.502 30.464 1.00 8.25 258 SER B CA 1
ATOM 5748 C C . SER B 1 259 ? 21.179 7.086 29.334 1.00 8.89 258 SER B C 1
ATOM 5749 O O . SER B 1 259 ? 21.784 6.014 29.407 1.00 10.24 258 SER B O 1
ATOM 5752 N N . LYS B 1 260 ? 21.251 7.899 28.286 1.00 8.29 259 LYS B N 1
ATOM 5753 C CA . LYS B 1 260 ? 22.144 7.661 27.160 1.00 8.90 259 LYS B CA 1
ATOM 5754 C C . LYS B 1 260 ? 23.311 8.636 27.160 1.00 9.11 259 LYS B C 1
ATOM 5755 O O . LYS B 1 260 ? 23.883 8.990 26.133 1.00 11.70 259 LYS B O 1
ATOM 5761 N N . ILE B 1 261 ? 23.661 9.085 28.354 1.00 8.35 260 ILE B N 1
ATOM 5762 C CA . ILE B 1 261 ? 24.824 9.915 28.580 1.00 8.27 260 ILE B CA 1
ATOM 5763 C C . ILE B 1 261 ? 25.743 9.243 29.570 1.00 7.82 260 ILE B C 1
ATOM 5764 O O . ILE B 1 261 ? 26.962 9.196 29.349 1.00 9.29 260 ILE B O 1
ATOM 5769 N N . THR B 1 262 ? 25.191 8.724 30.672 1.00 8.54 261 THR B N 1
ATOM 5770 C CA . THR B 1 262 ? 25.970 8.094 31.732 1.00 8.15 261 THR B CA 1
ATOM 5771 C C . THR B 1 262 ? 25.674 6.601 31.845 1.00 8.32 261 THR B C 1
ATOM 5772 O O . THR B 1 262 ? 26.386 5.770 31.284 1.00 11.09 261 THR B O 1
ATOM 5776 N N . LEU B 1 263 ? 24.603 6.259 32.528 1.00 7.94 262 LEU B N 1
ATOM 5777 C CA . LEU B 1 263 ? 24.187 4.892 32.833 1.00 7.94 262 LEU B CA 1
ATOM 5778 C C . LEU B 1 263 ? 22.713 4.743 32.500 1.00 8.54 262 LEU B C 1
ATOM 5779 O O . LEU B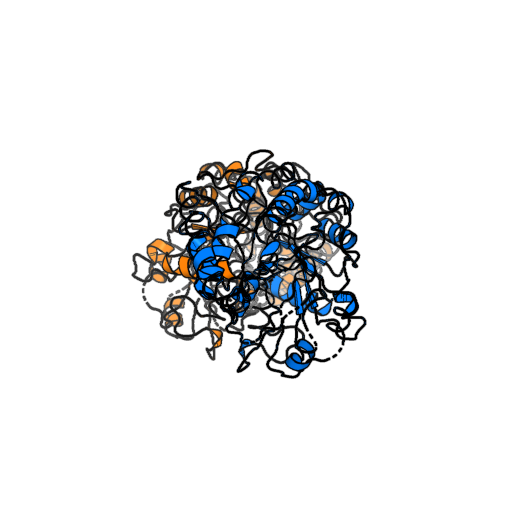 1 263 ? 21.896 5.569 32.937 1.00 10.10 262 LEU B O 1
ATOM 5784 N N . ALA B 1 264 ? 22.370 3.724 31.724 1.00 7.30 263 ALA B N 1
ATOM 5785 C CA . ALA B 1 264 ? 21.008 3.572 31.234 1.00 7.77 263 ALA B CA 1
ATOM 5786 C C . ALA B 1 264 ? 20.201 2.844 32.324 1.00 8.05 263 ALA B C 1
ATOM 5787 O O . ALA B 1 264 ? 20.322 1.637 32.508 1.00 9.20 263 ALA B O 1
ATOM 5789 N N . GLY B 1 265 ? 19.387 3.611 33.050 1.00 7.38 264 GLY B N 1
ATOM 5790 C CA . GLY B 1 265 ? 18.601 3.126 34.188 1.00 7.55 264 GLY B CA 1
ATOM 5791 C C . GLY B 1 265 ? 19.130 3.563 35.543 1.00 7.70 264 GLY B C 1
ATOM 5792 O O . GLY B 1 265 ? 18.547 3.234 36.561 1.00 8.68 264 GLY B O 1
ATOM 5793 N N . ALA B 1 266 ? 20.259 4.263 35.557 1.00 7.15 265 ALA B N 1
ATOM 5794 C CA . ALA B 1 266 ? 20.906 4.720 36.801 1.00 7.97 265 ALA B CA 1
ATOM 5795 C C . ALA B 1 266 ? 21.437 6.136 36.654 1.00 7.76 265 ALA B C 1
ATOM 5796 O O . ALA B 1 266 ? 22.304 6.571 37.419 1.00 8.24 265 ALA B O 1
ATOM 5798 N N . GLY B 1 267 ? 20.861 6.882 35.706 1.00 7.28 266 GLY B N 1
ATOM 5799 C CA . GLY B 1 267 ? 21.175 8.271 35.496 1.00 7.58 266 GLY B CA 1
ATOM 5800 C C . GLY B 1 267 ? 20.275 9.202 36.249 1.00 6.95 266 GLY B C 1
ATOM 5801 O O . GLY B 1 267 ? 19.745 8.852 37.296 1.00 7.36 266 GLY B O 1
ATOM 5802 N N . VAL B 1 268 ? 20.136 10.413 35.712 1.00 7.27 267 VAL B N 1
ATOM 5803 C CA . VAL B 1 268 ? 19.297 11.452 36.299 1.00 6.61 267 VAL B CA 1
ATOM 5804 C C . VAL B 1 268 ? 18.342 11.986 35.223 1.00 6.61 267 VAL B C 1
ATOM 5805 O O . VAL B 1 268 ? 18.717 12.184 34.061 1.00 7.89 267 VAL B O 1
ATOM 5809 N N . SER B 1 269 ? 17.090 12.160 35.619 1.00 6.91 268 SER B N 1
ATOM 5810 C CA . SER B 1 269 ? 16.033 12.688 34.791 1.00 7.37 268 SER B CA 1
ATOM 5811 C C . SER B 1 269 ? 15.764 14.138 35.088 1.00 6.80 268 SER B C 1
ATOM 5812 O O . SER B 1 269 ? 16.038 14.644 36.193 1.00 7.69 268 SER B O 1
ATOM 5815 N N . PHE B 1 270 ? 15.179 14.827 34.110 1.00 7.33 269 PHE B N 1
ATOM 5816 C CA . PHE B 1 270 ? 14.843 16.243 34.223 1.00 7.53 269 PHE B CA 1
ATOM 5817 C C . PHE B 1 270 ? 13.451 16.504 33.678 1.00 7.58 269 PHE B C 1
ATOM 5818 O O . PHE B 1 270 ? 13.064 15.944 32.654 1.00 7.80 269 PHE B O 1
ATOM 5826 N N . PHE B 1 271 ? 12.761 17.409 34.361 1.00 6.92 270 PHE B N 1
ATOM 5827 C CA . PHE B 1 271 ? 11.421 17.901 33.973 1.00 7.15 270 PHE B CA 1
ATOM 5828 C C . PHE B 1 271 ? 11.531 19.423 33.951 1.00 7.14 270 PHE B C 1
ATOM 5829 O O . PHE B 1 271 ? 11.896 20.017 34.962 1.00 8.12 270 PHE B O 1
ATOM 5837 N N . LEU B 1 272 ? 11.297 20.022 32.788 1.00 7.79 271 LEU B N 1
ATOM 5838 C CA . LEU B 1 272 ? 11.346 21.460 32.580 1.00 7.74 271 LEU B CA 1
ATOM 5839 C C . LEU B 1 272 ? 9.929 21.902 32.227 1.00 8.05 271 LEU B C 1
ATOM 5840 O O . LEU B 1 272 ? 9.327 21.387 31.281 1.00 8.46 271 LEU B O 1
ATOM 5845 N N . THR B 1 273 ? 9.407 22.874 32.974 1.00 8.02 272 THR B N 1
ATOM 5846 C CA . THR B 1 273 ? 8.048 23.318 32.757 1.00 8.88 272 THR B CA 1
ATOM 5847 C C . THR B 1 273 ? 7.859 24.655 33.454 1.00 9.11 272 THR B C 1
ATOM 5848 O O . THR B 1 273 ? 8.760 25.134 34.159 1.00 9.97 272 THR B O 1
ATOM 5852 N N . SER B 1 274 ? 6.687 25.259 33.237 1.00 8.75 273 SER B N 1
ATOM 5853 C CA . SER B 1 274 ? 6.357 26.582 33.777 1.00 9.37 273 SER B CA 1
ATOM 5854 C C . SER B 1 274 ? 6.245 26.575 35.300 1.00 8.83 273 SER B C 1
ATOM 5855 O O . SER B 1 274 ? 6.084 25.523 35.928 1.00 9.61 273 SER B O 1
ATOM 5858 N N . ALA B 1 275 ? 6.246 27.760 35.893 1.00 9.58 274 ALA B N 1
ATOM 5859 C CA . ALA B 1 275 ? 6.113 27.870 37.344 1.00 10.15 274 ALA B CA 1
ATOM 5860 C C . ALA B 1 275 ? 4.854 27.234 37.891 1.00 10.15 274 ALA B C 1
ATOM 5861 O O . ALA B 1 275 ? 4.905 26.514 38.882 1.00 10.50 274 ALA B O 1
ATOM 5863 N N . GLU B 1 276 ? 3.710 27.462 37.243 1.00 9.99 275 GLU B N 1
ATOM 5864 C CA . GLU B 1 276 ? 2.473 26.907 37.731 1.00 9.90 275 GLU B CA 1
ATOM 5865 C C . GLU B 1 276 ? 2.491 25.383 37.603 1.00 9.78 275 GLU B C 1
ATOM 5866 O O . GLU B 1 276 ? 1.999 24.680 38.484 1.00 10.13 275 GLU B O 1
ATOM 5872 N N . ASN B 1 277 ? 3.017 24.874 36.500 1.00 8.73 276 ASN B N 1
ATOM 5873 C CA . ASN B 1 277 ? 3.120 23.431 36.302 1.00 8.35 276 ASN B CA 1
ATOM 5874 C C . ASN B 1 277 ? 4.090 22.800 37.321 1.00 8.01 276 ASN B C 1
ATOM 5875 O O . ASN B 1 277 ? 3.824 21.708 37.816 1.00 8.77 276 ASN B O 1
ATOM 5880 N N . ARG B 1 278 ? 5.198 23.487 37.635 1.00 8.49 277 ARG B N 1
ATOM 5881 C CA . ARG B 1 278 ? 6.143 22.959 38.610 1.00 9.10 277 ARG B CA 1
ATOM 5882 C C . ARG B 1 278 ? 5.503 22.855 39.998 1.00 9.35 277 ARG B C 1
ATOM 5883 O O . ARG B 1 278 ? 5.737 21.894 40.730 1.00 9.74 277 ARG B O 1
ATOM 5891 N N . LYS B 1 279 ? 4.741 23.886 40.374 1.00 9.32 278 LYS B N 1
ATOM 5892 C CA . LYS B 1 279 ? 4.060 23.873 41.657 1.00 10.34 278 LYS B CA 1
ATOM 5893 C C . LYS B 1 279 ? 3.068 22.729 41.751 1.00 9.31 278 LYS B C 1
ATOM 5894 O O . LYS B 1 279 ? 2.979 22.053 42.762 1.00 9.23 278 LYS B O 1
ATOM 5898 N N . TRP B 1 280 ? 2.308 22.521 40.684 1.00 8.58 279 TRP B N 1
ATOM 5899 C CA . TRP B 1 280 ? 1.357 21.416 40.625 1.00 9.04 279 TRP B CA 1
ATOM 5900 C C . TRP B 1 280 ? 2.080 20.095 40.768 1.00 8.14 279 TRP B C 1
ATOM 5901 O O . TRP B 1 280 ? 1.671 19.221 41.546 1.00 8.56 279 TRP B O 1
ATOM 5912 N N . TYR B 1 281 ? 3.175 19.943 40.038 1.00 7.90 280 TYR B N 1
ATOM 5913 C CA . TYR B 1 281 ? 3.931 18.692 40.062 1.00 7.64 280 TYR B CA 1
ATOM 5914 C C . TYR B 1 281 ? 4.497 18.407 41.433 1.00 7.90 280 TYR B C 1
ATOM 5915 O O . TYR B 1 281 ? 4.334 17.322 41.964 1.00 8.65 280 TYR B O 1
ATOM 5924 N N . THR B 1 282 ? 5.198 19.375 42.026 1.00 8.75 281 THR B N 1
ATOM 5925 C CA . THR B 1 282 ? 5.811 19.129 43.317 1.00 9.32 281 THR B CA 1
ATOM 5926 C C . THR B 1 282 ? 4.793 18.961 44.431 1.00 9.42 281 THR B C 1
ATOM 5927 O O . THR B 1 282 ? 5.040 18.246 45.375 1.00 10.23 281 THR B O 1
ATOM 5931 N N . GLY B 1 283 ? 3.626 19.585 44.300 1.00 9.22 282 GLY B N 1
ATOM 5932 C CA . GLY B 1 283 ? 2.544 19.365 45.250 1.00 9.82 282 GLY B CA 1
ATOM 5933 C C . GLY B 1 283 ? 2.142 17.900 45.276 1.00 10.13 282 GLY B C 1
ATOM 5934 O O . GLY B 1 283 ? 1.988 17.281 46.346 1.00 12.70 282 GLY B O 1
ATOM 5935 N N . HIS B 1 284 ? 1.965 17.295 44.114 1.00 8.66 283 HIS B N 1
ATOM 5936 C CA . HIS B 1 284 ? 1.614 15.871 44.055 1.00 8.83 283 HIS B CA 1
ATOM 5937 C C . HIS B 1 284 ? 2.826 14.990 44.395 1.00 8.53 283 HIS B C 1
ATOM 5938 O O . HIS B 1 284 ? 2.684 13.984 45.112 1.00 8.80 283 HIS B O 1
ATOM 5945 N N . ALA B 1 285 ? 4.016 15.344 43.893 1.00 8.50 284 ALA B N 1
ATOM 5946 C CA . ALA B 1 285 ? 5.209 14.542 44.137 1.00 8.64 284 ALA B CA 1
ATOM 5947 C C . ALA B 1 285 ? 5.526 14.454 45.628 1.00 8.22 284 ALA B C 1
ATOM 5948 O O . ALA B 1 285 ? 6.046 13.462 46.100 1.00 8.63 284 ALA B O 1
ATOM 5950 N N . GLY B 1 286 ? 5.214 15.517 46.363 1.00 8.06 285 GLY B N 1
ATOM 5951 C CA . GLY B 1 286 ? 5.437 15.555 47.803 1.00 8.89 285 GLY B CA 1
ATOM 5952 C C . GLY B 1 286 ? 4.503 14.689 48.606 1.00 8.22 285 GLY B C 1
ATOM 5953 O O . GLY B 1 286 ? 4.779 14.412 49.768 1.00 10.07 285 GLY B O 1
ATOM 5954 N N . ILE B 1 287 ? 3.380 14.291 48.016 1.00 7.97 286 ILE B N 1
ATOM 5955 C CA . ILE B 1 287 ? 2.492 13.286 48.601 1.00 8.29 286 ILE B CA 1
ATOM 5956 C C . ILE B 1 287 ? 3.013 11.864 48.264 1.00 7.53 286 ILE B C 1
ATOM 5957 O O . ILE B 1 287 ? 2.958 10.953 49.091 1.00 7.94 286 ILE B O 1
ATOM 5962 N N . ARG B 1 288 ? 3.522 11.703 47.046 1.00 6.91 287 ARG B N 1
ATOM 5963 C CA . ARG B 1 288 ? 4.076 10.426 46.606 1.00 7.28 287 ARG B CA 1
ATOM 5964 C C . ARG B 1 288 ? 5.333 10.040 47.370 1.00 6.76 287 ARG B C 1
ATOM 5965 O O . ARG B 1 288 ? 5.602 8.856 47.561 1.00 7.64 287 ARG B O 1
ATOM 5973 N N . GLY B 1 289 ? 6.110 10.998 47.855 1.00 7.36 288 GLY B N 1
ATOM 5974 C CA . GLY B 1 289 ? 7.256 10.668 48.678 1.00 7.71 288 GLY B CA 1
ATOM 5975 C C . GLY B 1 289 ? 7.984 11.877 49.181 1.00 8.04 288 GLY B C 1
ATOM 5976 O O . GLY B 1 289 ? 7.524 12.993 48.995 1.00 9.08 288 GLY B O 1
ATOM 5977 N N . ILE B 1 290 ? 9.141 11.642 49.789 1.00 8.29 289 ILE B N 1
ATOM 5978 C CA . ILE B 1 290 ? 9.893 12.687 50.423 1.00 8.99 289 ILE B CA 1
ATOM 5979 C C . ILE B 1 290 ? 10.827 13.430 49.456 1.00 8.38 289 ILE B C 1
ATOM 5980 O O . ILE B 1 290 ? 11.265 14.537 49.738 1.00 10.20 289 ILE B O 1
ATOM 5985 N N . GLY B 1 291 ? 11.128 12.828 48.328 1.00 8.12 290 GLY B N 1
ATOM 5986 C CA . GLY B 1 291 ? 11.893 13.463 47.280 1.00 8.47 290 GLY B CA 1
ATOM 5987 C C . GLY B 1 291 ? 12.875 12.517 46.592 1.00 7.98 290 GLY B C 1
ATOM 5988 O O . GLY B 1 291 ? 13.040 11.353 47.012 1.00 8.22 290 GLY B O 1
ATOM 5989 N N . PRO B 1 292 ? 13.500 13.001 45.510 1.00 7.56 291 PRO B N 1
ATOM 5990 C CA . PRO B 1 292 ? 14.370 12.146 44.685 1.00 7.88 291 PRO B CA 1
ATOM 5991 C C . PRO B 1 292 ? 15.736 11.902 45.320 1.00 7.51 291 PRO B C 1
ATOM 5992 O O . PRO B 1 292 ? 16.089 12.489 46.344 1.00 8.66 291 PRO B O 1
ATOM 5996 N N . ASN B 1 293 ? 16.494 11.042 44.685 1.00 7.18 292 ASN B N 1
ATOM 5997 C CA . ASN B 1 293 ? 17.812 10.610 45.162 1.00 6.96 292 ASN B CA 1
ATOM 5998 C C . ASN B 1 293 ? 18.881 11.692 44.871 1.00 6.98 292 ASN B C 1
ATOM 5999 O O . ASN B 1 293 ? 19.354 11.869 43.750 1.00 7.78 292 ASN B O 1
ATOM 6004 N N . LYS B 1 294 ? 19.223 12.443 45.905 1.00 6.29 293 LYS B N 1
ATOM 6005 C CA . LYS B 1 294 ? 20.172 13.554 45.791 1.00 6.49 293 LYS B CA 1
ATOM 6006 C C . LYS B 1 294 ? 21.628 13.085 45.691 1.00 6.13 293 LYS B C 1
ATOM 6007 O O . LYS B 1 294 ? 22.473 13.807 45.190 1.00 6.91 293 LYS B O 1
ATOM 6013 N N . VAL B 1 295 ? 21.913 11.876 46.191 1.00 6.26 294 VAL B N 1
ATOM 6014 C CA . VAL B 1 295 ? 23.266 11.346 46.109 1.00 6.73 294 VAL B CA 1
ATOM 6015 C C . VAL B 1 295 ? 23.669 11.100 44.672 1.00 7.08 294 VAL B C 1
ATOM 6016 O O . VAL B 1 295 ? 24.760 11.477 44.238 1.00 7.40 294 VAL B O 1
ATOM 6020 N N . ASN B 1 296 ? 22.782 10.446 43.908 1.00 6.65 295 ASN B N 1
ATOM 6021 C CA . ASN B 1 296 ? 23.090 10.201 42.520 1.00 6.98 295 ASN B CA 1
ATOM 6022 C C . ASN B 1 296 ? 23.183 11.483 41.706 1.00 6.62 295 ASN B C 1
ATOM 6023 O O . ASN B 1 296 ? 23.945 11.612 40.758 1.00 7.25 295 ASN B O 1
ATOM 6028 N N . GLN B 1 297 ? 22.383 12.483 42.090 1.00 6.63 296 GLN B N 1
ATOM 6029 C CA A GLN B 1 297 ? 22.488 13.795 41.461 0.52 6.69 296 GLN B CA 1
ATOM 6030 C CA B GLN B 1 297 ? 22.483 13.796 41.461 0.48 6.85 296 GLN B CA 1
ATOM 6031 C C . GLN B 1 297 ? 23.844 14.409 41.704 1.00 6.56 296 GLN B C 1
ATOM 6032 O O . GLN B 1 297 ? 24.449 14.968 40.797 1.00 7.67 296 GLN B O 1
ATOM 6043 N N . LEU B 1 298 ? 24.325 14.347 42.945 1.00 6.71 297 LEU B N 1
ATOM 6044 C CA . LEU B 1 298 ? 25.656 14.884 43.241 1.00 6.69 297 LEU B CA 1
ATOM 6045 C C . LEU B 1 298 ? 26.737 14.112 42.529 1.00 6.75 297 LEU B C 1
ATOM 6046 O O . LEU B 1 298 ? 27.693 14.693 42.015 1.00 7.74 297 LEU B O 1
ATOM 6051 N N . ALA B 1 299 ? 26.596 12.790 42.472 1.00 7.32 298 ALA B N 1
ATOM 6052 C CA . ALA B 1 299 ? 27.548 11.955 41.743 1.00 7.28 298 ALA B CA 1
ATOM 6053 C C . ALA B 1 299 ? 27.673 12.444 40.293 1.00 7.06 298 ALA B C 1
ATOM 6054 O O . ALA B 1 299 ? 28.766 12.595 39.744 1.00 7.46 298 ALA B O 1
ATOM 6056 N N . HIS B 1 300 ? 26.524 12.674 39.646 1.00 7.42 299 HIS B N 1
ATOM 6057 C CA . HIS B 1 300 ? 26.497 13.141 38.268 1.00 7.33 299 HIS B CA 1
ATOM 6058 C C . HIS B 1 300 ? 27.104 14.537 38.151 1.00 7.21 299 HIS B C 1
ATOM 6059 O O . HIS B 1 300 ? 27.849 14.809 37.206 1.00 8.13 299 HIS B O 1
ATOM 6066 N N . ALA B 1 301 ? 26.798 15.436 39.080 1.00 7.74 300 ALA B N 1
ATOM 6067 C CA . ALA B 1 301 ? 27.377 16.777 39.036 1.00 7.75 300 ALA B CA 1
ATOM 6068 C C . ALA B 1 301 ? 28.892 16.735 39.142 1.00 8.30 300 ALA B C 1
ATOM 6069 O O . ALA B 1 301 ? 29.589 17.498 38.481 1.00 9.54 300 ALA B O 1
ATOM 6071 N N . ARG B 1 302 ? 29.413 15.858 39.994 1.00 8.06 301 ARG B N 1
ATOM 6072 C CA . ARG B 1 302 ? 30.864 15.696 40.127 1.00 8.36 301 ARG B CA 1
ATOM 6073 C C . ARG B 1 302 ? 31.479 15.086 38.878 1.00 8.86 301 ARG B C 1
ATOM 6074 O O . ARG B 1 302 ? 32.583 15.454 38.486 1.00 11.28 301 ARG B O 1
ATOM 6082 N N . TYR B 1 303 ? 30.804 14.137 38.275 1.00 8.25 302 TYR B N 1
ATOM 6083 C CA . TYR B 1 303 ? 31.275 13.472 37.059 1.00 9.06 302 TYR B CA 1
ATOM 6084 C C . TYR B 1 303 ? 31.427 14.462 35.922 1.00 9.48 302 TYR B C 1
ATOM 6085 O O . TYR B 1 303 ? 32.460 14.522 35.257 1.00 11.19 302 TYR B O 1
ATOM 6094 N N . PHE B 1 304 ? 30.411 15.264 35.687 1.00 9.16 303 PHE B N 1
ATOM 6095 C CA . PHE B 1 304 ? 30.437 16.202 34.577 1.00 9.58 303 PHE B CA 1
ATOM 6096 C C . PHE B 1 304 ? 31.251 17.449 34.872 1.00 10.18 303 PHE B C 1
ATOM 6097 O O . PHE B 1 304 ? 31.912 18.000 33.995 1.00 11.98 303 PHE B O 1
ATOM 6105 N N . GLY B 1 305 ? 31.068 17.959 36.081 1.00 11.65 304 GLY B N 1
ATOM 6106 C CA . GLY B 1 305 ? 31.623 19.248 36.479 1.00 11.59 304 GLY B CA 1
ATOM 6107 C C . GLY B 1 305 ? 30.834 20.439 36.016 1.00 11.75 304 GLY B C 1
ATOM 6108 O O . GLY B 1 305 ? 30.483 21.321 36.818 1.00 14.16 304 GLY B O 1
ATOM 6109 N N . ASP B 1 306 ? 30.600 20.494 34.701 1.00 11.60 305 ASP B N 1
ATOM 6110 C CA . ASP B 1 306 ? 29.927 21.624 34.085 1.00 11.46 305 ASP B CA 1
ATOM 6111 C C . ASP B 1 306 ? 29.305 21.187 32.750 1.00 10.64 305 ASP B C 1
ATOM 6112 O O . ASP B 1 306 ? 29.477 20.041 32.337 1.00 11.08 305 ASP B O 1
ATOM 6117 N N . ALA B 1 307 ? 28.612 22.094 32.070 1.00 11.37 306 ALA B N 1
ATOM 6118 C CA . ALA B 1 307 ? 27.960 21.769 30.811 1.00 11.29 306 ALA B CA 1
ATOM 6119 C C . ALA B 1 307 ? 28.983 21.319 29.762 1.00 11.11 306 ALA B C 1
ATOM 6120 O O . ALA B 1 307 ? 28.719 20.394 28.992 1.00 10.81 306 ALA B O 1
ATOM 6122 N N . GLU B 1 308 ? 30.181 21.926 29.770 1.00 11.62 307 GLU B N 1
ATOM 6123 C CA . GLU B 1 308 ? 31.191 21.524 28.823 1.00 12.60 307 GLU B CA 1
ATOM 6124 C C . GLU B 1 308 ? 31.606 20.077 29.053 1.00 11.60 307 GLU B C 1
ATOM 6125 O O . GLU B 1 308 ? 31.891 19.359 28.101 1.00 11.39 307 GLU B O 1
ATOM 6131 N N . GLY B 1 309 ? 31.627 19.635 30.305 1.00 11.05 308 GLY B N 1
ATOM 6132 C CA . GLY B 1 309 ? 31.918 18.262 30.622 1.00 11.18 308 GLY B CA 1
ATOM 6133 C C . GLY B 1 309 ? 30.880 17.306 30.063 1.00 9.82 308 GLY B C 1
ATOM 6134 O O . GLY B 1 309 ? 31.201 16.198 29.636 1.00 10.72 308 GLY B O 1
ATOM 6135 N N . VAL B 1 310 ? 29.619 17.730 30.040 1.00 9.12 309 VAL B N 1
ATOM 6136 C CA . VAL B 1 310 ? 28.578 16.929 29.388 1.00 8.95 309 VAL B CA 1
ATOM 6137 C C . VAL B 1 310 ? 28.862 16.801 27.883 1.00 9.21 309 VAL B C 1
ATOM 6138 O O . VAL B 1 310 ? 28.811 15.716 27.303 1.00 9.32 309 VAL B O 1
ATOM 6142 N N A ARG B 1 311 ? 29.165 17.920 27.242 0.52 8.90 310 ARG B N 1
ATOM 6143 N N B ARG B 1 311 ? 29.181 17.923 27.249 0.48 9.15 310 ARG B N 1
ATOM 6144 C CA A ARG B 1 311 ? 29.434 17.903 25.810 0.52 9.72 310 ARG B CA 1
ATOM 6145 C CA B ARG B 1 311 ? 29.495 17.939 25.822 0.48 9.99 310 ARG B CA 1
ATOM 6146 C C A ARG B 1 311 ? 30.674 17.050 25.489 0.52 9.61 310 ARG B C 1
ATOM 6147 C C B ARG B 1 311 ? 30.673 17.032 25.504 0.48 9.79 310 ARG B C 1
ATOM 6148 O O A ARG B 1 311 ? 30.673 16.358 24.467 0.52 9.82 310 ARG B O 1
ATOM 6149 O O B ARG B 1 311 ? 30.635 16.296 24.509 0.48 9.90 310 ARG B O 1
ATOM 6164 N N . ALA B 1 312 ? 31.708 17.068 26.346 1.00 9.67 311 ALA B N 1
ATOM 6165 C CA . ALA B 1 312 ? 32.855 16.203 26.125 1.00 10.11 311 ALA B CA 1
ATOM 6166 C C . ALA B 1 312 ? 32.450 14.728 26.152 1.00 9.74 311 ALA B C 1
ATOM 6167 O O . ALA B 1 312 ? 32.911 13.922 25.319 1.00 10.69 311 ALA B O 1
ATOM 6169 N N . VAL B 1 313 ? 31.551 14.357 27.057 1.00 9.66 312 VAL B N 1
ATOM 6170 C CA . VAL B 1 313 ? 31.037 13.012 27.099 1.00 9.55 312 VAL B CA 1
ATOM 6171 C C . VAL B 1 313 ? 30.288 12.682 25.804 1.00 8.49 312 VAL B C 1
ATOM 6172 O O . VAL B 1 313 ? 30.438 11.582 25.240 1.00 9.34 312 VAL B O 1
ATOM 6184 N N A ARG B 1 315 ? 30.770 13.786 22.887 0.50 8.88 314 ARG B N 1
ATOM 6185 N N B ARG B 1 315 ? 30.719 13.851 22.843 0.50 8.85 314 ARG B N 1
ATOM 6186 C CA A ARG B 1 315 ? 31.760 13.552 21.824 0.50 9.60 314 ARG B CA 1
ATOM 6187 C CA B ARG B 1 315 ? 31.625 13.668 21.725 0.50 9.49 314 ARG B CA 1
ATOM 6188 C C A ARG B 1 315 ? 32.281 12.124 21.862 0.50 9.81 314 ARG B C 1
ATOM 6189 C C B ARG B 1 315 ? 32.253 12.266 21.790 0.50 9.65 314 ARG B C 1
ATOM 6190 O O A ARG B 1 315 ? 32.470 11.501 20.819 0.50 10.53 314 ARG B O 1
ATOM 6191 O O B ARG B 1 315 ? 32.592 11.690 20.760 0.50 10.03 314 ARG B O 1
ATOM 6206 N N A LYS B 1 316 ? 32.513 11.597 23.050 0.50 10.18 315 LYS B N 1
ATOM 6207 N N B LYS B 1 316 ? 32.397 11.697 22.976 0.50 10.12 315 LYS B N 1
ATOM 6208 C CA A LYS B 1 316 ? 32.902 10.203 23.198 0.50 9.93 315 LYS B CA 1
ATOM 6209 C CA B LYS B 1 316 ? 32.868 10.310 23.104 0.50 10.12 315 LYS B CA 1
ATOM 6210 C C A LYS B 1 316 ? 31.828 9.274 22.636 0.50 9.48 315 LYS B C 1
ATOM 6211 C C B LYS B 1 316 ? 31.822 9.326 22.588 0.50 9.58 315 LYS B C 1
ATOM 6212 O O A LYS B 1 316 ? 32.132 8.316 21.920 0.50 9.83 315 LYS B O 1
ATOM 6213 O O B LYS B 1 316 ? 32.140 8.374 21.872 0.50 9.93 315 LYS B O 1
ATOM 6224 N N . HIS B 1 317 ? 30.569 9.547 22.956 1.00 9.31 316 HIS B N 1
ATOM 6225 C CA . HIS B 1 317 ? 29.484 8.760 22.408 1.00 8.84 316 HIS B CA 1
ATOM 6226 C C . HIS B 1 317 ? 29.412 8.848 20.891 1.00 8.71 316 HIS B C 1
ATOM 6227 O O . HIS B 1 317 ? 29.217 7.829 20.228 1.00 9.46 316 HIS B O 1
ATOM 6234 N N . ALA B 1 318 ? 29.584 10.038 20.341 1.00 9.38 317 ALA B N 1
ATOM 6235 C CA . ALA B 1 318 ? 29.570 10.210 18.903 1.00 9.17 317 ALA B CA 1
ATOM 6236 C C . ALA B 1 318 ? 30.632 9.351 18.231 1.00 9.61 317 ALA B C 1
ATOM 6237 O O . ALA B 1 318 ? 30.377 8.732 17.198 1.00 9.73 317 ALA B O 1
ATOM 6239 N N . ALA B 1 319 ? 31.842 9.376 18.757 1.00 9.83 318 ALA B N 1
ATOM 6240 C CA . ALA B 1 319 ? 32.937 8.612 18.149 1.00 10.04 318 ALA B CA 1
ATOM 6241 C C . ALA B 1 319 ? 32.682 7.117 18.221 1.00 9.88 318 ALA B C 1
ATOM 6242 O O . ALA B 1 319 ? 33.111 6.383 17.347 1.00 11.21 318 ALA B O 1
ATOM 6244 N N . SER B 1 320 ? 31.972 6.650 19.242 1.00 9.36 319 SER B N 1
ATOM 6245 C CA . SER B 1 320 ? 31.602 5.243 19.358 1.00 10.06 319 SER B CA 1
ATOM 6246 C C . SER B 1 320 ? 30.485 4.851 18.386 1.00 9.13 319 SER B C 1
ATOM 6247 O O . SER B 1 320 ? 30.535 3.801 17.753 1.00 10.11 319 SER B O 1
ATOM 6250 N N . LEU B 1 321 ? 29.468 5.700 18.295 1.00 8.83 320 LEU B N 1
ATOM 6251 C CA . LEU B 1 321 ? 28.267 5.390 17.552 1.00 8.28 320 LEU B CA 1
ATOM 6252 C C . LEU B 1 321 ? 28.373 5.674 16.075 1.00 8.44 320 LEU B C 1
ATOM 6253 O O . LEU B 1 321 ? 27.803 4.945 15.261 1.00 8.99 320 LEU B O 1
ATOM 6258 N N . ALA B 1 322 ? 29.044 6.752 15.678 1.00 8.99 321 ALA B N 1
ATOM 6259 C CA . ALA B 1 322 ? 29.062 7.149 14.264 1.00 8.99 321 ALA B CA 1
ATOM 6260 C C . ALA B 1 322 ? 29.520 6.021 13.327 1.00 8.58 321 ALA B C 1
ATOM 6261 O O . ALA B 1 322 ? 28.886 5.830 12.293 1.00 9.22 321 ALA B O 1
ATOM 6263 N N . PRO B 1 323 ? 30.584 5.262 13.652 1.00 9.09 322 PRO B N 1
ATOM 6264 C CA . PRO B 1 323 ? 30.966 4.218 12.708 1.00 9.64 322 PRO B CA 1
ATOM 6265 C C . PRO B 1 323 ? 29.910 3.111 12.572 1.00 9.01 322 PRO B C 1
ATOM 6266 O O . PRO B 1 323 ? 29.856 2.424 11.556 1.00 9.99 322 PRO B O 1
ATOM 6270 N N . LYS B 1 324 ? 29.136 2.881 13.623 1.00 9.45 323 LYS B N 1
ATOM 6271 C CA . LYS B 1 324 ? 28.080 1.879 13.589 1.00 9.61 323 LYS B CA 1
ATOM 6272 C C . LYS B 1 324 ? 26.985 2.327 12.658 1.00 9.15 323 LYS B C 1
ATOM 6273 O O . LYS B 1 324 ? 26.530 1.547 11.814 1.00 9.42 323 LYS B O 1
ATOM 6279 N N . PHE B 1 325 ? 26.551 3.577 12.787 1.00 9.12 324 PHE B N 1
ATOM 6280 C CA . PHE B 1 325 ? 25.562 4.104 11.831 1.00 8.95 324 PHE B CA 1
ATOM 6281 C C . PHE B 1 325 ? 26.123 4.080 10.425 1.00 8.88 324 PHE B C 1
ATOM 6282 O O . PHE B 1 325 ? 25.404 3.708 9.467 1.00 9.53 324 PHE B O 1
ATOM 6290 N N . ASN B 1 326 ? 27.391 4.483 10.252 1.00 8.95 325 ASN B N 1
ATOM 6291 C CA . ASN B 1 326 ? 27.954 4.498 8.919 1.00 10.02 325 ASN B CA 1
ATOM 6292 C C . ASN B 1 326 ? 27.931 3.110 8.284 1.00 9.67 325 ASN B C 1
ATOM 6293 O O . ASN B 1 326 ? 27.617 2.953 7.114 1.00 10.63 325 ASN B O 1
ATOM 6298 N N . LYS B 1 327 ? 28.261 2.081 9.057 1.00 9.81 326 LYS B N 1
ATOM 6299 C CA . LYS B 1 327 ? 28.309 0.731 8.535 1.00 10.04 326 LYS B CA 1
ATOM 6300 C C . LYS B 1 327 ? 26.920 0.280 8.099 1.00 10.17 326 LYS B C 1
ATOM 6301 O O . LYS B 1 327 ? 26.747 -0.312 7.035 1.00 10.63 326 LYS B O 1
ATOM 6307 N N . VAL B 1 328 ? 25.919 0.570 8.927 1.00 10.10 327 VAL B N 1
ATOM 6308 C CA . VAL B 1 328 ? 24.545 0.207 8.540 1.00 10.49 327 VAL B CA 1
ATOM 6309 C C . VAL B 1 328 ? 24.172 0.866 7.214 1.00 9.36 327 VAL B C 1
ATOM 6310 O O . VAL B 1 328 ? 23.616 0.226 6.301 1.00 9.70 327 VAL B O 1
ATOM 6314 N N . LEU B 1 329 ? 24.461 2.158 7.102 1.00 9.19 328 LEU B N 1
ATOM 6315 C CA . LEU B 1 329 ? 24.137 2.920 5.900 1.00 9.96 328 LEU B CA 1
ATOM 6316 C C . LEU B 1 329 ? 24.880 2.391 4.680 1.00 10.13 328 LEU B C 1
ATOM 6317 O O . LEU B 1 329 ? 24.330 2.314 3.579 1.00 10.24 328 LEU B O 1
ATOM 6322 N N . GLU B 1 330 ? 26.141 2.029 4.864 1.00 9.86 329 GLU B N 1
ATOM 6323 C CA . GLU B 1 330 ? 26.922 1.445 3.771 1.00 10.57 329 GLU B CA 1
ATOM 6324 C C . GLU B 1 330 ? 26.325 0.155 3.244 1.00 10.11 329 GLU B C 1
ATOM 6325 O O . GLU B 1 330 ? 26.316 -0.083 2.027 1.00 11.34 329 GLU B O 1
ATOM 6331 N N A ILE B 1 331 ? 25.811 -0.691 4.136 0.68 10.03 330 ILE B N 1
ATOM 6332 N N B ILE B 1 331 ? 25.823 -0.692 4.140 0.32 10.23 330 ILE B N 1
ATOM 6333 C CA A ILE B 1 331 ? 25.227 -1.967 3.698 0.68 10.27 330 ILE B CA 1
ATOM 6334 C CA B ILE B 1 331 ? 25.250 -1.972 3.720 0.32 10.33 330 ILE B CA 1
ATOM 6335 C C A ILE B 1 331 ? 23.878 -1.716 3.015 0.68 9.83 330 ILE B C 1
ATOM 6336 C C B ILE B 1 331 ? 23.867 -1.767 3.065 0.32 10.16 330 ILE B C 1
ATOM 6337 O O A ILE B 1 331 ? 23.579 -2.307 1.981 0.68 10.54 330 ILE B O 1
ATOM 6338 O O B ILE B 1 331 ? 23.540 -2.446 2.093 0.32 10.66 330 ILE B O 1
ATOM 6347 N N . LEU B 1 332 ? 23.061 -0.836 3.579 1.00 9.78 331 LEU B N 1
ATOM 6348 C CA . LEU B 1 332 ? 21.812 -0.463 2.909 1.00 10.11 331 LEU B CA 1
ATOM 6349 C C . LEU B 1 332 ? 22.126 0.057 1.495 1.00 9.93 331 LEU B C 1
ATOM 6350 O O . LEU B 1 332 ? 21.483 -0.348 0.517 1.00 10.75 331 LEU B O 1
ATOM 6355 N N . ASP B 1 333 ? 23.115 0.933 1.373 1.00 10.48 332 ASP B N 1
ATOM 6356 C CA . ASP B 1 333 ? 23.514 1.476 0.093 1.00 10.90 332 ASP B CA 1
ATOM 6357 C C . ASP B 1 333 ? 23.909 0.316 -0.851 1.00 11.73 332 ASP B C 1
ATOM 6358 O O . ASP B 1 333 ? 23.411 0.217 -1.966 1.00 13.24 332 ASP B O 1
ATOM 6363 N N A SER B 1 334 ? 24.821 -0.548 -0.418 0.53 10.24 333 SER B N 1
ATOM 6364 N N B SER B 1 334 ? 24.842 -0.522 -0.410 0.47 10.84 333 SER B N 1
ATOM 6365 C CA A SER B 1 334 ? 25.427 -1.512 -1.334 0.53 11.16 333 SER B CA 1
ATOM 6366 C CA B SER B 1 334 ? 25.427 -1.563 -1.253 0.47 11.85 333 SER B CA 1
ATOM 6367 C C A SER B 1 334 ? 24.531 -2.698 -1.663 0.53 10.95 333 SER B C 1
ATOM 6368 C C B SER B 1 334 ? 24.376 -2.558 -1.724 0.47 11.32 333 SER B C 1
ATOM 6369 O O A SER B 1 334 ? 24.712 -3.313 -2.718 0.53 10.56 333 SER B O 1
ATOM 6370 O O B SER B 1 334 ? 24.265 -2.880 -2.912 0.47 11.72 333 SER B O 1
ATOM 6375 N N . ARG B 1 335 ? 23.591 -3.042 -0.782 1.00 10.25 334 ARG B N 1
ATOM 6376 C CA . ARG B 1 335 ? 22.661 -4.129 -1.055 1.00 10.47 334 ARG B CA 1
ATOM 6377 C C . ARG B 1 335 ? 21.328 -3.701 -1.629 1.00 11.09 334 ARG B C 1
ATOM 6378 O O . ARG B 1 335 ? 20.734 -4.448 -2.418 1.00 11.78 334 ARG B O 1
ATOM 6386 N N . LEU B 1 336 ? 20.813 -2.546 -1.215 1.00 10.47 335 LEU B N 1
ATOM 6387 C CA . LEU B 1 336 ? 19.433 -2.189 -1.525 1.00 10.60 335 LEU B CA 1
ATOM 6388 C C . LEU B 1 336 ? 19.255 -1.052 -2.509 1.00 11.04 335 LEU B C 1
ATOM 6389 O O . LEU B 1 336 ? 18.248 -1.032 -3.212 1.00 11.95 335 LEU B O 1
ATOM 6394 N N . ALA B 1 337 ? 20.156 -0.084 -2.541 1.00 12.17 336 ALA B N 1
ATOM 6395 C CA . ALA B 1 337 ? 19.873 1.149 -3.256 1.00 13.33 336 ALA B CA 1
ATOM 6396 C C . ALA B 1 337 ? 19.529 0.893 -4.722 1.00 13.87 336 ALA B C 1
ATOM 6397 O O . ALA B 1 337 ? 18.598 1.511 -5.251 1.00 16.04 336 ALA B O 1
ATOM 6399 N N . GLU B 1 338 ? 20.263 -0.004 -5.365 1.00 13.52 337 GLU B N 1
ATOM 6400 C CA . GLU B 1 338 ? 20.082 -0.196 -6.791 1.00 15.05 337 GLU B CA 1
ATOM 6401 C C . GLU B 1 338 ? 18.719 -0.783 -7.153 1.00 14.30 337 GLU B C 1
ATOM 6402 O O . GLU B 1 338 ? 18.317 -0.743 -8.306 1.00 17.18 337 GLU B O 1
ATOM 6408 N N . TYR B 1 339 ? 18.012 -1.369 -6.203 1.00 13.31 338 TYR B N 1
ATOM 6409 C CA . TYR B 1 339 ? 16.774 -2.066 -6.453 1.00 13.15 338 TYR B CA 1
ATOM 6410 C C . TYR B 1 339 ? 15.534 -1.235 -6.238 1.00 13.90 338 TYR B C 1
ATOM 6411 O O . TYR B 1 339 ? 14.447 -1.659 -6.620 1.00 14.82 338 TYR B O 1
ATOM 6420 N N . GLY B 1 340 ? 15.655 -0.082 -5.582 1.00 14.34 339 GLY B N 1
ATOM 6421 C CA . GLY B 1 340 ? 14.497 0.785 -5.394 1.00 15.17 339 GLY B CA 1
ATOM 6422 C C . GLY B 1 340 ? 13.407 0.186 -4.514 1.00 15.40 339 GLY B C 1
ATOM 6423 O O . GLY B 1 340 ? 12.217 0.479 -4.726 1.00 20.12 339 GLY B O 1
ATOM 6424 N N . VAL B 1 341 ? 13.786 -0.659 -3.560 1.00 13.13 340 VAL B N 1
ATOM 6425 C CA . VAL B 1 341 ? 12.852 -1.323 -2.669 1.00 12.99 340 VAL B CA 1
ATOM 6426 C C . VAL B 1 341 ? 12.668 -0.635 -1.319 1.00 12.93 340 VAL B C 1
ATOM 6427 O O . VAL B 1 341 ? 11.702 -0.942 -0.612 1.00 14.87 340 VAL B O 1
ATOM 6431 N N . ALA B 1 342 ? 13.585 0.244 -0.941 1.00 11.89 341 ALA B N 1
ATOM 6432 C CA . ALA B 1 342 ? 13.613 0.747 0.405 1.00 11.31 341 ALA B CA 1
ATOM 6433 C C . ALA B 1 342 ? 14.097 2.195 0.449 1.00 11.62 341 ALA B C 1
ATOM 6434 O O . ALA B 1 342 ? 14.796 2.676 -0.459 1.00 13.50 341 ALA B O 1
ATOM 6436 N N . GLN B 1 343 ? 13.664 2.885 1.489 1.00 11.29 342 GLN B N 1
ATOM 6437 C CA . GLN B 1 343 ? 14.113 4.232 1.808 1.00 12.02 342 GLN B CA 1
ATOM 6438 C C . GLN B 1 343 ? 14.472 4.241 3.275 1.00 10.92 342 GLN B C 1
ATOM 6439 O O . GLN B 1 343 ? 13.893 3.483 4.046 1.00 13.06 342 GLN B O 1
ATOM 6445 N N . TRP B 1 344 ? 15.424 5.061 3.676 1.00 10.34 343 TRP B N 1
ATOM 6446 C CA . TRP B 1 344 ? 15.820 5.101 5.070 1.00 10.61 343 TRP B CA 1
ATOM 6447 C C . TRP B 1 344 ? 16.269 6.470 5.453 1.00 10.39 343 TRP B C 1
ATOM 6448 O O . TRP B 1 344 ? 16.719 7.256 4.600 1.00 11.64 343 TRP B O 1
ATOM 6459 N N . THR B 1 345 ? 16.160 6.747 6.739 1.00 10.48 344 THR B N 1
ATOM 6460 C CA . THR B 1 345 ? 16.645 8.014 7.256 1.00 10.44 344 THR B CA 1
ATOM 6461 C C . THR B 1 345 ? 18.185 7.963 7.384 1.00 10.24 344 THR B C 1
ATOM 6462 O O . THR B 1 345 ? 18.807 6.887 7.454 1.00 10.80 344 THR B O 1
ATOM 6466 N N . VAL B 1 346 ? 18.761 9.156 7.402 1.00 10.29 345 VAL B N 1
ATOM 6467 C CA . VAL B 1 346 ? 20.203 9.351 7.499 1.00 10.45 345 VAL B CA 1
ATOM 6468 C C . VAL B 1 346 ? 20.380 10.390 8.617 1.00 10.37 345 VAL B C 1
ATOM 6469 O O . VAL B 1 346 ? 20.442 11.584 8.369 1.00 11.64 345 VAL B O 1
ATOM 6473 N N . PRO B 1 347 ? 20.399 9.924 9.862 1.00 10.17 346 PRO B N 1
ATOM 6474 C CA . PRO B 1 347 ? 20.245 10.856 10.979 1.00 10.51 346 PRO B CA 1
ATOM 6475 C C . PRO B 1 347 ? 21.551 11.528 11.359 1.00 10.24 346 PRO B C 1
ATOM 6476 O O . PRO B 1 347 ? 22.624 10.967 11.202 1.00 11.25 346 PRO B O 1
ATOM 6480 N N . ALA B 1 348 ? 21.446 12.741 11.908 1.00 10.43 347 ALA B N 1
ATOM 6481 C CA . ALA B 1 348 ? 22.608 13.475 12.422 1.00 10.76 347 ALA B CA 1
ATOM 6482 C C . ALA B 1 348 ? 22.835 13.269 13.915 1.00 10.08 347 ALA B C 1
ATOM 6483 O O . ALA B 1 348 ? 23.781 13.805 14.477 1.00 10.57 347 ALA B O 1
ATOM 6485 N N . GLY B 1 349 ? 21.973 12.485 14.556 1.00 9.67 348 GLY B N 1
ATOM 6486 C CA . GLY B 1 349 ? 21.988 12.228 15.976 1.00 8.76 348 GLY B CA 1
ATOM 6487 C C . GLY B 1 349 ? 20.936 11.214 16.328 1.00 8.42 348 GLY B C 1
ATOM 6488 O O . GLY B 1 349 ? 20.224 10.685 15.458 1.00 9.23 348 GLY B O 1
ATOM 6489 N N . GLY B 1 350 ? 20.814 10.935 17.604 1.00 8.93 349 GLY B N 1
ATOM 6490 C CA . GLY B 1 350 ? 19.890 9.958 18.098 1.00 8.89 349 GLY B CA 1
ATOM 6491 C C . GLY B 1 350 ? 20.386 8.532 17.961 1.00 8.37 349 GLY B C 1
ATOM 6492 O O . GLY B 1 350 ? 21.575 8.290 17.800 1.00 10.04 349 GLY B O 1
ATOM 6493 N N . TYR B 1 351 ? 19.460 7.582 18.104 1.00 8.41 350 TYR B N 1
ATOM 6494 C CA . TYR B 1 351 ? 19.785 6.175 18.330 1.00 8.10 350 TYR B CA 1
ATOM 6495 C C . TYR B 1 351 ? 19.298 5.201 17.263 1.00 8.51 350 TYR B C 1
ATOM 6496 O O . TYR B 1 351 ? 19.520 4.017 17.409 1.00 9.36 350 TYR B O 1
ATOM 6505 N N . PHE B 1 352 ? 18.671 5.692 16.196 1.00 8.77 351 PHE B N 1
ATOM 6506 C CA . PHE B 1 352 ? 17.981 4.801 15.263 1.00 8.77 351 PHE B CA 1
ATOM 6507 C C . PHE B 1 352 ? 18.106 5.239 13.823 1.00 8.39 351 PHE B C 1
ATOM 6508 O O . PHE B 1 352 ? 18.371 6.401 13.509 1.00 9.35 351 PHE B O 1
ATOM 6516 N N . ILE B 1 353 ? 17.896 4.259 12.944 1.00 9.44 352 ILE B N 1
ATOM 6517 C CA . ILE B 1 353 ? 17.616 4.463 11.531 1.00 10.21 352 ILE B CA 1
ATOM 6518 C C . ILE B 1 353 ? 16.203 3.942 11.264 1.00 9.56 352 ILE B C 1
ATOM 6519 O O . ILE B 1 353 ? 15.881 2.863 11.725 1.00 11.42 352 ILE B O 1
ATOM 6524 N N . SER B 1 354 ? 15.374 4.725 10.580 1.00 9.62 353 SER B N 1
ATOM 6525 C CA . SER B 1 354 ? 14.029 4.286 10.231 1.00 10.12 353 SER B CA 1
ATOM 6526 C C . SER B 1 354 ? 14.034 3.844 8.797 1.00 9.80 353 SER B C 1
ATOM 6527 O O . SER B 1 354 ? 14.422 4.598 7.927 1.00 11.09 353 SER B O 1
ATOM 6530 N N . LEU B 1 355 ? 13.641 2.607 8.564 1.00 10.32 354 LEU B N 1
ATOM 6531 C CA . LEU B 1 355 ? 13.713 1.934 7.255 1.00 11.02 354 LEU B CA 1
ATOM 6532 C C . LEU B 1 355 ? 12.309 1.644 6.770 1.00 11.42 354 LEU B C 1
ATOM 6533 O O . LEU B 1 355 ? 11.529 0.992 7.462 1.00 13.22 354 LEU B O 1
ATOM 6538 N N . ASP B 1 356 ? 11.995 2.118 5.584 1.00 10.89 355 ASP B N 1
ATOM 6539 C CA . ASP B 1 356 ? 10.746 1.777 4.922 1.00 12.12 355 ASP B CA 1
ATOM 6540 C C . ASP B 1 356 ? 11.045 0.830 3.762 1.00 11.71 355 ASP B C 1
ATOM 6541 O O . ASP B 1 356 ? 11.860 1.122 2.911 1.00 13.55 355 ASP B O 1
ATOM 6546 N N . VAL B 1 357 ? 10.370 -0.298 3.773 1.00 10.56 356 VAL B N 1
ATOM 6547 C CA . VAL B 1 357 ? 10.532 -1.331 2.766 1.00 11.57 356 VAL B CA 1
ATOM 6548 C C . VAL B 1 357 ? 9.302 -1.341 1.869 1.00 10.99 356 VAL B C 1
ATOM 6549 O O . VAL B 1 357 ? 8.477 -0.444 1.924 1.00 12.66 356 VAL B O 1
ATOM 6553 N N . VAL B 1 358 ? 9.214 -2.324 1.003 1.00 11.44 357 VAL B N 1
ATOM 6554 C CA . VAL B 1 358 ? 8.055 -2.360 0.091 1.00 12.58 357 VAL B CA 1
ATOM 6555 C C . VAL B 1 358 ? 6.754 -2.409 0.915 1.00 12.23 357 VAL B C 1
ATOM 6556 O O . VAL B 1 358 ? 6.603 -3.256 1.780 1.00 12.01 357 VAL B O 1
ATOM 6560 N N . PRO B 1 359 ? 5.801 -1.493 0.654 1.00 13.37 358 PRO B N 1
ATOM 6561 C CA . PRO B 1 359 ? 4.569 -1.524 1.446 1.00 13.30 358 PRO B CA 1
ATOM 6562 C C . PRO B 1 359 ? 3.878 -2.869 1.329 1.00 13.72 358 PRO B C 1
ATOM 6563 O O . PRO B 1 359 ? 3.781 -3.410 0.227 1.00 14.91 358 PRO B O 1
ATOM 6567 N N . GLY B 1 360 ? 3.431 -3.398 2.458 1.00 12.45 359 GLY B N 1
ATOM 6568 C CA . GLY B 1 360 ? 2.866 -4.726 2.538 1.00 13.33 359 GLY B CA 1
ATOM 6569 C C . GLY B 1 360 ? 3.831 -5.823 2.920 1.00 12.29 359 GLY B C 1
ATOM 6570 O O . GLY B 1 360 ? 3.428 -6.981 3.044 1.00 14.62 359 GLY B O 1
ATOM 6571 N N . THR B 1 361 ? 5.115 -5.471 3.092 1.00 12.09 360 THR B N 1
ATOM 6572 C CA . THR B 1 361 ? 6.137 -6.472 3.352 1.00 11.75 360 THR B CA 1
ATOM 6573 C C . THR B 1 361 ? 6.865 -6.362 4.683 1.00 11.42 360 THR B C 1
ATOM 6574 O O . THR B 1 361 ? 7.667 -7.239 4.957 1.00 11.82 360 THR B O 1
ATOM 6578 N N . ALA B 1 362 ? 6.640 -5.319 5.480 1.00 11.36 361 ALA B N 1
ATOM 6579 C CA . ALA B 1 362 ? 7.464 -5.162 6.681 1.00 11.33 361 ALA B CA 1
ATOM 6580 C C . ALA B 1 362 ? 7.333 -6.336 7.630 1.00 11.63 361 ALA B C 1
ATOM 6581 O O . ALA B 1 362 ? 8.347 -6.834 8.167 1.00 11.28 361 ALA B O 1
ATOM 6583 N N . SER B 1 363 ? 6.101 -6.807 7.865 1.00 11.09 362 SER B N 1
ATOM 6584 C CA A SER B 1 363 ? 5.926 -7.943 8.753 0.52 12.14 362 SER B CA 1
ATOM 6585 C CA B SER B 1 363 ? 5.891 -7.966 8.727 0.25 12.36 362 SER B CA 1
ATOM 6586 C CA C SER B 1 363 ? 5.879 -7.971 8.726 0.23 12.27 362 SER B CA 1
ATOM 6587 C C . SER B 1 363 ? 6.646 -9.184 8.193 1.00 11.96 362 SER B C 1
ATOM 6588 O O . SER B 1 363 ? 7.248 -9.935 8.951 1.00 12.45 362 SER B O 1
ATOM 6595 N N . ARG B 1 364 ? 6.617 -9.372 6.877 1.00 11.65 363 ARG B N 1
ATOM 6596 C CA . ARG B 1 364 ? 7.323 -10.503 6.290 1.00 12.10 363 ARG B CA 1
ATOM 6597 C C . ARG B 1 364 ? 8.825 -10.387 6.457 1.00 10.87 363 ARG B C 1
ATOM 6598 O O . ARG B 1 364 ? 9.488 -11.367 6.748 1.00 11.31 363 ARG B O 1
ATOM 6606 N N . VAL B 1 365 ? 9.367 -9.191 6.280 1.00 10.48 364 VAL B N 1
ATOM 6607 C CA . VAL B 1 365 ? 10.807 -8.986 6.491 1.00 10.06 364 VAL B CA 1
ATOM 6608 C C . VAL B 1 365 ? 11.199 -9.350 7.916 1.00 10.70 364 VAL B C 1
ATOM 6609 O O . VAL B 1 365 ? 12.176 -10.055 8.125 1.00 11.08 364 VAL B O 1
ATOM 6613 N N . ALA B 1 366 ? 10.414 -8.891 8.893 1.00 11.18 365 ALA B N 1
ATOM 6614 C CA . ALA B 1 366 ? 10.708 -9.202 10.287 1.00 12.13 365 ALA B CA 1
ATOM 6615 C C . ALA B 1 366 ? 10.625 -10.717 10.569 1.00 11.80 365 ALA B C 1
ATOM 6616 O O . ALA B 1 366 ? 11.453 -11.265 11.307 1.00 12.16 365 ALA B O 1
ATOM 6618 N N . GLU B 1 367 ? 9.639 -11.397 9.966 1.00 11.96 366 GLU B N 1
ATOM 6619 C CA . GLU B 1 367 ? 9.458 -12.837 10.132 1.00 12.91 366 GLU B CA 1
ATOM 6620 C C . GLU B 1 367 ? 10.664 -13.592 9.531 1.00 11.99 366 GLU B C 1
ATOM 6621 O O . GLU B 1 367 ? 11.193 -14.531 10.127 1.00 12.57 366 GLU B O 1
ATOM 6627 N N . LEU B 1 368 ? 11.042 -13.225 8.303 1.00 11.65 367 LEU B N 1
ATOM 6628 C CA . LEU B 1 368 ? 12.204 -13.826 7.648 1.00 11.42 367 LEU B CA 1
ATOM 6629 C C . LEU B 1 368 ? 13.466 -13.610 8.464 1.00 11.29 367 LEU B C 1
ATOM 6630 O O . LEU B 1 368 ? 14.244 -14.535 8.686 1.00 11.44 367 LEU B O 1
ATOM 6635 N N . ALA B 1 369 ? 13.652 -12.397 8.959 1.00 11.81 368 ALA B N 1
ATOM 6636 C CA . ALA B 1 369 ? 14.834 -12.112 9.766 1.00 11.31 368 ALA B CA 1
ATOM 6637 C C . ALA B 1 369 ? 14.857 -13.011 11.010 1.00 12.41 368 ALA B C 1
ATOM 6638 O O . ALA B 1 369 ? 15.882 -13.610 11.339 1.00 11.88 368 ALA B O 1
ATOM 6640 N N . LYS B 1 370 ? 13.706 -13.165 11.663 1.00 12.78 369 LYS B N 1
ATOM 6641 C CA . LYS B 1 370 ? 13.615 -14.035 12.838 1.00 13.32 369 LYS B CA 1
ATOM 6642 C C . LYS B 1 370 ? 13.963 -15.465 12.482 1.00 13.31 369 LYS B C 1
ATOM 6643 O O . LYS B 1 370 ? 14.701 -16.122 13.222 1.00 14.29 369 LYS B O 1
ATOM 6649 N N A GLU B 1 371 ? 13.441 -15.945 11.362 0.48 13.35 370 GLU B N 1
ATOM 6650 N N B GLU B 1 371 ? 13.471 -15.983 11.359 0.52 13.27 370 GLU B N 1
ATOM 6651 C CA A GLU B 1 371 ? 13.755 -17.283 10.872 0.48 14.29 370 GLU B CA 1
ATOM 6652 C CA B GLU B 1 371 ? 13.860 -17.350 10.943 0.52 14.24 370 GLU B CA 1
ATOM 6653 C C A GLU B 1 371 ? 15.263 -17.493 10.633 0.48 13.97 370 GLU B C 1
ATOM 6654 C C B GLU B 1 371 ? 15.365 -17.478 10.794 0.52 14.11 370 GLU B C 1
ATOM 6655 O O A GLU B 1 371 ? 15.746 -18.631 10.698 0.48 15.00 370 GLU B O 1
ATOM 6656 O O B GLU B 1 371 ? 15.969 -18.520 11.108 0.52 15.78 370 GLU B O 1
ATOM 6667 N N . ALA B 1 372 ? 15.988 -16.404 10.321 1.00 13.41 371 ALA B N 1
ATOM 6668 C CA . ALA B 1 372 ? 17.424 -16.391 10.117 1.00 13.85 371 ALA B CA 1
ATOM 6669 C C . ALA B 1 372 ? 18.215 -15.955 11.348 1.00 14.20 371 ALA B C 1
ATOM 6670 O O . ALA B 1 372 ? 19.427 -15.772 11.268 1.00 14.52 371 ALA B O 1
ATOM 6672 N N . GLY B 1 373 ? 17.567 -15.857 12.503 1.00 13.07 372 GLY B N 1
ATOM 6673 C CA . GLY B 1 373 ? 18.269 -15.596 13.738 1.00 13.88 372 GLY B CA 1
ATOM 6674 C C . GLY B 1 373 ? 18.652 -14.159 13.965 1.00 13.52 372 GLY B C 1
ATOM 6675 O O . GLY B 1 373 ? 19.524 -13.896 14.767 1.00 15.59 372 GLY B O 1
ATOM 6676 N N . ILE B 1 374 ? 17.978 -13.229 13.286 1.00 12.58 373 ILE B N 1
ATOM 6677 C CA . ILE B 1 374 ? 18.256 -11.809 13.417 1.00 13.16 373 ILE B CA 1
ATOM 6678 C C . ILE B 1 374 ? 16.990 -11.155 13.938 1.00 13.13 373 ILE B C 1
ATOM 6679 O O . ILE B 1 374 ? 15.951 -11.139 13.282 1.00 13.68 373 ILE B O 1
ATOM 6684 N N . ALA B 1 375 ? 17.057 -10.619 15.162 1.00 13.28 374 ALA B N 1
ATOM 6685 C CA . ALA B 1 375 ? 15.912 -9.974 15.762 1.00 13.00 374 ALA B CA 1
ATOM 6686 C C . ALA B 1 375 ? 15.776 -8.555 15.245 1.00 14.15 374 ALA B C 1
ATOM 6687 O O . ALA B 1 375 ? 16.695 -7.746 15.366 1.00 15.63 374 ALA B O 1
ATOM 6689 N N . LEU B 1 376 ? 14.619 -8.260 14.678 1.00 14.86 375 LEU B N 1
ATOM 6690 C CA . LEU B 1 376 ? 14.204 -6.925 14.307 1.00 17.11 375 LEU B CA 1
ATOM 6691 C C . LEU B 1 376 ? 12.994 -6.600 15.135 1.00 19.22 375 LEU B C 1
ATOM 6692 O O . LEU B 1 376 ? 12.219 -7.492 15.512 1.00 19.53 375 LEU B O 1
ATOM 6697 N N . THR B 1 377 ? 12.791 -5.317 15.381 1.00 21.16 376 THR B N 1
ATOM 6698 C CA A THR B 1 377 ? 11.570 -4.919 16.056 0.50 22.79 376 THR B CA 1
ATOM 6699 C CA B THR B 1 377 ? 11.579 -4.844 16.020 0.50 22.59 376 THR B CA 1
ATOM 6700 C C . THR B 1 377 ? 10.407 -5.215 15.091 1.00 22.57 376 THR B C 1
ATOM 6701 O O . THR B 1 377 ? 10.540 -5.214 13.879 1.00 23.22 376 THR B O 1
ATOM 6708 N N . GLY B 1 378 ? 9.244 -5.575 15.638 1.00 23.50 377 GLY B N 1
ATOM 6709 C CA . GLY B 1 378 ? 8.140 -5.998 14.767 1.00 22.81 377 GLY B CA 1
ATOM 6710 C C . GLY B 1 378 ? 7.562 -4.880 13.896 1.00 21.35 377 GLY B C 1
ATOM 6711 O O . GLY B 1 378 ? 7.665 -3.696 14.226 1.00 21.45 377 GLY B O 1
ATOM 6712 N N . ALA B 1 379 ? 6.866 -5.258 12.842 1.00 21.32 378 ALA B N 1
ATOM 6713 C CA . ALA B 1 379 ? 6.104 -4.315 12.038 1.00 20.98 378 ALA B CA 1
ATOM 6714 C C . ALA B 1 379 ? 5.138 -3.611 12.967 1.00 18.58 378 ALA B C 1
ATOM 6715 O O . ALA B 1 379 ? 4.520 -4.231 13.807 1.00 20.41 378 ALA B O 1
ATOM 6717 N N . GLY B 1 380 ? 5.017 -2.314 12.780 1.00 18.63 379 GLY B N 1
ATOM 6718 C CA . GLY B 1 380 ? 4.112 -1.522 13.527 1.00 16.82 379 GLY B CA 1
ATOM 6719 C C . GLY B 1 380 ? 4.624 -1.032 14.850 1.00 14.81 379 GLY B C 1
ATOM 6720 O O . GLY B 1 380 ? 3.930 -0.282 15.490 1.00 14.90 379 GLY B O 1
ATOM 6721 N N . SER B 1 381 ? 5.837 -1.377 15.249 1.00 13.66 380 SER B N 1
ATOM 6722 C CA A SER B 1 381 ? 6.319 -1.107 16.595 0.53 14.90 380 SER B CA 1
ATOM 6723 C CA B SER B 1 381 ? 6.202 -1.056 16.625 0.47 15.22 380 SER B CA 1
ATOM 6724 C C . SER B 1 381 ? 6.407 0.399 16.870 1.00 14.00 380 SER B C 1
ATOM 6725 O O . SER B 1 381 ? 6.343 0.836 18.022 1.00 16.83 380 SER B O 1
ATOM 6730 N N . SER B 1 382 ? 6.592 1.202 15.838 1.00 12.81 381 SER B N 1
ATOM 6731 C CA . SER B 1 382 ? 6.713 2.651 15.971 1.00 13.17 381 SER B CA 1
ATOM 6732 C C . SER B 1 382 ? 5.375 3.379 15.808 1.00 12.00 381 SER B C 1
ATOM 6733 O O . SER B 1 382 ? 5.349 4.605 15.576 1.00 12.53 381 SER B O 1
ATOM 6736 N N . TYR B 1 383 ? 4.267 2.648 15.925 1.00 11.70 382 TYR B N 1
ATOM 6737 C CA . TYR B 1 383 ? 2.931 3.196 15.686 1.00 11.95 382 TYR B CA 1
ATOM 6738 C C . TYR B 1 383 ? 2.020 2.862 16.862 1.00 11.24 382 TYR B C 1
ATOM 6739 O O . TYR B 1 383 ? 2.133 1.796 17.466 1.00 11.77 382 TYR B O 1
ATOM 6748 N N . PRO B 1 384 ? 1.019 3.701 17.126 1.00 11.17 383 PRO B N 1
ATOM 6749 C CA . PRO B 1 384 ? 0.048 3.398 18.156 1.00 11.25 383 PRO B CA 1
ATOM 6750 C C . PRO B 1 384 ? -0.635 2.042 17.897 1.00 11.80 383 PRO B C 1
ATOM 6751 O O . PRO B 1 384 ? -1.027 1.744 16.760 1.00 12.59 383 PRO B O 1
ATOM 6755 N N . LEU B 1 385 ? -0.768 1.251 18.945 1.00 12.14 384 LEU B N 1
ATOM 6756 C CA . LEU B 1 385 ? -1.411 -0.066 18.880 1.00 12.85 384 LEU B CA 1
ATOM 6757 C C . LEU B 1 385 ? -0.674 -0.991 17.939 1.00 14.07 384 LEU B C 1
ATOM 6758 O O . LEU B 1 385 ? -1.238 -2.001 17.521 1.00 15.70 384 LEU B O 1
ATOM 6763 N N . ARG B 1 386 ? 0.590 -0.680 17.656 1.00 13.41 385 ARG B N 1
ATOM 6764 C CA . ARG B 1 386 ? 1.430 -1.484 16.776 1.00 15.27 385 ARG B CA 1
ATOM 6765 C C . ARG B 1 386 ? 0.824 -1.616 15.370 1.00 15.53 385 ARG B C 1
ATOM 6766 O O . ARG B 1 386 ? 1.028 -2.638 14.706 1.00 17.99 385 ARG B O 1
ATOM 6774 N N . GLN B 1 387 ? 0.117 -0.585 14.921 1.00 15.06 386 GLN B N 1
ATOM 6775 C CA . GLN B 1 387 ? -0.612 -0.598 13.656 1.00 15.85 386 GLN B CA 1
ATOM 6776 C C . GLN B 1 387 ? -0.021 0.393 12.659 1.00 14.20 386 GLN B C 1
ATOM 6777 O O . GLN B 1 387 ? -0.292 1.594 12.690 1.00 14.54 386 GLN B O 1
ATOM 6783 N N . ASP B 1 388 ? 0.834 -0.105 11.745 1.00 14.39 387 ASP B N 1
ATOM 6784 C CA . ASP B 1 388 ? 1.341 0.707 10.641 1.00 13.71 387 ASP B CA 1
ATOM 6785 C C . ASP B 1 388 ? 0.440 0.433 9.474 1.00 14.53 387 ASP B C 1
ATOM 6786 O O . ASP B 1 388 ? 0.457 -0.677 8.932 1.00 14.24 387 ASP B O 1
ATOM 6791 N N . PRO B 1 389 ? -0.351 1.418 9.087 1.00 16.49 388 PRO B N 1
ATOM 6792 C CA . PRO B 1 389 ? -1.341 1.117 8.050 1.00 17.26 388 PRO B CA 1
ATOM 6793 C C . PRO B 1 389 ? -0.775 0.742 6.681 1.00 16.97 388 PRO B C 1
ATOM 6794 O O . PRO B 1 389 ? -1.504 0.166 5.882 1.00 19.22 388 PRO B O 1
ATOM 6798 N N . GLU B 1 390 ? 0.483 1.035 6.423 1.00 15.51 389 GLU B N 1
ATOM 6799 C CA . GLU B 1 390 ? 1.132 0.681 5.171 1.00 15.68 389 GLU B CA 1
ATOM 6800 C C . GLU B 1 390 ? 2.010 -0.586 5.265 1.00 14.59 389 GLU B C 1
ATOM 6801 O O . GLU B 1 390 ? 2.552 -1.032 4.246 1.00 15.19 389 GLU B O 1
ATOM 6807 N N . ASN B 1 391 ? 2.213 -1.126 6.465 1.00 13.53 390 ASN B N 1
ATOM 6808 C CA . ASN B 1 391 ? 3.055 -2.306 6.689 1.00 12.11 390 ASN B CA 1
ATOM 6809 C C . ASN B 1 391 ? 4.374 -2.171 5.934 1.00 11.45 390 ASN B C 1
ATOM 6810 O O . ASN B 1 391 ? 4.739 -3.059 5.125 1.00 12.12 390 ASN B O 1
ATOM 6815 N N . LYS B 1 392 ? 5.071 -1.052 6.210 1.00 11.65 391 LYS B N 1
ATOM 6816 C CA . LYS B 1 392 ? 6.305 -0.739 5.506 1.00 11.59 391 LYS B CA 1
ATOM 6817 C C . LYS B 1 392 ? 7.464 -0.387 6.419 1.00 10.76 391 LYS B C 1
ATOM 6818 O O . LYS B 1 392 ? 8.600 -0.496 6.006 1.00 11.72 391 LYS B O 1
ATOM 6824 N N . ASN B 1 393 ? 7.210 0.025 7.657 1.00 11.22 392 ASN B N 1
ATOM 6825 C CA . ASN B 1 393 ? 8.264 0.596 8.476 1.00 11.19 392 ASN B CA 1
ATOM 6826 C C . ASN B 1 393 ? 8.909 -0.420 9.392 1.00 11.32 392 ASN B C 1
ATOM 6827 O O . ASN B 1 393 ? 8.241 -1.253 10.015 1.00 12.26 392 ASN B O 1
ATOM 6832 N N . LEU B 1 394 ? 10.230 -0.293 9.494 1.00 11.32 393 LEU B N 1
ATOM 6833 C CA . LEU B 1 394 ? 11.063 -1.055 10.422 1.00 11.32 393 LEU B CA 1
ATOM 6834 C C . LEU B 1 394 ? 12.049 -0.083 11.084 1.00 12.30 393 LEU B C 1
ATOM 6835 O O . LEU B 1 394 ? 12.443 0.891 10.521 1.00 14.82 393 LEU B O 1
ATOM 6840 N N A ARG B 1 395 ? 12.424 -0.429 12.290 0.60 14.41 394 ARG B N 1
ATOM 6841 N N B ARG B 1 395 ? 12.342 -0.280 12.356 0.40 13.24 394 ARG B N 1
ATOM 6842 C CA A ARG B 1 395 ? 13.337 0.350 13.132 0.60 14.49 394 ARG B CA 1
ATOM 6843 C CA B ARG B 1 395 ? 13.323 0.572 13.077 0.40 12.71 394 ARG B CA 1
ATOM 6844 C C A ARG B 1 395 ? 14.678 -0.423 13.070 0.60 13.77 394 ARG B C 1
ATOM 6845 C C B ARG B 1 395 ? 14.594 -0.252 13.343 0.40 12.84 394 ARG B C 1
ATOM 6846 O O A ARG B 1 395 ? 14.736 -1.653 13.037 0.60 14.85 394 ARG B O 1
ATOM 6847 O O B ARG B 1 395 ? 14.479 -1.327 13.935 0.40 13.13 394 ARG B O 1
ATOM 6862 N N . LEU B 1 396 ? 15.767 0.290 12.968 1.00 12.46 395 LEU B N 1
ATOM 6863 C CA . LEU B 1 396 ? 17.071 -0.310 13.164 1.00 12.26 395 LEU B CA 1
ATOM 6864 C C . LEU B 1 396 ? 17.783 0.395 14.311 1.00 11.85 395 LEU B C 1
ATOM 6865 O O . LEU B 1 396 ? 17.848 1.618 14.326 1.00 12.45 395 LEU B O 1
ATOM 6870 N N . ALA B 1 397 ? 18.353 -0.380 15.230 1.00 11.35 396 ALA B N 1
ATOM 6871 C CA . ALA B 1 397 ? 19.032 0.135 16.425 1.00 10.56 396 ALA B CA 1
ATOM 6872 C C . ALA B 1 397 ? 20.508 -0.255 16.370 1.00 10.70 396 ALA B C 1
ATOM 6873 O O . ALA B 1 397 ? 20.870 -1.378 16.751 1.00 12.47 396 ALA B O 1
ATOM 6875 N N . PRO B 1 398 ? 21.378 0.622 15.858 1.00 11.03 397 PRO B N 1
ATOM 6876 C CA . PRO B 1 398 ? 22.804 0.247 15.684 1.00 11.86 397 PRO B CA 1
ATOM 6877 C C . PRO B 1 398 ? 23.670 0.266 16.933 1.00 10.67 397 PRO B C 1
ATOM 6878 O O . PRO B 1 398 ? 24.826 -0.134 16.867 1.00 11.49 397 PRO B O 1
ATOM 6882 N N . SER B 1 399 ? 23.182 0.836 18.036 1.00 10.54 398 SER B N 1
ATOM 6883 C CA . SER B 1 399 ? 24.080 1.241 19.121 1.00 10.21 398 SER B CA 1
ATOM 6884 C C . SER B 1 399 ? 24.764 0.124 19.872 1.00 10.59 398 SER B C 1
ATOM 6885 O O . SER B 1 399 ? 25.921 0.306 20.266 1.00 11.57 398 SER B O 1
ATOM 6888 N N A LEU B 1 400 ? 24.122 -0.992 20.145 0.53 10.98 399 LEU B N 1
ATOM 6889 N N B LEU B 1 400 ? 24.037 -0.970 20.137 0.47 11.19 399 LEU B N 1
ATOM 6890 C CA A LEU B 1 400 ? 24.777 -1.923 21.044 0.53 11.87 399 LEU B CA 1
ATOM 6891 C CA B LEU B 1 400 ? 24.487 -2.007 21.076 0.47 12.08 399 LEU B CA 1
ATOM 6892 C C A LEU B 1 400 ? 25.809 -2.826 20.377 0.53 11.90 399 LEU B C 1
ATOM 6893 C C B LEU B 1 400 ? 25.578 -2.943 20.525 0.47 12.24 399 LEU B C 1
ATOM 6894 O O A LEU B 1 400 ? 26.975 -2.906 20.814 0.53 11.88 399 LEU B O 1
ATOM 6895 O O B LEU B 1 400 ? 26.574 -3.158 21.210 0.47 13.38 399 LEU B O 1
ATOM 6904 N N . PRO B 1 401 ? 25.416 -3.522 19.302 1.00 12.35 400 PRO B N 1
ATOM 6905 C CA . PRO B 1 401 ? 26.372 -4.510 18.803 1.00 13.25 400 PRO B CA 1
ATOM 6906 C C . PRO B 1 401 ? 27.656 -3.905 18.284 1.00 13.93 400 PRO B C 1
ATOM 6907 O O . PRO B 1 401 ? 27.665 -2.752 17.850 1.00 13.76 400 PRO B O 1
ATOM 6911 N N . PRO B 1 402 ? 28.726 -4.698 18.226 1.00 15.88 401 PRO B N 1
ATOM 6912 C CA . PRO B 1 402 ? 29.925 -4.224 17.581 1.00 16.51 401 PRO B CA 1
ATOM 6913 C C . PRO B 1 402 ? 29.713 -4.143 16.086 1.00 16.30 401 PRO B C 1
ATOM 6914 O O . PRO B 1 402 ? 28.812 -4.803 15.541 1.00 15.73 401 PRO B O 1
ATOM 6918 N N A VAL B 1 403 ? 30.536 -3.313 15.434 0.49 16.32 402 VAL B N 1
ATOM 6919 N N B VAL B 1 403 ? 30.536 -3.375 15.425 0.51 15.75 402 VAL B N 1
ATOM 6920 C CA A VAL B 1 403 ? 30.494 -3.099 13.964 0.49 16.42 402 VAL B CA 1
ATOM 6921 C CA B VAL B 1 403 ? 30.311 -3.174 14.017 0.51 15.47 402 VAL B CA 1
ATOM 6922 C C A VAL B 1 403 ? 30.451 -4.428 13.207 0.49 17.09 402 VAL B C 1
ATOM 6923 C C B VAL B 1 403 ? 30.427 -4.455 13.199 0.51 16.57 402 VAL B C 1
ATOM 6924 O O A VAL B 1 403 ? 29.727 -4.582 12.240 0.49 16.37 402 VAL B O 1
ATOM 6925 O O B VAL B 1 403 ? 29.794 -4.602 12.171 0.51 15.87 402 VAL B O 1
ATOM 6932 N N . GLU B 1 404 ? 31.223 -5.409 13.669 1.00 17.15 403 GLU B N 1
ATOM 6933 C CA . GLU B 1 404 ? 31.312 -6.693 12.990 1.00 18.90 403 GLU B CA 1
ATOM 6934 C C . GLU B 1 404 ? 29.985 -7.447 12.979 1.00 17.45 403 GLU B C 1
ATOM 6935 O O . GLU B 1 404 ? 29.613 -8.100 11.979 1.00 19.23 403 GLU B O 1
ATOM 6941 N N . GLU B 1 405 ? 29.260 -7.408 14.089 1.00 16.17 404 GLU B N 1
ATOM 6942 C CA . GLU B 1 405 ? 27.945 -8.019 14.142 1.00 16.30 404 GLU B CA 1
ATOM 6943 C C . GLU B 1 405 ? 26.962 -7.232 13.309 1.00 14.47 404 GLU B C 1
ATOM 6944 O O . GLU B 1 405 ? 26.081 -7.825 12.714 1.00 13.81 404 GLU B O 1
ATOM 6950 N N . LEU B 1 406 ? 27.063 -5.904 13.330 1.00 13.42 405 LEU B N 1
ATOM 6951 C CA . LEU B 1 406 ? 26.170 -5.078 12.488 1.00 12.99 405 LEU B CA 1
ATOM 6952 C C . LEU B 1 406 ? 26.319 -5.429 11.007 1.00 14.56 405 LEU B C 1
ATOM 6953 O O . LEU B 1 406 ? 25.322 -5.476 10.272 1.00 14.06 405 LEU B O 1
ATOM 6958 N N A GLU B 1 407 ? 27.531 -5.694 10.557 0.52 13.68 406 GLU B N 1
ATOM 6959 N N B GLU B 1 407 ? 27.555 -5.662 10.565 0.48 14.36 406 GLU B N 1
ATOM 6960 C CA A GLU B 1 407 ? 27.693 -5.976 9.150 0.52 14.04 406 GLU B CA 1
ATOM 6961 C CA B GLU B 1 407 ? 27.820 -6.059 9.183 0.48 15.21 406 GLU B CA 1
ATOM 6962 C C A GLU B 1 407 ? 27.051 -7.317 8.783 0.52 14.31 406 GLU B C 1
ATOM 6963 C C B GLU B 1 407 ? 27.004 -7.286 8.837 0.48 14.78 406 GLU B C 1
ATOM 6964 O O A GLU B 1 407 ? 26.430 -7.427 7.739 0.52 14.17 406 GLU B O 1
ATOM 6965 O O B GLU B 1 407 ? 26.214 -7.278 7.896 0.48 14.39 406 GLU B O 1
ATOM 6976 N N . VAL B 1 408 ? 27.191 -8.330 9.633 1.00 14.05 407 VAL B N 1
ATOM 6977 C CA . VAL B 1 408 ? 26.586 -9.631 9.377 1.00 13.75 407 VAL B CA 1
ATOM 6978 C C . VAL B 1 408 ? 25.061 -9.492 9.459 1.00 13.37 407 VAL B C 1
ATOM 6979 O O . VAL B 1 408 ? 24.335 -9.959 8.595 1.00 13.33 407 VAL B O 1
ATOM 6983 N N . ALA B 1 409 ? 24.576 -8.827 10.498 1.00 12.24 408 ALA B N 1
ATOM 6984 C CA . ALA B 1 409 ? 23.143 -8.683 10.679 1.00 12.29 408 ALA B CA 1
ATOM 6985 C C . ALA B 1 409 ? 22.502 -7.907 9.545 1.00 11.31 408 ALA B C 1
ATOM 6986 O O . ALA B 1 409 ? 21.442 -8.285 9.053 1.00 11.70 408 ALA B O 1
ATOM 7001 N N . ASP B 1 411 ? 23.612 -7.333 6.475 1.00 12.31 410 ASP B N 1
ATOM 7002 C CA A ASP B 1 411 ? 23.654 -8.072 5.230 0.50 12.76 410 ASP B CA 1
ATOM 7003 C CA B ASP B 1 411 ? 23.650 -8.098 5.240 0.50 13.01 410 ASP B CA 1
ATOM 7004 C C . ASP B 1 411 ? 22.494 -9.084 5.199 1.00 12.90 410 ASP B C 1
ATOM 7005 O O . ASP B 1 411 ? 21.834 -9.270 4.170 1.00 13.09 410 ASP B O 1
ATOM 7014 N N . GLY B 1 412 ? 22.240 -9.731 6.328 1.00 12.11 411 GLY B N 1
ATOM 7015 C CA . GLY B 1 412 ? 21.098 -10.641 6.403 1.00 11.43 411 GLY B CA 1
ATOM 7016 C C . GLY B 1 412 ? 19.777 -9.942 6.270 1.00 10.87 411 GLY B C 1
ATOM 7017 O O . GLY B 1 412 ? 18.889 -10.412 5.558 1.00 11.48 411 GLY B O 1
ATOM 7018 N N . VAL B 1 413 ? 19.620 -8.813 6.955 1.00 11.10 412 VAL B N 1
ATOM 7019 C CA . VAL B 1 413 ? 18.400 -8.048 6.819 1.00 11.34 412 VAL B CA 1
ATOM 7020 C C . VAL B 1 413 ? 18.147 -7.653 5.355 1.00 10.42 412 VAL B C 1
ATOM 7021 O O . VAL B 1 413 ? 17.017 -7.714 4.869 1.00 10.51 412 VAL B O 1
ATOM 7025 N N . ALA B 1 414 ? 19.202 -7.231 4.658 1.00 10.49 413 ALA B N 1
ATOM 7026 C CA . ALA B 1 414 ? 19.046 -6.834 3.263 1.00 10.46 413 ALA B CA 1
ATOM 7027 C C . ALA B 1 414 ? 18.536 -8.001 2.415 1.00 10.22 413 ALA B C 1
ATOM 7028 O O . ALA B 1 414 ? 17.672 -7.804 1.569 1.00 10.17 413 ALA B O 1
ATOM 7030 N N . THR B 1 415 ? 19.052 -9.201 2.643 1.00 10.31 414 THR B N 1
ATOM 7031 C CA . THR B 1 415 ? 18.558 -10.382 1.954 1.00 9.64 414 THR B CA 1
ATOM 7032 C C . THR B 1 415 ? 17.080 -10.622 2.238 1.00 9.85 414 THR B C 1
ATOM 7033 O O . THR B 1 415 ? 16.302 -10.947 1.345 1.00 10.79 414 THR B O 1
ATOM 7037 N N . CYS B 1 416 ? 16.686 -10.431 3.503 1.00 10.13 415 CYS B N 1
ATOM 7038 C CA . CYS B 1 416 ? 15.272 -10.543 3.865 1.00 10.40 415 CYS B CA 1
ATOM 7039 C C . CYS B 1 416 ? 14.378 -9.521 3.192 1.00 10.43 415 CYS B C 1
ATOM 7040 O O . CYS B 1 416 ? 13.280 -9.860 2.756 1.00 10.48 415 CYS B O 1
ATOM 7043 N N . VAL B 1 417 ? 14.847 -8.280 3.127 1.00 9.74 416 VAL B N 1
ATOM 7044 C CA . VAL B 1 417 ? 14.099 -7.232 2.430 1.00 9.54 416 VAL B CA 1
ATOM 7045 C C . VAL B 1 417 ? 13.879 -7.641 0.985 1.00 9.38 416 VAL B C 1
ATOM 7046 O O . VAL B 1 417 ? 12.773 -7.486 0.446 1.00 10.50 416 VAL B O 1
ATOM 7050 N N . LEU B 1 418 ? 14.938 -8.091 0.325 1.00 9.40 417 LEU B N 1
ATOM 7051 C CA . LEU B 1 418 ? 14.868 -8.446 -1.089 1.00 9.73 417 LEU B CA 1
ATOM 7052 C C . LEU B 1 418 ? 14.032 -9.690 -1.343 1.00 9.99 417 LEU B C 1
ATOM 7053 O O . LEU B 1 418 ? 13.302 -9.740 -2.336 1.00 10.40 417 LEU B O 1
ATOM 7058 N N . LEU B 1 419 ? 14.080 -10.680 -0.448 1.00 9.92 418 LEU B N 1
ATOM 7059 C CA . LEU B 1 419 ? 13.222 -11.844 -0.594 1.00 10.03 418 LEU B CA 1
ATOM 7060 C C . LEU B 1 419 ? 11.745 -11.461 -0.425 1.00 10.21 418 LEU B C 1
ATOM 7061 O O . LEU B 1 419 ? 10.905 -11.871 -1.222 1.00 11.25 418 LEU B O 1
ATOM 7066 N N . ALA B 1 420 ? 11.440 -10.680 0.607 1.00 10.64 419 ALA B N 1
ATOM 7067 C CA . ALA B 1 420 ? 10.071 -10.259 0.809 1.00 10.73 419 ALA B CA 1
ATOM 7068 C C . ALA B 1 420 ? 9.578 -9.462 -0.399 1.00 11.50 419 ALA B C 1
ATOM 7069 O O . ALA B 1 420 ? 8.415 -9.592 -0.810 1.00 11.81 419 ALA B O 1
ATOM 7071 N N . ALA B 1 421 ? 10.425 -8.577 -0.939 1.00 11.14 420 ALA B N 1
ATOM 7072 C CA . ALA B 1 421 ? 10.062 -7.775 -2.102 1.00 10.86 420 ALA B CA 1
ATOM 7073 C C . ALA B 1 421 ? 9.823 -8.686 -3.317 1.00 11.37 420 ALA B C 1
ATOM 7074 O O . ALA B 1 421 ? 8.849 -8.510 -4.055 1.00 12.57 420 ALA B O 1
ATOM 7076 N N . ALA B 1 422 ? 10.707 -9.664 -3.516 1.00 11.48 421 ALA B N 1
ATOM 7077 C CA . ALA B 1 422 ? 10.561 -10.578 -4.647 1.00 12.03 421 ALA B CA 1
ATOM 7078 C C . ALA B 1 422 ? 9.257 -11.375 -4.542 1.00 12.61 421 ALA B C 1
ATOM 7079 O O . ALA B 1 422 ? 8.549 -11.552 -5.531 1.00 14.45 421 ALA B O 1
ATOM 7081 N N . GLU B 1 423 ? 8.902 -11.835 -3.346 1.00 12.79 422 GLU B N 1
ATOM 7082 C CA . GLU B 1 423 ? 7.653 -12.574 -3.123 1.00 13.87 422 GLU B CA 1
ATOM 7083 C C . GLU B 1 423 ? 6.486 -11.674 -3.471 1.00 14.02 422 GLU B C 1
ATOM 7084 O O . GLU B 1 423 ? 5.500 -12.082 -4.092 1.00 16.56 422 GLU B O 1
ATOM 7090 N N . HIS B 1 424 ? 6.572 -10.425 -3.048 1.00 14.13 423 HIS B N 1
ATOM 7091 C CA . HIS B 1 424 ? 5.506 -9.475 -3.268 1.00 14.43 423 HIS B CA 1
ATOM 7092 C C . HIS B 1 424 ? 5.262 -9.267 -4.767 1.00 15.05 423 HIS B C 1
ATOM 7093 O O . HIS B 1 424 ? 4.108 -9.224 -5.221 1.00 17.56 423 HIS B O 1
ATOM 7100 N N . TYR B 1 425 ? 6.347 -9.100 -5.521 1.00 15.09 424 TYR B N 1
ATOM 7101 C CA . TYR B 1 425 ? 6.251 -8.760 -6.949 1.00 16.19 424 TYR B CA 1
ATOM 7102 C C . TYR B 1 425 ? 6.052 -9.970 -7.832 1.00 17.27 424 TYR B C 1
ATOM 7103 O O . TYR B 1 425 ? 5.561 -9.810 -8.971 1.00 19.92 424 TYR B O 1
ATOM 7112 N N . ALA B 1 426 ? 6.452 -11.145 -7.363 1.00 18.63 425 ALA B N 1
ATOM 7113 C CA . ALA B 1 426 ? 6.304 -12.368 -8.156 1.00 20.06 425 ALA B CA 1
ATOM 7114 C C . ALA B 1 426 ? 4.920 -12.948 -7.914 1.00 22.66 425 ALA B C 1
ATOM 7115 O O . ALA B 1 426 ? 4.404 -13.633 -8.816 1.00 26.43 425 ALA B O 1
#